Protein AF-A0A3N0XX67-F1 (afdb_monomer)

Nearest PDB structures (foldseek):
  8xm6-assembly1_B  TM=2.002E-01  e=4.909E+00  Homo sapiens
  3vvp-assembly2_B  TM=1.577E-01  e=3.034E+00  Pyrococcus furiosus

Organism: Anabarilius grahami (NCBI:txid495550)

Mean predicted aligned error: 15.92 Å

Secondary structure (DSSP, 8-state):
-HHHHHHHHHHHHHHHHHTTSPP--STTTT---TT-B---EEEEEEESS-TT--EEGGGSS----S----S-----HHHHHHT---EE-----BTT--EEEEEEEEEE--HHHHHHHHHHHHTTEEEEEEETTEEEEEE-EEE-TTSS-EEEEEEEEEEEEEETTEEEEEEEEEEEEEE--TT-EEEEEEEEEEEE----SGGGGTTTS-TTTS-HHHHHHHHHHHHHHHHHHHHHHHHHHHHHHHHHHHHHHHHTTS-TTTGGG----GGGTTTTGGGSPPSSHHHHHHHHHHHHHHHHHHHHHHHHHHHS-TTSSTTHHHHHHHHHHHHTHHHHHHHHHHHHHHTT-S-HHHHHHHHHHHHHHHHHHHHHHHHHHHHHTT-TTPPPHHHHHHHHHHIIIIIHHHHHHHHHHHHHHH-S---SSPPPSSPPPPPPPPGGGSHHHHHHHHTHHHHHHHHHHHHHHHHHHHHT-----HHHHHHHHHHHHHHHHHHHHHHHHHHHHTT---HHHHHHHHHHTHHHHHHHHHHHIIIIITT----S-S-SSSTTS------SHHHHHHHHHHHHHHHHHHHHHHHHGGGGHHHHHHHTS--TTS-TTTTTSHHHHHHHHHTT---HHHHHIIIIITHHHHHHHHHHHHHHHHTTHHHHH-EEEE-TTS-EEEEEHHHHHHHHHHHHHHHHHHHHHHHHHHHHHHHHHTTSHHHHH-GGGHHHHHHHHHHHHHHHHHHHHHHHS-SEEEE-GGGS-HHHHS------EEEE---

Radius of gyration: 33.77 Å; Cα contacts (8 Å, |Δi|>4): 1079; chains: 1; bounding box: 81×76×94 Å

Structure (mmCIF, N/CA/C/O backbone):
data_AF-A0A3N0XX67-F1
#
_entry.id   AF-A0A3N0XX67-F1
#
loop_
_atom_site.group_PDB
_atom_site.id
_atom_site.type_symbol
_atom_site.label_atom_id
_atom_site.label_alt_id
_atom_site.label_comp_id
_atom_site.label_asym_id
_atom_site.label_entity_id
_atom_site.label_seq_id
_atom_site.pdbx_PDB_ins_code
_atom_site.Cartn_x
_atom_site.Cartn_y
_atom_site.Cartn_z
_atom_site.occupancy
_atom_site.B_iso_or_equiv
_atom_site.auth_seq_id
_atom_site.auth_comp_id
_atom_site.auth_asym_id
_atom_site.auth_atom_id
_atom_site.pdbx_PDB_model_num
ATOM 1 N N . MET A 1 1 ? -4.837 8.257 -24.339 1.00 32.00 1 MET A N 1
ATOM 2 C CA . MET A 1 1 ? -6.187 8.820 -24.573 1.00 32.00 1 MET A CA 1
ATOM 3 C C . MET A 1 1 ? -7.313 7.794 -24.385 1.00 32.00 1 MET A C 1
ATOM 5 O O . MET A 1 1 ? -8.309 8.162 -23.788 1.00 32.00 1 MET A O 1
ATOM 9 N N . GLY A 1 2 ? -7.164 6.517 -24.779 1.00 32.72 2 GLY A N 1
ATOM 10 C CA . GLY A 1 2 ? -8.202 5.485 -24.555 1.00 32.72 2 GLY A CA 1
ATOM 11 C C . GLY A 1 2 ? -8.425 5.038 -23.097 1.00 32.72 2 GLY A C 1
ATOM 12 O O . GLY A 1 2 ? -9.544 4.696 -22.740 1.00 32.72 2 GLY A O 1
ATOM 13 N N . LEU A 1 3 ? -7.394 5.108 -22.242 1.00 31.78 3 LEU A N 1
ATOM 14 C CA . LEU A 1 3 ? -7.458 4.671 -20.836 1.00 31.78 3 LEU A CA 1
ATOM 15 C C . LEU A 1 3 ? -8.457 5.490 -19.995 1.00 31.78 3 LEU A C 1
ATOM 17 O O . LEU A 1 3 ? -9.174 4.927 -19.188 1.00 31.78 3 LEU A O 1
ATOM 21 N N . CYS A 1 4 ? -8.533 6.805 -20.235 1.00 31.67 4 CYS A N 1
ATOM 22 C CA . CYS A 1 4 ? -9.344 7.738 -19.445 1.00 31.67 4 CYS A CA 1
ATOM 23 C C . CYS A 1 4 ? -10.849 7.602 -19.736 1.00 31.67 4 CYS A C 1
ATOM 25 O O . CYS A 1 4 ? -11.681 7.769 -18.856 1.00 31.67 4 CYS A O 1
ATOM 27 N N . ARG A 1 5 ? -11.211 7.264 -20.980 1.00 33.28 5 ARG A N 1
ATOM 28 C CA . ARG A 1 5 ? -12.615 7.169 -21.399 1.00 33.28 5 ARG A CA 1
ATOM 29 C C . ARG A 1 5 ? -13.285 5.894 -20.879 1.00 33.28 5 ARG A C 1
ATOM 31 O O . ARG A 1 5 ? -14.422 5.946 -20.440 1.00 33.28 5 ARG A O 1
ATOM 38 N N . TRP A 1 6 ? -12.550 4.781 -20.854 1.00 43.09 6 TRP A N 1
ATOM 39 C CA . TRP A 1 6 ? -13.061 3.503 -20.349 1.00 43.09 6 TRP A CA 1
ATOM 40 C C . TRP A 1 6 ? -13.199 3.491 -18.819 1.00 43.09 6 TRP A C 1
ATOM 42 O O . TRP A 1 6 ? -14.174 2.969 -18.292 1.00 43.09 6 TRP A O 1
ATOM 52 N N . THR A 1 7 ? -12.266 4.119 -18.092 1.00 43.06 7 THR A N 1
ATOM 53 C CA . THR A 1 7 ? -12.351 4.243 -16.627 1.00 43.06 7 THR A CA 1
ATOM 54 C C . THR A 1 7 ? -13.524 5.113 -16.183 1.00 43.06 7 THR A C 1
ATOM 56 O O . THR A 1 7 ? -14.179 4.781 -15.204 1.00 43.06 7 THR A O 1
ATOM 59 N N . ILE A 1 8 ? -13.820 6.195 -16.911 1.00 43.50 8 ILE A N 1
ATOM 60 C CA . ILE A 1 8 ? -14.950 7.079 -16.593 1.00 43.50 8 ILE A CA 1
ATOM 61 C C . ILE A 1 8 ? -16.284 6.359 -16.825 1.00 43.50 8 ILE A C 1
ATOM 63 O O . ILE A 1 8 ? -17.163 6.437 -15.975 1.00 43.50 8 ILE A O 1
ATOM 67 N N . GLU A 1 9 ? -16.430 5.609 -17.923 1.00 40.31 9 GLU A N 1
ATOM 68 C CA . GLU A 1 9 ? -17.676 4.882 -18.212 1.00 40.31 9 GLU A CA 1
ATOM 69 C C . GLU A 1 9 ? -17.972 3.782 -17.177 1.00 40.31 9 GLU A C 1
ATOM 71 O O . GLU A 1 9 ? -19.121 3.628 -16.771 1.00 40.31 9 GLU A O 1
ATOM 76 N N . VAL A 1 10 ? -16.950 3.077 -16.676 1.00 50.28 10 VAL A N 1
ATOM 77 C CA . VAL A 1 10 ? -17.121 2.058 -15.620 1.00 50.28 10 VAL A CA 1
ATOM 78 C C . VAL A 1 10 ? -17.467 2.689 -14.267 1.00 50.28 10 VAL A C 1
ATOM 80 O O . VAL A 1 10 ? -18.333 2.174 -13.565 1.00 50.28 10 VAL A O 1
ATOM 83 N N . VAL A 1 11 ? -16.844 3.818 -13.911 1.00 48.69 11 VAL A N 1
ATOM 84 C CA . VAL A 1 11 ? -17.152 4.543 -12.664 1.00 48.69 11 VAL A CA 1
ATOM 85 C C . VAL A 1 11 ? -18.588 5.077 -12.680 1.00 48.69 11 VAL A C 1
ATOM 87 O O . VAL A 1 11 ? -19.291 4.945 -11.685 1.00 48.69 11 VAL A O 1
ATOM 90 N N . VAL A 1 12 ? -19.058 5.598 -13.817 1.00 45.56 12 VAL A N 1
ATOM 91 C CA . VAL A 1 12 ? -20.438 6.094 -13.969 1.00 45.56 12 VAL A CA 1
ATOM 92 C C . VAL A 1 12 ? -21.469 4.958 -13.925 1.00 45.56 12 VAL A C 1
ATOM 94 O O . VAL A 1 12 ? -22.541 5.122 -13.352 1.00 45.56 12 VAL A O 1
ATOM 97 N N . LEU A 1 13 ? -21.163 3.784 -14.486 1.00 44.19 13 LEU A N 1
ATOM 98 C CA . LEU A 1 13 ? -22.077 2.635 -14.430 1.00 44.19 13 LEU A CA 1
ATOM 99 C C . LEU A 1 13 ? -22.202 2.051 -13.014 1.00 44.19 13 LEU A C 1
ATOM 101 O O . LEU A 1 13 ? -23.281 1.607 -12.628 1.00 44.19 13 LEU A O 1
ATOM 105 N N . MET A 1 14 ? -21.119 2.090 -12.234 1.00 43.31 14 MET A N 1
ATOM 106 C CA . MET A 1 14 ? -21.097 1.633 -10.842 1.00 43.31 14 MET A CA 1
ATOM 107 C C . MET A 1 14 ? -21.846 2.586 -9.900 1.00 43.31 14 MET A C 1
ATOM 109 O O . MET A 1 14 ? -22.585 2.124 -9.033 1.00 43.31 14 MET A O 1
ATOM 113 N N . THR A 1 15 ? -21.728 3.904 -10.096 1.00 42.75 15 THR A N 1
ATOM 114 C CA . THR A 1 15 ? -22.452 4.895 -9.280 1.00 42.75 15 THR A CA 1
ATOM 115 C C . THR A 1 15 ? -23.959 4.896 -9.550 1.00 42.75 15 THR A C 1
ATOM 117 O O . THR A 1 15 ? -24.744 5.110 -8.629 1.00 42.75 15 THR A O 1
ATOM 120 N N . VAL A 1 16 ? -24.387 4.584 -10.778 1.00 37.94 16 VAL A N 1
ATOM 121 C CA . VAL A 1 16 ? -25.814 4.476 -11.140 1.00 37.94 16 VAL A CA 1
ATOM 122 C C . VAL A 1 16 ? -26.458 3.184 -10.619 1.00 37.94 16 VAL A C 1
ATOM 124 O O . VAL A 1 16 ? -27.654 3.171 -10.345 1.00 37.94 16 VAL A O 1
ATOM 127 N N . PHE A 1 17 ? -25.695 2.102 -10.433 1.00 35.19 17 PHE A N 1
ATOM 128 C CA . PHE A 1 17 ? -26.240 0.848 -9.893 1.00 35.19 17 PHE A CA 1
ATOM 129 C C . PHE A 1 17 ? -26.421 0.883 -8.363 1.00 35.19 17 PHE A C 1
ATOM 131 O O . PHE A 1 17 ? -27.266 0.170 -7.829 1.00 35.19 17 PHE A O 1
ATOM 138 N N . SER A 1 18 ? -25.674 1.748 -7.666 1.00 37.66 18 SER A N 1
ATOM 139 C CA . SER A 1 18 ? -25.764 1.928 -6.208 1.00 37.66 18 SER A CA 1
ATOM 140 C C . SER A 1 18 ? -27.017 2.707 -5.759 1.00 37.66 18 SER A C 1
ATOM 142 O O . SER A 1 18 ? -27.466 2.579 -4.625 1.00 37.66 18 SER A O 1
ATOM 144 N N . SER A 1 19 ? -27.646 3.487 -6.647 1.00 33.44 19 SER A N 1
ATOM 145 C CA . SER A 1 19 ? -28.724 4.427 -6.291 1.00 33.44 19 SER A CA 1
ATOM 146 C C . SER A 1 19 ? -30.154 3.861 -6.345 1.00 33.44 19 SER A C 1
ATOM 148 O O . SER A 1 19 ? -31.111 4.623 -6.202 1.00 33.44 19 SER A O 1
ATOM 150 N N . LEU A 1 20 ? -30.334 2.548 -6.545 1.00 30.14 20 LEU A N 1
ATOM 151 C CA . LEU A 1 20 ? -31.646 1.933 -6.824 1.00 30.14 20 LEU A CA 1
ATOM 152 C C . LEU A 1 20 ? -32.200 1.000 -5.728 1.00 30.14 20 LEU A C 1
ATOM 154 O O . LEU A 1 20 ? -33.154 0.265 -5.988 1.00 30.14 20 LEU A O 1
ATOM 158 N N . LEU A 1 21 ? -31.670 1.030 -4.501 1.00 33.12 21 LEU A N 1
ATOM 159 C CA . LEU A 1 21 ? -32.208 0.226 -3.394 1.00 33.12 21 LEU A CA 1
ATOM 160 C C . LEU A 1 21 ? -33.148 1.039 -2.479 1.00 33.12 21 LEU A C 1
ATOM 162 O O . LEU A 1 21 ? -32.858 2.194 -2.171 1.00 33.12 21 LEU A O 1
ATOM 166 N N . PRO A 1 22 ? -34.283 0.462 -2.035 1.00 36.22 22 PRO A N 1
ATOM 167 C CA . PRO A 1 22 ? -35.196 1.116 -1.104 1.00 36.22 22 PRO A CA 1
ATOM 168 C C . PRO A 1 22 ? -34.593 1.112 0.307 1.00 36.22 22 PRO A C 1
ATOM 170 O O . PRO A 1 22 ? -34.290 0.056 0.857 1.00 36.22 22 PRO A O 1
ATOM 173 N N . VAL A 1 23 ? -34.427 2.302 0.883 1.00 36.06 23 VAL A N 1
ATOM 174 C CA . VAL A 1 23 ? -33.727 2.530 2.153 1.00 36.06 23 VAL A CA 1
ATOM 175 C C . VAL A 1 23 ? -34.707 2.526 3.335 1.00 36.06 23 VAL A C 1
ATOM 177 O O . VAL A 1 23 ? -35.792 3.111 3.259 1.00 36.06 23 VAL A O 1
ATOM 180 N N . ARG A 1 24 ? -34.324 1.856 4.427 1.00 37.44 24 ARG A N 1
ATOM 181 C CA . ARG A 1 24 ? -34.965 1.911 5.752 1.00 37.44 24 ARG A CA 1
ATOM 182 C C . ARG A 1 24 ? -33.968 2.544 6.731 1.00 37.44 24 ARG A C 1
ATOM 184 O O . ARG A 1 24 ? -32.803 2.176 6.687 1.00 37.44 24 ARG A O 1
ATOM 191 N N . ALA A 1 25 ? -34.443 3.438 7.602 1.00 38.50 25 ALA A N 1
ATOM 192 C CA . ALA A 1 25 ? -33.627 4.067 8.644 1.00 38.50 25 ALA A CA 1
ATOM 193 C C . ALA A 1 25 ? -33.201 3.041 9.713 1.00 38.50 25 ALA A C 1
ATOM 195 O O . ALA A 1 25 ? -34.067 2.308 10.186 1.00 38.50 25 ALA A O 1
ATOM 196 N N . ASP A 1 26 ? -31.899 2.978 10.032 1.00 54.97 26 ASP A N 1
ATOM 197 C CA . ASP A 1 26 ? -31.255 2.069 11.010 1.00 54.97 26 ASP A CA 1
ATOM 198 C C . ASP A 1 26 ? -29.790 2.530 11.299 1.00 54.97 26 ASP A C 1
ATOM 200 O O . ASP A 1 26 ? -29.378 3.582 10.793 1.00 54.97 26 ASP A O 1
ATOM 204 N N . GLU A 1 27 ? -28.971 1.731 12.014 1.00 60.62 27 GLU A N 1
ATOM 205 C CA . GLU A 1 27 ? -27.490 1.827 12.140 1.00 60.62 27 GLU A CA 1
ATOM 206 C C . GLU A 1 27 ? -26.801 2.007 10.768 1.00 60.62 27 GLU A C 1
ATOM 208 O O . GLU A 1 27 ? -25.726 2.585 10.685 1.00 60.62 27 GLU A O 1
ATOM 213 N N . HIS A 1 28 ? -27.445 1.599 9.671 1.00 66.50 28 HIS A N 1
ATOM 214 C CA . HIS A 1 28 ? -26.970 1.809 8.296 1.00 66.50 28 HIS A CA 1
ATOM 215 C C . HIS A 1 28 ? -27.202 3.226 7.744 1.00 66.50 28 HIS A C 1
ATOM 217 O O . HIS A 1 28 ? -26.429 3.703 6.919 1.00 66.50 28 HIS A O 1
ATOM 223 N N . ASP A 1 29 ? -28.253 3.912 8.196 1.00 74.00 29 ASP A N 1
ATOM 224 C CA . ASP A 1 29 ? -28.559 5.298 7.808 1.00 74.00 29 ASP A CA 1
ATOM 225 C C . ASP A 1 29 ? -28.035 6.318 8.836 1.00 74.00 29 ASP A C 1
ATOM 227 O O . ASP A 1 29 ? -28.148 7.541 8.631 1.00 74.00 29 ASP A O 1
ATOM 231 N N . HIS A 1 30 ? -27.508 5.810 9.959 1.00 81.12 30 HIS A N 1
ATOM 232 C CA . HIS A 1 30 ? -27.048 6.554 11.129 1.00 81.12 30 HIS A CA 1
ATOM 233 C C . HIS A 1 30 ? -28.088 7.566 11.632 1.00 81.12 30 HIS A C 1
ATOM 235 O O . HIS A 1 30 ? -27.767 8.713 11.966 1.00 81.12 30 HIS A O 1
ATOM 241 N N . LYS A 1 31 ? -29.371 7.187 11.601 1.00 86.50 31 LYS A N 1
ATOM 242 C CA . LYS A 1 31 ? -30.501 8.022 12.027 1.00 86.50 31 LYS A CA 1
ATOM 243 C C . LYS A 1 31 ? -31.385 7.230 12.976 1.00 86.50 31 LYS A C 1
ATOM 245 O O . LYS A 1 31 ? -31.926 6.207 12.582 1.00 86.50 31 LYS A O 1
ATOM 250 N N . TYR A 1 32 ? -31.594 7.780 14.165 1.00 88.00 32 TYR A N 1
ATOM 251 C CA . TYR A 1 32 ? -32.344 7.155 15.245 1.00 88.00 32 TYR A CA 1
ATOM 252 C C . TYR A 1 32 ? -33.613 7.942 15.575 1.00 88.00 32 TYR A C 1
ATOM 254 O O . TYR A 1 32 ? -33.633 9.177 15.593 1.00 88.00 32 TYR A O 1
ATOM 262 N N . THR A 1 33 ? -34.686 7.225 15.859 1.00 88.56 33 THR A N 1
ATOM 263 C CA . THR A 1 33 ? -35.921 7.742 16.443 1.00 88.56 33 THR A CA 1
ATOM 264 C C . THR A 1 33 ? -35.833 7.737 17.973 1.00 88.56 33 THR A C 1
ATOM 266 O O . THR A 1 33 ? -34.993 7.062 18.566 1.00 88.56 33 THR A O 1
ATOM 269 N N . ASP A 1 34 ? -36.660 8.548 18.641 1.00 87.88 34 ASP A N 1
ATOM 270 C CA . ASP A 1 34 ? -36.655 8.613 20.109 1.00 87.88 34 ASP A CA 1
ATOM 271 C C . ASP A 1 34 ? -36.952 7.229 20.702 1.00 87.88 34 ASP A C 1
ATOM 273 O O . ASP A 1 34 ? -37.939 6.589 20.328 1.00 87.88 34 ASP A O 1
ATOM 277 N N . LYS A 1 35 ? -36.095 6.782 21.628 1.00 88.38 35 LYS A N 1
ATOM 278 C CA . LYS A 1 35 ? -36.139 5.458 22.272 1.00 88.38 35 LYS A CA 1
ATOM 279 C C . LYS A 1 35 ? -35.949 4.260 21.339 1.00 88.38 35 LYS A C 1
ATOM 281 O O . LYS A 1 35 ? -36.270 3.132 21.724 1.00 88.38 35 LYS A O 1
ATOM 286 N N . GLU A 1 36 ? -35.413 4.481 20.144 1.00 87.94 36 GLU A N 1
ATOM 287 C CA . GLU A 1 36 ? -34.960 3.395 19.279 1.00 87.94 36 GLU A CA 1
ATOM 288 C C . GLU A 1 36 ? -33.800 2.632 19.922 1.00 87.94 36 GLU A C 1
ATOM 290 O O . GLU A 1 36 ? -33.033 3.188 20.710 1.00 87.94 36 GLU A O 1
ATOM 295 N N . GLU A 1 37 ? -33.688 1.342 19.620 1.00 87.50 37 GLU A N 1
ATOM 296 C CA . GLU A 1 37 ? -32.602 0.507 20.122 1.00 87.50 37 GLU A CA 1
ATOM 297 C C . GLU A 1 37 ? -31.254 0.987 19.570 1.00 87.50 37 GLU A C 1
ATOM 299 O O . GLU A 1 37 ? -31.091 1.166 18.367 1.00 87.50 37 GLU A O 1
ATOM 304 N N . VAL A 1 38 ? -30.272 1.160 20.456 1.00 88.94 38 VAL A N 1
ATOM 305 C CA . VAL A 1 38 ? -28.883 1.439 20.079 1.00 88.94 38 VAL A CA 1
ATOM 306 C C . VAL A 1 38 ? -28.045 0.240 20.487 1.00 88.94 38 VAL A C 1
ATOM 308 O O . VAL A 1 38 ? -27.948 -0.095 21.669 1.00 88.94 38 VAL A O 1
ATOM 311 N N . VAL A 1 39 ? -27.435 -0.424 19.511 1.00 87.75 39 VAL A N 1
ATOM 312 C CA . VAL A 1 39 ? -26.679 -1.649 19.764 1.00 87.75 39 VAL A CA 1
ATOM 313 C C . VAL A 1 39 ? -25.233 -1.317 20.135 1.00 87.75 39 VAL A C 1
ATOM 315 O O . VAL A 1 39 ? -24.529 -0.615 19.414 1.00 87.75 39 VAL A O 1
ATOM 318 N N . LEU A 1 40 ? -24.777 -1.844 21.276 1.00 90.44 40 LEU A N 1
ATOM 319 C CA . LEU A 1 40 ? -23.359 -1.873 21.639 1.00 90.44 40 LEU A CA 1
ATOM 320 C C . LEU A 1 40 ? -22.765 -3.218 21.219 1.00 90.44 40 LEU A C 1
ATOM 322 O O . LEU A 1 40 ? -23.089 -4.260 21.808 1.00 90.44 40 LEU A O 1
ATOM 326 N N . TRP A 1 41 ? -21.864 -3.170 20.244 1.00 89.00 41 TRP A N 1
ATOM 327 C CA . TRP A 1 41 ? -21.147 -4.324 19.719 1.00 89.00 41 TRP A CA 1
ATOM 328 C C . TRP A 1 41 ? -19.827 -4.534 20.459 1.00 89.00 41 TRP A C 1
ATOM 330 O O . TRP A 1 41 ? -19.002 -3.625 20.565 1.00 89.00 41 TRP A O 1
ATOM 340 N N . MET A 1 42 ? -19.606 -5.746 20.956 1.00 90.12 42 MET A N 1
ATOM 341 C CA . MET A 1 42 ? -18.334 -6.193 21.518 1.00 90.12 42 MET A CA 1
ATOM 342 C C . MET A 1 42 ? -17.506 -6.806 20.390 1.00 90.12 42 MET A C 1
ATOM 344 O O . MET A 1 42 ? -17.995 -7.687 19.698 1.00 90.12 42 MET A O 1
ATOM 348 N N . ASN A 1 43 ? -16.271 -6.349 20.181 1.00 88.19 43 ASN A N 1
ATOM 349 C CA . ASN A 1 43 ? -15.438 -6.851 19.084 1.00 88.19 43 ASN A CA 1
ATOM 350 C C . ASN A 1 43 ? -14.336 -7.772 19.619 1.00 88.19 43 ASN A C 1
ATOM 352 O O . ASN A 1 43 ? -14.471 -8.991 19.683 1.00 88.19 43 ASN A O 1
ATOM 356 N N . THR A 1 44 ? -13.230 -7.181 20.067 1.00 90.00 44 THR A N 1
ATOM 357 C CA . THR A 1 44 ? -12.022 -7.944 20.379 1.00 90.00 44 THR A CA 1
ATOM 358 C C . THR A 1 44 ? -11.365 -7.513 21.673 1.00 90.00 44 THR A C 1
ATOM 360 O O . THR A 1 44 ? -11.433 -6.348 22.061 1.00 90.00 44 THR A O 1
ATOM 363 N N . VAL A 1 45 ? -10.644 -8.445 22.291 1.00 91.38 45 VAL A N 1
ATOM 364 C CA . VAL A 1 45 ? -9.697 -8.211 23.386 1.00 91.38 45 VAL A CA 1
ATOM 365 C C . VAL A 1 45 ? -8.294 -8.628 22.951 1.00 91.38 45 VAL A C 1
ATOM 367 O O . VAL A 1 45 ? -8.128 -9.559 22.165 1.00 91.38 45 VAL A O 1
ATOM 370 N N . GLY A 1 46 ? -7.257 -7.975 23.459 1.00 89.56 46 GLY A N 1
ATOM 371 C CA . GLY A 1 46 ? -5.886 -8.385 23.164 1.00 89.56 46 GLY A CA 1
ATOM 372 C C . GLY A 1 46 ? -4.844 -7.616 23.968 1.00 89.56 46 GLY A C 1
ATOM 373 O O . GLY A 1 46 ? -5.158 -6.584 24.559 1.00 89.56 46 GLY A O 1
ATOM 374 N N . PRO A 1 47 ? -3.593 -8.091 24.014 1.00 87.06 47 PRO A N 1
ATOM 375 C CA . PRO A 1 47 ? -2.491 -7.380 24.650 1.00 87.06 47 PRO A CA 1
ATOM 376 C C . PRO A 1 47 ? -2.225 -6.033 23.964 1.00 87.06 47 PRO A C 1
ATOM 378 O O . PRO A 1 47 ? -2.158 -5.934 22.736 1.00 87.06 47 PRO A O 1
ATOM 381 N N . TYR A 1 48 ? -1.989 -4.982 24.752 1.00 80.38 48 TYR A N 1
ATOM 382 C CA . TYR A 1 48 ? -1.720 -3.639 24.219 1.00 80.38 48 TYR A CA 1
ATOM 383 C C . TYR A 1 48 ? -0.440 -3.567 23.373 1.00 80.38 48 TYR A C 1
ATOM 385 O O . TYR A 1 48 ? -0.314 -2.710 22.498 1.00 80.38 48 TYR A O 1
ATOM 393 N N . HIS A 1 49 ? 0.503 -4.481 23.602 1.00 71.44 49 HIS A N 1
ATOM 394 C CA . HIS A 1 49 ? 1.808 -4.504 22.934 1.00 71.44 49 HIS A CA 1
ATOM 395 C C . HIS A 1 49 ? 1.810 -5.286 21.619 1.00 71.44 49 HIS A C 1
ATOM 397 O O . HIS A 1 49 ? 2.545 -4.926 20.701 1.00 71.44 49 HIS A O 1
ATOM 403 N N . ASN A 1 50 ? 0.942 -6.294 21.504 1.00 77.88 50 ASN A N 1
ATOM 404 C CA . ASN A 1 50 ? 0.737 -7.073 20.285 1.00 77.88 50 ASN A CA 1
ATOM 405 C C . ASN A 1 50 ? -0.678 -6.833 19.770 1.00 77.88 50 ASN A C 1
ATOM 407 O O . ASN A 1 50 ? -1.518 -7.724 19.764 1.00 77.88 50 ASN A O 1
ATOM 411 N N . ARG A 1 51 ? -0.961 -5.607 19.331 1.00 75.81 51 ARG A N 1
ATOM 412 C CA . ARG A 1 51 ? -2.321 -5.211 18.937 1.00 75.81 51 ARG A CA 1
ATOM 413 C C . ARG A 1 51 ? -2.915 -6.035 17.792 1.00 75.81 51 ARG A C 1
ATOM 415 O O . ARG A 1 51 ? -4.117 -6.008 17.605 1.00 75.81 51 ARG A O 1
ATOM 422 N N . GLN A 1 52 ? -2.086 -6.693 16.978 1.00 79.31 52 GLN A N 1
ATOM 423 C CA . GLN A 1 52 ? -2.539 -7.539 15.868 1.00 79.31 52 GLN A CA 1
ATOM 424 C C . GLN A 1 52 ? -2.938 -8.948 16.356 1.00 79.31 52 GLN A C 1
ATOM 426 O O . GLN A 1 52 ? -3.585 -9.690 15.621 1.00 79.31 52 GLN A O 1
ATOM 431 N N . GLU A 1 53 ? -2.545 -9.331 17.572 1.00 85.44 53 GLU A N 1
ATOM 432 C CA . GLU A 1 53 ? -2.973 -10.544 18.266 1.00 85.44 53 GLU A CA 1
ATOM 433 C C . GLU A 1 53 ? -4.251 -10.235 19.049 1.00 85.44 53 GLU A C 1
ATOM 435 O O . GLU A 1 53 ? -4.207 -9.734 20.168 1.00 85.44 53 GLU A O 1
ATOM 440 N N . THR A 1 54 ? -5.402 -10.480 18.432 1.00 87.25 54 THR A N 1
ATOM 441 C CA . THR A 1 54 ? -6.705 -10.207 19.040 1.00 87.25 54 THR A CA 1
ATOM 442 C C . THR A 1 54 ? -7.508 -11.487 19.188 1.00 87.25 54 THR A C 1
ATOM 444 O O . THR A 1 54 ? -7.445 -12.385 18.345 1.00 87.25 54 THR A O 1
ATOM 447 N N . TYR A 1 55 ? -8.331 -11.539 20.223 1.00 89.44 55 TYR A N 1
ATOM 448 C CA . TYR A 1 55 ? -9.242 -12.623 20.575 1.00 89.44 55 TYR A CA 1
ATOM 449 C C . TYR A 1 55 ? -10.664 -12.067 20.682 1.00 89.44 55 TYR A C 1
ATOM 451 O O . TYR A 1 55 ? -10.835 -10.854 20.809 1.00 89.44 55 TYR A O 1
ATOM 459 N N . LYS A 1 56 ? -11.681 -12.932 20.633 1.00 89.06 56 LYS A N 1
ATOM 460 C CA . LYS A 1 56 ? -13.080 -12.506 20.806 1.00 89.06 56 LYS A CA 1
ATOM 461 C C . LYS A 1 56 ? -13.278 -11.872 22.175 1.00 89.06 56 LYS A C 1
ATOM 463 O O . LYS A 1 56 ? -12.664 -12.326 23.140 1.00 89.06 56 LYS A O 1
ATOM 468 N N . TYR A 1 57 ? -14.141 -10.870 22.293 1.00 89.25 57 TYR A N 1
ATOM 469 C CA . TYR A 1 57 ? -14.345 -10.187 23.573 1.00 89.25 57 TYR A CA 1
ATOM 470 C C . TYR A 1 57 ? -14.717 -11.156 24.713 1.00 89.25 57 TYR A C 1
ATOM 472 O O . TYR A 1 57 ? -14.114 -11.103 25.791 1.00 89.25 57 TYR A O 1
ATOM 480 N N . PHE A 1 58 ? -15.633 -12.098 24.458 1.00 89.31 58 PHE A N 1
ATOM 481 C CA . PHE A 1 58 ? -16.057 -13.101 25.444 1.00 89.31 58 PHE A CA 1
ATOM 482 C C . PHE A 1 58 ? -15.095 -14.297 25.591 1.00 89.31 58 PHE A C 1
ATOM 484 O O . PHE A 1 58 ? -15.409 -15.261 26.291 1.00 89.31 58 PHE A O 1
ATOM 491 N N . SER A 1 59 ? -13.896 -14.257 24.989 1.00 88.56 59 SER A N 1
ATOM 492 C CA . SER A 1 59 ? -12.836 -15.223 25.319 1.00 88.56 59 SER A CA 1
ATOM 493 C C . SER A 1 59 ? -12.287 -14.997 26.730 1.00 88.56 59 SER A C 1
ATOM 495 O O . SER A 1 59 ? -11.791 -15.927 27.367 1.00 88.56 59 SER A O 1
ATOM 497 N N . LEU A 1 60 ? -12.355 -13.754 27.219 1.00 90.44 60 LEU A N 1
ATOM 498 C CA . LEU A 1 60 ? -12.215 -13.457 28.639 1.00 90.44 60 LEU A CA 1
ATOM 499 C C . LEU A 1 60 ? -13.551 -13.722 29.339 1.00 90.44 60 LEU A C 1
ATOM 501 O O . LEU A 1 60 ? -14.598 -13.507 28.732 1.00 90.44 60 LEU A O 1
ATOM 505 N N . PRO A 1 61 ? -13.543 -14.138 30.619 1.00 91.12 61 PRO A N 1
ATOM 506 C CA . PRO A 1 61 ? -14.747 -14.538 31.347 1.00 91.12 61 PRO A CA 1
ATOM 507 C C . PRO A 1 61 ? -15.601 -13.337 31.799 1.00 91.12 61 PRO A C 1
ATOM 509 O O . PRO A 1 61 ? -16.051 -13.272 32.942 1.00 91.12 61 PRO A O 1
ATOM 512 N N . PHE A 1 62 ? -15.807 -12.374 30.900 1.00 90.56 62 PHE A N 1
ATOM 513 C CA . PHE A 1 62 ? -16.874 -11.392 30.982 1.00 90.56 62 PHE A CA 1
ATOM 514 C C . PHE A 1 62 ? -18.218 -12.073 30.746 1.00 90.56 62 PHE A C 1
ATOM 516 O O . PHE A 1 62 ? -18.305 -13.119 30.104 1.00 90.56 62 PHE A O 1
ATOM 523 N N . CYS A 1 63 ? -19.279 -11.462 31.250 1.00 88.50 63 CYS A N 1
ATOM 524 C CA . CYS A 1 63 ? -20.626 -11.945 31.024 1.00 88.50 63 CYS A CA 1
ATOM 525 C C . CYS A 1 63 ? -21.413 -11.046 30.076 1.00 88.50 63 CYS A C 1
ATOM 527 O O . CYS A 1 63 ? -21.130 -9.858 29.929 1.00 88.50 63 CYS A O 1
ATOM 529 N N . VAL A 1 64 ? -22.404 -11.662 29.438 1.00 88.94 64 VAL A N 1
ATOM 530 C CA . VAL A 1 64 ? -23.356 -11.017 28.534 1.00 88.94 64 VAL A CA 1
ATOM 531 C C . VAL A 1 64 ? -24.486 -10.405 29.362 1.00 88.94 64 VAL A C 1
ATOM 533 O O . VAL A 1 64 ? -24.869 -10.961 30.395 1.00 88.94 64 VAL A O 1
ATOM 536 N N . GLY A 1 65 ? -25.015 -9.264 28.923 1.00 86.69 65 GLY A N 1
ATOM 537 C CA . GLY A 1 65 ? -26.183 -8.646 29.543 1.00 86.69 65 GLY A CA 1
ATOM 538 C C . GLY A 1 65 ? -27.471 -9.465 29.403 1.00 86.69 65 GLY A C 1
ATOM 539 O O . GLY A 1 65 ? -27.515 -10.552 28.827 1.00 86.69 65 GLY A O 1
ATOM 540 N N . THR A 1 66 ? -28.550 -8.938 29.974 1.00 83.81 66 THR A N 1
ATOM 541 C CA . THR A 1 66 ? -29.831 -9.644 30.116 1.00 83.81 66 THR A CA 1
ATOM 542 C C . THR A 1 66 ? -30.606 -9.782 28.804 1.00 83.81 66 THR A C 1
ATOM 544 O O . THR A 1 66 ? -31.437 -10.689 28.676 1.00 83.81 66 THR A O 1
ATOM 547 N N . LYS A 1 67 ? -30.343 -8.915 27.819 1.00 82.38 67 LYS A N 1
ATOM 548 C CA . LYS A 1 67 ? -31.028 -8.911 26.523 1.00 82.38 67 LYS A CA 1
ATOM 549 C C . LYS A 1 67 ? -30.469 -10.015 25.617 1.00 82.38 67 LYS A C 1
ATOM 551 O O . LYS A 1 67 ? -29.262 -10.118 25.433 1.00 82.38 67 LYS A O 1
ATOM 556 N N . LYS A 1 68 ? -31.350 -10.852 25.052 1.00 74.50 68 LYS A N 1
ATOM 557 C CA . LYS A 1 68 ? -30.968 -12.061 24.285 1.00 74.50 68 LYS A CA 1
ATOM 558 C C . LYS A 1 68 ? -31.172 -11.968 22.773 1.00 74.50 68 LYS A C 1
ATOM 560 O O . LYS A 1 68 ? -30.632 -12.798 22.051 1.00 74.50 68 LYS A O 1
ATOM 565 N N . THR A 1 69 ? -31.973 -11.020 22.296 1.00 72.38 69 THR A N 1
ATOM 566 C CA . THR A 1 69 ? -32.342 -10.901 20.879 1.00 72.38 69 THR A CA 1
ATOM 567 C C . THR A 1 69 ? -32.056 -9.499 20.377 1.00 72.38 69 THR A C 1
ATOM 569 O O . THR A 1 69 ? -32.394 -8.528 21.052 1.00 72.38 69 THR A O 1
ATOM 572 N N . ILE A 1 70 ? -31.474 -9.442 19.186 1.00 73.19 70 ILE A N 1
ATOM 573 C CA . ILE A 1 70 ? -31.187 -8.235 18.411 1.00 73.19 70 ILE A CA 1
ATOM 574 C C . ILE A 1 70 ? -32.243 -8.113 17.311 1.00 73.19 70 ILE A C 1
ATOM 576 O O . ILE A 1 70 ? -32.759 -9.128 16.834 1.00 73.19 70 ILE A O 1
ATOM 580 N N . SER A 1 71 ? -32.571 -6.886 16.924 1.00 58.88 71 SER A N 1
ATOM 581 C CA . SER A 1 71 ? -33.538 -6.588 15.864 1.00 58.88 71 SER A CA 1
ATOM 582 C C . SER A 1 71 ? -32.984 -6.896 14.464 1.00 58.88 71 SER A C 1
ATOM 584 O O . SER A 1 71 ? -33.691 -7.520 13.671 1.00 58.88 71 SER A O 1
ATOM 586 N N . HIS A 1 72 ? -31.713 -6.571 14.185 1.00 58.62 72 HIS A N 1
ATOM 587 C CA . HIS A 1 72 ? -31.048 -6.819 12.896 1.00 58.62 72 HIS A CA 1
ATOM 588 C C . HIS A 1 72 ? -29.541 -7.124 13.052 1.00 58.62 72 HIS A C 1
ATOM 590 O O . HIS A 1 72 ? -28.912 -6.714 14.024 1.00 58.62 72 HIS A O 1
ATOM 596 N N . TYR A 1 73 ? -28.967 -7.894 12.114 1.00 60.66 73 TYR A N 1
ATOM 597 C CA . TYR A 1 73 ? -27.529 -8.204 12.048 1.00 60.66 73 TYR A CA 1
ATOM 598 C C . TYR A 1 73 ? -27.092 -8.504 10.608 1.00 60.66 73 TYR A C 1
ATOM 600 O O . TYR A 1 73 ? -27.725 -9.325 9.940 1.00 60.66 73 TYR A O 1
ATOM 608 N N . HIS A 1 74 ? -25.991 -7.901 10.153 1.00 56.09 74 HIS A N 1
ATOM 609 C CA . HIS A 1 74 ? -25.282 -8.299 8.934 1.00 56.09 74 HIS A CA 1
ATOM 610 C C . HIS A 1 74 ? -23.776 -8.026 9.068 1.00 56.09 74 HIS A C 1
ATOM 612 O O . HIS A 1 74 ? -23.383 -6.914 9.395 1.00 56.09 74 HIS A O 1
ATOM 618 N N . GLU A 1 75 ? -22.939 -9.023 8.762 1.00 62.66 75 GLU A N 1
ATOM 619 C CA . GLU A 1 75 ? -21.497 -8.831 8.548 1.00 62.66 75 GLU A CA 1
ATOM 620 C C . GLU A 1 75 ? -21.220 -8.511 7.074 1.00 62.66 75 GLU A C 1
ATOM 622 O O . GLU A 1 75 ? -21.740 -9.179 6.168 1.00 62.66 75 GLU A O 1
ATOM 627 N N . THR A 1 76 ? -20.358 -7.529 6.814 1.00 66.00 76 THR A N 1
ATOM 628 C CA . THR A 1 76 ? -19.860 -7.245 5.461 1.00 66.00 76 THR A CA 1
ATOM 629 C C . THR A 1 76 ? -18.631 -8.100 5.120 1.00 66.00 76 THR A C 1
ATOM 631 O O . THR A 1 76 ? -17.859 -8.526 5.981 1.00 66.00 76 THR A O 1
ATOM 634 N N . LEU A 1 77 ? -18.381 -8.326 3.821 1.00 63.12 77 LEU A N 1
ATOM 635 C CA . LEU A 1 77 ? -17.196 -9.064 3.352 1.00 63.12 77 LEU A CA 1
ATOM 636 C C . LEU A 1 77 ? -15.876 -8.410 3.813 1.00 63.12 77 LEU A C 1
ATOM 638 O O . LEU A 1 77 ? -14.899 -9.112 4.074 1.00 63.12 77 LEU A O 1
ATOM 642 N N . GLY A 1 78 ? -15.838 -7.075 3.895 1.00 60.22 78 GLY A N 1
ATOM 643 C CA . GLY A 1 78 ? -14.669 -6.320 4.350 1.00 60.22 78 GLY A CA 1
ATOM 644 C C . GLY A 1 78 ? -14.364 -6.546 5.832 1.00 60.22 78 GLY A C 1
ATOM 645 O O . GLY A 1 78 ? -13.209 -6.797 6.177 1.00 60.22 78 GLY A O 1
ATOM 646 N N . GLU A 1 79 ? -15.391 -6.527 6.684 1.00 73.12 79 GLU A N 1
ATOM 647 C CA . GLU A 1 79 ? -15.284 -6.806 8.124 1.00 73.12 79 GLU A CA 1
ATOM 648 C C . GLU A 1 79 ? -14.829 -8.246 8.387 1.00 73.12 79 GLU A C 1
ATOM 650 O O . GLU A 1 79 ? -13.870 -8.474 9.132 1.00 73.12 79 GLU A O 1
ATOM 655 N N . ALA A 1 80 ? -15.419 -9.211 7.677 1.00 71.19 80 ALA A N 1
ATOM 656 C CA . ALA A 1 80 ? -15.071 -10.620 7.820 1.00 71.19 80 ALA A CA 1
ATOM 657 C C . ALA A 1 80 ? -13.622 -10.926 7.376 1.00 71.19 80 ALA A C 1
ATOM 659 O O . ALA A 1 80 ? -12.965 -11.808 7.931 1.00 71.19 80 ALA A O 1
ATOM 660 N N . LEU A 1 81 ? -13.081 -10.185 6.397 1.00 69.94 81 LEU A N 1
ATOM 661 C CA . LEU A 1 81 ? -11.670 -10.284 5.990 1.00 69.94 81 LEU A CA 1
ATOM 662 C C . LEU A 1 81 ? -10.705 -9.606 6.971 1.00 69.94 81 LEU A C 1
ATOM 664 O O . LEU A 1 81 ? -9.532 -9.980 7.027 1.00 69.94 81 LEU A O 1
ATOM 668 N N . GLN A 1 82 ? -11.174 -8.621 7.738 1.00 72.31 82 GLN A N 1
ATOM 669 C CA . GLN A 1 82 ? -10.395 -7.985 8.804 1.00 72.31 82 GLN A CA 1
ATOM 670 C C . GLN A 1 82 ? -10.412 -8.792 10.113 1.00 72.31 82 GLN A C 1
ATOM 672 O O . GLN A 1 82 ? -9.600 -8.515 11.000 1.00 72.31 82 GLN A O 1
ATOM 677 N N . GLY A 1 83 ? -11.275 -9.811 10.208 1.00 67.50 83 GLY A N 1
ATOM 678 C CA . GLY A 1 83 ? -11.465 -10.613 11.416 1.00 67.50 83 GLY A CA 1
ATOM 679 C C . GLY A 1 83 ? -12.225 -9.859 12.504 1.00 67.50 83 GLY A C 1
ATOM 680 O O . GLY A 1 83 ? -11.947 -10.050 13.686 1.00 67.50 83 GLY A O 1
ATOM 681 N N . VAL A 1 84 ? -13.109 -8.945 12.096 1.00 73.06 84 VAL A N 1
ATOM 682 C CA . VAL A 1 84 ? -14.058 -8.284 12.991 1.00 73.06 84 VAL A CA 1
ATOM 683 C C . VAL A 1 84 ? -15.200 -9.267 13.210 1.00 73.06 84 VAL A C 1
ATOM 685 O O . VAL A 1 84 ? -15.880 -9.627 12.257 1.00 73.06 84 VAL A O 1
ATOM 688 N N . GLU A 1 85 ? -15.375 -9.718 14.446 1.00 72.38 85 GLU A N 1
ATOM 689 C CA . GLU A 1 85 ? -16.456 -10.623 14.834 1.00 72.38 85 GLU A CA 1
ATOM 690 C C . GLU A 1 85 ? -17.252 -9.914 15.929 1.00 72.38 85 GLU A C 1
ATOM 692 O O . GLU A 1 85 ? -16.816 -9.822 17.078 1.00 72.38 85 GLU A O 1
ATOM 697 N N . LEU A 1 86 ? -18.371 -9.304 15.534 1.00 79.94 86 LEU A N 1
ATOM 698 C CA . LEU A 1 86 ? -19.181 -8.479 16.426 1.00 79.94 86 LEU A CA 1
ATOM 699 C C . LEU A 1 86 ? -20.115 -9.368 17.248 1.00 79.94 86 LEU A C 1
ATOM 701 O O . LEU A 1 86 ? -21.038 -9.985 16.718 1.00 79.94 86 LEU A O 1
ATOM 705 N N . GLU A 1 87 ? -19.896 -9.395 18.556 1.00 84.69 87 GLU A N 1
ATOM 706 C CA . GLU A 1 87 ? -20.734 -10.094 19.523 1.00 84.69 87 GLU A CA 1
ATOM 707 C C . GLU A 1 87 ? -21.650 -9.089 20.239 1.00 84.69 87 GLU A C 1
ATOM 709 O O . GLU A 1 87 ? -21.236 -8.002 20.648 1.00 84.69 87 GLU A O 1
ATOM 714 N N . PHE A 1 88 ? -22.926 -9.433 20.405 1.00 86.19 88 PHE A N 1
ATOM 715 C CA . PHE A 1 88 ? -23.883 -8.550 21.068 1.00 86.19 88 PHE A CA 1
ATOM 716 C C . PHE A 1 88 ? -23.585 -8.429 22.570 1.00 86.19 88 PHE A C 1
ATOM 718 O O . PHE A 1 88 ? -23.425 -9.431 23.269 1.00 86.19 88 PHE A O 1
ATOM 725 N N . SER A 1 89 ? -23.550 -7.200 23.091 1.00 87.62 89 SER A N 1
ATOM 726 C CA . SER A 1 89 ? -23.258 -6.946 24.510 1.00 87.62 89 SER A CA 1
ATOM 727 C C . SER A 1 89 ? -24.349 -7.414 25.481 1.00 87.62 89 SER A C 1
ATOM 729 O O . SER A 1 89 ? -24.054 -7.675 26.650 1.00 87.62 89 SER A O 1
ATOM 731 N N . GLY A 1 90 ? -25.605 -7.511 25.036 1.00 87.44 90 GLY A N 1
ATOM 732 C CA . GLY A 1 90 ? -26.744 -7.823 25.906 1.00 87.44 90 GLY A CA 1
ATOM 733 C C . GLY A 1 90 ? -27.248 -6.647 26.750 1.00 87.44 90 GLY A C 1
ATOM 734 O O . GLY A 1 90 ? -28.121 -6.853 27.597 1.00 87.44 90 GLY A O 1
ATOM 735 N N . LEU A 1 91 ? -26.706 -5.438 26.561 1.00 90.19 91 LEU A N 1
ATOM 736 C CA . LEU A 1 91 ? -27.141 -4.231 27.271 1.00 90.19 91 LEU A CA 1
ATOM 737 C C . LEU A 1 91 ? -28.343 -3.598 26.561 1.00 90.19 91 LEU A C 1
ATOM 739 O O . LEU A 1 91 ? -28.342 -3.472 25.339 1.00 90.19 91 LEU A O 1
ATOM 743 N N . ASP A 1 92 ? -29.358 -3.181 27.322 1.00 89.44 92 ASP A N 1
ATOM 744 C CA . ASP A 1 92 ? -30.481 -2.417 26.771 1.00 89.44 92 ASP A CA 1
ATOM 745 C C . ASP A 1 92 ? -30.114 -0.931 26.795 1.00 89.44 92 ASP A C 1
ATOM 747 O O . ASP A 1 92 ? -30.054 -0.308 27.860 1.00 89.44 92 ASP A O 1
ATOM 751 N N . ILE A 1 93 ? -29.784 -0.395 25.622 1.00 91.25 93 ILE A N 1
ATOM 752 C CA . ILE A 1 93 ? -29.490 1.021 25.404 1.00 91.25 93 ILE A CA 1
ATOM 753 C C . ILE A 1 93 ? -30.508 1.527 24.391 1.00 91.25 93 ILE A C 1
ATOM 755 O O . ILE A 1 93 ? -30.711 0.915 23.341 1.00 91.25 93 ILE A O 1
ATOM 759 N N . LYS A 1 94 ? -31.156 2.644 24.715 1.00 91.88 94 LYS A N 1
ATOM 760 C CA . LYS A 1 94 ? -32.123 3.290 23.833 1.00 91.88 94 LYS A CA 1
ATOM 761 C C . LYS A 1 94 ? -31.717 4.727 23.580 1.00 91.88 94 LYS A C 1
ATOM 763 O O . LYS A 1 94 ? -31.173 5.389 24.470 1.00 91.88 94 LYS A O 1
ATOM 768 N N . TYR A 1 95 ? -31.970 5.191 22.364 1.00 91.56 95 TYR A N 1
ATOM 769 C CA . TYR A 1 95 ? -31.667 6.550 21.951 1.00 91.56 95 TYR A CA 1
ATOM 770 C C . TYR A 1 95 ? -32.349 7.542 22.898 1.00 91.56 95 TYR A C 1
ATOM 772 O O . TYR A 1 95 ? -33.519 7.365 23.239 1.00 91.56 95 TYR A O 1
ATOM 780 N N . THR A 1 96 ? -31.584 8.534 23.364 1.00 90.06 96 THR A N 1
ATOM 781 C CA . THR A 1 96 ? -32.013 9.594 24.299 1.00 90.06 96 THR A CA 1
ATOM 782 C C . THR A 1 96 ? -32.533 9.148 25.676 1.00 90.06 96 THR A C 1
ATOM 784 O O . THR A 1 96 ? -32.905 10.001 26.484 1.00 90.06 96 THR A O 1
ATOM 787 N N . GLU A 1 97 ? -32.487 7.855 26.012 1.00 93.56 97 GLU A N 1
ATOM 788 C CA . GLU A 1 97 ? -32.877 7.329 27.327 1.00 93.56 97 GLU A CA 1
ATOM 789 C C . GLU A 1 97 ? -31.652 7.156 28.236 1.00 93.56 97 GLU A C 1
ATOM 791 O O . GLU A 1 97 ? -30.738 6.380 27.943 1.00 93.56 97 GLU A O 1
ATOM 796 N N . GLU A 1 98 ? -31.610 7.895 29.348 1.00 93.44 98 GLU A N 1
ATOM 797 C CA . GLU A 1 98 ? -30.538 7.763 30.337 1.00 93.44 98 GLU A CA 1
ATOM 798 C C . GLU A 1 98 ? -30.719 6.507 31.190 1.00 93.44 98 GLU A C 1
ATOM 800 O O . GLU A 1 98 ? -31.786 6.253 31.753 1.00 93.44 98 GLU A O 1
ATOM 805 N N . VAL A 1 99 ? -29.631 5.754 31.346 1.00 93.88 99 VAL A N 1
ATOM 806 C CA . VAL A 1 99 ? -29.587 4.561 32.191 1.00 93.88 99 VAL A CA 1
ATOM 807 C C . VAL A 1 99 ? -28.725 4.877 33.405 1.00 93.88 99 VAL A C 1
ATOM 809 O O . VAL A 1 99 ? -27.510 5.064 33.297 1.00 93.88 99 VAL A O 1
ATOM 812 N N . MET A 1 100 ? -29.359 4.940 34.576 1.00 93.31 100 MET A N 1
ATOM 813 C CA . MET A 1 100 ? -28.657 5.065 35.856 1.00 93.31 100 MET A CA 1
ATOM 814 C C . MET A 1 100 ? -27.800 3.821 36.117 1.00 93.31 100 MET A C 1
ATOM 816 O O . MET A 1 100 ? -27.999 2.779 35.496 1.00 93.31 100 MET A O 1
ATOM 820 N N . GLN A 1 101 ? -26.837 3.923 37.037 1.00 92.31 101 GLN A N 1
ATOM 821 C CA . GLN A 1 101 ? -25.940 2.811 37.353 1.00 92.31 101 GLN A CA 1
ATOM 822 C C . GLN A 1 101 ? -26.740 1.560 37.735 1.00 92.31 101 GLN A C 1
ATOM 824 O O . GLN A 1 101 ? -27.370 1.509 38.792 1.00 92.31 101 GLN A O 1
ATOM 829 N N . THR A 1 102 ? -26.698 0.557 36.863 1.00 91.94 102 THR A N 1
ATOM 830 C CA . THR A 1 102 ? -27.415 -0.708 37.024 1.00 91.94 102 THR A CA 1
ATOM 831 C C . THR A 1 102 ? -26.451 -1.868 36.836 1.00 91.94 102 THR A C 1
ATOM 833 O O . THR A 1 102 ? -25.577 -1.853 35.965 1.00 91.94 102 THR A O 1
ATOM 836 N N . THR A 1 103 ? -26.582 -2.873 37.697 1.00 92.38 103 THR A N 1
ATOM 837 C CA . THR A 1 103 ? -25.824 -4.120 37.593 1.00 92.38 103 THR A CA 1
ATOM 838 C C . THR A 1 103 ? -26.498 -5.002 36.553 1.00 92.38 103 THR A C 1
ATOM 840 O O . THR A 1 103 ? -27.673 -5.335 36.697 1.00 92.38 103 THR A O 1
ATOM 843 N N . TYR A 1 104 ? -25.773 -5.351 35.490 1.00 92.19 104 TYR A N 1
ATOM 844 C CA . TYR A 1 104 ? -26.319 -6.152 34.389 1.00 92.19 104 TYR A CA 1
ATOM 845 C C . TYR A 1 104 ? -26.000 -7.640 34.531 1.00 92.19 104 TYR A C 1
ATOM 847 O O . TYR A 1 104 ? -26.671 -8.470 33.921 1.00 92.19 104 TYR A O 1
ATOM 855 N N . CYS A 1 105 ? -24.976 -7.982 35.316 1.00 91.81 105 CYS A N 1
ATOM 856 C CA . CYS A 1 105 ? -24.558 -9.356 35.543 1.00 91.81 105 CYS A CA 1
ATOM 857 C C . CYS A 1 105 ? -23.583 -9.465 36.730 1.00 91.81 105 CYS A C 1
ATOM 859 O O . CYS A 1 105 ? -22.790 -8.555 36.964 1.00 91.81 105 CYS A O 1
ATOM 861 N N . ASP A 1 106 ? -23.584 -10.616 37.409 1.00 91.75 106 ASP A N 1
ATOM 862 C CA . ASP A 1 106 ? -22.580 -11.003 38.401 1.00 91.75 106 ASP A CA 1
ATOM 863 C C . ASP A 1 106 ? -21.656 -12.106 37.863 1.00 91.75 106 ASP A C 1
ATOM 865 O O . ASP A 1 106 ? -22.112 -13.159 37.412 1.00 91.75 106 ASP A O 1
ATOM 869 N N . ILE A 1 107 ? -20.341 -11.894 37.952 1.00 91.88 107 ILE A N 1
ATOM 870 C CA . ILE A 1 107 ? -19.336 -12.893 37.572 1.00 91.88 107 ILE A CA 1
ATOM 871 C C . ILE A 1 107 ? -18.938 -13.696 38.811 1.00 91.88 107 ILE A C 1
ATOM 873 O O . ILE A 1 107 ? -18.409 -13.143 39.775 1.00 91.88 107 ILE A O 1
ATOM 877 N N . GLU A 1 108 ? -19.131 -15.014 38.773 1.00 91.56 108 GLU A N 1
ATOM 878 C CA . GLU A 1 108 ? -18.573 -15.928 39.776 1.00 91.56 108 GLU A CA 1
ATOM 879 C C . GLU A 1 108 ? -17.112 -16.248 39.439 1.00 91.56 108 GLU A C 1
ATOM 881 O O . GLU A 1 108 ? -16.819 -16.829 38.382 1.00 91.56 108 GLU A O 1
ATOM 886 N N . LEU A 1 109 ? -16.191 -15.833 40.316 1.00 90.50 109 LEU A N 1
ATOM 887 C CA . LEU A 1 109 ? -14.755 -15.903 40.068 1.00 90.50 109 LEU A CA 1
ATOM 888 C C . LEU A 1 109 ? -14.144 -17.235 40.526 1.00 90.50 109 LEU A C 1
ATOM 890 O O . LEU A 1 109 ? -13.570 -17.354 41.611 1.00 90.50 109 LEU A O 1
ATOM 894 N N . ASP A 1 110 ? -14.207 -18.227 39.643 1.00 91.38 110 ASP A N 1
ATOM 895 C CA . ASP A 1 110 ? -13.480 -19.487 39.801 1.00 91.38 110 ASP A CA 1
ATOM 896 C C . ASP A 1 110 ? -11.966 -19.288 39.615 1.00 91.38 110 ASP A C 1
ATOM 898 O O . ASP A 1 110 ? -11.519 -18.355 38.942 1.00 91.38 110 ASP A O 1
ATOM 902 N N . LYS A 1 111 ? -11.154 -20.220 40.130 1.00 90.50 111 LYS A N 1
ATOM 903 C CA . LYS A 1 111 ? -9.691 -20.222 39.935 1.00 90.50 111 LYS A CA 1
ATOM 904 C C . LYS A 1 111 ? -9.250 -20.017 38.465 1.00 90.50 111 LYS A C 1
ATOM 906 O O . LYS A 1 111 ? -8.457 -19.107 38.238 1.00 90.50 111 LYS A O 1
ATOM 911 N N . PRO A 1 112 ? -9.771 -20.751 37.456 1.00 92.19 112 PRO A N 1
ATOM 912 C CA . PRO A 1 112 ? -9.378 -20.537 36.059 1.00 92.19 112 PRO A CA 1
ATOM 913 C C . PRO A 1 112 ? -9.787 -19.160 35.513 1.00 92.19 112 PRO A C 1
ATOM 915 O O . PRO A 1 112 ? -9.023 -18.545 34.772 1.00 92.19 112 PRO A O 1
ATOM 918 N N . LYS A 1 113 ? -10.962 -18.640 35.898 1.00 91.62 113 LYS A N 1
ATOM 919 C CA . LYS A 1 113 ? -11.427 -17.311 35.467 1.00 91.62 113 LYS A CA 1
ATOM 920 C C . LYS A 1 113 ? -10.571 -16.199 36.068 1.00 91.62 113 LYS A C 1
ATOM 922 O O . LYS A 1 113 ? -10.205 -15.253 35.372 1.00 91.62 113 LYS A O 1
ATOM 927 N N . LYS A 1 114 ? -10.206 -16.342 37.347 1.00 92.06 114 LYS A N 1
ATOM 928 C CA . LYS A 1 114 ? -9.248 -15.461 38.017 1.00 92.06 114 LYS A CA 1
ATOM 929 C C . LYS A 1 114 ? -7.920 -15.450 37.267 1.00 92.06 114 LYS A C 1
ATOM 931 O O . LYS A 1 114 ? -7.420 -14.375 36.952 1.00 92.06 114 LYS A O 1
ATOM 936 N N . ASP A 1 115 ? -7.360 -16.624 36.985 1.00 92.50 115 ASP A N 1
ATOM 937 C CA . ASP A 1 115 ? -6.054 -16.739 36.334 1.00 92.50 115 ASP A CA 1
ATOM 938 C C . ASP A 1 115 ? -6.072 -16.115 34.926 1.00 92.50 115 ASP A C 1
ATOM 940 O O . ASP A 1 115 ? -5.116 -15.431 34.555 1.00 92.50 115 ASP A O 1
ATOM 944 N N . ALA A 1 116 ? -7.182 -16.242 34.188 1.00 92.62 116 ALA A N 1
ATOM 945 C CA . ALA A 1 116 ? -7.380 -15.572 32.902 1.00 92.62 116 ALA A CA 1
ATOM 946 C C . ALA A 1 116 ? -7.371 -14.035 33.024 1.00 92.62 116 ALA A C 1
ATOM 948 O O . ALA A 1 116 ? -6.650 -13.367 32.280 1.00 92.62 116 ALA A O 1
ATOM 949 N N . PHE A 1 117 ? -8.102 -13.457 33.986 1.00 93.25 117 PHE A N 1
ATOM 950 C CA . PHE A 1 117 ? -8.070 -12.006 34.216 1.00 93.25 117 PHE A CA 1
ATOM 951 C C . PHE A 1 117 ? -6.703 -11.519 34.700 1.00 93.25 117 PHE A C 1
ATOM 953 O O . PHE A 1 117 ? -6.212 -10.502 34.218 1.00 93.25 117 PHE A O 1
ATOM 960 N N . VAL A 1 118 ? -6.049 -12.251 35.605 1.00 92.62 118 VAL A N 1
ATOM 961 C CA . VAL A 1 118 ? -4.694 -11.916 36.068 1.00 92.62 118 VAL A CA 1
ATOM 962 C C . VAL A 1 118 ? -3.710 -11.938 34.898 1.00 92.62 118 VAL A C 1
ATOM 964 O O . VAL A 1 118 ? -2.892 -11.029 34.771 1.00 92.62 118 VAL A O 1
ATOM 967 N N . TYR A 1 119 ? -3.797 -12.936 34.016 1.00 91.88 119 TYR A N 1
ATOM 968 C CA . TYR A 1 119 ? -2.979 -12.996 32.806 1.00 91.88 119 TYR A CA 1
ATOM 969 C C . TYR A 1 119 ? -3.237 -11.801 31.878 1.00 91.88 119 TYR A C 1
ATOM 971 O O . TYR A 1 119 ? -2.284 -11.187 31.389 1.00 91.88 119 TYR A O 1
ATOM 979 N N . ALA A 1 120 ? -4.504 -11.436 31.677 1.00 91.56 120 ALA A N 1
ATOM 980 C CA . ALA A 1 120 ? -4.895 -10.291 30.863 1.00 91.56 120 ALA A CA 1
ATOM 981 C C . ALA A 1 120 ? -4.350 -8.969 31.436 1.00 91.56 120 ALA A C 1
ATOM 983 O O . ALA A 1 120 ? -3.769 -8.168 30.705 1.00 91.56 120 ALA A O 1
ATOM 984 N N . ILE A 1 121 ? -4.456 -8.762 32.752 1.00 91.31 121 ILE A N 1
ATOM 985 C CA . ILE A 1 121 ? -3.961 -7.554 33.430 1.00 91.31 121 ILE A CA 1
ATOM 986 C C . ILE A 1 121 ? -2.430 -7.483 33.371 1.00 91.31 121 ILE A C 1
ATOM 988 O O . ILE A 1 121 ? -1.884 -6.439 33.019 1.00 91.31 121 ILE A O 1
ATOM 992 N N . LYS A 1 122 ? -1.728 -8.598 33.625 1.00 88.75 122 LYS A N 1
ATOM 993 C CA . LYS A 1 122 ? -0.255 -8.676 33.532 1.00 88.75 122 LYS A CA 1
ATOM 994 C C . LYS A 1 122 ? 0.287 -8.294 32.156 1.00 88.75 122 LYS A C 1
ATOM 996 O O . LYS A 1 122 ? 1.384 -7.758 32.060 1.00 88.75 122 LYS A O 1
ATOM 1001 N N . ASN A 1 123 ? -0.464 -8.595 31.100 1.00 86.12 123 ASN A N 1
ATOM 1002 C CA . ASN A 1 123 ? -0.087 -8.300 29.718 1.00 86.12 123 ASN A CA 1
ATOM 1003 C C . ASN A 1 123 ? -0.773 -7.036 29.167 1.00 86.12 123 ASN A C 1
ATOM 1005 O O . ASN A 1 123 ? -0.782 -6.836 27.950 1.00 86.12 123 ASN A O 1
ATOM 1009 N N . HIS A 1 124 ? -1.359 -6.207 30.040 1.00 87.88 124 HIS A N 1
ATOM 1010 C CA . HIS A 1 124 ? -2.061 -4.972 29.688 1.00 87.88 124 HIS A CA 1
ATOM 1011 C C . HIS A 1 124 ? -3.084 -5.170 28.565 1.00 87.88 124 HIS A C 1
ATOM 1013 O O . HIS A 1 124 ? -3.001 -4.553 27.502 1.00 87.88 124 HIS A O 1
ATOM 1019 N N . TYR A 1 125 ? -4.034 -6.077 28.768 1.00 90.62 125 TYR A N 1
ATOM 1020 C CA . TYR A 1 125 ? -5.077 -6.312 27.781 1.00 90.62 125 TYR A CA 1
ATOM 1021 C C . TYR A 1 125 ? -6.013 -5.106 27.672 1.00 90.62 125 TYR A C 1
ATOM 1023 O O . TYR A 1 125 ? -6.503 -4.566 28.670 1.00 90.62 125 TYR A O 1
ATOM 1031 N N . TRP A 1 126 ? -6.284 -4.723 26.431 1.00 90.75 126 TRP A N 1
ATOM 1032 C CA . TRP A 1 126 ? -7.315 -3.769 26.053 1.00 90.75 126 TRP A CA 1
ATOM 1033 C C . TRP A 1 126 ? -8.463 -4.511 25.373 1.00 90.75 126 TRP A C 1
ATOM 1035 O O . TRP A 1 126 ? -8.312 -5.652 24.929 1.00 90.75 126 TRP A O 1
ATOM 1045 N N . TYR A 1 127 ? -9.610 -3.855 25.297 1.00 91.56 127 TYR A N 1
ATOM 1046 C CA . TYR A 1 127 ? -10.772 -4.330 24.569 1.00 91.56 127 TYR A CA 1
ATOM 1047 C C . TYR A 1 127 ? -11.350 -3.231 23.686 1.00 91.56 127 TYR A C 1
ATOM 1049 O O . TYR A 1 127 ? -11.196 -2.042 23.978 1.00 91.56 127 TYR A O 1
ATOM 1057 N N . GLN A 1 128 ? -12.017 -3.650 22.615 1.00 89.62 128 GLN A N 1
ATOM 1058 C CA . GLN A 1 128 ? -12.682 -2.789 21.650 1.00 89.62 128 GLN A CA 1
ATOM 1059 C C . GLN A 1 128 ? -14.180 -3.060 21.613 1.00 89.62 128 GLN A C 1
ATOM 1061 O O . GLN A 1 128 ? -14.606 -4.217 21.595 1.00 89.62 128 GLN A O 1
ATOM 1066 N N . MET A 1 129 ? -14.957 -1.989 21.534 1.00 91.31 129 MET A N 1
ATOM 1067 C CA . MET A 1 129 ? -16.399 -2.020 21.313 1.00 91.31 129 MET A CA 1
ATOM 1068 C C . MET A 1 129 ? -16.767 -1.007 20.225 1.00 91.31 129 MET A C 1
ATOM 1070 O O . MET A 1 129 ? -15.973 -0.108 19.937 1.00 91.31 129 MET A O 1
ATOM 1074 N N . TYR A 1 130 ? -17.960 -1.134 19.656 1.00 89.06 130 TYR A N 1
ATOM 1075 C CA . TYR A 1 130 ? -18.507 -0.188 18.687 1.00 89.06 130 TYR A CA 1
ATOM 1076 C C . TYR A 1 130 ? -19.935 0.212 19.055 1.00 89.06 130 TYR A C 1
ATOM 1078 O O . TYR A 1 130 ? -20.718 -0.620 19.514 1.00 89.06 130 TYR A O 1
ATOM 1086 N N . ILE A 1 131 ? -20.257 1.482 18.826 1.00 89.56 131 ILE A N 1
ATOM 1087 C CA . ILE A 1 131 ? -21.625 2.009 18.787 1.00 89.56 131 ILE A CA 1
ATOM 1088 C C . ILE A 1 131 ? -21.708 2.867 17.529 1.00 89.56 131 ILE A C 1
ATOM 1090 O O . ILE A 1 131 ? -20.922 3.804 17.413 1.00 89.56 131 ILE A O 1
ATOM 1094 N N . ASP A 1 132 ? -22.637 2.573 16.618 1.00 87.62 132 ASP A N 1
ATOM 1095 C CA . ASP A 1 132 ? -22.847 3.366 15.393 1.00 87.62 132 ASP A CA 1
ATOM 1096 C C . ASP A 1 132 ? -21.539 3.595 14.597 1.00 87.62 132 ASP A C 1
ATOM 1098 O O . ASP A 1 132 ? -21.176 4.722 14.261 1.00 87.62 132 ASP A O 1
ATOM 1102 N N . ASP A 1 133 ? -20.768 2.516 14.404 1.00 84.56 133 ASP A N 1
ATOM 1103 C CA . ASP A 1 133 ? -19.402 2.477 13.839 1.00 84.56 133 ASP A CA 1
ATOM 1104 C C . ASP A 1 133 ? -18.297 3.237 14.590 1.00 84.56 133 ASP A C 1
ATOM 1106 O O . ASP A 1 133 ? -17.113 3.085 14.269 1.00 84.56 133 ASP A O 1
ATOM 1110 N N . LEU A 1 134 ? -18.624 3.975 15.652 1.00 88.38 134 LEU A N 1
ATOM 1111 C CA . LEU A 1 134 ? -17.639 4.694 16.454 1.00 88.38 134 LEU A CA 1
ATOM 1112 C C . LEU A 1 134 ? -16.864 3.715 17.352 1.00 88.38 134 LEU A C 1
ATOM 1114 O O . LEU A 1 134 ? -17.466 3.030 18.189 1.00 88.38 134 LEU A O 1
ATOM 1118 N N . PRO A 1 135 ? -15.527 3.628 17.215 1.00 88.62 135 PRO A N 1
ATOM 1119 C CA . PRO A 1 135 ? -14.726 2.730 18.026 1.00 88.62 135 PRO A CA 1
ATOM 1120 C C . PRO A 1 135 ? -14.563 3.258 19.453 1.00 88.62 135 PRO A C 1
ATOM 1122 O O . PRO A 1 135 ? -14.299 4.439 19.699 1.00 88.62 135 PRO A O 1
ATOM 1125 N N . ILE A 1 136 ? -14.655 2.338 20.406 1.00 90.94 136 ILE A N 1
ATOM 1126 C CA . ILE A 1 136 ? -14.489 2.588 21.833 1.00 90.94 136 ILE A CA 1
ATOM 1127 C C . ILE A 1 136 ? -13.433 1.623 22.358 1.00 90.94 136 ILE A C 1
ATOM 1129 O O . ILE A 1 136 ? -13.511 0.416 22.124 1.00 90.94 136 ILE A O 1
ATOM 1133 N N . TRP A 1 137 ? -12.468 2.141 23.113 1.00 89.56 137 TRP A N 1
ATOM 1134 C CA . TRP A 1 137 ? -11.411 1.339 23.722 1.00 89.56 137 TRP A CA 1
ATOM 1135 C C . TRP A 1 137 ? -11.457 1.426 25.239 1.00 89.56 137 TRP A C 1
ATOM 1137 O O . TRP A 1 137 ? -11.683 2.495 25.804 1.00 89.56 137 TRP A O 1
ATOM 1147 N N . GLY A 1 138 ? -11.193 0.303 25.899 1.00 90.31 138 GLY A N 1
ATOM 1148 C CA . GLY A 1 138 ? -11.020 0.251 27.346 1.00 90.31 138 GLY A CA 1
ATOM 1149 C C . GLY A 1 138 ? -9.935 -0.737 27.754 1.00 90.31 138 GLY A C 1
ATOM 1150 O O . GLY A 1 138 ? -9.519 -1.589 26.971 1.00 90.31 138 GLY A O 1
ATOM 1151 N N . ILE A 1 139 ? -9.460 -0.613 28.990 1.00 91.06 139 ILE A N 1
ATOM 1152 C CA . ILE A 1 139 ? -8.499 -1.539 29.601 1.00 91.06 139 ILE A CA 1
ATOM 1153 C C . ILE A 1 139 ? -9.230 -2.511 30.524 1.00 91.06 139 ILE A C 1
ATOM 1155 O O . ILE A 1 139 ? -10.187 -2.129 31.196 1.00 91.06 139 ILE A O 1
ATOM 1159 N N . VAL A 1 140 ? -8.793 -3.771 30.560 1.00 92.25 140 VAL A N 1
ATOM 1160 C CA . VAL A 1 140 ? -9.454 -4.815 31.367 1.00 92.25 140 VAL A CA 1
ATOM 1161 C C . VAL A 1 140 ? -9.329 -4.527 32.868 1.00 92.25 140 VAL A C 1
ATOM 1163 O O . VAL A 1 140 ? -10.306 -4.608 33.606 1.00 92.25 140 VAL A O 1
ATOM 1166 N N . GLY A 1 141 ? -8.135 -4.157 33.325 1.00 91.31 141 GLY A N 1
ATOM 1167 C CA . GLY A 1 141 ? -7.834 -3.954 34.738 1.00 91.31 141 GLY A CA 1
ATOM 1168 C C . GLY A 1 141 ? -6.465 -3.320 34.941 1.00 91.31 141 GLY A C 1
ATOM 1169 O O . GLY A 1 141 ? -5.791 -2.955 33.976 1.00 91.31 141 GLY A O 1
ATOM 1170 N N . GLU A 1 142 ? -6.055 -3.204 36.196 1.00 89.38 142 GLU A N 1
ATOM 1171 C CA . GLU A 1 142 ? -4.786 -2.596 36.597 1.00 89.38 142 GLU A CA 1
ATOM 1172 C C . GLU A 1 142 ? -4.146 -3.410 37.730 1.00 89.38 142 GLU A C 1
ATOM 1174 O O . GLU A 1 142 ? -4.845 -4.013 38.547 1.00 89.38 142 GLU A O 1
ATOM 1179 N N . ALA A 1 143 ? -2.816 -3.463 37.759 1.00 87.94 143 ALA A N 1
ATOM 1180 C CA . ALA A 1 143 ? -2.067 -4.036 38.873 1.00 87.94 143 ALA A CA 1
ATOM 1181 C C . ALA A 1 143 ? -1.717 -2.939 39.889 1.00 87.94 143 ALA A C 1
ATOM 1183 O O . ALA A 1 143 ? -1.602 -1.773 39.520 1.00 87.94 143 ALA A O 1
ATOM 1184 N N . ASP A 1 144 ? -1.549 -3.313 41.153 1.00 85.69 144 ASP A N 1
ATOM 1185 C CA . ASP A 1 144 ? -1.087 -2.388 42.192 1.00 85.69 144 ASP A CA 1
ATOM 1186 C C . ASP A 1 144 ? 0.342 -1.883 41.923 1.00 85.69 144 ASP A C 1
ATOM 1188 O O . ASP A 1 144 ? 1.103 -2.526 41.192 1.00 85.69 144 ASP A O 1
ATOM 1192 N N . GLU A 1 145 ? 0.752 -0.795 42.580 1.00 79.06 145 GLU A N 1
ATOM 1193 C CA . GLU A 1 145 ? 2.099 -0.209 42.442 1.00 79.06 145 GLU A CA 1
ATOM 1194 C C . GLU A 1 145 ? 3.217 -1.213 42.788 1.00 79.06 145 GLU A C 1
ATOM 1196 O O . GLU A 1 145 ? 4.297 -1.189 42.195 1.00 79.06 145 GLU A O 1
ATOM 1201 N N . ASN A 1 146 ? 2.928 -2.153 43.694 1.00 75.75 146 ASN A N 1
ATOM 1202 C CA . ASN A 1 146 ? 3.843 -3.221 44.106 1.00 75.75 146 ASN A CA 1
ATOM 1203 C C . ASN A 1 146 ? 3.807 -4.458 43.180 1.00 75.75 146 ASN A C 1
ATOM 1205 O O . ASN A 1 146 ? 4.651 -5.344 43.307 1.00 75.75 146 ASN A O 1
ATOM 1209 N N . GLY A 1 147 ? 2.840 -4.557 42.258 1.00 74.88 147 GLY A N 1
ATOM 1210 C CA . GLY A 1 147 ? 2.692 -5.668 41.302 1.00 74.88 147 GLY A CA 1
ATOM 1211 C C . GLY A 1 147 ? 2.190 -7.004 41.879 1.00 74.88 147 GLY A C 1
ATOM 1212 O O . GLY A 1 147 ? 2.093 -7.995 41.143 1.00 74.88 147 GLY A O 1
ATOM 1213 N N . GLU A 1 148 ? 1.869 -7.051 43.174 1.00 81.25 148 GLU A N 1
ATOM 1214 C CA . GLU A 1 148 ? 1.405 -8.264 43.866 1.00 81.25 148 GLU A CA 1
ATOM 1215 C C . GLU A 1 148 ? -0.109 -8.486 43.727 1.00 81.25 148 GLU A C 1
ATOM 1217 O O . GLU A 1 148 ? -0.554 -9.622 43.540 1.00 81.25 148 GLU A O 1
ATOM 1222 N N . ASP A 1 149 ? -0.890 -7.402 43.748 1.00 89.12 149 ASP A N 1
ATOM 1223 C CA . ASP A 1 149 ? -2.350 -7.426 43.671 1.00 89.12 149 ASP A CA 1
ATOM 1224 C C . ASP A 1 149 ? -2.871 -6.956 42.304 1.00 89.12 149 ASP A C 1
ATOM 1226 O O . ASP A 1 149 ? -2.325 -6.048 41.678 1.00 89.12 149 ASP A O 1
ATOM 1230 N N . TYR A 1 150 ? -3.958 -7.584 41.844 1.00 91.88 150 TYR A N 1
ATOM 1231 C CA . TYR A 1 150 ? -4.583 -7.320 40.545 1.00 91.88 150 TYR A CA 1
ATOM 1232 C C . TYR A 1 150 ? -6.043 -6.905 40.728 1.00 91.88 150 TYR A C 1
ATOM 1234 O O . TYR A 1 150 ? -6.805 -7.580 41.433 1.00 91.88 150 TYR A O 1
ATOM 1242 N N . TYR A 1 151 ? -6.434 -5.825 40.054 1.00 92.50 151 TYR A N 1
ATOM 1243 C CA . TYR A 1 151 ? -7.761 -5.225 40.134 1.00 92.50 151 TYR A CA 1
ATOM 1244 C C . TYR A 1 151 ? -8.453 -5.229 38.770 1.00 92.50 151 TYR A C 1
ATOM 1246 O O . TYR A 1 151 ? -7.845 -4.912 37.747 1.00 92.50 151 TYR A O 1
ATOM 1254 N N . LEU A 1 152 ? -9.744 -5.557 38.761 1.00 93.62 152 LEU A N 1
ATOM 1255 C CA . LEU A 1 152 ? -10.607 -5.515 37.581 1.00 93.62 152 LEU A CA 1
ATOM 1256 C C . LEU A 1 152 ? -11.473 -4.250 37.604 1.00 93.62 152 LEU A C 1
ATOM 1258 O O . LEU A 1 152 ? -11.979 -3.875 38.663 1.00 93.62 152 LEU A O 1
ATOM 1262 N N . TRP A 1 153 ? -11.675 -3.622 36.444 1.00 94.38 153 TRP A N 1
ATOM 1263 C CA . TRP A 1 153 ? -12.640 -2.532 36.288 1.00 94.38 153 TRP A CA 1
ATOM 1264 C C . TRP A 1 153 ? -14.050 -3.095 36.100 1.00 94.38 153 TRP A C 1
ATOM 1266 O O . TRP A 1 153 ? -14.295 -3.858 35.166 1.00 94.38 153 TRP A O 1
ATOM 1276 N N . THR A 1 154 ? -14.974 -2.732 36.988 1.00 93.62 154 THR A N 1
ATOM 1277 C CA . THR A 1 154 ? -16.308 -3.361 37.068 1.00 93.62 154 THR A CA 1
ATOM 1278 C C . THR A 1 154 ? -17.453 -2.449 36.638 1.00 93.62 154 THR A C 1
ATOM 1280 O O . THR A 1 154 ? -18.542 -2.932 36.322 1.00 93.62 154 THR A O 1
ATOM 1283 N N . TYR A 1 155 ? -17.211 -1.138 36.584 1.00 94.94 155 TYR A N 1
ATOM 1284 C CA . TYR A 1 155 ? -18.202 -0.137 36.217 1.00 94.94 155 TYR A CA 1
ATOM 1285 C C . TYR A 1 155 ? -17.823 0.556 34.904 1.00 94.94 155 TYR A C 1
ATOM 1287 O O . TYR A 1 155 ? -16.745 1.137 34.781 1.00 94.94 155 TYR A O 1
ATOM 1295 N N . LYS A 1 156 ? -18.717 0.486 33.911 1.00 94.12 156 LYS A N 1
ATOM 1296 C CA . LYS A 1 156 ? -18.569 1.147 32.605 1.00 94.12 156 LYS A CA 1
ATOM 1297 C C . LYS A 1 156 ? -19.547 2.313 32.504 1.00 94.12 156 LYS A C 1
ATOM 1299 O O . LYS A 1 156 ? -20.757 2.107 32.458 1.00 94.12 156 LYS A O 1
ATOM 1304 N N . LYS A 1 157 ? -19.028 3.531 32.428 1.00 95.12 157 LYS A N 1
ATOM 1305 C CA . LYS A 1 157 ? -19.823 4.739 32.215 1.00 95.12 157 LYS A CA 1
ATOM 1306 C C . LYS A 1 157 ? -19.699 5.167 30.755 1.00 95.12 157 LYS A C 1
ATOM 1308 O O . LYS A 1 157 ? -18.608 5.530 30.315 1.00 95.12 157 LYS A O 1
ATOM 1313 N N . LEU A 1 158 ? -20.802 5.088 30.016 1.00 95.50 158 LEU A N 1
ATOM 1314 C CA . LEU A 1 158 ? -20.897 5.486 28.613 1.00 95.50 158 LEU A CA 1
ATOM 1315 C C . LEU A 1 158 ? -21.519 6.881 28.525 1.00 95.50 158 LEU A C 1
ATOM 1317 O O . LEU A 1 158 ? -22.644 7.098 28.971 1.00 95.50 158 LEU A O 1
ATOM 1321 N N . GLU A 1 159 ? -20.789 7.830 27.953 1.00 95.19 159 GLU A N 1
ATOM 1322 C CA . GLU A 1 159 ? -21.295 9.164 27.634 1.00 95.19 159 GLU A CA 1
ATOM 1323 C C . GLU A 1 159 ? -21.446 9.272 26.115 1.00 95.19 159 GLU A C 1
ATOM 1325 O O . GLU A 1 159 ? -20.448 9.274 25.392 1.00 95.19 159 GLU A O 1
ATOM 1330 N N . ILE A 1 160 ? -22.690 9.321 25.637 1.00 95.44 160 ILE A N 1
ATOM 1331 C CA . ILE A 1 160 ? -23.026 9.323 24.210 1.00 95.44 160 ILE A CA 1
ATOM 1332 C C . ILE A 1 160 ? -23.442 10.736 23.797 1.00 95.44 160 ILE A C 1
ATOM 1334 O O . ILE A 1 160 ? -24.423 11.296 24.293 1.00 95.44 160 ILE A O 1
ATOM 1338 N N . GLY A 1 161 ? -22.664 11.322 22.895 1.00 94.62 161 GLY A N 1
ATOM 1339 C CA . GLY A 1 161 ? -22.923 12.602 22.259 1.00 94.62 161 GLY A CA 1
ATOM 1340 C C . GLY A 1 161 ? -23.886 12.450 21.086 1.00 94.62 161 GLY A C 1
ATOM 1341 O O . GLY A 1 161 ? -23.643 11.634 20.199 1.00 94.62 161 GLY A O 1
ATOM 1342 N N . TYR A 1 162 ? -24.942 13.261 21.038 1.00 94.62 162 TYR A N 1
ATOM 1343 C CA . TYR A 1 162 ? -25.890 13.264 19.921 1.00 94.62 162 TYR A CA 1
ATOM 1344 C C . TYR A 1 162 ? -26.127 14.671 19.364 1.00 94.62 162 TYR A C 1
ATOM 1346 O O . TYR A 1 162 ? -26.097 15.663 20.101 1.00 94.62 162 TYR A O 1
ATOM 1354 N N . ASN A 1 163 ? -26.386 14.745 18.058 1.00 94.06 163 ASN A N 1
ATOM 1355 C CA . ASN A 1 163 ? -26.792 15.961 17.362 1.00 94.06 163 ASN A CA 1
ATOM 1356 C C . ASN A 1 163 ? -28.027 15.668 16.498 1.00 94.06 163 ASN A C 1
ATOM 1358 O O . ASN A 1 163 ? -27.964 14.932 15.513 1.00 94.06 163 ASN A O 1
ATOM 1362 N N . GLY A 1 164 ? -29.176 16.223 16.889 1.00 90.75 164 GLY A N 1
ATOM 1363 C CA . GLY A 1 164 ? -30.457 15.927 16.251 1.00 90.75 164 GLY A CA 1
ATOM 1364 C C . GLY A 1 164 ? -30.867 14.469 16.464 1.00 90.75 164 GLY A C 1
ATOM 1365 O O . GLY A 1 164 ? -31.097 14.049 17.596 1.00 90.75 164 GLY A O 1
ATOM 1366 N N . ASN A 1 165 ? -30.967 13.713 15.374 1.00 91.31 165 ASN A N 1
ATOM 1367 C CA . ASN A 1 165 ? -31.331 12.296 15.355 1.00 91.31 165 ASN A CA 1
ATOM 1368 C C . ASN A 1 165 ? -30.131 11.372 15.078 1.00 91.31 165 ASN A C 1
ATOM 1370 O O . ASN A 1 165 ? -30.316 10.274 14.561 1.00 91.31 165 ASN A O 1
ATOM 1374 N N . ARG A 1 166 ? -28.901 11.831 15.342 1.00 91.81 166 ARG A N 1
ATOM 1375 C CA . ARG A 1 166 ? -27.669 11.099 15.026 1.00 91.81 166 ARG A CA 1
ATOM 1376 C C . ARG A 1 166 ? -26.702 11.074 16.201 1.00 91.81 166 ARG A C 1
ATOM 1378 O O . ARG A 1 166 ? -26.582 12.063 16.930 1.00 91.81 166 ARG A O 1
ATOM 1385 N N . ILE A 1 167 ? -25.969 9.972 16.331 1.00 92.19 167 ILE A N 1
ATOM 1386 C CA . ILE A 1 167 ? -24.872 9.826 17.290 1.00 92.19 167 ILE A CA 1
ATOM 1387 C C . ILE A 1 167 ? -23.601 10.425 16.672 1.00 92.19 167 ILE A C 1
ATOM 1389 O O . ILE A 1 167 ? -23.295 10.205 15.500 1.00 92.19 167 ILE A O 1
ATOM 1393 N N . VAL A 1 168 ? -22.882 11.234 17.451 1.00 92.62 168 VAL A N 1
ATOM 1394 C CA . VAL A 1 168 ? -21.698 11.978 16.979 1.00 92.62 168 VAL A CA 1
ATOM 1395 C C . VAL A 1 168 ? -20.461 11.789 17.850 1.00 92.62 168 VAL A C 1
ATOM 1397 O O . VAL A 1 168 ? -19.363 12.082 17.397 1.00 92.62 168 VAL A O 1
ATOM 1400 N N . ASP A 1 169 ? -20.604 11.327 19.091 1.00 92.31 169 ASP A N 1
ATOM 1401 C CA . ASP A 1 169 ? -19.457 11.048 19.957 1.00 92.31 169 ASP A CA 1
ATOM 1402 C C . ASP A 1 169 ? -19.785 9.932 20.947 1.00 92.31 169 ASP A C 1
ATOM 1404 O O . ASP A 1 169 ? -20.924 9.815 21.400 1.00 92.31 169 ASP A O 1
ATOM 1408 N N . VAL A 1 170 ? -18.781 9.149 21.335 1.00 92.94 170 VAL A N 1
ATOM 1409 C CA . VAL A 1 170 ? -18.892 8.213 22.454 1.00 92.94 170 VAL A CA 1
ATOM 1410 C C . VAL A 1 170 ? -17.632 8.273 23.309 1.00 92.94 170 VAL A C 1
ATOM 1412 O O . VAL A 1 170 ? -16.504 8.162 22.819 1.00 92.94 170 VAL A O 1
ATOM 1415 N N . ASN A 1 171 ? -17.824 8.429 24.616 1.00 93.06 171 ASN A N 1
ATOM 1416 C CA . ASN A 1 171 ? -16.776 8.330 25.624 1.00 93.06 171 ASN A CA 1
ATOM 1417 C C . ASN A 1 171 ? -17.071 7.183 26.585 1.00 93.06 171 ASN A C 1
ATOM 1419 O O . ASN A 1 171 ? -18.182 7.046 27.091 1.00 93.06 171 ASN A O 1
ATOM 1423 N N . LEU A 1 172 ? -16.042 6.391 26.875 1.00 93.12 172 LEU A N 1
ATOM 1424 C CA . LEU A 1 172 ? -16.081 5.356 27.899 1.00 93.12 172 LEU A CA 1
ATOM 1425 C C . LEU A 1 172 ? -15.179 5.758 29.061 1.00 93.12 172 LEU A C 1
ATOM 1427 O O . LEU A 1 172 ? -13.985 5.990 28.882 1.00 93.12 172 LEU A O 1
ATOM 1431 N N . THR A 1 173 ? -15.733 5.761 30.267 1.00 93.00 173 THR A N 1
ATOM 1432 C CA . THR A 1 173 ? -14.962 5.831 31.511 1.00 93.00 173 THR A CA 1
ATOM 1433 C C . THR A 1 173 ? -15.104 4.502 32.247 1.00 93.00 173 THR A C 1
ATOM 1435 O O . THR A 1 173 ? -16.216 4.021 32.464 1.00 93.00 173 THR A O 1
ATOM 1438 N N . SER A 1 174 ? -13.976 3.875 32.582 1.00 90.31 174 SER A N 1
ATOM 1439 C CA . SER A 1 174 ? -13.944 2.634 33.366 1.00 90.31 174 SER A CA 1
ATOM 1440 C C . SER A 1 174 ? -13.610 2.961 34.820 1.00 90.31 174 SER A C 1
ATOM 1442 O O . SER A 1 174 ? -12.591 3.589 35.092 1.00 90.31 174 SER A O 1
ATOM 1444 N N . GLU A 1 175 ? -14.475 2.548 35.740 1.00 90.06 175 GLU A N 1
ATOM 1445 C CA . GLU A 1 175 ? -14.414 2.848 37.172 1.00 90.06 175 GLU A CA 1
ATOM 1446 C C . GLU A 1 175 ? -14.709 1.582 38.006 1.00 90.06 175 GLU A C 1
ATOM 1448 O O . GLU A 1 175 ? -14.975 0.500 37.474 1.00 90.06 175 GLU A O 1
ATOM 1453 N N . GLY A 1 176 ? -14.626 1.689 39.337 1.00 87.69 176 GLY A N 1
ATOM 1454 C CA . GLY A 1 176 ? -14.944 0.587 40.252 1.00 87.69 176 GLY A CA 1
ATOM 1455 C C . GLY A 1 176 ? -13.911 -0.543 40.222 1.00 87.69 176 GLY A C 1
ATOM 1456 O O . GLY A 1 176 ? -14.195 -1.631 39.718 1.00 87.69 176 GLY A O 1
ATOM 1457 N N . LYS A 1 177 ? -12.712 -0.291 40.767 1.00 90.00 177 LYS A N 1
ATOM 1458 C CA . LYS A 1 177 ? -11.657 -1.306 40.928 1.00 90.00 177 LYS A CA 1
ATOM 1459 C C . LYS A 1 177 ? -12.073 -2.344 41.972 1.00 90.00 177 LYS A C 1
ATOM 1461 O O . LYS A 1 177 ? -12.296 -1.992 43.128 1.00 90.00 177 LYS A O 1
ATOM 1466 N N . VAL A 1 178 ? -12.110 -3.620 41.592 1.00 91.94 178 VAL A N 1
ATOM 1467 C CA . VAL A 1 178 ? -12.356 -4.738 42.520 1.00 91.94 178 VAL A CA 1
ATOM 1468 C C . VAL A 1 178 ? -11.175 -5.702 42.498 1.00 91.94 178 VAL A C 1
ATOM 1470 O O . VAL A 1 178 ? -10.723 -6.119 41.432 1.00 91.94 178 VAL A O 1
ATOM 1473 N N . LYS A 1 179 ? -10.662 -6.057 43.683 1.00 91.69 179 LYS A N 1
ATOM 1474 C CA . LYS A 1 179 ? -9.527 -6.979 43.841 1.00 91.69 179 LYS A CA 1
ATOM 1475 C C . LYS A 1 179 ? -9.920 -8.405 43.445 1.00 91.69 179 LYS A C 1
ATOM 1477 O O . LYS A 1 179 ? -10.941 -8.926 43.893 1.00 91.69 179 LYS A O 1
ATOM 1482 N N . LEU A 1 180 ? -9.075 -9.063 42.652 1.00 91.06 180 LEU A N 1
ATOM 1483 C CA . LEU A 1 180 ? -9.307 -10.430 42.180 1.00 91.06 180 LEU A CA 1
ATOM 1484 C C . LEU A 1 180 ? -8.956 -11.476 43.255 1.00 91.06 180 LEU A C 1
ATOM 1486 O O . LEU A 1 180 ? -7.814 -11.930 43.374 1.00 91.06 180 LEU A O 1
ATOM 1490 N N . VAL A 1 181 ? -9.964 -11.901 44.018 1.00 88.69 181 VAL A N 1
ATOM 1491 C CA . VAL A 1 181 ? -9.872 -12.948 45.054 1.00 88.69 181 VAL A CA 1
ATOM 1492 C C . VAL A 1 181 ? -10.689 -14.169 44.612 1.00 88.69 181 VAL A C 1
ATOM 1494 O O . VAL A 1 181 ? -11.802 -13.981 44.136 1.00 88.69 181 VAL A O 1
ATOM 1497 N N . PRO A 1 182 ? -10.178 -15.412 44.723 1.00 85.75 182 PRO A N 1
ATOM 1498 C CA . PRO A 1 182 ? -10.931 -16.597 44.305 1.00 85.75 182 PRO A CA 1
ATOM 1499 C C . PRO A 1 182 ? -12.229 -16.767 45.108 1.00 85.75 182 PRO A C 1
ATOM 1501 O O . PRO A 1 182 ? -12.268 -16.440 46.294 1.00 85.75 182 PRO A O 1
ATOM 1504 N N . ASN A 1 183 ? -13.252 -17.341 44.469 1.00 86.81 183 ASN A N 1
ATOM 1505 C CA . ASN A 1 183 ? -14.576 -17.622 45.038 1.00 86.81 183 ASN A CA 1
ATOM 1506 C C . ASN A 1 183 ? -15.356 -16.371 45.486 1.00 86.81 183 ASN A C 1
ATOM 1508 O O . ASN A 1 183 ? -16.177 -16.445 46.400 1.00 86.81 183 ASN A O 1
ATOM 1512 N N . THR A 1 184 ? -15.114 -15.221 44.856 1.00 89.19 184 THR A N 1
ATOM 1513 C CA . THR A 1 184 ? -15.922 -14.010 45.056 1.00 89.19 184 THR A CA 1
ATOM 1514 C C . THR A 1 184 ? -16.871 -13.785 43.883 1.00 89.19 184 THR A C 1
ATOM 1516 O O . THR A 1 184 ? -16.627 -14.233 42.760 1.00 89.19 184 THR A O 1
ATOM 1519 N N . ARG A 1 185 ? -17.983 -13.097 44.156 1.00 91.44 185 ARG A N 1
ATOM 1520 C CA . ARG A 1 185 ? -18.904 -12.604 43.130 1.00 91.44 185 ARG A CA 1
ATOM 1521 C C . ARG A 1 185 ? -18.570 -11.153 42.825 1.00 91.44 185 ARG A C 1
ATOM 1523 O O . ARG A 1 185 ? -18.511 -10.341 43.747 1.00 91.44 185 ARG A O 1
ATOM 1530 N N . ILE A 1 186 ? -18.338 -10.846 41.554 1.00 92.44 186 ILE A N 1
ATOM 1531 C CA . ILE A 1 186 ? -17.992 -9.498 41.102 1.00 92.44 186 ILE A CA 1
ATOM 1532 C C . ILE A 1 186 ? -19.165 -8.936 40.284 1.00 92.44 186 ILE A C 1
ATOM 1534 O O . ILE A 1 186 ? -19.399 -9.429 39.176 1.00 92.44 186 ILE A O 1
ATOM 1538 N N . PRO A 1 187 ? -19.885 -7.919 40.790 1.00 93.38 187 PRO A N 1
ATOM 1539 C CA . PRO A 1 187 ? -20.985 -7.300 40.061 1.00 93.38 187 PRO A CA 1
ATOM 1540 C C . PRO A 1 187 ? -20.452 -6.403 38.943 1.00 93.38 187 PRO A C 1
ATOM 1542 O O . PRO A 1 187 ? -19.668 -5.485 39.188 1.00 93.38 187 PRO A O 1
ATOM 1545 N N . MET A 1 188 ? -20.894 -6.643 37.712 1.00 94.44 188 MET A N 1
ATOM 1546 C CA . MET A 1 188 ? -20.620 -5.782 36.565 1.00 94.44 188 MET A CA 1
ATOM 1547 C C . MET A 1 188 ? -21.760 -4.785 36.387 1.00 94.44 188 MET A C 1
ATOM 1549 O O . MET A 1 188 ? -22.928 -5.164 36.284 1.00 94.44 188 MET A O 1
ATOM 1553 N N . SER A 1 189 ? -21.424 -3.498 36.327 1.00 94.94 189 SER A N 1
ATOM 1554 C CA . SER A 1 189 ? -22.415 -2.426 36.217 1.00 94.94 189 SER A CA 1
ATOM 1555 C C . SER A 1 189 ? -22.129 -1.502 35.041 1.00 94.94 189 SER A C 1
ATOM 1557 O O . SER A 1 189 ? -20.975 -1.313 34.648 1.00 94.94 189 SER A O 1
ATOM 1559 N N . TYR A 1 190 ? -23.180 -0.897 34.495 1.00 95.06 190 TYR A N 1
ATOM 1560 C CA . TYR A 1 190 ? -23.060 0.117 33.453 1.00 95.06 190 TYR A CA 1
ATOM 1561 C C . TYR A 1 190 ? -23.990 1.302 33.710 1.00 95.06 190 TYR A C 1
ATOM 1563 O O . TYR A 1 190 ? -24.953 1.201 34.473 1.00 95.06 190 TYR A O 1
ATOM 1571 N N . SER A 1 191 ? -23.672 2.437 33.101 1.00 95.69 191 SER A N 1
ATOM 1572 C CA . SER A 1 191 ? -24.564 3.591 33.008 1.00 95.69 191 SER A CA 1
ATOM 1573 C C . SER A 1 191 ? -24.418 4.250 31.644 1.00 95.69 191 SER A C 1
ATOM 1575 O O . SER A 1 191 ? -23.353 4.180 31.022 1.00 95.69 191 SER A O 1
ATOM 1577 N N . VAL A 1 192 ? -25.492 4.885 31.184 1.00 96.19 192 VAL A N 1
ATOM 1578 C CA . VAL A 1 192 ? -25.536 5.603 29.908 1.00 96.19 192 VAL A CA 1
ATOM 1579 C C . VAL A 1 192 ? -26.033 7.014 30.164 1.00 96.19 192 VAL A C 1
ATOM 1581 O O . VAL A 1 192 ? -27.122 7.204 30.706 1.00 96.19 192 VAL A O 1
ATOM 1584 N N . LYS A 1 193 ? -25.235 8.003 29.765 1.00 96.00 193 LYS A N 1
ATOM 1585 C CA . LYS A 1 193 ? -25.600 9.420 29.795 1.00 96.00 193 LYS A CA 1
ATOM 1586 C C . LYS A 1 193 ? -25.611 9.978 28.383 1.00 96.00 193 LYS A C 1
ATOM 1588 O O . LYS A 1 193 ? -24.635 9.813 27.653 1.00 96.00 193 LYS A O 1
ATOM 1593 N N . TRP A 1 194 ? -26.678 10.681 28.031 1.00 95.31 194 TRP A N 1
ATOM 1594 C CA . TRP A 1 194 ? -26.813 11.326 26.730 1.00 95.31 194 TRP A CA 1
ATOM 1595 C C . TRP A 1 194 ? -26.461 12.805 26.841 1.00 95.31 194 TRP A C 1
ATOM 1597 O O . TRP A 1 194 ? -27.006 13.529 27.672 1.00 95.31 194 TRP A O 1
ATOM 1607 N N . LYS A 1 195 ? -25.555 13.280 25.988 1.00 95.06 195 LYS A N 1
ATOM 1608 C CA . LYS A 1 195 ? -25.136 14.682 25.958 1.00 95.06 195 LYS A CA 1
ATOM 1609 C C . LYS A 1 195 ? -25.405 15.273 24.584 1.00 95.06 195 LYS A C 1
ATOM 1611 O O . LYS A 1 195 ? -24.954 14.751 23.572 1.00 95.06 195 LYS A O 1
ATOM 1616 N N . LYS A 1 196 ? -26.105 16.403 24.543 1.00 94.69 196 LYS A N 1
ATOM 1617 C CA . LYS A 1 196 ? -26.256 17.154 23.297 1.00 94.69 196 LYS A CA 1
ATOM 1618 C C . LYS A 1 196 ? -24.901 17.743 22.887 1.00 94.69 196 LYS A C 1
ATOM 1620 O O . LYS A 1 196 ? -24.221 18.345 23.720 1.00 94.69 196 LYS A O 1
ATOM 1625 N N . SER A 1 197 ? -24.520 17.554 21.628 1.00 93.19 197 SER A N 1
ATOM 1626 C CA . SER A 1 197 ? -23.267 18.040 21.044 1.00 93.19 197 SER A CA 1
ATOM 1627 C C . SER A 1 197 ? -23.547 18.904 19.816 1.00 93.19 197 SER A C 1
ATOM 1629 O O . SER A 1 197 ? -24.479 18.629 19.062 1.00 93.19 197 SER A O 1
ATOM 1631 N N . ASP A 1 198 ? -22.720 19.928 19.606 1.00 92.62 198 ASP A N 1
ATOM 1632 C CA . ASP A 1 198 ? -22.793 20.816 18.437 1.00 92.62 198 ASP A CA 1
ATOM 1633 C C . ASP A 1 198 ? -21.955 20.301 17.249 1.00 92.62 198 ASP A C 1
ATOM 1635 O O . ASP A 1 198 ? -21.953 20.903 16.175 1.00 92.62 198 ASP A O 1
ATOM 1639 N N . VAL A 1 199 ? -21.245 19.177 17.424 1.00 90.25 199 VAL A N 1
ATOM 1640 C CA . VAL A 1 199 ? -20.441 18.531 16.374 1.00 90.25 199 VAL A CA 1
ATOM 1641 C C . VAL A 1 199 ? -21.359 18.022 15.263 1.00 90.25 199 VAL A C 1
ATOM 1643 O O . VAL A 1 199 ? -22.381 17.382 15.528 1.00 90.25 199 VAL A O 1
ATOM 1646 N N . LYS A 1 200 ? -21.019 18.320 14.007 1.00 90.06 200 LYS A N 1
ATOM 1647 C CA . LYS A 1 200 ? -21.758 17.818 12.844 1.00 90.06 200 LYS A CA 1
ATOM 1648 C C . LYS A 1 200 ? -21.468 16.336 12.634 1.00 90.06 200 LYS A C 1
ATOM 1650 O O . LYS A 1 200 ? -20.413 15.842 12.999 1.00 90.06 200 LYS A O 1
ATOM 1655 N N . PHE A 1 201 ? -22.399 15.639 11.993 1.00 86.69 201 PHE A N 1
ATOM 1656 C CA . PHE A 1 201 ? -22.244 14.213 11.713 1.00 86.69 201 PHE A CA 1
ATOM 1657 C C . PHE A 1 201 ? -21.015 13.890 10.845 1.00 86.69 201 PHE A C 1
ATOM 1659 O O . PHE A 1 201 ? -20.360 12.885 11.082 1.00 86.69 201 PHE A O 1
ATOM 1666 N N . GLU A 1 202 ? -20.691 14.751 9.877 1.00 84.31 202 GLU A N 1
ATOM 1667 C CA . GLU A 1 202 ? -19.527 14.598 8.986 1.00 84.31 202 GLU A CA 1
ATOM 1668 C C . GLU A 1 202 ? -18.202 14.656 9.767 1.00 84.31 202 GLU A C 1
ATOM 1670 O O . GLU A 1 202 ? -17.316 13.840 9.547 1.00 84.31 202 GLU A O 1
ATOM 1675 N N . ASP A 1 203 ? -18.121 15.529 10.774 1.00 85.75 203 ASP A N 1
ATOM 1676 C CA . ASP A 1 203 ? -16.909 15.767 11.568 1.00 85.75 203 ASP A CA 1
AT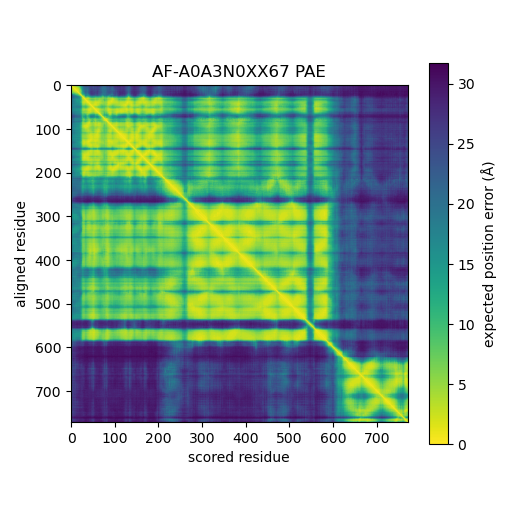OM 1677 C C . ASP A 1 203 ? -16.768 14.784 12.755 1.00 85.75 203 ASP A C 1
ATOM 1679 O O . ASP A 1 203 ? -15.870 14.913 13.590 1.00 85.75 203 ASP A O 1
ATOM 1683 N N . ARG A 1 204 ? -17.658 13.784 12.885 1.00 88.12 204 ARG A N 1
ATOM 1684 C CA . ARG A 1 204 ? -17.710 12.891 14.064 1.00 88.12 204 ARG A CA 1
ATOM 1685 C C . ARG A 1 204 ? -16.430 12.076 14.272 1.00 88.12 204 ARG A C 1
ATOM 1687 O O . ARG A 1 204 ? -16.090 11.723 15.401 1.00 88.12 204 ARG A O 1
ATOM 1694 N N . PHE A 1 205 ? -15.712 11.779 13.188 1.00 86.88 205 PHE A N 1
ATOM 1695 C CA . PHE A 1 205 ? -14.483 10.989 13.241 1.00 86.88 205 PHE A CA 1
ATOM 1696 C C . PHE A 1 205 ? -13.230 11.810 13.573 1.00 86.88 205 PHE A C 1
ATOM 1698 O O . PHE A 1 205 ? -12.216 11.211 13.939 1.00 86.88 205 PHE A O 1
ATOM 1705 N N . ASP A 1 206 ? -13.294 13.146 13.549 1.00 83.56 206 ASP A N 1
ATOM 1706 C CA . ASP A 1 206 ? -12.139 14.028 13.785 1.00 83.56 206 ASP A CA 1
ATOM 1707 C C . ASP A 1 206 ? -11.469 13.785 15.138 1.00 83.56 206 ASP A C 1
ATOM 1709 O O . ASP A 1 206 ? -10.253 13.900 15.272 1.00 83.56 206 ASP A O 1
ATOM 1713 N N . LYS A 1 207 ? -12.240 13.362 16.145 1.00 83.00 207 LYS A N 1
ATOM 1714 C CA . LYS A 1 207 ? -11.726 12.984 17.468 1.00 83.00 207 LYS A CA 1
ATOM 1715 C C . LYS A 1 207 ? -10.728 11.818 17.420 1.00 83.00 207 LYS A C 1
ATOM 1717 O O . LYS A 1 207 ? -9.847 11.729 18.274 1.00 83.00 207 LYS A O 1
ATOM 1722 N N . TYR A 1 208 ? -10.878 10.915 16.454 1.00 80.38 208 TYR A N 1
ATOM 1723 C CA . TYR A 1 208 ? -10.018 9.743 16.268 1.00 80.38 208 TYR A CA 1
ATOM 1724 C C . TYR A 1 208 ? -8.853 10.014 15.309 1.00 80.38 208 TYR A C 1
ATOM 1726 O O . TYR A 1 208 ? -7.877 9.254 15.277 1.00 80.38 208 TYR A O 1
ATOM 1734 N N . LEU A 1 209 ? -8.941 11.090 14.527 1.00 78.94 209 LEU A N 1
ATOM 1735 C CA . LEU A 1 209 ? -7.886 11.551 13.637 1.00 78.94 209 LEU A CA 1
ATOM 1736 C C . LEU A 1 209 ? -6.906 12.400 14.451 1.00 78.94 209 LEU A C 1
ATOM 1738 O O . LEU A 1 209 ? -7.210 13.532 14.776 1.00 78.94 209 LEU A O 1
ATOM 1742 N N . ASP A 1 210 ? -5.722 11.882 14.792 1.00 69.88 210 ASP A N 1
ATOM 1743 C CA . ASP A 1 210 ? -4.703 12.636 15.547 1.00 69.88 210 ASP A CA 1
ATOM 1744 C C . ASP A 1 210 ? -4.032 13.730 14.675 1.00 69.88 210 ASP A C 1
ATOM 1746 O O . ASP A 1 210 ? -3.011 13.444 14.025 1.00 69.88 210 ASP A O 1
ATOM 1750 N N . PRO A 1 211 ? -4.477 15.005 14.687 1.00 66.88 211 PRO A N 1
ATOM 1751 C CA . PRO A 1 211 ? -4.004 16.004 13.724 1.00 66.88 211 PRO A CA 1
ATOM 1752 C C . PRO A 1 211 ? -2.603 16.499 14.100 1.00 66.88 211 PRO A C 1
ATOM 1754 O O . PRO A 1 211 ? -1.769 16.826 13.257 1.00 66.88 211 PRO A O 1
ATOM 1757 N N . SER A 1 212 ? -2.312 16.494 15.404 1.00 63.97 212 SER A N 1
ATOM 1758 C CA . SER A 1 212 ? -1.020 16.854 15.986 1.00 63.97 212 SER A CA 1
ATOM 1759 C C . SER A 1 212 ? 0.093 15.872 15.618 1.00 63.97 212 SER A C 1
ATOM 1761 O O . SER A 1 212 ? 1.267 16.244 15.648 1.00 63.97 212 SER A O 1
ATOM 1763 N N . PHE A 1 213 ? -0.256 14.626 15.274 1.00 62.44 213 PHE A N 1
ATOM 1764 C CA . PHE A 1 213 ? 0.704 13.603 14.875 1.00 62.44 213 PHE A CA 1
ATOM 1765 C C . PHE A 1 213 ? 1.059 13.702 13.390 1.00 62.44 213 PHE A C 1
ATOM 1767 O O . PHE A 1 213 ? 2.238 13.626 13.040 1.00 62.44 213 PHE A O 1
ATOM 1774 N N . PHE A 1 214 ? 0.063 13.916 12.528 1.00 59.38 214 PHE A N 1
ATOM 1775 C CA . PHE A 1 214 ? 0.257 14.143 11.094 1.00 59.38 214 PHE A CA 1
ATOM 1776 C C . PHE A 1 214 ? 0.461 15.628 10.806 1.00 59.38 214 PHE A C 1
ATOM 1778 O O . PHE A 1 214 ? -0.247 16.222 9.995 1.00 59.38 214 PHE A O 1
ATOM 1785 N N . GLN A 1 215 ? 1.435 16.246 11.484 1.00 64.94 215 GLN A N 1
ATOM 1786 C CA . GLN A 1 215 ? 1.737 17.658 11.272 1.00 64.94 215 GLN A CA 1
ATOM 1787 C C . GLN A 1 215 ? 1.959 17.904 9.779 1.00 64.94 215 GLN A C 1
ATOM 1789 O O . GLN A 1 215 ? 2.952 17.443 9.209 1.00 64.94 215 GLN A O 1
ATOM 1794 N N . HIS A 1 216 ? 1.063 18.674 9.154 1.00 67.31 216 HIS A N 1
ATOM 1795 C CA . HIS A 1 216 ? 1.126 18.980 7.723 1.00 67.31 216 HIS A CA 1
ATOM 1796 C C . HIS A 1 216 ? 2.511 19.502 7.299 1.00 67.31 216 HIS A C 1
ATOM 1798 O O . HIS A 1 216 ? 2.962 19.241 6.186 1.00 67.31 216 HIS A O 1
ATOM 1804 N N . ARG A 1 217 ? 3.231 20.168 8.213 1.00 68.50 217 ARG A N 1
ATOM 1805 C CA . ARG A 1 217 ? 4.607 20.650 8.020 1.00 68.50 217 ARG A CA 1
ATOM 1806 C C . ARG A 1 217 ? 5.605 19.545 7.671 1.00 68.50 217 ARG A C 1
ATOM 1808 O O . ARG A 1 217 ? 6.439 19.751 6.793 1.00 68.50 217 ARG A O 1
ATOM 1815 N N . ILE A 1 218 ? 5.518 18.376 8.308 1.00 71.31 218 ILE A N 1
ATOM 1816 C CA . ILE A 1 218 ? 6.478 17.288 8.076 1.00 71.31 218 ILE A CA 1
ATOM 1817 C C . ILE A 1 218 ? 6.239 16.653 6.696 1.00 71.31 218 ILE A C 1
ATOM 1819 O O . ILE A 1 218 ? 7.202 16.361 5.985 1.00 71.31 218 ILE A O 1
ATOM 1823 N N . HIS A 1 219 ? 4.976 16.530 6.273 1.00 71.31 219 HIS A N 1
ATOM 1824 C CA . HIS A 1 219 ? 4.626 16.079 4.920 1.00 71.31 219 HIS A CA 1
ATOM 1825 C C . HIS A 1 219 ? 5.087 17.080 3.847 1.00 71.31 219 HIS A C 1
ATOM 1827 O O . HIS A 1 219 ? 5.697 16.693 2.853 1.00 71.31 219 HIS A O 1
ATOM 1833 N N . TRP A 1 220 ? 4.904 18.386 4.065 1.00 77.50 220 TRP A N 1
ATOM 1834 C CA . TRP A 1 220 ? 5.425 19.407 3.146 1.00 77.50 220 TRP A CA 1
ATOM 1835 C C . TRP A 1 220 ? 6.958 19.403 3.051 1.00 77.50 220 TRP A C 1
ATOM 1837 O O . TRP A 1 220 ? 7.504 19.504 1.950 1.00 77.50 220 TRP A O 1
ATOM 1847 N N . PHE A 1 221 ? 7.658 19.224 4.175 1.00 75.19 221 PHE A N 1
ATOM 1848 C CA . PHE A 1 221 ? 9.117 19.084 4.200 1.00 75.19 221 PHE A CA 1
ATOM 1849 C C . PHE A 1 221 ? 9.591 17.856 3.404 1.00 75.19 221 PHE A C 1
ATOM 1851 O O . PHE A 1 221 ? 10.503 17.949 2.578 1.00 75.19 221 PHE A O 1
ATOM 1858 N N . SER A 1 222 ? 8.928 16.717 3.608 1.00 72.25 222 SER A N 1
ATOM 1859 C CA . SER A 1 222 ? 9.158 15.466 2.879 1.00 72.25 222 SER A CA 1
ATOM 1860 C C . SER A 1 222 ? 8.982 15.629 1.366 1.00 72.25 222 SER A C 1
ATOM 1862 O O . SER A 1 222 ? 9.855 15.238 0.581 1.00 72.25 222 SER A O 1
ATOM 1864 N N . ILE A 1 223 ? 7.894 16.278 0.950 1.00 78.06 223 ILE A N 1
ATOM 1865 C CA . ILE A 1 223 ? 7.586 16.535 -0.459 1.00 78.06 223 ILE A CA 1
ATOM 1866 C C . ILE A 1 223 ? 8.627 17.457 -1.084 1.00 78.06 223 ILE A C 1
ATOM 1868 O O . ILE A 1 223 ? 9.111 17.168 -2.177 1.00 78.06 223 ILE A O 1
ATOM 1872 N N . PHE A 1 224 ? 9.020 18.529 -0.396 1.00 79.12 224 PHE A N 1
ATOM 1873 C CA . PHE A 1 224 ? 10.036 19.450 -0.900 1.00 79.12 224 PHE A CA 1
ATOM 1874 C C . PHE A 1 224 ? 11.389 18.756 -1.094 1.00 79.12 224 PHE A C 1
ATOM 1876 O O . PHE A 1 224 ? 11.989 18.861 -2.166 1.00 79.12 224 PHE A O 1
ATOM 1883 N N . ASN A 1 225 ? 11.841 17.991 -0.096 1.00 71.75 225 ASN A N 1
ATOM 1884 C CA . ASN A 1 225 ? 13.089 17.232 -0.178 1.00 71.75 225 ASN A CA 1
ATOM 1885 C C . ASN A 1 225 ? 13.077 16.249 -1.365 1.00 71.75 225 ASN A C 1
ATOM 1887 O O . ASN A 1 225 ? 14.033 16.156 -2.138 1.00 71.75 225 ASN A O 1
ATOM 1891 N N . SER A 1 226 ? 11.951 15.572 -1.562 1.00 76.94 226 SER A N 1
ATOM 1892 C CA . SER A 1 226 ? 11.770 14.607 -2.649 1.00 76.94 226 SER A CA 1
ATOM 1893 C C . SER A 1 226 ? 11.652 15.291 -4.017 1.00 76.94 226 SER A C 1
ATOM 1895 O O . SER A 1 226 ? 12.177 14.793 -5.014 1.00 76.94 226 SER A O 1
ATOM 1897 N N . PHE A 1 227 ? 11.052 16.482 -4.074 1.00 76.50 227 PHE A N 1
ATOM 1898 C CA . PHE A 1 227 ? 10.958 17.304 -5.280 1.00 76.50 227 PHE A CA 1
ATOM 1899 C C . PHE A 1 227 ? 12.320 17.869 -5.717 1.00 76.50 227 PHE A C 1
ATOM 1901 O O . PHE A 1 227 ? 12.626 17.883 -6.912 1.00 76.50 227 PHE A O 1
ATOM 1908 N N . MET A 1 228 ? 13.189 18.261 -4.777 1.00 75.38 228 MET A N 1
ATOM 1909 C CA . MET A 1 228 ? 14.568 18.667 -5.093 1.00 75.38 228 MET A CA 1
ATOM 1910 C C . MET A 1 228 ? 15.355 17.532 -5.763 1.00 75.38 228 MET A C 1
ATOM 1912 O O . MET A 1 228 ? 16.047 17.759 -6.761 1.00 75.38 228 MET A O 1
ATOM 1916 N N . MET A 1 229 ? 15.190 16.297 -5.277 1.00 74.12 229 MET A N 1
ATOM 1917 C CA . MET A 1 229 ? 15.795 15.108 -5.889 1.00 74.12 229 MET A CA 1
ATOM 1918 C C . MET A 1 229 ? 15.280 14.861 -7.315 1.00 74.12 229 MET A C 1
ATOM 1920 O O . MET A 1 229 ? 16.068 14.516 -8.198 1.00 74.12 229 MET A O 1
ATOM 1924 N N . VAL A 1 230 ? 13.988 15.099 -7.577 1.00 77.00 230 VAL A N 1
ATOM 1925 C CA . VAL A 1 230 ? 13.413 15.029 -8.934 1.00 77.00 230 VAL A CA 1
ATOM 1926 C C . VAL A 1 230 ? 14.072 16.042 -9.866 1.00 77.00 230 VAL A C 1
ATOM 1928 O O . VAL A 1 230 ? 14.523 15.662 -10.947 1.00 77.00 230 VAL A O 1
ATOM 1931 N N . ILE A 1 231 ? 14.165 17.315 -9.463 1.00 77.12 231 ILE A N 1
ATOM 1932 C CA . ILE A 1 231 ? 14.788 18.367 -10.286 1.00 77.12 231 ILE A CA 1
ATOM 1933 C C . ILE A 1 231 ? 16.232 17.993 -10.625 1.00 77.12 231 ILE A C 1
ATOM 1935 O O . ILE A 1 231 ? 16.644 18.097 -11.784 1.00 77.12 231 ILE A O 1
ATOM 1939 N N . PHE A 1 232 ? 16.988 17.523 -9.632 1.00 77.31 232 PHE A N 1
ATOM 1940 C CA . PHE A 1 232 ? 18.362 17.077 -9.830 1.00 77.31 232 PHE A CA 1
ATOM 1941 C C . PHE A 1 232 ? 18.455 15.934 -10.853 1.00 77.31 232 PHE A C 1
ATOM 1943 O O . PHE A 1 232 ? 19.259 16.006 -11.785 1.00 77.31 232 PHE A O 1
ATOM 1950 N N . LEU A 1 233 ? 17.606 14.908 -10.734 1.00 74.94 233 LEU A N 1
ATOM 1951 C CA . LEU A 1 233 ? 17.619 13.752 -11.635 1.00 74.94 233 LEU A CA 1
ATOM 1952 C C . LEU A 1 233 ? 17.182 14.099 -13.055 1.00 74.94 233 LEU A C 1
ATOM 1954 O O . LEU A 1 233 ? 17.835 13.677 -14.010 1.00 74.94 233 LEU A O 1
ATOM 1958 N N . VAL A 1 234 ? 16.133 14.904 -13.213 1.00 72.50 234 VAL A N 1
ATOM 1959 C CA . VAL A 1 234 ? 15.705 15.405 -14.527 1.00 72.50 234 VAL A CA 1
ATOM 1960 C C . VAL A 1 234 ? 16.821 16.240 -15.161 1.00 72.50 234 VAL A C 1
ATOM 1962 O O . VAL A 1 234 ? 17.109 16.084 -16.351 1.00 72.50 234 VAL A O 1
ATOM 1965 N N . GLY A 1 235 ? 17.505 17.072 -14.370 1.00 72.50 235 GLY A N 1
ATOM 1966 C CA . GLY A 1 235 ? 18.676 17.832 -14.806 1.00 72.50 235 GLY A CA 1
ATOM 1967 C C . GLY A 1 235 ? 19.826 16.936 -15.273 1.00 72.50 235 GLY A C 1
ATOM 1968 O O . GLY A 1 235 ? 20.389 17.167 -16.345 1.00 72.50 235 GLY A O 1
ATOM 1969 N N . LEU A 1 236 ? 20.137 15.878 -14.519 1.00 74.19 236 LEU A N 1
ATOM 1970 C CA . LEU A 1 236 ? 21.166 14.894 -14.862 1.00 74.19 236 LEU A CA 1
ATOM 1971 C C . LEU A 1 236 ? 20.811 14.143 -16.153 1.00 74.19 236 LEU A C 1
ATOM 1973 O O . LEU A 1 236 ? 21.634 14.094 -17.069 1.00 74.19 236 LEU A O 1
ATOM 1977 N N . VAL A 1 237 ? 19.591 13.609 -16.266 1.00 67.94 237 VAL A N 1
ATOM 1978 C CA . VAL A 1 237 ? 19.103 12.918 -17.475 1.00 67.94 237 VAL A CA 1
ATOM 1979 C C . VAL A 1 237 ? 19.177 13.845 -18.687 1.00 67.94 237 VAL A C 1
ATOM 1981 O O . VAL A 1 237 ? 19.717 13.465 -19.726 1.00 67.94 237 VAL A O 1
ATOM 1984 N N . SER A 1 238 ? 18.700 15.084 -18.544 1.00 64.06 238 SER A N 1
ATOM 1985 C CA . SER A 1 238 ? 18.754 16.102 -19.596 1.00 64.06 238 SER A CA 1
ATOM 1986 C C . SER A 1 238 ? 20.195 16.427 -19.996 1.00 64.06 238 SER A C 1
ATOM 1988 O O . SER A 1 238 ? 20.504 16.505 -21.184 1.00 64.06 238 SER A O 1
ATOM 1990 N N . MET A 1 239 ? 21.120 16.541 -19.035 1.00 67.75 239 MET A N 1
ATOM 1991 C CA . MET A 1 239 ? 22.543 16.744 -19.316 1.00 67.75 239 MET A CA 1
ATOM 1992 C C . MET A 1 239 ? 23.149 15.563 -20.080 1.00 67.75 239 MET A C 1
ATOM 1994 O O . MET A 1 239 ? 23.870 15.804 -21.053 1.00 67.75 239 MET A O 1
ATOM 1998 N N . ILE A 1 240 ? 22.877 14.320 -19.661 1.00 66.56 240 ILE A N 1
ATOM 1999 C CA . ILE A 1 240 ? 23.337 13.112 -20.362 1.00 66.56 240 ILE A CA 1
ATOM 2000 C C . ILE A 1 240 ? 22.818 13.142 -21.799 1.00 66.56 240 ILE A C 1
ATOM 2002 O O . ILE A 1 240 ? 23.624 13.115 -22.726 1.00 66.56 240 ILE A O 1
ATOM 2006 N N . LEU A 1 241 ? 21.508 13.313 -21.987 1.00 60.84 241 LEU A N 1
ATOM 2007 C CA . LEU A 1 241 ? 20.880 13.339 -23.306 1.00 60.84 241 LEU A CA 1
ATOM 2008 C C . LEU A 1 241 ? 21.455 14.459 -24.189 1.00 60.84 241 LEU A C 1
ATOM 2010 O O . LEU A 1 241 ? 21.869 14.213 -25.319 1.00 60.84 241 LEU A O 1
ATOM 2014 N N . MET A 1 242 ? 21.572 15.681 -23.663 1.00 57.81 242 MET A N 1
ATOM 2015 C CA . MET A 1 242 ? 22.132 16.831 -24.383 1.00 57.81 242 MET A CA 1
ATOM 2016 C C . MET A 1 242 ? 23.627 16.686 -24.684 1.00 57.81 242 MET A C 1
ATOM 2018 O O . MET A 1 242 ? 24.130 17.303 -25.629 1.00 57.81 242 MET A O 1
ATOM 2022 N N . ARG A 1 243 ? 24.378 15.949 -23.860 1.00 64.44 243 ARG A N 1
ATOM 2023 C CA . ARG A 1 243 ? 25.788 15.633 -24.119 1.00 64.44 243 ARG A CA 1
ATOM 2024 C C . ARG A 1 243 ? 25.902 14.586 -25.224 1.00 64.44 243 ARG A C 1
ATOM 2026 O O . ARG A 1 243 ? 26.720 14.776 -26.121 1.00 64.44 243 ARG A O 1
ATOM 2033 N N . THR A 1 244 ? 25.078 13.544 -25.180 1.00 57.00 244 THR A N 1
ATOM 2034 C CA . THR A 1 244 ? 25.043 12.471 -26.182 1.00 57.00 244 THR A CA 1
ATOM 2035 C C . THR A 1 244 ? 24.606 13.006 -27.540 1.00 57.00 244 THR A C 1
ATOM 2037 O O . THR A 1 244 ? 25.369 12.889 -28.493 1.00 57.00 244 THR A O 1
ATOM 2040 N N . LEU A 1 245 ? 23.491 13.743 -27.610 1.00 58.38 245 LEU A N 1
ATOM 2041 C CA . LEU A 1 245 ? 23.001 14.353 -28.852 1.00 58.38 245 LEU A CA 1
ATOM 2042 C C . LEU A 1 245 ? 24.015 15.319 -29.480 1.00 58.38 245 LEU A C 1
ATOM 2044 O O . LEU A 1 245 ? 24.209 15.298 -30.690 1.00 58.38 245 LEU A O 1
ATOM 2048 N N . ARG A 1 246 ? 24.703 16.148 -28.678 1.00 63.00 246 ARG A N 1
ATOM 2049 C CA . ARG A 1 246 ? 25.758 17.037 -29.203 1.00 63.00 246 ARG A CA 1
ATOM 2050 C C . ARG A 1 246 ? 26.956 16.267 -29.742 1.00 63.00 246 ARG A C 1
ATOM 2052 O O . ARG A 1 246 ? 27.503 16.662 -30.766 1.00 63.00 246 ARG A O 1
ATOM 2059 N N . LYS A 1 247 ? 27.372 15.202 -29.050 1.00 59.03 247 LYS A N 1
ATOM 2060 C CA . LYS A 1 247 ? 28.478 14.344 -29.492 1.00 59.03 247 LYS A CA 1
ATOM 2061 C C . LYS A 1 247 ? 28.115 13.604 -30.782 1.00 59.03 247 LYS A C 1
ATOM 2063 O O . LYS A 1 247 ? 28.958 13.520 -31.666 1.00 59.03 247 LYS A O 1
ATOM 2068 N N . ASP A 1 248 ? 26.878 13.127 -30.894 1.00 58.47 248 ASP A N 1
ATOM 2069 C CA . ASP A 1 248 ? 26.370 12.460 -32.092 1.00 58.47 248 ASP A CA 1
ATOM 2070 C C . ASP A 1 248 ? 26.254 13.427 -33.275 1.00 58.47 248 ASP A C 1
ATOM 2072 O O . ASP A 1 248 ? 26.753 13.120 -34.351 1.00 58.47 248 ASP A O 1
ATOM 2076 N N . TYR A 1 249 ? 25.695 14.626 -33.078 1.00 59.34 249 TYR A N 1
ATOM 2077 C CA . TYR A 1 249 ? 25.580 15.628 -34.146 1.00 59.34 249 TYR A CA 1
ATOM 2078 C C . TYR A 1 249 ? 26.949 16.085 -34.668 1.00 59.34 249 TYR A C 1
ATOM 2080 O O . TYR A 1 249 ? 27.157 16.161 -35.873 1.00 59.34 249 TYR A O 1
ATOM 2088 N N . ALA A 1 250 ? 27.906 16.330 -33.764 1.00 60.31 250 ALA A N 1
ATOM 2089 C CA . ALA A 1 250 ? 29.274 16.705 -34.131 1.00 60.31 250 ALA A CA 1
ATOM 2090 C C . ALA A 1 250 ? 30.064 15.569 -34.806 1.00 60.31 250 ALA A C 1
ATOM 2092 O O . ALA A 1 250 ? 31.101 15.828 -35.416 1.00 60.31 250 ALA A O 1
ATOM 2093 N N . ARG A 1 251 ? 29.622 14.313 -34.657 1.00 60.34 251 ARG A N 1
ATOM 2094 C CA . ARG A 1 251 ? 30.191 13.166 -35.370 1.00 60.34 251 ARG A CA 1
ATOM 2095 C C . ARG A 1 251 ? 29.582 13.039 -36.765 1.00 60.34 251 ARG A C 1
ATOM 2097 O O . ARG A 1 251 ? 30.350 12.925 -37.706 1.00 60.34 251 ARG A O 1
ATOM 2104 N N . TYR A 1 252 ? 28.260 13.153 -36.912 1.00 55.78 252 TYR A N 1
ATOM 2105 C CA . TYR A 1 252 ? 27.617 13.116 -38.234 1.00 55.78 252 TYR A CA 1
ATOM 2106 C C . TYR A 1 252 ? 28.112 14.233 -39.154 1.00 55.78 252 TYR A C 1
ATOM 2108 O O . TYR A 1 252 ? 28.386 13.979 -40.320 1.00 55.78 252 TYR A O 1
ATOM 2116 N N . SER A 1 253 ? 28.324 15.441 -38.619 1.00 59.22 253 SER A N 1
ATOM 2117 C CA . SER A 1 253 ? 28.908 16.534 -39.404 1.00 59.22 253 SER A CA 1
ATOM 2118 C C . SER A 1 253 ? 30.332 16.237 -39.885 1.00 59.22 253 SER A C 1
ATOM 2120 O O . SER A 1 253 ? 30.749 16.789 -40.888 1.00 59.22 253 SER A O 1
ATOM 2122 N N . LYS A 1 254 ? 31.087 15.392 -39.168 1.00 60.78 254 LYS A N 1
ATOM 2123 C CA . LYS A 1 254 ? 32.430 14.953 -39.581 1.00 60.78 254 LYS A CA 1
ATOM 2124 C C . LYS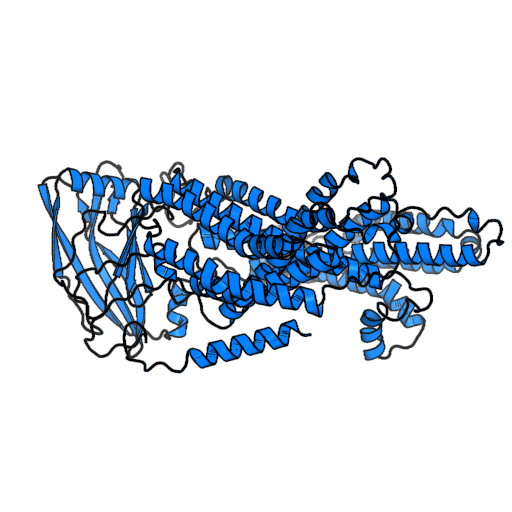 A 1 254 ? 32.396 13.752 -40.525 1.00 60.78 254 LYS A C 1
ATOM 2126 O O . LYS A 1 254 ? 33.276 13.630 -41.361 1.00 60.78 254 LYS A O 1
ATOM 2131 N N . GLU A 1 255 ? 31.414 12.863 -40.384 1.00 54.38 255 GLU A N 1
ATOM 2132 C CA . GLU A 1 255 ? 31.201 11.726 -41.292 1.00 54.38 255 GLU A CA 1
ATOM 2133 C C . GLU A 1 255 ? 30.725 12.168 -42.682 1.00 54.38 255 GLU A C 1
ATOM 2135 O O . GLU A 1 255 ? 31.050 11.502 -43.655 1.00 54.38 255 GLU A O 1
ATOM 2140 N N . GLU A 1 256 ? 30.015 13.297 -42.801 1.00 57.12 256 GLU A N 1
ATOM 2141 C CA . GLU A 1 256 ? 29.700 13.917 -44.102 1.00 57.12 256 GLU A CA 1
ATOM 2142 C C . GLU A 1 256 ? 30.926 14.551 -44.791 1.00 57.12 256 GLU A C 1
ATOM 2144 O O . GLU A 1 256 ? 30.894 14.769 -45.998 1.00 57.12 256 GLU A O 1
ATOM 2149 N N . GLU A 1 257 ? 32.001 14.833 -44.045 1.00 58.91 257 GLU A N 1
ATOM 2150 C CA . GLU A 1 257 ? 33.249 15.433 -44.548 1.00 58.91 257 GLU A CA 1
ATOM 2151 C C . GLU A 1 257 ? 34.350 14.389 -44.859 1.00 58.91 257 GLU A C 1
ATOM 2153 O O . GLU A 1 257 ? 35.410 14.770 -45.352 1.00 58.91 257 GLU A O 1
ATOM 2158 N N . MET A 1 258 ? 34.135 13.095 -44.569 1.00 55.69 258 MET A N 1
ATOM 2159 C CA . MET A 1 258 ? 35.093 12.007 -44.851 1.00 55.69 258 MET A CA 1
ATOM 2160 C C . MET A 1 258 ? 34.815 11.335 -46.205 1.00 55.69 258 MET A C 1
ATOM 2162 O O . MET A 1 258 ? 33.663 11.059 -46.534 1.00 55.69 258 MET A O 1
ATOM 2166 N N . ASP A 1 259 ? 35.879 11.038 -46.963 1.00 57.41 259 ASP A N 1
ATOM 2167 C CA . ASP A 1 259 ? 35.817 10.347 -48.260 1.00 57.41 259 ASP A CA 1
ATOM 2168 C C . ASP A 1 259 ? 35.177 8.947 -48.142 1.00 57.41 259 ASP A C 1
ATOM 2170 O O . ASP A 1 259 ? 35.335 8.249 -47.137 1.00 57.41 259 ASP A O 1
ATOM 2174 N N . ASP A 1 260 ? 34.494 8.497 -49.204 1.00 58.56 260 ASP A N 1
ATOM 2175 C CA . ASP A 1 260 ? 33.696 7.255 -49.230 1.00 58.56 260 ASP A CA 1
ATOM 2176 C C . ASP A 1 260 ? 34.483 5.969 -48.870 1.00 58.56 260 ASP A C 1
ATOM 2178 O O . ASP A 1 260 ? 33.873 4.978 -48.478 1.00 58.56 260 ASP A O 1
ATOM 2182 N N . MET A 1 261 ? 35.822 5.979 -48.936 1.00 51.03 261 MET A N 1
ATOM 2183 C CA . MET A 1 261 ? 36.695 4.863 -48.520 1.00 51.03 261 MET A CA 1
ATOM 2184 C C . MET A 1 261 ? 36.883 4.749 -46.993 1.00 51.03 261 MET A C 1
ATOM 2186 O O . MET A 1 261 ? 36.997 3.637 -46.483 1.00 51.03 261 MET A O 1
ATOM 2190 N N . ASP A 1 262 ? 36.881 5.863 -46.251 1.00 54.25 262 ASP A N 1
ATOM 2191 C CA . ASP A 1 262 ? 36.989 5.868 -44.775 1.00 54.25 262 ASP A CA 1
ATOM 2192 C C . ASP A 1 262 ? 35.625 5.667 -44.094 1.00 54.25 262 ASP A C 1
ATOM 2194 O O . ASP A 1 262 ? 35.522 5.402 -42.893 1.00 54.25 262 ASP A O 1
ATOM 2198 N N . ARG A 1 263 ? 34.556 5.761 -44.885 1.00 53.31 263 ARG A N 1
ATOM 2199 C CA . ARG A 1 263 ? 33.163 5.642 -44.459 1.00 53.31 263 ARG A CA 1
ATOM 2200 C C . ARG A 1 263 ? 32.762 4.204 -44.102 1.00 53.31 263 ARG A C 1
ATOM 2202 O O . ARG A 1 263 ? 31.930 4.021 -43.216 1.00 53.31 263 ARG A O 1
ATOM 2209 N N . ASP A 1 264 ? 33.389 3.205 -44.729 1.00 50.06 264 ASP A N 1
ATOM 2210 C CA . ASP A 1 264 ? 33.151 1.767 -44.491 1.00 50.06 264 ASP A CA 1
ATOM 2211 C C . ASP A 1 264 ? 33.960 1.188 -43.306 1.00 50.06 264 ASP A C 1
ATOM 2213 O O . ASP A 1 264 ? 33.687 0.077 -42.853 1.00 50.06 264 ASP A O 1
ATOM 2217 N N . LEU A 1 265 ? 34.924 1.943 -42.761 1.00 48.25 265 LEU A N 1
ATOM 2218 C CA . LEU A 1 265 ? 35.751 1.565 -41.597 1.00 48.25 265 LEU A CA 1
ATOM 2219 C C . LEU A 1 265 ? 35.310 2.247 -40.289 1.00 48.25 265 LEU A C 1
ATOM 2221 O O . LEU A 1 265 ? 35.933 2.065 -39.239 1.00 48.25 265 LEU A O 1
ATOM 2225 N N . GLY A 1 266 ? 34.243 3.048 -40.330 1.00 51.62 266 GLY A N 1
ATOM 2226 C CA . GLY A 1 266 ? 33.688 3.714 -39.159 1.00 51.62 266 GLY A CA 1
ATOM 2227 C C . GLY A 1 266 ? 32.961 2.734 -38.243 1.00 51.62 266 GLY A C 1
ATOM 2228 O O . GLY A 1 266 ? 31.738 2.641 -38.295 1.00 51.62 266 GLY A O 1
ATOM 2229 N N . ASP A 1 267 ? 33.691 2.033 -37.373 1.00 53.00 267 ASP A N 1
ATOM 2230 C CA . ASP A 1 267 ? 33.093 1.239 -36.298 1.00 53.00 267 ASP A CA 1
ATOM 2231 C C . ASP A 1 267 ? 32.149 2.136 -35.471 1.00 53.00 267 ASP A C 1
ATOM 2233 O O . ASP A 1 267 ? 32.564 3.020 -34.707 1.00 53.00 267 ASP A O 1
ATOM 2237 N N . GLU A 1 268 ? 30.837 1.940 -35.619 1.00 55.91 268 GLU A N 1
ATOM 2238 C CA . GLU A 1 268 ? 29.864 2.460 -34.664 1.00 55.91 268 GLU A CA 1
ATOM 2239 C C . GLU A 1 268 ? 30.274 1.919 -33.284 1.00 55.91 268 GLU A C 1
ATOM 2241 O O . GLU A 1 268 ? 30.426 0.721 -33.149 1.00 55.91 268 GLU A O 1
ATOM 2246 N N . TYR A 1 269 ? 30.495 2.746 -32.256 1.00 62.69 269 TYR A N 1
ATOM 2247 C CA . TYR A 1 269 ? 30.894 2.277 -30.912 1.00 62.69 269 TYR A CA 1
ATOM 2248 C C . TYR A 1 269 ? 29.744 2.455 -29.911 1.00 62.69 269 TYR A C 1
ATOM 2250 O O . TYR A 1 269 ? 29.057 3.486 -29.937 1.00 62.69 269 TYR A O 1
ATOM 2258 N N . GLY A 1 270 ? 29.573 1.504 -28.985 1.00 68.94 270 GLY A N 1
ATOM 2259 C CA . GLY A 1 270 ? 28.604 1.583 -27.889 1.00 68.94 270 GLY A CA 1
ATOM 2260 C C . GLY A 1 270 ? 27.169 1.238 -28.303 1.00 68.94 270 GLY A C 1
ATOM 2261 O O . GLY A 1 270 ? 26.921 0.302 -29.058 1.00 68.94 270 GLY A O 1
ATOM 2262 N N . TRP A 1 271 ? 26.191 2.016 -27.825 1.00 67.75 271 TRP A N 1
ATOM 2263 C CA . TRP A 1 271 ? 24.763 1.679 -27.955 1.00 67.75 271 TRP A CA 1
ATOM 2264 C C . TRP A 1 271 ? 24.247 1.571 -29.403 1.00 67.75 271 TRP A C 1
ATOM 2266 O O . TRP A 1 271 ? 23.234 0.914 -29.641 1.00 67.75 271 TRP A O 1
ATOM 2276 N N . LYS A 1 272 ? 24.926 2.193 -30.379 1.00 70.00 272 LYS A N 1
ATOM 2277 C CA . LYS A 1 272 ? 24.533 2.138 -31.798 1.00 70.00 272 LYS A CA 1
ATOM 2278 C C . LYS A 1 272 ? 24.746 0.751 -32.411 1.00 70.00 272 LYS A C 1
ATOM 2280 O O . LYS A 1 272 ? 23.893 0.298 -33.170 1.00 70.00 272 LYS A O 1
ATOM 2285 N N . GLN A 1 273 ? 25.770 0.013 -31.977 1.00 73.25 273 GLN A N 1
ATOM 2286 C CA . GLN A 1 273 ? 26.009 -1.356 -32.453 1.00 73.25 273 GLN A CA 1
ATOM 2287 C C . GLN A 1 273 ? 24.851 -2.307 -32.134 1.00 73.25 273 GLN A C 1
ATOM 2289 O O . GLN A 1 273 ? 24.575 -3.244 -32.884 1.00 73.25 273 GLN A O 1
ATOM 2294 N N . VAL A 1 274 ? 24.165 -2.060 -31.017 1.00 76.50 274 VAL A N 1
ATOM 2295 C CA . VAL A 1 274 ? 23.081 -2.908 -30.514 1.00 76.50 274 VAL A CA 1
ATOM 2296 C C . VAL A 1 274 ? 21.691 -2.411 -30.916 1.00 76.50 274 VAL A C 1
ATOM 2298 O O . VAL A 1 274 ? 20.698 -2.998 -30.494 1.00 76.50 274 VAL A O 1
ATOM 2301 N N . HIS A 1 275 ? 21.580 -1.377 -31.761 1.00 72.50 275 HIS A N 1
ATOM 2302 C CA . HIS A 1 275 ? 20.294 -0.750 -32.101 1.00 72.50 275 HIS A CA 1
ATOM 2303 C C . HIS A 1 275 ? 19.260 -1.735 -32.686 1.00 72.50 275 HIS A C 1
ATOM 2305 O O . HIS A 1 275 ? 18.071 -1.606 -32.405 1.00 72.50 275 HIS A O 1
ATOM 2311 N N . GLY A 1 276 ? 19.701 -2.732 -33.465 1.00 72.25 276 GLY A N 1
ATOM 2312 C CA . GLY A 1 276 ? 18.841 -3.799 -33.996 1.00 72.25 276 GLY A CA 1
ATOM 2313 C C . GLY A 1 276 ? 18.544 -4.916 -32.987 1.00 72.25 276 GLY A C 1
ATOM 2314 O O . GLY A 1 276 ? 17.466 -5.508 -33.017 1.00 72.25 276 GLY A O 1
ATOM 2315 N N . ASP A 1 277 ? 19.464 -5.179 -32.057 1.00 81.81 277 ASP A N 1
ATOM 2316 C CA . ASP A 1 277 ? 19.372 -6.285 -31.090 1.00 81.81 277 ASP A CA 1
ATOM 2317 C C . ASP A 1 277 ? 18.503 -5.923 -29.870 1.00 81.81 277 ASP A C 1
ATOM 2319 O O . ASP A 1 277 ? 17.927 -6.799 -29.224 1.00 81.81 277 ASP A O 1
ATOM 2323 N N . VAL A 1 278 ? 18.326 -4.625 -29.599 1.00 77.94 278 VAL A N 1
ATOM 2324 C CA . VAL A 1 278 ? 17.472 -4.058 -28.534 1.00 77.94 278 VAL A CA 1
ATOM 2325 C C . VAL A 1 278 ? 16.003 -4.490 -28.640 1.00 77.94 278 VAL A C 1
ATOM 2327 O O . VAL A 1 278 ? 15.310 -4.554 -27.621 1.00 77.94 278 VAL A O 1
ATOM 2330 N N . PHE A 1 279 ? 15.520 -4.806 -29.844 1.00 80.88 279 PHE A N 1
ATOM 2331 C CA . PHE A 1 279 ? 14.131 -5.212 -30.095 1.00 80.88 279 PHE A CA 1
ATOM 2332 C C . PHE A 1 279 ? 13.897 -6.726 -29.985 1.00 80.88 279 PHE A C 1
ATOM 2334 O O . PHE A 1 279 ? 12.786 -7.198 -30.245 1.00 80.88 279 PHE A O 1
ATOM 2341 N N . ARG A 1 280 ? 14.906 -7.510 -29.575 1.00 84.56 280 ARG A N 1
ATOM 2342 C CA . ARG A 1 280 ? 14.709 -8.939 -29.303 1.00 84.56 280 ARG A CA 1
ATOM 2343 C C . ARG A 1 280 ? 13.660 -9.172 -28.202 1.00 84.56 280 ARG A C 1
ATOM 2345 O O . ARG A 1 280 ? 13.485 -8.346 -27.298 1.00 84.56 280 ARG A O 1
ATOM 2352 N N . PRO A 1 281 ? 12.974 -10.330 -28.237 1.00 85.31 281 PRO A N 1
ATOM 2353 C CA . PRO A 1 281 ? 12.146 -10.755 -27.121 1.00 85.31 281 PRO A CA 1
ATOM 2354 C C . PRO A 1 281 ? 13.004 -10.974 -25.869 1.00 85.31 281 PRO A C 1
ATOM 2356 O O . PRO A 1 281 ? 14.165 -11.386 -25.962 1.00 85.31 281 PRO A O 1
ATOM 2359 N N . SER A 1 282 ? 12.413 -10.731 -24.698 1.00 89.19 282 SER A N 1
ATOM 2360 C CA . SER A 1 282 ? 13.088 -10.936 -23.416 1.00 89.19 282 SER A CA 1
ATOM 2361 C C . SER A 1 282 ? 13.409 -12.408 -23.178 1.00 89.19 282 SER A C 1
ATOM 2363 O O . SER A 1 282 ? 12.767 -13.312 -23.721 1.00 89.19 282 SER A O 1
ATOM 2365 N N . SER A 1 283 ? 14.374 -12.670 -22.294 1.00 87.00 283 SER A N 1
ATOM 2366 C CA . SER A 1 283 ? 14.481 -13.980 -21.653 1.00 87.00 283 SER A CA 1
ATOM 2367 C C . SER A 1 283 ? 13.179 -14.257 -20.890 1.00 87.00 283 SER A C 1
ATOM 2369 O O . SER A 1 283 ? 12.687 -13.402 -20.165 1.00 87.00 283 SER A O 1
ATOM 2371 N N . HIS A 1 284 ? 12.576 -15.432 -21.069 1.00 92.19 284 HIS A N 1
ATOM 2372 C CA . HIS A 1 284 ? 11.292 -15.791 -20.441 1.00 92.19 284 HIS A CA 1
ATOM 2373 C C . HIS A 1 284 ? 10.153 -14.761 -20.673 1.00 92.19 284 HIS A C 1
ATOM 2375 O O . HIS A 1 284 ? 9.611 -14.202 -19.713 1.00 92.19 284 HIS A O 1
ATOM 2381 N N . PRO A 1 285 ? 9.704 -14.557 -21.929 1.00 90.94 285 PRO A N 1
ATOM 2382 C CA . PRO A 1 285 ? 8.710 -13.532 -22.282 1.00 90.94 285 PRO A CA 1
ATOM 2383 C C . PRO A 1 285 ? 7.355 -13.724 -21.586 1.00 90.94 285 PRO A C 1
ATOM 2385 O O . PRO A 1 285 ? 6.609 -12.772 -21.374 1.00 90.94 285 PRO A O 1
ATOM 2388 N N . LEU A 1 286 ? 7.035 -14.958 -21.191 1.00 94.25 286 LEU A N 1
ATOM 2389 C CA . LEU A 1 286 ? 5.789 -15.296 -20.509 1.00 94.25 286 LEU A CA 1
ATOM 2390 C C . LEU A 1 286 ? 5.708 -14.697 -19.092 1.00 94.25 286 LEU A C 1
ATOM 2392 O O . LEU A 1 286 ? 4.694 -14.099 -18.763 1.00 94.25 286 LEU A O 1
ATOM 2396 N N . ILE A 1 287 ? 6.764 -14.804 -18.277 1.00 93.94 287 ILE A N 1
ATOM 2397 C CA . ILE A 1 287 ? 6.761 -14.238 -16.914 1.00 93.94 287 ILE A CA 1
ATOM 2398 C C . ILE A 1 287 ? 6.889 -12.720 -16.993 1.00 93.94 287 ILE A C 1
ATOM 2400 O O . ILE A 1 287 ? 6.162 -12.004 -16.312 1.00 93.94 287 ILE A O 1
ATOM 2404 N N . PHE A 1 288 ? 7.777 -12.239 -17.869 1.00 92.69 288 PHE A N 1
ATOM 2405 C CA . PHE A 1 288 ? 7.999 -10.814 -18.069 1.00 92.69 288 PHE A CA 1
ATOM 2406 C C . PHE A 1 288 ? 6.690 -10.095 -18.415 1.00 92.69 288 PHE A C 1
ATOM 2408 O O . PHE A 1 288 ? 6.266 -9.212 -17.682 1.00 92.69 288 PHE A O 1
ATOM 2415 N N . SER A 1 289 ? 5.992 -10.528 -19.470 1.00 92.19 289 SER A N 1
ATOM 2416 C CA . SER A 1 289 ? 4.727 -9.908 -19.889 1.00 92.19 289 SER A CA 1
ATOM 2417 C C . SER A 1 289 ? 3.632 -9.949 -18.817 1.00 92.19 289 SER A C 1
ATOM 2419 O O . SER A 1 289 ? 2.936 -8.950 -18.635 1.00 92.19 289 SER A O 1
ATOM 2421 N N . SER A 1 290 ? 3.509 -11.045 -18.061 1.00 94.81 290 SER A N 1
ATOM 2422 C CA . SER A 1 290 ? 2.558 -11.134 -16.944 1.00 94.81 290 SER A CA 1
ATOM 2423 C C . SER A 1 290 ? 2.900 -10.193 -15.783 1.00 94.81 290 SER A C 1
ATOM 2425 O O . SER A 1 290 ? 1.986 -9.605 -15.206 1.00 94.81 290 SER A O 1
ATOM 2427 N N . LEU A 1 291 ? 4.185 -9.990 -15.465 1.00 94.81 291 LEU A N 1
ATOM 2428 C CA . LEU A 1 291 ? 4.611 -9.003 -14.464 1.00 94.81 291 LEU A CA 1
ATOM 2429 C C . LEU A 1 291 ? 4.287 -7.571 -14.906 1.00 94.81 291 LEU A C 1
ATOM 2431 O O . LEU A 1 291 ? 3.848 -6.770 -14.087 1.00 94.81 291 LEU A O 1
ATOM 2435 N N . ILE A 1 292 ? 4.439 -7.256 -16.196 1.00 91.56 292 ILE A N 1
ATOM 2436 C CA . ILE A 1 292 ? 4.117 -5.920 -16.725 1.00 91.56 292 ILE A CA 1
ATOM 2437 C C . ILE A 1 292 ? 2.616 -5.650 -16.686 1.00 91.56 292 ILE A C 1
ATOM 2439 O O . ILE A 1 292 ? 2.201 -4.575 -16.252 1.00 91.56 292 ILE A O 1
ATOM 2443 N N . GLY A 1 293 ? 1.805 -6.627 -17.105 1.00 92.25 293 GLY A N 1
ATOM 2444 C CA . GLY A 1 293 ? 0.348 -6.546 -16.987 1.00 92.25 293 GLY A CA 1
ATOM 2445 C C . GLY A 1 293 ? -0.084 -6.335 -15.535 1.00 92.25 293 GLY A C 1
ATOM 2446 O O . GLY A 1 293 ? -0.831 -5.401 -15.242 1.00 92.25 293 GLY A O 1
ATOM 2447 N N . SER A 1 294 ? 0.477 -7.127 -14.616 1.00 94.94 294 SER A N 1
ATOM 2448 C CA . SER A 1 294 ? 0.198 -7.019 -13.180 1.00 94.94 294 SER A CA 1
ATOM 2449 C C . SER A 1 294 ? 0.619 -5.662 -12.608 1.00 94.94 294 SER A C 1
ATOM 2451 O O . SER A 1 294 ? -0.127 -5.074 -11.834 1.00 94.94 294 SER A O 1
ATOM 2453 N N . GLY A 1 295 ? 1.773 -5.121 -13.009 1.00 94.12 295 GLY A N 1
ATOM 2454 C CA . GLY A 1 295 ? 2.238 -3.808 -12.552 1.00 94.12 295 GLY A CA 1
ATOM 2455 C C . GLY A 1 295 ? 1.360 -2.659 -13.026 1.00 94.12 295 GLY A C 1
ATOM 2456 O O . GLY A 1 295 ? 1.044 -1.771 -12.236 1.00 94.12 295 GLY A O 1
ATOM 2457 N N . CYS A 1 296 ? 0.887 -2.710 -14.273 1.00 91.06 296 CYS A N 1
ATOM 2458 C CA . CYS A 1 296 ? -0.059 -1.722 -14.789 1.00 91.06 296 CYS A CA 1
ATOM 2459 C C . CYS A 1 296 ? -1.425 -1.804 -14.084 1.00 91.06 296 CYS A C 1
ATOM 2461 O O . CYS A 1 296 ? -2.026 -0.771 -13.775 1.00 91.06 296 CYS A O 1
ATOM 2463 N N . GLN A 1 297 ? -1.896 -3.018 -13.777 1.00 94.38 297 GLN A N 1
ATOM 2464 C CA . GLN A 1 297 ? -3.111 -3.222 -12.987 1.00 94.38 297 GLN A CA 1
ATOM 2465 C C . GLN A 1 297 ? -2.949 -2.670 -11.568 1.00 94.38 297 GLN A C 1
ATOM 2467 O O . GLN A 1 297 ? -3.764 -1.852 -11.162 1.00 94.38 297 GLN A O 1
ATOM 2472 N N . ILE A 1 298 ? -1.890 -3.050 -10.841 1.00 94.50 298 ILE A N 1
ATOM 2473 C CA . ILE A 1 298 ? -1.636 -2.568 -9.472 1.00 94.50 298 ILE A CA 1
ATOM 2474 C C . ILE A 1 298 ? -1.558 -1.042 -9.452 1.00 94.50 298 ILE A C 1
ATOM 2476 O O . ILE A 1 298 ? -2.197 -0.419 -8.615 1.00 94.50 298 ILE A O 1
ATOM 2480 N N . PHE A 1 299 ? -0.861 -0.430 -10.411 1.00 92.56 299 PHE A N 1
ATOM 2481 C CA . PHE A 1 299 ? -0.804 1.026 -10.522 1.00 92.56 299 PHE A CA 1
ATOM 2482 C C . PHE A 1 299 ? -2.181 1.664 -10.742 1.00 92.56 299 PHE A C 1
ATOM 2484 O O . PHE A 1 299 ? -2.506 2.661 -10.101 1.00 92.56 299 PHE A O 1
ATOM 2491 N N . SER A 1 300 ? -3.004 1.077 -11.616 1.00 90.06 300 SER A N 1
ATOM 2492 C CA . SER A 1 300 ? -4.369 1.553 -11.868 1.00 90.06 300 SER A CA 1
ATOM 2493 C C . SER A 1 300 ? -5.245 1.422 -10.620 1.00 90.06 300 SER A C 1
ATOM 2495 O O . SER A 1 300 ? -5.978 2.349 -10.294 1.00 90.06 300 SER A O 1
ATOM 2497 N N . VAL A 1 301 ? -5.127 0.308 -9.891 1.00 93.12 301 VAL A N 1
ATOM 2498 C CA . VAL A 1 301 ? -5.833 0.078 -8.623 1.00 93.12 301 VAL A CA 1
ATOM 2499 C C . VAL A 1 301 ? -5.397 1.093 -7.576 1.00 93.12 301 VAL A C 1
ATOM 2501 O O . VAL A 1 301 ? -6.250 1.744 -6.989 1.00 93.12 301 VAL A O 1
ATOM 2504 N N . SER A 1 302 ? -4.091 1.285 -7.375 1.00 91.56 302 SER A N 1
ATOM 2505 C CA . SER A 1 302 ? -3.573 2.269 -6.422 1.00 91.56 302 SER A CA 1
ATOM 2506 C C . SER A 1 302 ? -4.049 3.683 -6.750 1.00 91.56 302 SER A C 1
ATOM 2508 O O . SER A 1 302 ? -4.474 4.397 -5.850 1.00 91.56 302 SER A O 1
ATOM 2510 N N . LEU A 1 303 ? -4.037 4.076 -8.027 1.00 89.25 303 LEU A N 1
ATOM 2511 C CA . LEU A 1 303 ? -4.519 5.389 -8.454 1.00 89.25 303 LEU A CA 1
ATOM 2512 C C . LEU A 1 303 ? -6.023 5.560 -8.189 1.00 89.25 303 LEU A C 1
ATOM 2514 O O . LEU A 1 303 ? -6.422 6.569 -7.617 1.00 89.25 303 LEU A O 1
ATOM 2518 N N . ILE A 1 304 ? -6.848 4.583 -8.580 1.00 89.44 304 ILE A N 1
ATOM 2519 C CA . ILE A 1 304 ? -8.307 4.646 -8.403 1.00 89.44 304 ILE A CA 1
ATOM 2520 C C . ILE A 1 304 ? -8.674 4.628 -6.918 1.00 89.44 304 ILE A C 1
ATOM 2522 O O . ILE A 1 304 ? -9.478 5.448 -6.499 1.00 89.44 304 ILE A O 1
ATOM 2526 N N . VAL A 1 305 ? -8.066 3.753 -6.112 1.00 89.31 305 VAL A N 1
ATOM 2527 C CA . VAL A 1 305 ? -8.344 3.669 -4.669 1.00 89.31 305 VAL A CA 1
ATOM 2528 C C . VAL A 1 305 ? -7.934 4.952 -3.949 1.00 89.31 305 VAL A C 1
ATOM 2530 O O . VAL A 1 305 ? -8.678 5.408 -3.092 1.00 89.31 305 VAL A O 1
ATOM 2533 N N . ILE A 1 306 ? -6.801 5.572 -4.306 1.00 88.94 306 ILE A N 1
ATOM 2534 C CA . ILE A 1 306 ? -6.407 6.867 -3.725 1.00 88.94 306 ILE A CA 1
ATOM 2535 C C . ILE A 1 306 ? -7.405 7.964 -4.114 1.00 88.94 306 ILE A C 1
ATOM 2537 O O . ILE A 1 306 ? -7.766 8.767 -3.264 1.00 88.94 306 ILE A O 1
ATOM 2541 N N . ILE A 1 307 ? -7.872 7.995 -5.368 1.00 87.12 307 ILE A N 1
ATOM 2542 C CA . ILE A 1 307 ? -8.873 8.977 -5.814 1.00 87.12 307 ILE A CA 1
ATOM 2543 C C . ILE A 1 307 ? -10.210 8.759 -5.098 1.00 87.12 307 ILE A C 1
ATOM 2545 O O . ILE A 1 307 ? -10.797 9.727 -4.625 1.00 87.12 307 ILE A O 1
ATOM 2549 N N . LEU A 1 308 ? -10.676 7.513 -4.980 1.00 86.56 308 LEU A N 1
ATOM 2550 C CA . LEU A 1 308 ? -11.901 7.191 -4.246 1.00 86.56 308 LEU A CA 1
ATOM 2551 C C . LEU A 1 308 ? -11.766 7.562 -2.768 1.00 86.56 308 LEU A C 1
ATOM 2553 O O . LEU A 1 308 ? -12.641 8.235 -2.256 1.00 86.56 308 LEU A O 1
ATOM 2557 N N . ALA A 1 309 ? -10.635 7.259 -2.127 1.00 85.19 309 ALA A N 1
ATOM 2558 C CA . ALA A 1 309 ? -10.371 7.657 -0.742 1.00 85.19 309 ALA A CA 1
ATOM 2559 C C . ALA A 1 309 ? -10.234 9.181 -0.536 1.00 85.19 309 ALA A C 1
ATOM 2561 O O . ALA A 1 309 ? -10.245 9.643 0.598 1.00 85.19 309 ALA A O 1
ATOM 2562 N N . MET A 1 310 ? -10.052 9.967 -1.606 1.00 83.44 310 MET A N 1
ATOM 2563 C CA . MET A 1 310 ? -10.077 11.434 -1.544 1.00 83.44 310 MET A CA 1
ATOM 2564 C C . MET A 1 310 ? -11.479 12.021 -1.741 1.00 83.44 310 MET A C 1
ATOM 2566 O O . MET A 1 310 ? -11.718 13.138 -1.294 1.00 83.44 310 MET A O 1
ATOM 2570 N N . ILE A 1 311 ? -12.351 11.333 -2.483 1.00 82.00 311 ILE A N 1
ATOM 2571 C CA . ILE A 1 311 ? -13.715 11.795 -2.786 1.00 82.00 311 ILE A CA 1
ATOM 2572 C C . ILE A 1 311 ? -14.688 11.316 -1.709 1.00 82.00 311 ILE A C 1
ATOM 2574 O O . ILE A 1 311 ? -15.556 12.071 -1.287 1.00 82.00 311 ILE A O 1
ATOM 2578 N N . GLU A 1 312 ? -14.544 10.060 -1.304 1.00 74.38 312 GLU A N 1
ATOM 2579 C CA . GLU A 1 312 ? -15.340 9.396 -0.285 1.00 74.38 312 GLU A CA 1
ATOM 2580 C C . GLU A 1 312 ? -14.489 9.258 0.979 1.00 74.38 312 GLU A C 1
ATOM 2582 O O . GLU A 1 312 ? -13.335 8.818 0.916 1.00 74.38 312 GLU A O 1
ATOM 2587 N N . ASP A 1 313 ? -15.061 9.599 2.134 1.00 72.75 313 ASP A N 1
ATOM 2588 C CA . ASP A 1 313 ? -14.446 9.415 3.452 1.00 72.75 313 ASP A CA 1
ATOM 2589 C C . ASP A 1 313 ? -14.428 7.926 3.839 1.00 72.75 313 ASP A C 1
ATOM 2591 O O . ASP A 1 313 ? -15.052 7.479 4.800 1.00 72.75 313 ASP A O 1
ATOM 2595 N N . LEU A 1 314 ? -13.675 7.137 3.072 1.00 73.12 314 LEU A N 1
ATOM 2596 C CA . LEU A 1 314 ? -13.602 5.672 3.110 1.00 73.12 314 LEU A CA 1
ATOM 2597 C C . LEU A 1 314 ? -13.104 5.097 4.453 1.00 73.12 314 LEU A C 1
ATOM 2599 O O . LEU A 1 314 ? -13.096 3.881 4.637 1.00 73.12 314 LEU A O 1
ATOM 2603 N N . TYR A 1 315 ? -12.630 5.957 5.361 1.00 75.06 315 TYR A N 1
ATOM 2604 C CA . TYR A 1 315 ? -12.198 5.611 6.718 1.00 75.06 315 TYR A CA 1
ATOM 2605 C C . TYR A 1 315 ? -13.344 5.603 7.742 1.00 75.06 315 TYR A C 1
ATOM 2607 O O . TYR A 1 315 ? -13.124 5.154 8.866 1.00 75.06 315 TYR A O 1
ATOM 2615 N N . THR A 1 316 ? -14.524 6.116 7.381 1.00 73.50 316 THR A N 1
ATOM 2616 C CA . THR A 1 316 ? -15.698 6.198 8.268 1.00 73.50 316 THR A CA 1
ATOM 2617 C C . THR A 1 316 ? -16.378 4.844 8.460 1.00 73.50 316 THR A C 1
ATOM 2619 O O . THR A 1 316 ? -16.820 4.532 9.561 1.00 73.50 316 THR A O 1
ATOM 2622 N N . GLU A 1 317 ? -16.401 4.015 7.416 1.00 72.38 317 GLU A N 1
ATOM 2623 C CA . GLU A 1 317 ? -16.984 2.674 7.440 1.00 72.38 317 GLU A CA 1
ATOM 2624 C C . GLU A 1 317 ? -15.931 1.582 7.683 1.00 72.38 317 GLU A C 1
ATOM 2626 O O . GLU A 1 317 ? -14.830 1.572 7.109 1.00 72.38 317 GLU A O 1
ATOM 2631 N N . ARG A 1 318 ? -16.296 0.587 8.498 1.00 71.44 318 ARG A N 1
ATOM 2632 C CA . ARG A 1 318 ? -15.435 -0.560 8.819 1.00 71.44 318 ARG A CA 1
ATOM 2633 C C . ARG A 1 318 ? -15.185 -1.407 7.571 1.00 71.44 318 ARG A C 1
ATOM 2635 O O . ARG A 1 318 ? -16.095 -1.752 6.830 1.00 71.44 318 ARG A O 1
ATOM 2642 N N . GLY A 1 319 ? -13.928 -1.763 7.309 1.00 72.12 319 GLY A N 1
ATOM 2643 C CA . GLY A 1 319 ? -13.588 -2.640 6.180 1.00 72.12 319 GLY A CA 1
ATOM 2644 C C . GLY A 1 319 ? -13.799 -2.055 4.774 1.00 72.12 319 GLY A C 1
ATOM 2645 O O . GLY A 1 319 ? -13.389 -2.703 3.803 1.00 72.12 319 GLY A O 1
ATOM 2646 N N . SER A 1 320 ? -14.347 -0.840 4.643 1.00 78.69 320 SER A N 1
ATOM 2647 C CA . SER A 1 320 ? -14.717 -0.237 3.356 1.00 78.69 320 SER A CA 1
ATOM 2648 C C . SER A 1 320 ? -13.509 -0.090 2.427 1.00 78.69 320 SER A C 1
ATOM 2650 O O . SER A 1 320 ? -13.518 -0.624 1.317 1.00 78.69 320 SER A O 1
ATOM 2652 N N . MET A 1 321 ? -12.380 0.435 2.926 1.00 81.12 321 MET A N 1
ATOM 2653 C CA . MET A 1 321 ? -11.133 0.533 2.146 1.00 81.12 321 MET A CA 1
ATOM 2654 C C . MET A 1 321 ? -10.665 -0.801 1.541 1.00 81.12 321 MET A C 1
ATOM 2656 O O . MET A 1 321 ? -10.212 -0.842 0.395 1.00 81.12 321 MET A O 1
ATOM 2660 N N . LEU A 1 322 ? -10.753 -1.898 2.304 1.00 83.50 322 LEU A N 1
ATOM 2661 C CA . LEU A 1 322 ? -10.315 -3.220 1.848 1.00 83.50 322 LEU A CA 1
ATOM 2662 C C . LEU A 1 322 ? -11.285 -3.786 0.807 1.00 83.50 322 LEU A C 1
ATOM 2664 O O . LEU A 1 322 ? -10.846 -4.302 -0.223 1.00 83.50 322 LEU A O 1
ATOM 2668 N N . SER A 1 323 ? -12.589 -3.668 1.058 1.00 83.25 323 SER A N 1
ATOM 2669 C CA . SER A 1 323 ? -13.626 -4.145 0.139 1.00 83.25 323 SER A CA 1
ATOM 2670 C C . SER A 1 323 ? -13.587 -3.399 -1.202 1.00 83.25 323 SER A C 1
ATOM 2672 O O . SER A 1 323 ? -13.540 -4.038 -2.258 1.00 83.25 323 SER A O 1
ATOM 2674 N N . THR A 1 324 ? -13.448 -2.070 -1.169 1.00 85.12 324 THR A N 1
ATOM 2675 C CA . THR A 1 324 ? -13.272 -1.216 -2.347 1.00 85.12 324 THR A CA 1
ATOM 2676 C C . THR A 1 324 ? -12.002 -1.582 -3.107 1.00 85.12 324 THR A C 1
ATOM 2678 O O . THR A 1 324 ? -12.038 -1.717 -4.330 1.00 85.12 324 THR A O 1
ATOM 2681 N N . ALA A 1 325 ? -10.883 -1.842 -2.421 1.00 88.38 325 ALA A N 1
ATOM 2682 C CA . ALA A 1 325 ? -9.655 -2.282 -3.082 1.00 88.38 325 ALA A CA 1
ATOM 2683 C C . ALA A 1 325 ? -9.818 -3.633 -3.808 1.00 88.38 325 ALA A C 1
ATOM 2685 O O . ALA A 1 325 ? -9.342 -3.773 -4.937 1.00 88.38 325 ALA A O 1
ATOM 2686 N N . ILE A 1 326 ? -10.512 -4.610 -3.209 1.00 89.25 326 ILE A N 1
ATOM 2687 C CA . ILE A 1 326 ? -10.796 -5.915 -3.840 1.00 89.25 326 ILE A CA 1
ATOM 2688 C C . ILE A 1 326 ? -11.701 -5.735 -5.060 1.00 89.25 326 ILE A C 1
ATOM 2690 O O . ILE A 1 326 ? -11.425 -6.299 -6.124 1.00 89.25 326 ILE A O 1
ATOM 2694 N N . PHE A 1 327 ? -12.751 -4.923 -4.930 1.00 88.44 327 PHE A N 1
ATOM 2695 C CA . PHE A 1 327 ? -13.680 -4.653 -6.019 1.00 88.44 327 PHE A CA 1
ATOM 2696 C C . PHE A 1 327 ? -12.989 -3.944 -7.194 1.00 88.44 327 PHE A C 1
ATOM 2698 O O . PHE A 1 327 ? -13.070 -4.400 -8.336 1.00 88.44 327 PHE A O 1
ATOM 2705 N N . VAL A 1 328 ? -12.235 -2.875 -6.921 1.00 90.56 328 VAL A N 1
ATOM 2706 C CA . VAL A 1 328 ? -11.460 -2.136 -7.931 1.00 90.56 328 VAL A CA 1
ATOM 2707 C C . VAL A 1 328 ? -10.404 -3.039 -8.574 1.00 90.56 328 VAL A C 1
ATOM 2709 O O . VAL A 1 328 ? -10.200 -2.983 -9.791 1.00 90.56 328 VAL A O 1
ATOM 2712 N N . TYR A 1 329 ? -9.757 -3.919 -7.806 1.00 93.56 329 TYR A N 1
ATOM 2713 C CA . TYR A 1 329 ? -8.822 -4.903 -8.353 1.00 93.56 329 TYR A CA 1
ATOM 2714 C C . TYR A 1 329 ? -9.502 -5.859 -9.341 1.00 93.56 329 TYR A C 1
ATOM 2716 O O . TYR A 1 329 ? -8.972 -6.097 -10.431 1.00 93.56 329 TYR A O 1
ATOM 2724 N N . ALA A 1 330 ? -10.689 -6.365 -8.999 1.00 91.44 330 ALA A N 1
ATOM 2725 C CA . ALA A 1 330 ? -11.469 -7.223 -9.883 1.00 91.44 330 ALA A CA 1
ATOM 2726 C C . ALA A 1 330 ? -11.927 -6.475 -11.149 1.00 91.44 330 ALA A C 1
ATOM 2728 O O . ALA A 1 330 ? -11.724 -6.970 -12.260 1.00 91.44 330 ALA A O 1
ATOM 2729 N N . ALA A 1 331 ? -12.448 -5.253 -11.002 1.00 90.25 331 ALA A N 1
ATOM 2730 C CA . ALA A 1 331 ? -12.918 -4.419 -12.110 1.00 90.25 331 ALA A CA 1
ATOM 2731 C C . ALA A 1 331 ? -11.794 -4.011 -13.083 1.00 90.25 331 ALA A C 1
ATOM 2733 O O . ALA A 1 331 ? -12.003 -3.939 -14.293 1.00 90.25 331 ALA A O 1
ATOM 2734 N N . THR A 1 332 ? -10.577 -3.790 -12.579 1.00 92.25 332 THR A N 1
ATOM 2735 C CA . THR A 1 332 ? -9.400 -3.429 -13.395 1.00 92.25 332 THR A CA 1
ATOM 2736 C C . THR A 1 332 ? -8.668 -4.634 -13.993 1.00 92.25 332 THR A C 1
ATOM 2738 O O . THR A 1 332 ? -7.696 -4.458 -14.731 1.00 92.25 332 THR A O 1
ATOM 2741 N N . SER A 1 333 ? -9.136 -5.862 -13.755 1.00 94.81 333 SER A N 1
ATOM 2742 C CA . SER A 1 333 ? -8.549 -7.086 -14.316 1.00 94.81 333 SER A CA 1
ATOM 2743 C C . SER A 1 333 ? -8.335 -7.072 -15.848 1.00 94.81 333 SER A C 1
ATOM 2745 O O . SER A 1 333 ? -7.278 -7.532 -16.294 1.00 94.81 333 SER A O 1
ATOM 2747 N N . PRO A 1 334 ? -9.211 -6.468 -16.685 1.00 94.38 334 PRO A N 1
ATOM 2748 C CA . PRO A 1 334 ? -8.963 -6.365 -18.126 1.00 94.38 334 PRO A CA 1
ATOM 2749 C C . PRO A 1 334 ? -7.691 -5.582 -18.486 1.00 94.38 334 PRO A C 1
ATOM 2751 O O . PRO A 1 334 ? -7.088 -5.844 -19.527 1.00 94.38 334 PRO A O 1
ATOM 2754 N N . VAL A 1 335 ? -7.248 -4.646 -17.635 1.00 89.31 335 VAL A N 1
ATOM 2755 C CA . VAL A 1 335 ? -6.011 -3.870 -17.838 1.00 89.31 335 VAL A CA 1
ATOM 2756 C C . VAL A 1 335 ? -4.796 -4.797 -17.810 1.00 89.31 335 VAL A C 1
ATOM 2758 O O . VAL A 1 335 ? -3.945 -4.724 -18.699 1.00 89.31 335 VAL A O 1
ATOM 2761 N N . ASN A 1 336 ? -4.746 -5.721 -16.846 1.00 93.69 336 ASN A N 1
ATOM 2762 C CA . ASN A 1 336 ? -3.683 -6.723 -16.749 1.00 93.69 336 ASN A CA 1
ATOM 2763 C C . ASN A 1 336 ? -3.588 -7.546 -18.040 1.00 93.69 336 ASN A C 1
ATOM 2765 O O . ASN A 1 336 ? -2.526 -7.627 -18.667 1.00 93.69 336 ASN A O 1
ATOM 2769 N N . GLY A 1 337 ? -4.730 -8.070 -18.487 1.00 93.25 337 GLY A N 1
ATOM 2770 C CA . GLY A 1 337 ? -4.833 -8.880 -19.694 1.00 93.25 337 GLY A CA 1
ATOM 2771 C C . GLY A 1 337 ? -4.434 -8.109 -20.941 1.00 93.25 337 GLY A C 1
ATOM 2772 O O . GLY A 1 337 ? -3.665 -8.614 -21.758 1.00 93.25 337 GLY A O 1
ATOM 2773 N N . TYR A 1 338 ? -4.888 -6.861 -21.070 1.00 89.62 338 TYR A N 1
ATOM 2774 C CA . TYR A 1 338 ? -4.583 -6.015 -22.220 1.00 89.62 338 TYR A CA 1
ATOM 2775 C C . TYR A 1 338 ? -3.080 -5.773 -22.368 1.00 89.62 338 TYR A C 1
ATOM 2777 O O . TYR A 1 338 ? -2.511 -6.058 -23.426 1.00 89.62 338 TYR A O 1
ATOM 2785 N N . PHE A 1 339 ? -2.416 -5.289 -21.315 1.00 87.81 339 PHE A N 1
ATOM 2786 C CA . PHE A 1 339 ? -0.988 -4.970 -21.373 1.00 87.81 339 PHE A CA 1
ATOM 2787 C C . PHE A 1 339 ? -0.114 -6.229 -21.434 1.00 87.81 339 PHE A C 1
ATOM 2789 O O . PHE A 1 339 ? 0.808 -6.285 -22.254 1.00 87.81 339 PHE A O 1
ATOM 2796 N N . GLY A 1 340 ? -0.426 -7.258 -20.640 1.00 90.75 340 GLY A N 1
ATOM 2797 C CA . GLY A 1 340 ? 0.311 -8.523 -20.650 1.00 90.75 340 GLY A CA 1
ATOM 2798 C C . GLY A 1 340 ? 0.151 -9.288 -21.968 1.00 90.75 340 GLY A C 1
ATOM 2799 O O . GLY A 1 340 ? 1.141 -9.674 -22.593 1.00 90.75 340 GLY A O 1
ATOM 2800 N N . GLY A 1 341 ? -1.085 -9.432 -22.450 1.00 91.12 341 GLY A N 1
ATOM 2801 C CA . GLY A 1 341 ? -1.407 -10.117 -23.702 1.00 91.12 341 GLY A CA 1
ATOM 2802 C C . GLY A 1 341 ? -0.839 -9.416 -24.938 1.00 91.12 341 GLY A C 1
ATOM 2803 O O . GLY A 1 341 ? -0.295 -10.083 -25.824 1.00 91.12 341 GLY A O 1
ATOM 2804 N N . SER A 1 342 ? -0.910 -8.080 -24.976 1.00 87.19 342 SER A N 1
ATOM 2805 C CA . SER A 1 342 ? -0.314 -7.244 -26.030 1.00 87.19 342 SER A CA 1
ATOM 2806 C C . SER A 1 342 ? 1.204 -7.415 -26.092 1.00 87.19 342 SER A C 1
ATOM 2808 O O . SER A 1 342 ? 1.752 -7.743 -27.147 1.00 87.19 342 SER A O 1
ATOM 2810 N N . LEU A 1 343 ? 1.898 -7.274 -24.956 1.00 86.62 343 LEU A N 1
ATOM 2811 C CA . LEU A 1 343 ? 3.356 -7.395 -24.906 1.00 86.62 343 LEU A CA 1
ATOM 2812 C C . LEU A 1 343 ? 3.829 -8.814 -25.254 1.00 86.62 343 LEU A C 1
ATOM 2814 O O . LEU A 1 343 ? 4.790 -8.972 -26.009 1.00 86.62 343 LEU A O 1
ATOM 2818 N N . TYR A 1 344 ? 3.131 -9.845 -24.771 1.00 92.69 344 TYR A N 1
ATOM 2819 C CA . TYR A 1 344 ? 3.452 -11.236 -25.094 1.00 92.69 344 TYR A CA 1
ATOM 2820 C C . TYR A 1 344 ? 3.290 -11.541 -26.590 1.00 92.69 344 TYR A C 1
ATOM 2822 O O . TYR A 1 344 ? 4.111 -12.255 -27.171 1.00 92.69 344 TYR A O 1
ATOM 2830 N N . ALA A 1 345 ? 2.259 -10.978 -27.232 1.00 89.50 345 ALA A N 1
ATOM 2831 C CA . ALA A 1 345 ? 2.071 -11.085 -28.677 1.00 89.50 345 ALA A CA 1
ATOM 2832 C C . ALA A 1 345 ? 3.181 -10.361 -29.458 1.00 89.50 345 ALA A C 1
ATOM 2834 O O . ALA A 1 345 ? 3.762 -10.970 -30.358 1.00 89.50 345 ALA A O 1
ATOM 2835 N N . LYS A 1 346 ? 3.562 -9.138 -29.053 1.00 84.75 346 LYS A N 1
ATOM 2836 C CA . LYS A 1 346 ? 4.667 -8.379 -29.678 1.00 84.75 346 LYS A CA 1
ATOM 2837 C C . LYS A 1 346 ? 6.002 -9.123 -29.634 1.00 84.75 346 LYS A C 1
ATOM 2839 O O . LYS A 1 346 ? 6.803 -9.007 -30.554 1.00 84.75 346 LYS A O 1
ATOM 2844 N N . GLN A 1 347 ? 6.239 -9.901 -28.580 1.00 86.50 347 GLN A N 1
ATOM 2845 C CA . GLN A 1 347 ? 7.446 -10.718 -28.417 1.00 86.50 347 GLN A CA 1
ATOM 2846 C C . GLN A 1 347 ? 7.384 -12.074 -29.156 1.00 86.50 347 GLN A C 1
ATOM 2848 O O . GLN A 1 347 ? 8.285 -12.897 -28.997 1.00 86.50 347 GLN A O 1
ATOM 2853 N N . GLY A 1 348 ? 6.340 -12.342 -29.952 1.00 87.38 348 GLY A N 1
ATOM 2854 C CA . GLY A 1 348 ? 6.191 -13.593 -30.710 1.00 87.38 348 GLY A CA 1
ATOM 2855 C C . GLY A 1 348 ? 5.706 -14.789 -29.877 1.00 87.38 348 GLY A C 1
ATOM 2856 O O . GLY A 1 348 ? 5.887 -15.947 -30.267 1.00 87.38 348 GLY A O 1
ATOM 2857 N N . GLY A 1 349 ? 5.096 -14.539 -28.715 1.00 90.69 349 GLY A N 1
ATOM 2858 C CA . GLY A 1 349 ? 4.613 -15.565 -27.798 1.00 90.69 349 GLY A CA 1
ATOM 2859 C C . GLY A 1 349 ? 3.418 -16.366 -28.334 1.00 90.69 349 GLY A C 1
ATOM 2860 O O . GLY A 1 349 ? 2.321 -15.836 -28.526 1.00 90.69 349 GLY A O 1
ATOM 2861 N N . ARG A 1 350 ? 3.601 -17.683 -28.517 1.00 89.69 350 ARG A N 1
ATOM 2862 C CA . ARG A 1 350 ? 2.551 -18.593 -29.025 1.00 89.69 350 ARG A CA 1
ATOM 2863 C C . ARG A 1 350 ? 1.596 -19.113 -27.940 1.00 89.69 350 ARG A C 1
ATOM 2865 O O . ARG A 1 350 ? 0.418 -19.319 -28.208 1.00 89.69 350 ARG A O 1
ATOM 2872 N N . ARG A 1 351 ? 2.075 -19.325 -26.706 1.00 94.62 351 ARG A N 1
ATOM 2873 C CA . ARG A 1 351 ? 1.317 -19.970 -25.606 1.00 94.62 351 ARG A CA 1
ATOM 2874 C C . ARG A 1 351 ? 0.527 -18.952 -24.776 1.00 94.62 351 ARG A C 1
ATOM 2876 O O . ARG A 1 351 ? 0.739 -18.816 -23.575 1.00 94.62 351 ARG A O 1
ATOM 2883 N N . TRP A 1 352 ? -0.372 -18.225 -25.428 1.00 93.56 352 TRP A N 1
ATOM 2884 C CA . TRP A 1 352 ? -1.059 -17.068 -24.841 1.00 93.56 352 TRP A CA 1
ATOM 2885 C C . TRP A 1 352 ? -2.021 -17.415 -23.704 1.00 93.56 352 TRP A C 1
ATOM 2887 O O . TRP A 1 352 ? -2.107 -16.668 -22.738 1.00 93.56 352 TRP A O 1
ATOM 2897 N N . ILE A 1 353 ? -2.649 -18.592 -23.756 1.00 95.56 353 ILE A N 1
ATOM 2898 C CA . ILE A 1 353 ? -3.512 -19.092 -22.675 1.00 95.56 353 ILE A CA 1
ATOM 2899 C C . ILE A 1 353 ? -2.712 -19.218 -21.368 1.00 95.56 353 ILE A C 1
ATOM 2901 O O . ILE A 1 353 ? -3.177 -18.805 -20.312 1.00 95.56 353 ILE A O 1
ATOM 2905 N N . LYS A 1 354 ? -1.466 -19.717 -21.428 1.00 95.38 354 LYS A N 1
ATOM 2906 C CA . LYS A 1 354 ? -0.607 -19.828 -20.236 1.00 95.38 354 LYS A CA 1
ATOM 2907 C C . LYS A 1 354 ? -0.242 -18.458 -19.664 1.00 95.38 354 LYS A C 1
ATOM 2909 O O . LYS A 1 354 ? -0.220 -18.299 -18.450 1.00 95.38 354 LYS A O 1
ATOM 2914 N N . GLN A 1 355 ? 0.032 -17.481 -20.530 1.00 95.06 355 GLN A N 1
ATOM 2915 C CA . GLN A 1 355 ? 0.318 -16.110 -20.107 1.00 95.06 355 GLN A CA 1
ATOM 2916 C C . GLN A 1 355 ? -0.902 -15.477 -19.423 1.00 95.06 355 GLN A C 1
ATOM 2918 O O . GLN A 1 355 ? -0.743 -14.880 -18.362 1.00 95.06 355 GLN A O 1
ATOM 2923 N N . MET A 1 356 ? -2.106 -15.683 -19.965 1.00 95.56 356 MET A N 1
ATOM 2924 C CA . MET A 1 356 ? -3.364 -15.222 -19.368 1.00 95.56 356 MET A CA 1
ATOM 2925 C C . MET A 1 356 ? -3.587 -15.804 -17.965 1.00 95.56 356 MET A C 1
ATOM 2927 O O . MET A 1 356 ? -3.857 -15.047 -17.036 1.00 95.56 356 MET A O 1
ATOM 2931 N N . PHE A 1 357 ? -3.431 -17.123 -17.783 1.00 96.25 357 PHE A N 1
ATOM 2932 C CA . PHE A 1 357 ? -3.569 -17.756 -16.463 1.00 96.25 357 PHE A CA 1
ATOM 2933 C C . PHE A 1 357 ? -2.558 -17.203 -15.456 1.00 96.25 357 PHE A C 1
ATOM 2935 O O . PHE A 1 357 ? -2.924 -16.865 -14.334 1.00 96.25 357 PHE A O 1
ATOM 2942 N N . ILE A 1 358 ? -1.295 -17.058 -15.862 1.00 95.38 358 ILE A N 1
ATOM 2943 C CA . ILE A 1 358 ? -0.260 -16.505 -14.983 1.00 95.38 358 ILE A CA 1
ATOM 2944 C C . ILE A 1 358 ? -0.554 -15.036 -14.672 1.00 95.38 358 ILE A C 1
ATOM 2946 O O . ILE A 1 358 ? -0.439 -14.639 -13.524 1.00 95.38 358 ILE A O 1
ATOM 2950 N N . GLY A 1 359 ? -1.003 -14.242 -15.646 1.00 93.12 359 GLY A N 1
ATOM 2951 C CA . GLY A 1 359 ? -1.426 -12.860 -15.409 1.00 93.12 359 GLY A CA 1
ATOM 2952 C C . GLY A 1 359 ? -2.585 -12.756 -14.412 1.00 93.12 359 GLY A C 1
ATOM 2953 O O . GLY A 1 359 ? -2.522 -11.927 -13.513 1.00 93.12 359 GLY A O 1
ATOM 2954 N N . ALA A 1 360 ? -3.599 -13.624 -14.526 1.00 94.75 360 ALA A N 1
ATOM 2955 C CA . ALA A 1 360 ? -4.780 -13.606 -13.657 1.00 94.75 360 ALA A CA 1
ATOM 2956 C C . ALA A 1 360 ? -4.454 -13.983 -12.207 1.00 94.75 360 ALA A C 1
ATOM 2958 O O . ALA A 1 360 ? -4.970 -13.365 -11.281 1.00 94.75 360 ALA A O 1
ATOM 2959 N N . PHE A 1 361 ? -3.620 -15.010 -12.012 1.00 94.88 361 PHE A N 1
ATOM 2960 C CA . PHE A 1 361 ? -3.435 -15.635 -10.702 1.00 94.88 361 PHE A CA 1
ATOM 2961 C C . PHE A 1 361 ? -2.124 -15.276 -10.000 1.00 94.88 361 PHE A C 1
ATOM 2963 O O . PHE A 1 361 ? -2.008 -15.578 -8.821 1.00 94.88 361 PHE A O 1
ATOM 2970 N N . LEU A 1 362 ? -1.155 -14.612 -10.644 1.00 93.75 362 LEU A N 1
ATOM 2971 C CA . LEU A 1 362 ? 0.142 -14.310 -10.017 1.00 93.75 362 LEU A CA 1
ATOM 2972 C C . LEU A 1 362 ? 0.004 -13.525 -8.703 1.00 93.75 362 LEU A C 1
ATOM 2974 O O . LEU A 1 362 ? 0.545 -13.938 -7.679 1.00 93.75 362 LEU A O 1
ATOM 2978 N N . ILE A 1 363 ? -0.725 -12.406 -8.727 1.00 93.75 363 ILE A N 1
ATOM 2979 C CA . ILE A 1 363 ? -0.912 -11.558 -7.542 1.00 93.75 363 ILE A CA 1
ATOM 2980 C C . ILE A 1 363 ? -1.915 -12.182 -6.561 1.00 93.75 363 ILE A C 1
ATOM 2982 O O . ILE A 1 363 ? -1.563 -12.296 -5.386 1.00 93.75 363 ILE A O 1
ATOM 2986 N N . PRO A 1 364 ? -3.104 -12.667 -6.986 1.00 93.38 364 PRO A N 1
ATOM 2987 C CA . PRO A 1 364 ? -4.031 -13.316 -6.062 1.00 93.38 364 PRO A CA 1
ATOM 2988 C C . PRO A 1 364 ? -3.436 -14.544 -5.370 1.00 93.38 364 PRO A C 1
ATOM 2990 O O . PRO A 1 364 ? -3.629 -14.701 -4.170 1.00 93.38 364 PRO A O 1
ATOM 2993 N N . ALA A 1 365 ? -2.662 -15.381 -6.071 1.00 92.81 365 ALA A N 1
ATOM 2994 C CA . ALA A 1 365 ? -2.017 -16.546 -5.464 1.00 92.81 365 ALA A CA 1
ATOM 2995 C C . ALA A 1 365 ? -0.950 -16.146 -4.438 1.00 92.81 365 ALA A C 1
ATOM 2997 O O . ALA A 1 365 ? -0.847 -16.784 -3.394 1.00 92.81 365 ALA A O 1
ATOM 2998 N N . MET A 1 366 ? -0.188 -15.077 -4.694 1.00 93.31 366 MET A N 1
ATOM 2999 C CA . MET A 1 366 ? 0.772 -14.543 -3.724 1.00 93.31 366 MET A CA 1
ATOM 3000 C C . MET A 1 366 ? 0.068 -14.024 -2.461 1.00 93.31 366 MET A C 1
ATOM 3002 O O . MET A 1 366 ? 0.486 -14.345 -1.349 1.00 93.31 366 MET A O 1
ATOM 3006 N N . VAL A 1 367 ? -1.010 -13.247 -2.617 1.00 92.56 367 VAL A N 1
ATOM 3007 C CA . VAL A 1 367 ? -1.781 -12.703 -1.487 1.00 92.56 367 VAL A CA 1
ATOM 3008 C C . VAL A 1 367 ? -2.463 -13.826 -0.704 1.00 92.56 367 VAL A C 1
ATOM 3010 O O . VAL A 1 367 ? -2.297 -13.905 0.511 1.00 92.56 367 VAL A O 1
ATOM 3013 N N . CYS A 1 368 ? -3.165 -14.732 -1.389 1.00 90.69 368 CYS A N 1
ATOM 3014 C CA . CYS A 1 368 ? -3.860 -15.856 -0.760 1.00 90.69 368 CYS A CA 1
ATOM 3015 C C . CYS A 1 368 ? -2.883 -16.840 -0.108 1.00 90.69 368 CYS A C 1
ATOM 3017 O O . CYS A 1 368 ? -3.181 -17.357 0.961 1.00 90.69 368 CYS A O 1
ATOM 3019 N N . GLY A 1 369 ? -1.712 -17.079 -0.705 1.00 91.38 369 GLY A N 1
ATOM 3020 C CA . GLY A 1 369 ? -0.679 -17.941 -0.128 1.00 91.38 369 GLY A CA 1
ATOM 3021 C C . GLY A 1 369 ? -0.139 -17.390 1.192 1.00 91.38 369 GLY A C 1
ATOM 3022 O O . GLY A 1 369 ? -0.084 -18.113 2.187 1.00 91.38 369 GLY A O 1
ATOM 3023 N N . THR A 1 370 ? 0.188 -16.094 1.232 1.00 92.12 370 THR A N 1
ATOM 3024 C CA . THR A 1 370 ? 0.612 -15.422 2.470 1.00 92.12 370 THR A CA 1
ATOM 3025 C C . THR A 1 370 ? -0.515 -15.385 3.503 1.00 92.12 370 THR A C 1
ATOM 3027 O O . THR A 1 370 ? -0.282 -15.700 4.669 1.00 92.12 370 THR A O 1
ATOM 3030 N N . ALA A 1 371 ? -1.742 -15.060 3.084 1.00 89.56 371 ALA A N 1
ATOM 3031 C CA . ALA A 1 371 ? -2.905 -15.038 3.966 1.00 89.56 371 ALA A CA 1
ATOM 3032 C C . ALA A 1 371 ? -3.195 -16.425 4.556 1.00 89.56 371 ALA A C 1
ATOM 3034 O O . ALA A 1 371 ? -3.411 -16.531 5.756 1.00 89.56 371 ALA A O 1
ATOM 3035 N N . PHE A 1 372 ? -3.123 -17.494 3.758 1.00 89.62 372 PHE A N 1
ATOM 3036 C CA . PHE A 1 372 ? -3.313 -18.871 4.217 1.00 89.62 372 PHE A CA 1
ATOM 3037 C C . PHE A 1 372 ? -2.249 -19.290 5.239 1.00 89.62 372 PHE A C 1
ATOM 3039 O O . PHE A 1 372 ? -2.582 -19.868 6.273 1.00 89.62 372 PHE A O 1
ATOM 3046 N N . PHE A 1 373 ? -0.979 -18.952 4.991 1.00 90.88 373 PHE A N 1
ATOM 3047 C CA . PHE A 1 373 ? 0.108 -19.220 5.936 1.00 90.88 373 PHE A CA 1
ATOM 3048 C C . PHE A 1 373 ? -0.109 -18.505 7.277 1.00 90.88 373 PHE A C 1
ATOM 3050 O O . PHE A 1 373 ? -0.017 -19.123 8.338 1.00 90.88 373 PHE A O 1
ATOM 3057 N N . ILE A 1 374 ? -0.451 -17.215 7.239 1.00 91.44 374 ILE A N 1
ATOM 3058 C CA . ILE A 1 374 ? -0.757 -16.438 8.446 1.00 91.44 374 ILE A CA 1
ATOM 3059 C C . ILE A 1 374 ? -2.010 -16.989 9.136 1.00 91.44 374 ILE A C 1
ATOM 3061 O O . ILE A 1 374 ? -2.042 -17.074 10.362 1.00 91.44 374 ILE A O 1
ATOM 3065 N N . ASN A 1 375 ? -3.014 -17.412 8.368 1.00 90.19 375 ASN A N 1
ATOM 3066 C CA . ASN A 1 375 ? -4.252 -17.965 8.898 1.00 90.19 375 ASN A CA 1
ATOM 3067 C C . ASN A 1 375 ? -4.032 -19.280 9.649 1.00 90.19 375 ASN A C 1
ATOM 3069 O O . ASN A 1 375 ? -4.645 -19.501 10.687 1.00 90.19 375 ASN A O 1
ATOM 3073 N N . PHE A 1 376 ? -3.124 -20.135 9.175 1.00 90.69 376 PHE A N 1
ATOM 3074 C CA . PHE A 1 376 ? -2.744 -21.352 9.894 1.00 90.69 376 PHE A CA 1
ATOM 3075 C C . PHE A 1 376 ? -2.193 -21.033 11.293 1.00 90.69 376 PHE A C 1
ATOM 3077 O O . PHE A 1 376 ? -2.570 -21.670 12.277 1.00 90.69 376 PHE A O 1
ATOM 3084 N N . ILE A 1 377 ? -1.355 -19.996 11.397 1.00 91.12 377 ILE A N 1
ATOM 3085 C CA . ILE A 1 377 ? -0.838 -19.517 12.684 1.00 91.12 377 ILE A CA 1
ATOM 3086 C C . ILE A 1 377 ? -1.966 -18.888 13.517 1.00 91.12 377 ILE A C 1
ATOM 3088 O O . ILE A 1 377 ? -2.040 -19.140 14.716 1.00 91.12 377 ILE A O 1
ATOM 3092 N N . ALA A 1 378 ? -2.864 -18.111 12.904 1.00 88.69 378 ALA A N 1
ATOM 3093 C CA . ALA A 1 378 ? -4.006 -17.506 13.593 1.00 88.69 378 ALA A CA 1
ATOM 3094 C C . ALA A 1 378 ? -4.903 -18.566 14.255 1.00 88.69 378 ALA A C 1
ATOM 3096 O O . ALA A 1 378 ? -5.265 -18.422 15.421 1.00 88.69 378 ALA A O 1
ATOM 3097 N N . ILE A 1 379 ? -5.198 -19.655 13.534 1.00 88.88 379 ILE A N 1
ATOM 3098 C CA . ILE A 1 379 ? -5.983 -20.789 14.040 1.00 88.88 379 ILE A CA 1
ATOM 3099 C C . ILE A 1 379 ? -5.260 -21.471 15.204 1.00 88.88 379 ILE A C 1
ATOM 3101 O O . ILE A 1 379 ? -5.895 -21.764 16.212 1.00 88.88 379 ILE A O 1
ATOM 3105 N N . TYR A 1 380 ? -3.942 -21.682 15.100 1.00 89.94 380 TYR A N 1
ATOM 3106 C CA . TYR A 1 380 ? -3.147 -22.264 16.188 1.00 89.94 380 TYR A CA 1
ATOM 3107 C C . TYR A 1 380 ? -3.216 -21.430 17.477 1.00 89.94 380 TYR A C 1
ATOM 3109 O O . TYR A 1 380 ? -3.263 -21.986 18.570 1.00 89.94 380 TYR A O 1
ATOM 3117 N N . TYR A 1 381 ? -3.253 -20.102 17.352 1.00 85.81 381 TYR A N 1
ATOM 3118 C CA . TYR A 1 381 ? -3.407 -19.191 18.485 1.00 85.81 381 TYR A CA 1
ATOM 3119 C C . TYR A 1 381 ? -4.867 -18.991 18.922 1.00 85.81 381 TYR A C 1
ATOM 3121 O O . TYR A 1 381 ? -5.082 -18.300 19.904 1.00 85.81 381 TYR A O 1
ATOM 3129 N N . HIS A 1 382 ? -5.872 -19.560 18.243 1.00 86.75 382 HIS A N 1
ATOM 3130 C CA . HIS A 1 382 ? -7.292 -19.223 18.451 1.00 86.75 382 HIS A CA 1
ATOM 3131 C C . HIS A 1 382 ? -7.584 -17.710 18.360 1.00 86.75 382 HIS A C 1
ATOM 3133 O O . HIS A 1 382 ? -8.456 -17.183 19.054 1.00 86.75 382 HIS A O 1
ATOM 3139 N N . ALA A 1 383 ? -6.844 -16.996 17.510 1.00 85.44 383 ALA A N 1
ATOM 3140 C CA . ALA A 1 383 ? -7.015 -15.561 17.324 1.00 85.44 383 ALA A CA 1
ATOM 3141 C C . ALA A 1 383 ? -8.314 -15.253 16.552 1.00 85.44 383 ALA A C 1
ATOM 3143 O O . ALA A 1 383 ? -8.634 -15.921 15.571 1.00 85.44 383 ALA A O 1
ATOM 3144 N N . SER A 1 384 ? -9.010 -14.179 16.938 1.00 81.06 384 SER A N 1
ATOM 3145 C CA . SER A 1 384 ? -10.199 -13.633 16.242 1.00 81.06 384 SER A CA 1
ATOM 3146 C C . SER A 1 384 ? -9.926 -13.251 14.784 1.00 81.06 384 SER A C 1
ATOM 3148 O O . SER A 1 384 ? -10.820 -13.298 13.952 1.00 81.06 384 SER A O 1
ATOM 3150 N N . ARG A 1 385 ? -8.666 -12.957 14.434 1.00 78.69 385 ARG A N 1
ATOM 3151 C CA . ARG A 1 385 ? -8.268 -12.650 13.047 1.00 78.69 385 ARG A CA 1
ATOM 3152 C C . ARG A 1 385 ? -8.028 -13.864 12.164 1.00 78.69 385 ARG A C 1
ATOM 3154 O O . ARG A 1 385 ? -7.468 -13.725 11.076 1.00 78.69 385 ARG A O 1
ATOM 3161 N N . ALA A 1 386 ? -8.414 -15.050 12.622 1.00 84.31 386 ALA A N 1
ATOM 3162 C CA . ALA A 1 386 ? -8.521 -16.199 11.744 1.00 84.31 386 ALA A CA 1
ATOM 3163 C C . ALA A 1 386 ? -9.655 -15.951 10.734 1.00 84.31 386 ALA A C 1
ATOM 3165 O O . ALA A 1 386 ? -10.816 -15.801 11.097 1.00 84.31 386 ALA A O 1
ATOM 3166 N N . ILE A 1 387 ? -9.302 -15.913 9.453 1.00 83.19 387 ILE A N 1
ATOM 3167 C CA . ILE A 1 387 ? -10.233 -15.759 8.340 1.00 83.19 387 ILE A CA 1
ATOM 3168 C C . ILE A 1 387 ? -11.107 -17.025 8.276 1.00 83.19 387 ILE A C 1
ATOM 3170 O O . ILE A 1 387 ? -10.562 -18.132 8.145 1.00 83.19 387 ILE A O 1
ATOM 3174 N N . PRO A 1 388 ? -12.446 -16.902 8.349 1.00 83.81 388 PRO A N 1
ATOM 3175 C CA . PRO A 1 388 ? -13.333 -18.055 8.306 1.00 83.81 388 PRO A CA 1
ATOM 3176 C C . PRO A 1 388 ? -13.269 -18.757 6.945 1.00 83.81 388 PRO A C 1
ATOM 3178 O O . PRO A 1 388 ? -13.023 -18.151 5.902 1.00 83.81 388 PRO A O 1
ATOM 3181 N N . PHE A 1 389 ? -13.541 -20.063 6.923 1.00 82.88 389 PHE A N 1
ATOM 3182 C CA . PHE A 1 389 ? -13.467 -20.846 5.684 1.00 82.88 389 PHE A CA 1
ATOM 3183 C C . PHE A 1 389 ? -14.387 -20.298 4.575 1.00 82.88 389 PHE A C 1
ATOM 3185 O O . PHE A 1 389 ? -14.010 -20.285 3.404 1.00 82.88 389 PHE A O 1
ATOM 3192 N N . GLY A 1 390 ? -15.568 -19.784 4.942 1.00 83.25 390 GLY A N 1
ATOM 3193 C CA . GLY A 1 390 ? -16.529 -19.217 3.992 1.00 83.25 390 GLY A CA 1
ATOM 3194 C C . GLY A 1 390 ? -15.980 -18.027 3.199 1.00 83.25 390 GLY A C 1
ATOM 3195 O O . GLY A 1 390 ? -16.154 -17.971 1.981 1.00 83.25 390 GLY A O 1
ATOM 3196 N N . THR A 1 391 ? -15.249 -17.111 3.844 1.00 83.56 391 THR A N 1
ATOM 3197 C CA . THR A 1 391 ? -14.670 -15.944 3.157 1.00 83.56 391 THR A CA 1
ATOM 3198 C C . THR A 1 391 ? -13.506 -16.337 2.254 1.00 83.56 391 THR A C 1
ATOM 3200 O O . THR A 1 391 ? -13.361 -15.772 1.171 1.00 83.56 391 THR A O 1
ATOM 3203 N N . MET A 1 392 ? -12.726 -17.363 2.616 1.00 84.75 392 MET A N 1
ATOM 3204 C CA . MET A 1 392 ? -11.696 -17.912 1.723 1.00 84.75 392 MET A CA 1
ATOM 3205 C C . MET A 1 392 ? -12.298 -18.463 0.430 1.00 84.75 392 MET A C 1
ATOM 3207 O O . MET A 1 392 ? -11.793 -18.187 -0.661 1.00 84.75 392 MET A O 1
ATOM 3211 N N . VAL A 1 393 ? -13.397 -19.214 0.541 1.00 87.00 393 VAL A N 1
ATOM 3212 C CA . VAL A 1 393 ? -14.124 -19.727 -0.627 1.00 87.00 393 VAL A CA 1
ATOM 3213 C C . VAL A 1 393 ? -14.686 -18.570 -1.455 1.00 87.00 393 VAL A C 1
ATOM 3215 O O . VAL A 1 393 ? -14.526 -18.581 -2.675 1.00 87.00 393 VAL A O 1
ATOM 3218 N N . ALA A 1 394 ? -15.251 -17.537 -0.821 1.00 86.50 394 ALA A N 1
ATOM 3219 C CA . ALA A 1 394 ? -15.756 -16.352 -1.518 1.00 86.50 394 ALA A CA 1
ATOM 3220 C C . ALA A 1 394 ? -14.659 -15.627 -2.324 1.00 86.50 394 ALA A C 1
ATOM 3222 O O . ALA A 1 394 ? -14.863 -15.319 -3.501 1.00 86.50 394 ALA A O 1
ATOM 3223 N N . VAL A 1 395 ? -13.468 -15.420 -1.749 1.00 86.62 395 VAL A N 1
ATOM 3224 C CA . VAL A 1 395 ? -12.325 -14.813 -2.459 1.00 86.62 395 VAL A CA 1
ATOM 3225 C C . VAL A 1 395 ? -11.873 -15.687 -3.635 1.00 86.62 395 VAL A C 1
ATOM 3227 O O . VAL A 1 395 ? -11.624 -15.170 -4.728 1.00 86.62 395 VAL A O 1
ATOM 3230 N N . CYS A 1 396 ? -11.836 -17.012 -3.467 1.00 87.88 396 CYS A N 1
ATOM 3231 C CA . CYS A 1 396 ? -11.565 -17.939 -4.568 1.00 87.88 396 CYS A CA 1
ATOM 3232 C C . CYS A 1 396 ? -12.618 -17.823 -5.682 1.00 87.88 396 CYS A C 1
ATOM 3234 O O . CYS A 1 396 ? -12.256 -17.756 -6.859 1.00 87.88 396 CYS A O 1
ATOM 3236 N N . CYS A 1 397 ? -13.906 -17.732 -5.338 1.00 90.25 397 CYS A N 1
ATOM 3237 C CA . CYS A 1 397 ? -14.984 -17.521 -6.304 1.00 90.25 397 CYS A CA 1
ATOM 3238 C C . CYS A 1 397 ? -14.807 -16.208 -7.079 1.00 90.25 397 CYS A C 1
ATOM 3240 O O . CYS A 1 397 ? -14.930 -16.219 -8.302 1.00 90.25 397 CYS A O 1
ATOM 3242 N N . ILE A 1 398 ? -14.437 -15.107 -6.417 1.00 90.38 398 ILE A N 1
ATOM 3243 C CA . ILE A 1 398 ? -14.123 -13.835 -7.094 1.00 90.38 398 ILE A CA 1
ATOM 3244 C C . ILE A 1 398 ? -12.955 -14.025 -8.079 1.00 90.38 398 ILE A C 1
ATOM 3246 O O . ILE A 1 398 ? -13.018 -13.562 -9.221 1.00 90.38 398 ILE A O 1
ATOM 3250 N N . CYS A 1 399 ? -11.912 -14.763 -7.693 1.00 91.81 399 CYS A N 1
ATOM 3251 C CA . CYS A 1 399 ? -10.775 -15.042 -8.574 1.00 91.81 399 CYS A CA 1
ATOM 3252 C C . CYS A 1 399 ? -11.173 -15.825 -9.838 1.00 91.81 399 CYS A C 1
ATOM 3254 O O . CYS A 1 399 ? -10.754 -15.471 -10.942 1.00 91.81 399 CYS A O 1
ATOM 3256 N N . PHE A 1 400 ? -11.991 -16.871 -9.700 1.00 92.31 400 PHE A N 1
ATOM 3257 C CA . PHE A 1 400 ? -12.370 -17.734 -10.824 1.00 92.31 400 PHE A CA 1
ATOM 3258 C C . PHE A 1 400 ? -13.511 -17.178 -11.683 1.00 92.31 400 PHE A C 1
ATOM 3260 O O . PHE A 1 400 ? -13.455 -17.303 -12.905 1.00 92.31 400 PHE A O 1
ATOM 3267 N N . PHE A 1 401 ? -14.533 -16.574 -11.076 1.00 93.38 401 PHE A N 1
ATOM 3268 C CA . PHE A 1 401 ? -15.748 -16.149 -11.781 1.00 93.38 401 PHE A CA 1
ATOM 3269 C C . PHE A 1 401 ? -15.746 -14.679 -12.194 1.00 93.38 401 PHE A C 1
ATOM 3271 O O . PHE A 1 401 ? -16.507 -14.312 -13.084 1.00 93.38 401 PHE A O 1
ATOM 3278 N N . VAL A 1 402 ? -14.890 -13.844 -11.596 1.00 92.06 402 VAL A N 1
ATOM 3279 C CA . VAL A 1 402 ? -14.802 -12.415 -11.932 1.00 92.06 402 VAL A CA 1
ATOM 3280 C C . VAL A 1 402 ? -13.454 -12.113 -12.580 1.00 92.06 402 VAL A C 1
ATOM 3282 O O . VAL A 1 402 ? -13.400 -11.776 -13.762 1.00 92.06 402 VAL A O 1
ATOM 3285 N N . ILE A 1 403 ? -12.347 -12.312 -11.859 1.00 94.19 403 ILE A N 1
ATOM 3286 C CA . ILE A 1 403 ? -11.005 -11.915 -12.325 1.00 94.19 403 ILE A CA 1
ATOM 3287 C C . ILE A 1 403 ? -10.600 -12.684 -13.591 1.00 94.19 403 ILE A C 1
ATOM 3289 O O . ILE A 1 403 ? -10.182 -12.076 -14.574 1.00 94.19 403 ILE A O 1
ATOM 3293 N N . LEU A 1 404 ? -10.732 -14.012 -13.610 1.00 95.31 404 LEU A N 1
ATOM 3294 C CA . LEU A 1 404 ? -10.324 -14.826 -14.760 1.00 95.31 404 LEU A CA 1
ATOM 3295 C C . LEU A 1 404 ? -11.036 -14.450 -16.083 1.00 95.31 404 LEU A C 1
ATOM 3297 O O . LEU A 1 404 ? -10.326 -14.218 -17.068 1.00 95.31 404 LEU A O 1
ATOM 3301 N N . PRO A 1 405 ? -12.383 -14.362 -16.163 1.00 95.81 405 PRO A N 1
ATOM 3302 C CA . PRO A 1 405 ? -13.056 -13.987 -17.408 1.00 95.81 405 PRO A CA 1
ATOM 3303 C C . PRO A 1 405 ? -12.785 -12.535 -17.823 1.00 95.81 405 PRO A C 1
ATOM 3305 O O . PRO A 1 405 ? -12.551 -12.281 -19.006 1.00 95.81 405 PRO A O 1
ATOM 3308 N N . LEU A 1 406 ? -12.736 -11.587 -16.881 1.00 93.00 406 LEU A N 1
ATOM 3309 C CA . LEU A 1 406 ? -12.382 -10.193 -17.185 1.00 93.00 406 LEU A CA 1
ATOM 3310 C C . LEU A 1 406 ? -10.949 -10.081 -17.741 1.00 93.00 406 LEU A C 1
ATOM 3312 O O . LEU A 1 406 ? -10.717 -9.385 -18.736 1.00 93.00 406 LEU A O 1
ATOM 3316 N N . ASN A 1 407 ? -9.997 -10.828 -17.176 1.00 94.81 407 ASN A N 1
ATOM 3317 C CA . ASN A 1 407 ? -8.624 -10.880 -17.678 1.00 94.81 407 ASN A CA 1
ATOM 3318 C C . ASN A 1 407 ? -8.523 -11.513 -19.080 1.00 94.81 407 ASN A C 1
ATOM 3320 O O . ASN A 1 407 ? -7.715 -11.082 -19.912 1.00 94.81 407 ASN A O 1
ATOM 3324 N N . LEU A 1 408 ? -9.340 -12.535 -19.361 1.00 96.00 408 LEU A N 1
ATOM 3325 C CA . LEU A 1 408 ? -9.434 -13.162 -20.683 1.00 96.00 408 LEU A CA 1
ATOM 3326 C C . LEU A 1 408 ? -9.882 -12.145 -21.741 1.00 96.00 408 LEU A C 1
ATOM 3328 O O . LEU A 1 408 ? -9.230 -12.031 -22.783 1.00 96.00 408 LEU A O 1
ATOM 3332 N N . VAL A 1 409 ? -10.939 -11.373 -21.458 1.00 94.62 409 VAL A N 1
ATOM 3333 C CA . VAL A 1 409 ? -11.425 -10.306 -22.351 1.00 94.62 409 VAL A CA 1
ATOM 3334 C C . VAL A 1 409 ? -10.312 -9.296 -22.632 1.00 94.62 409 VAL A C 1
ATOM 3336 O O . VAL A 1 409 ? -10.014 -9.013 -23.795 1.00 94.62 409 VAL A O 1
ATOM 3339 N N . GLY A 1 410 ? -9.627 -8.826 -21.584 1.00 92.62 410 GLY A N 1
ATOM 3340 C CA . GLY A 1 410 ? -8.476 -7.932 -21.718 1.00 92.62 410 GLY A CA 1
ATOM 3341 C C . GLY A 1 410 ? -7.374 -8.515 -22.604 1.00 92.62 410 GLY A C 1
ATOM 3342 O O . GLY A 1 410 ? -6.870 -7.844 -23.504 1.00 92.62 410 GLY A O 1
ATOM 3343 N N . THR A 1 411 ? -7.039 -9.791 -22.402 1.00 93.25 411 THR A N 1
ATOM 3344 C CA . THR A 1 411 ? -5.985 -10.493 -23.150 1.00 93.25 411 THR A CA 1
ATOM 3345 C C . THR A 1 411 ? -6.310 -10.612 -24.636 1.00 93.25 411 THR A C 1
ATOM 3347 O O . THR A 1 411 ? -5.437 -10.375 -25.475 1.00 93.25 411 THR A O 1
ATOM 3350 N N . ILE A 1 412 ? -7.552 -10.948 -24.988 1.00 94.88 412 ILE A N 1
ATOM 3351 C CA . ILE A 1 412 ? -7.997 -11.028 -26.387 1.00 94.88 412 ILE A CA 1
ATOM 3352 C C . ILE A 1 412 ? -7.928 -9.643 -27.046 1.00 94.88 412 ILE A C 1
ATOM 3354 O O . ILE A 1 412 ? -7.355 -9.508 -28.131 1.00 94.88 412 ILE A O 1
ATOM 3358 N N . LEU A 1 413 ? -8.436 -8.605 -26.371 1.00 88.31 413 LEU A N 1
ATOM 3359 C CA . LEU A 1 413 ? -8.394 -7.226 -26.869 1.00 88.31 413 LEU A CA 1
ATOM 3360 C C . LEU A 1 413 ? -6.955 -6.735 -27.072 1.00 88.31 413 LEU A C 1
ATOM 3362 O O . LEU A 1 413 ? -6.633 -6.200 -28.133 1.00 88.31 413 LEU A O 1
ATOM 3366 N N . GLY A 1 414 ? -6.069 -6.961 -26.100 1.00 86.75 414 GLY A N 1
ATOM 3367 C CA . GLY A 1 414 ? -4.669 -6.537 -26.171 1.00 86.75 414 GLY A CA 1
ATOM 3368 C C . GLY A 1 414 ? -3.903 -7.191 -27.319 1.00 86.75 414 GLY A C 1
ATOM 3369 O O . GLY A 1 414 ? -3.148 -6.520 -28.028 1.00 86.75 414 GLY A O 1
ATOM 3370 N N . ARG A 1 415 ? -4.134 -8.489 -27.549 1.00 89.69 415 ARG A N 1
ATOM 3371 C CA . ARG A 1 415 ? -3.514 -9.239 -28.652 1.00 89.69 415 ARG A CA 1
ATOM 3372 C C . ARG A 1 415 ? -3.994 -8.759 -30.020 1.00 89.69 415 ARG A C 1
ATOM 3374 O O . ARG A 1 415 ? -3.172 -8.623 -30.921 1.00 89.69 415 ARG A O 1
ATOM 3381 N N . ASN A 1 416 ? -5.287 -8.482 -30.166 1.00 89.38 416 ASN A N 1
ATOM 3382 C CA . ASN A 1 416 ? -5.863 -8.092 -31.454 1.00 89.38 416 ASN A CA 1
ATOM 3383 C C . ASN A 1 416 ? -5.589 -6.620 -31.799 1.00 89.38 416 ASN A C 1
ATOM 3385 O O . ASN A 1 416 ? -5.261 -6.318 -32.942 1.00 89.38 416 ASN A O 1
ATOM 3389 N N . LEU A 1 417 ? -5.684 -5.708 -30.825 1.00 82.31 417 LEU A N 1
ATOM 3390 C CA . LEU A 1 417 ? -5.534 -4.264 -31.057 1.00 82.31 417 LEU A CA 1
ATOM 3391 C C . LEU A 1 417 ? -4.079 -3.790 -31.055 1.00 82.31 417 LEU A C 1
ATOM 3393 O O . LEU A 1 417 ? -3.751 -2.786 -31.678 1.00 82.31 417 LEU A O 1
ATOM 3397 N N . SER A 1 418 ? -3.205 -4.447 -30.294 1.00 77.00 418 SER A N 1
ATOM 3398 C CA . SER A 1 418 ? -1.831 -3.979 -30.081 1.00 77.00 418 SER A CA 1
ATOM 3399 C C . SER A 1 418 ? -0.795 -5.099 -30.106 1.00 77.00 418 SER A C 1
ATOM 3401 O O . SER A 1 418 ? 0.355 -4.850 -29.769 1.00 77.00 418 SER A O 1
ATOM 3403 N N . GLY A 1 419 ? -1.148 -6.318 -30.519 1.00 76.44 419 GLY A N 1
ATOM 3404 C CA . GLY A 1 419 ? -0.216 -7.448 -30.516 1.00 76.44 419 GLY A CA 1
ATOM 3405 C C . GLY A 1 419 ? 0.828 -7.436 -31.632 1.00 76.44 419 GLY A C 1
ATOM 3406 O O . GLY A 1 419 ? 1.767 -8.227 -31.570 1.00 76.44 419 GLY A O 1
ATOM 3407 N N . GLN A 1 420 ? 0.702 -6.562 -32.637 1.00 78.44 420 GLN A N 1
ATOM 3408 C CA . GLN A 1 420 ? 1.697 -6.461 -33.705 1.00 78.44 420 GLN A CA 1
ATOM 3409 C C . GLN A 1 420 ? 2.916 -5.627 -33.265 1.00 78.44 420 GLN A C 1
ATOM 3411 O O . GLN A 1 420 ? 2.752 -4.522 -32.733 1.00 78.44 420 GLN A O 1
ATOM 3416 N N . PRO A 1 421 ? 4.148 -6.137 -33.452 1.00 71.56 421 PRO A N 1
ATOM 3417 C CA . PRO A 1 421 ? 5.356 -5.376 -33.171 1.00 71.56 421 PRO A CA 1
ATOM 3418 C C . PRO A 1 421 ? 5.621 -4.330 -34.265 1.00 71.56 421 PRO A C 1
ATOM 3420 O O . PRO A 1 421 ? 5.796 -4.673 -35.428 1.00 71.56 421 PRO A O 1
ATOM 3423 N N . ASN A 1 422 ? 5.725 -3.059 -33.868 1.00 69.81 422 ASN A N 1
ATOM 3424 C CA . ASN A 1 422 ? 6.109 -1.946 -34.743 1.00 69.81 422 ASN A CA 1
ATOM 3425 C C . ASN A 1 422 ? 7.545 -1.515 -34.416 1.00 69.81 422 ASN A C 1
ATOM 3427 O O . ASN A 1 422 ? 7.753 -0.561 -33.665 1.00 69.81 422 ASN A O 1
ATOM 3431 N N . PHE A 1 423 ? 8.536 -2.258 -34.910 1.00 68.12 423 PHE A N 1
ATOM 3432 C CA . PHE A 1 423 ? 9.946 -1.924 -34.693 1.00 68.12 423 PHE A CA 1
ATOM 3433 C C . PHE A 1 423 ? 10.439 -0.904 -35.735 1.00 68.12 423 PHE A C 1
ATOM 3435 O O . PHE A 1 423 ? 10.140 -1.067 -36.918 1.00 68.12 423 PHE A O 1
ATOM 3442 N N . PRO A 1 424 ? 11.204 0.130 -35.333 1.00 62.09 424 PRO A N 1
ATOM 3443 C CA . PRO A 1 424 ? 11.720 1.151 -36.251 1.00 62.09 424 PRO A CA 1
ATOM 3444 C C . PRO A 1 424 ? 12.822 0.620 -37.179 1.00 62.09 424 PRO A C 1
ATOM 3446 O O . PRO A 1 424 ? 13.079 1.200 -38.232 1.00 62.09 424 PRO A O 1
ATOM 3449 N N . CYS A 1 425 ? 13.473 -0.481 -36.800 1.00 68.19 425 CYS A N 1
ATOM 3450 C CA . CYS A 1 425 ? 14.493 -1.160 -37.587 1.00 68.19 425 CYS A CA 1
ATOM 3451 C C . CYS A 1 425 ? 14.304 -2.682 -37.536 1.00 68.19 425 CYS A C 1
ATOM 3453 O O . CYS A 1 425 ? 13.619 -3.229 -36.666 1.00 68.19 425 CYS A O 1
ATOM 3455 N N . ARG A 1 426 ? 14.915 -3.378 -38.501 1.00 75.44 426 ARG A N 1
ATOM 3456 C CA . ARG A 1 426 ? 14.910 -4.841 -38.563 1.00 75.44 426 ARG A CA 1
ATOM 3457 C C . ARG A 1 426 ? 15.847 -5.410 -37.495 1.00 75.44 426 ARG A C 1
ATOM 3459 O O . ARG A 1 426 ? 16.983 -4.971 -37.369 1.00 75.44 426 ARG A O 1
ATOM 3466 N N . VAL A 1 427 ? 15.379 -6.433 -36.783 1.00 81.62 427 VAL A N 1
ATOM 3467 C CA . VAL A 1 427 ? 16.192 -7.190 -35.819 1.00 81.62 427 VAL A CA 1
ATOM 3468 C C . VAL A 1 427 ? 17.220 -8.044 -36.562 1.00 81.62 427 VAL A C 1
ATOM 3470 O O . VAL A 1 427 ? 16.866 -8.728 -37.529 1.00 81.62 427 VAL A O 1
ATOM 3473 N N . ASN A 1 428 ? 18.476 -8.034 -36.108 1.00 81.81 428 ASN A N 1
ATOM 3474 C CA . ASN A 1 428 ? 19.522 -8.876 -36.691 1.00 81.81 428 ASN A CA 1
ATOM 3475 C C . ASN A 1 428 ? 19.217 -10.364 -36.459 1.00 81.81 428 ASN A C 1
ATOM 3477 O O . ASN A 1 428 ? 18.701 -10.762 -35.412 1.00 81.81 428 ASN A O 1
ATOM 3481 N N . ALA A 1 429 ? 19.546 -11.207 -37.441 1.00 83.44 429 ALA A N 1
ATOM 3482 C CA . ALA A 1 429 ? 19.265 -12.642 -37.366 1.00 83.44 429 ALA A CA 1
ATOM 3483 C C . ALA A 1 429 ? 20.126 -13.355 -36.308 1.00 83.44 429 ALA A C 1
ATOM 3485 O O . ALA A 1 429 ? 19.632 -14.218 -35.579 1.00 83.44 429 ALA A O 1
ATOM 3486 N N . VAL A 1 430 ? 21.402 -12.971 -36.210 1.00 84.81 430 VAL A N 1
ATOM 3487 C CA . VAL A 1 430 ? 22.371 -13.546 -35.273 1.00 84.81 430 VAL A CA 1
ATOM 3488 C C . VAL A 1 430 ? 22.587 -12.563 -34.120 1.00 84.81 430 VAL A C 1
ATOM 3490 O O . VAL A 1 430 ? 22.910 -11.406 -34.386 1.00 84.81 430 VAL A O 1
ATOM 3493 N N . PRO A 1 431 ? 22.403 -12.989 -32.854 1.00 83.50 431 PRO A N 1
ATOM 3494 C CA . PRO A 1 431 ? 22.685 -12.136 -31.707 1.00 83.50 431 PRO A CA 1
ATOM 3495 C C . PRO A 1 431 ? 24.189 -11.872 -31.602 1.00 83.50 431 PRO A C 1
ATOM 3497 O O . PRO A 1 431 ? 24.987 -12.810 -31.680 1.00 83.50 431 PRO A O 1
ATOM 3500 N N . ARG A 1 432 ? 24.575 -10.612 -31.388 1.00 82.38 432 ARG A N 1
ATOM 3501 C CA . ARG A 1 432 ? 25.983 -10.261 -31.178 1.00 82.38 432 ARG A CA 1
ATOM 3502 C C . ARG A 1 432 ? 26.508 -10.803 -29.837 1.00 82.38 432 ARG A C 1
ATOM 3504 O O . ARG A 1 432 ? 25.749 -10.853 -28.861 1.00 82.38 432 ARG A O 1
ATOM 3511 N N . PRO A 1 433 ? 27.789 -11.213 -29.768 1.00 86.00 433 PRO A N 1
ATOM 3512 C CA . PRO A 1 433 ? 28.431 -11.546 -28.503 1.00 86.00 433 PRO A CA 1
ATOM 3513 C C . PRO A 1 433 ? 28.566 -10.284 -27.643 1.00 86.00 433 PRO A C 1
ATOM 3515 O O . PRO A 1 433 ? 28.904 -9.218 -28.145 1.00 86.00 433 PRO A O 1
ATOM 3518 N N . ILE A 1 434 ? 28.278 -10.410 -26.347 1.00 86.75 434 ILE A N 1
ATOM 3519 C CA . ILE A 1 434 ? 28.360 -9.296 -25.395 1.00 86.75 434 ILE A CA 1
ATOM 3520 C C . ILE A 1 434 ? 29.814 -9.195 -24.916 1.00 86.75 434 ILE A C 1
ATOM 3522 O O . ILE A 1 434 ? 30.339 -10.209 -24.445 1.00 86.75 434 ILE A O 1
ATOM 3526 N N . PRO A 1 435 ? 30.463 -8.022 -25.010 1.00 85.88 435 PRO A N 1
ATOM 3527 C CA . PRO A 1 435 ? 31.837 -7.853 -24.552 1.00 85.88 435 PRO A CA 1
ATOM 3528 C C . PRO A 1 435 ? 31.943 -7.948 -23.026 1.00 85.88 435 PRO A C 1
ATOM 3530 O O . PRO A 1 435 ? 30.970 -7.762 -22.287 1.00 85.88 435 PRO A O 1
ATOM 3533 N N . GLU A 1 436 ? 33.154 -8.202 -22.532 1.00 83.62 436 GLU A N 1
ATOM 3534 C CA . GLU A 1 436 ? 33.429 -8.142 -21.099 1.00 83.62 436 GLU A CA 1
ATOM 3535 C C . GLU A 1 436 ? 33.269 -6.706 -20.589 1.00 83.62 436 GLU A C 1
ATOM 3537 O O . GLU A 1 436 ? 33.899 -5.758 -21.064 1.00 83.62 436 GLU A O 1
ATOM 3542 N N . LYS A 1 437 ? 32.386 -6.542 -19.605 1.00 82.81 437 LYS A N 1
ATOM 3543 C CA . LYS A 1 437 ? 32.054 -5.250 -19.007 1.00 82.81 437 LYS A CA 1
ATOM 3544 C C . LYS A 1 437 ? 32.768 -5.065 -17.678 1.00 82.81 437 LYS A C 1
ATOM 3546 O O . LYS A 1 437 ? 33.074 -6.015 -16.968 1.00 82.81 437 LYS A O 1
ATOM 3551 N N . LYS A 1 438 ? 32.998 -3.804 -17.315 1.00 87.25 438 LYS A N 1
ATOM 3552 C CA . LYS A 1 438 ? 33.531 -3.444 -15.994 1.00 87.25 438 LYS A CA 1
ATOM 3553 C C . LYS A 1 438 ? 32.521 -3.816 -14.904 1.00 87.25 438 LYS A C 1
ATOM 3555 O O . LYS A 1 438 ? 31.319 -3.707 -15.134 1.00 87.25 438 LYS A O 1
ATOM 3560 N N . TRP A 1 439 ? 33.010 -4.131 -13.703 1.00 85.75 439 TRP A N 1
ATOM 3561 C CA . TRP A 1 439 ? 32.188 -4.576 -12.565 1.00 85.75 439 TRP A CA 1
ATOM 3562 C C . TRP A 1 439 ? 30.981 -3.661 -12.268 1.00 85.75 439 TRP A C 1
ATOM 3564 O O . TRP A 1 439 ? 29.879 -4.133 -12.022 1.00 85.75 439 TRP A O 1
ATOM 3574 N N . PHE A 1 440 ? 31.147 -2.336 -12.358 1.00 82.62 440 PHE A N 1
ATOM 3575 C CA . PHE A 1 440 ? 30.075 -1.370 -12.078 1.00 82.62 440 PHE A CA 1
ATOM 3576 C C . PHE A 1 440 ? 29.018 -1.263 -13.191 1.00 82.62 440 PHE A C 1
ATOM 3578 O O . PHE A 1 440 ? 27.956 -0.687 -12.969 1.00 82.62 440 PHE A O 1
ATOM 3585 N N . MET A 1 441 ? 29.299 -1.798 -14.384 1.00 81.25 441 MET A N 1
ATOM 3586 C CA . MET A 1 441 ? 28.346 -1.889 -15.496 1.00 81.25 441 MET A CA 1
ATOM 3587 C C . MET A 1 441 ? 27.597 -3.229 -15.503 1.00 81.25 441 MET A C 1
ATOM 3589 O O . MET A 1 441 ? 26.818 -3.506 -16.418 1.00 81.25 441 MET A O 1
ATOM 3593 N N . GLU A 1 442 ? 27.820 -4.089 -14.506 1.00 89.00 442 GLU A N 1
ATOM 3594 C CA . GLU A 1 442 ? 27.067 -5.327 -14.386 1.00 89.00 442 GLU A CA 1
ATOM 3595 C C . GLU A 1 442 ? 25.588 -5.062 -14.048 1.00 89.00 442 GLU A C 1
ATOM 3597 O O . GLU A 1 442 ? 25.289 -4.252 -13.168 1.00 89.00 442 GLU A O 1
ATOM 3602 N N . PRO A 1 443 ? 24.639 -5.778 -14.688 1.00 88.69 443 PRO A N 1
ATOM 3603 C CA . PRO A 1 443 ? 23.209 -5.609 -14.464 1.00 88.69 443 PRO A CA 1
ATOM 3604 C C . PRO A 1 443 ? 22.811 -5.722 -12.996 1.00 88.69 443 PRO A C 1
ATOM 3606 O O . PRO A 1 443 ? 21.966 -4.960 -12.549 1.00 88.69 443 PRO A O 1
ATOM 3609 N N . ALA A 1 444 ? 23.435 -6.627 -12.234 1.00 90.44 444 ALA A N 1
ATOM 3610 C CA . ALA A 1 444 ? 23.152 -6.790 -10.810 1.00 90.44 444 ALA A CA 1
ATOM 3611 C C . ALA A 1 444 ? 23.499 -5.523 -10.008 1.00 90.44 444 ALA A C 1
ATOM 3613 O O . ALA A 1 444 ? 22.683 -5.049 -9.220 1.00 90.44 444 ALA A O 1
ATOM 3614 N N . VAL A 1 445 ? 24.670 -4.929 -10.261 1.00 91.31 445 VAL A N 1
ATOM 3615 C CA . VAL A 1 445 ? 25.109 -3.692 -9.596 1.00 91.31 445 VAL A CA 1
ATOM 3616 C C . VAL A 1 445 ? 24.212 -2.518 -9.994 1.00 91.31 445 VAL A C 1
ATOM 3618 O O . VAL A 1 445 ? 23.766 -1.768 -9.127 1.00 91.31 445 VAL A O 1
ATOM 3621 N N . ILE A 1 446 ? 23.878 -2.398 -11.284 1.00 88.50 446 ILE A N 1
ATOM 3622 C CA . ILE A 1 446 ? 22.963 -1.364 -11.795 1.00 88.50 446 ILE A CA 1
ATOM 3623 C C . ILE A 1 446 ? 21.574 -1.491 -11.150 1.00 88.50 446 ILE A C 1
ATOM 3625 O O . ILE A 1 446 ? 20.991 -0.483 -10.751 1.00 88.50 446 ILE A O 1
ATOM 3629 N N . VAL A 1 447 ? 21.047 -2.713 -11.029 1.00 92.19 447 VAL A N 1
ATOM 3630 C CA . VAL A 1 447 ? 19.743 -2.990 -10.407 1.00 92.19 447 VAL A CA 1
ATOM 3631 C C . VAL A 1 447 ? 19.740 -2.596 -8.934 1.00 92.19 447 VAL A C 1
ATOM 3633 O O . VAL A 1 447 ? 18.813 -1.909 -8.504 1.00 92.19 447 VAL A O 1
ATOM 3636 N N . CYS A 1 448 ? 20.774 -2.973 -8.177 1.00 91.62 448 CYS A N 1
ATOM 3637 C CA . CYS A 1 448 ? 20.901 -2.584 -6.774 1.00 91.62 448 CYS A CA 1
ATOM 3638 C C . CYS A 1 448 ? 20.957 -1.056 -6.634 1.00 91.62 448 CYS A C 1
ATOM 3640 O O . CYS A 1 448 ? 20.129 -0.472 -5.944 1.00 91.62 448 CYS A O 1
ATOM 3642 N N . LEU A 1 449 ? 21.859 -0.382 -7.354 1.00 88.88 449 LEU A N 1
ATOM 3643 C CA . LEU A 1 449 ? 22.018 1.074 -7.248 1.00 88.88 449 LEU A C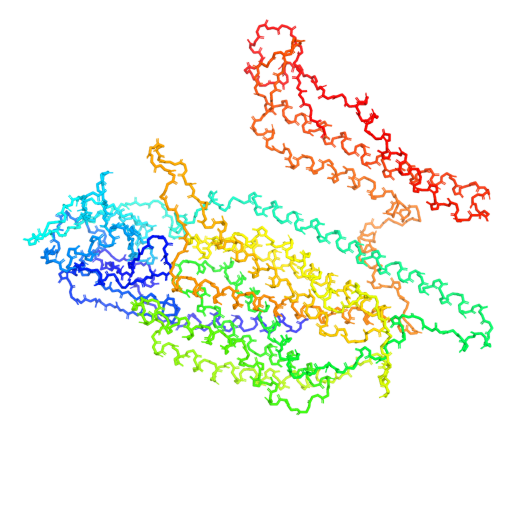A 1
ATOM 3644 C C . LEU A 1 449 ? 20.783 1.861 -7.719 1.00 88.88 449 LEU A C 1
ATOM 3646 O O . LEU A 1 449 ? 20.496 2.926 -7.169 1.00 88.88 449 LEU A O 1
ATOM 3650 N N . GLY A 1 450 ? 20.033 1.339 -8.695 1.00 88.19 450 GLY A N 1
ATOM 3651 C CA . GLY A 1 450 ? 18.839 1.991 -9.242 1.00 88.19 450 GLY A CA 1
ATOM 3652 C C . GLY A 1 450 ? 17.736 2.235 -8.206 1.00 88.19 450 GLY A C 1
ATOM 3653 O O . GLY A 1 450 ? 17.059 3.258 -8.255 1.00 88.19 450 GLY A O 1
ATOM 3654 N N . GLY A 1 451 ? 17.592 1.359 -7.210 1.00 89.81 451 GLY A N 1
ATOM 3655 C CA . GLY A 1 451 ? 16.509 1.454 -6.228 1.00 89.81 451 GLY A CA 1
ATOM 3656 C C . GLY A 1 451 ? 16.736 2.483 -5.117 1.00 89.81 451 GLY A C 1
ATOM 3657 O O . GLY A 1 451 ? 15.767 2.885 -4.470 1.00 89.81 451 GLY A O 1
ATOM 3658 N N . ILE A 1 452 ? 17.982 2.938 -4.919 1.00 90.31 452 ILE A N 1
ATOM 3659 C CA . ILE A 1 452 ? 18.381 3.830 -3.814 1.00 90.31 452 ILE A CA 1
ATOM 3660 C C . ILE A 1 452 ? 17.704 5.197 -3.935 1.00 90.31 452 ILE A C 1
ATOM 3662 O O . ILE A 1 452 ? 17.177 5.726 -2.958 1.00 90.31 452 ILE A O 1
ATOM 3666 N N . LEU A 1 453 ? 17.710 5.775 -5.137 1.00 86.31 453 LEU A N 1
ATOM 3667 C CA . LEU A 1 453 ? 17.192 7.124 -5.372 1.00 86.31 453 LEU A CA 1
ATOM 3668 C C . LEU A 1 453 ? 15.660 7.200 -5.253 1.00 86.31 453 LEU A C 1
ATOM 3670 O O . LEU A 1 453 ? 15.186 8.069 -4.517 1.00 86.31 453 LEU A O 1
ATOM 3674 N N . PRO A 1 454 ? 14.867 6.299 -5.878 1.00 90.56 454 PRO A N 1
ATOM 3675 C CA . PRO A 1 454 ? 13.428 6.276 -5.649 1.00 90.56 454 PRO A CA 1
ATOM 3676 C C . PRO A 1 454 ? 13.076 5.988 -4.187 1.00 90.56 454 PRO A C 1
ATOM 3678 O O . PRO A 1 454 ? 12.172 6.626 -3.656 1.00 90.56 454 PRO A O 1
ATOM 3681 N N . PHE A 1 455 ? 13.822 5.113 -3.499 1.00 91.56 455 PHE A N 1
ATOM 3682 C CA . PHE A 1 455 ? 13.622 4.879 -2.065 1.00 91.56 455 PHE A CA 1
ATOM 3683 C C . PHE A 1 455 ? 13.853 6.150 -1.235 1.00 91.56 455 PHE A C 1
ATOM 3685 O O . PHE A 1 455 ? 13.013 6.500 -0.407 1.00 91.56 455 PHE A O 1
ATOM 3692 N N . GLY A 1 456 ? 14.935 6.889 -1.503 1.00 87.38 456 GLY A N 1
ATOM 3693 C CA . GLY A 1 456 ? 15.216 8.165 -0.839 1.00 87.38 456 GLY A CA 1
ATOM 3694 C C . GLY A 1 456 ? 14.097 9.199 -1.011 1.00 87.38 456 GLY A C 1
ATOM 3695 O O . GLY A 1 456 ? 13.816 9.943 -0.076 1.00 87.38 456 GLY A O 1
ATOM 3696 N N . SER A 1 457 ? 13.411 9.198 -2.160 1.00 86.31 457 SER A N 1
ATOM 3697 C CA . SER A 1 457 ? 12.286 10.107 -2.445 1.00 86.31 457 SER A CA 1
ATOM 3698 C C . SER A 1 457 ? 10.961 9.746 -1.763 1.00 86.31 457 SER A C 1
ATOM 3700 O O . SER A 1 457 ? 10.038 10.549 -1.770 1.00 86.31 457 SER A O 1
ATOM 3702 N N . ILE A 1 458 ? 10.834 8.547 -1.188 1.00 89.44 458 ILE A N 1
ATOM 3703 C CA . ILE A 1 458 ? 9.607 8.118 -0.488 1.00 89.44 458 ILE A CA 1
ATOM 3704 C C . ILE A 1 458 ? 9.850 7.781 0.984 1.00 89.44 458 ILE A C 1
ATOM 3706 O O . ILE A 1 458 ? 8.913 7.439 1.699 1.00 89.44 458 ILE A O 1
ATOM 3710 N N . PHE A 1 459 ? 11.099 7.858 1.452 1.00 86.00 459 PHE A N 1
ATOM 3711 C CA . PHE A 1 459 ? 11.517 7.360 2.762 1.00 86.00 459 PHE A CA 1
ATOM 3712 C C . PHE A 1 459 ? 10.723 7.960 3.932 1.00 86.00 459 PHE A C 1
ATOM 3714 O O . PHE A 1 459 ? 10.298 7.230 4.827 1.00 86.00 459 PHE A O 1
ATOM 3721 N N . ILE A 1 460 ? 10.505 9.278 3.924 1.00 82.69 460 ILE A N 1
ATOM 3722 C CA . ILE A 1 460 ? 9.787 9.965 5.006 1.00 82.69 460 ILE A CA 1
ATOM 3723 C C . ILE A 1 460 ? 8.299 9.597 5.005 1.00 82.69 460 ILE A C 1
ATOM 3725 O O . ILE A 1 460 ? 7.732 9.327 6.058 1.00 82.69 460 ILE A O 1
ATOM 3729 N N . GLU A 1 461 ? 7.668 9.498 3.839 1.00 83.38 461 GLU A N 1
ATOM 3730 C CA . GLU A 1 461 ? 6.256 9.101 3.745 1.00 83.38 461 GLU A CA 1
ATOM 3731 C C . GLU A 1 461 ? 6.058 7.636 4.111 1.00 83.38 461 GLU A C 1
ATOM 3733 O O . GLU A 1 461 ? 5.104 7.290 4.805 1.00 83.38 461 GLU A O 1
ATOM 3738 N N . MET A 1 462 ? 7.010 6.774 3.747 1.00 85.00 462 MET A N 1
ATOM 3739 C CA . MET A 1 462 ? 6.996 5.372 4.152 1.00 85.00 462 MET A CA 1
ATOM 3740 C C . MET A 1 462 ? 6.991 5.219 5.680 1.00 85.00 462 MET A C 1
ATOM 3742 O O . MET A 1 462 ? 6.312 4.337 6.203 1.00 85.00 462 MET A O 1
ATOM 3746 N N . TYR A 1 463 ? 7.682 6.097 6.417 1.00 83.81 463 TYR A N 1
ATOM 3747 C CA . TYR A 1 463 ? 7.622 6.120 7.882 1.00 83.81 463 TYR A CA 1
ATOM 3748 C C . TYR A 1 463 ? 6.210 6.418 8.409 1.00 83.81 463 TYR A C 1
ATOM 3750 O O . TYR A 1 463 ? 5.753 5.755 9.348 1.00 83.81 463 TYR A O 1
ATOM 3758 N N . PHE A 1 464 ? 5.513 7.389 7.812 1.00 79.69 464 PHE A N 1
ATOM 3759 C CA . PHE A 1 464 ? 4.139 7.722 8.192 1.00 79.69 464 PHE A CA 1
ATOM 3760 C C . PHE A 1 464 ? 3.177 6.589 7.857 1.00 79.69 464 PHE A C 1
ATOM 3762 O O . PHE A 1 464 ? 2.430 6.170 8.736 1.00 79.69 464 PHE A O 1
ATOM 3769 N N . ILE A 1 465 ? 3.279 6.019 6.653 1.00 83.62 465 ILE A N 1
ATOM 3770 C CA . ILE A 1 465 ? 2.485 4.858 6.228 1.00 83.62 465 ILE A CA 1
ATOM 3771 C C . ILE A 1 465 ? 2.684 3.686 7.201 1.00 83.62 465 ILE A C 1
ATOM 3773 O O . ILE A 1 465 ? 1.714 3.103 7.686 1.00 83.62 465 ILE A O 1
ATOM 3777 N N . PHE A 1 466 ? 3.934 3.355 7.543 1.00 83.12 466 PHE A N 1
ATOM 3778 C CA . PHE A 1 466 ? 4.231 2.263 8.476 1.00 83.12 466 PHE A CA 1
ATOM 3779 C C . PHE A 1 466 ? 3.686 2.550 9.872 1.00 83.12 466 PHE A C 1
ATOM 3781 O O . PHE A 1 466 ? 3.153 1.656 10.526 1.00 83.12 466 PHE A O 1
ATOM 3788 N N . THR A 1 467 ? 3.776 3.795 10.328 1.00 77.12 467 THR A N 1
ATOM 3789 C CA . THR A 1 467 ? 3.251 4.160 11.643 1.00 77.12 467 THR A CA 1
ATOM 3790 C C . THR A 1 467 ? 1.729 4.132 11.676 1.00 77.12 467 THR A C 1
ATOM 3792 O O . THR A 1 467 ? 1.164 3.672 12.663 1.00 77.12 467 THR A O 1
ATOM 3795 N N . SER A 1 468 ? 1.051 4.520 10.603 1.00 78.50 468 SER A N 1
ATOM 3796 C CA . SER A 1 468 ? -0.402 4.404 10.511 1.00 78.50 468 SER A CA 1
ATOM 3797 C C . SER A 1 468 ? -0.875 2.952 10.544 1.00 78.50 468 SER A C 1
ATOM 3799 O O . SER A 1 468 ? -1.704 2.604 11.384 1.00 78.50 468 SER A O 1
ATOM 3801 N N . PHE A 1 469 ? -0.287 2.079 9.715 1.00 76.75 469 PHE A N 1
ATOM 3802 C CA . PHE A 1 469 ? -0.679 0.666 9.656 1.00 76.75 469 PHE A CA 1
ATOM 3803 C C . PHE A 1 469 ? -0.366 -0.113 10.940 1.00 76.75 469 PHE A C 1
ATOM 3805 O O . PHE A 1 469 ? -1.156 -0.962 11.349 1.00 76.75 469 PHE A O 1
ATOM 3812 N N . TRP A 1 470 ? 0.778 0.151 11.583 1.00 77.69 470 TRP A N 1
ATOM 3813 C CA . TRP A 1 470 ? 1.250 -0.676 12.702 1.00 77.69 470 TRP A CA 1
ATOM 3814 C C . TRP A 1 470 ? 1.059 -0.043 14.083 1.00 77.69 470 TRP A C 1
ATOM 3816 O O . TRP A 1 470 ? 0.960 -0.780 15.063 1.00 77.69 470 TRP A O 1
ATOM 3826 N N . ALA A 1 471 ? 0.942 1.286 14.181 1.00 64.81 471 ALA A N 1
ATOM 3827 C CA . ALA A 1 471 ? 0.607 1.985 15.428 1.00 64.81 471 ALA A CA 1
ATOM 3828 C C . ALA A 1 471 ? -0.879 2.396 15.523 1.00 64.81 471 ALA A C 1
ATOM 3830 O O . ALA A 1 471 ? -1.243 3.084 16.477 1.00 64.81 471 ALA A O 1
ATOM 3831 N N . TYR A 1 472 ? -1.729 1.933 14.590 1.00 62.50 472 TYR A N 1
ATOM 3832 C CA . TYR A 1 472 ? -3.191 2.127 14.566 1.00 62.50 472 TYR A CA 1
ATOM 3833 C C . TYR A 1 472 ? -3.623 3.592 14.592 1.00 62.50 472 TYR A C 1
ATOM 3835 O O . TYR A 1 472 ? -4.582 3.963 15.263 1.00 62.50 472 TYR A O 1
ATOM 3843 N N . LYS A 1 473 ? -2.896 4.438 13.866 1.00 65.00 473 LYS A N 1
ATOM 3844 C CA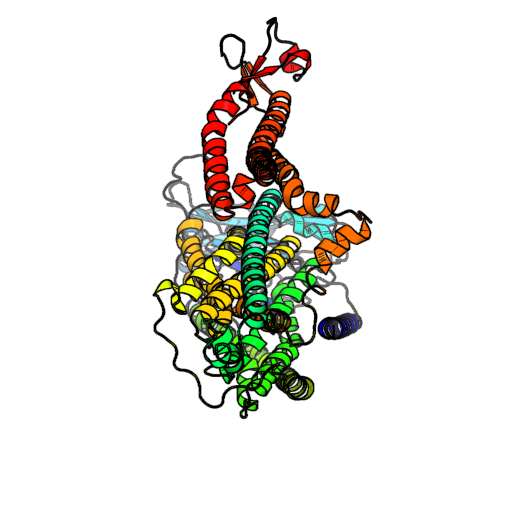 . LYS A 1 473 ? -3.357 5.797 13.597 1.00 65.00 473 LYS A CA 1
ATOM 3845 C C . LYS A 1 473 ? -4.006 5.811 12.228 1.00 65.00 473 LYS A C 1
ATOM 3847 O O . LYS A 1 473 ? -3.360 5.421 11.255 1.00 65.00 473 LYS A O 1
ATOM 3852 N N . ILE A 1 474 ? -5.257 6.254 12.157 1.00 69.19 474 ILE A N 1
ATOM 3853 C CA . ILE A 1 474 ? -5.975 6.384 10.889 1.00 69.19 474 ILE A CA 1
ATOM 3854 C C . ILE A 1 474 ? -5.193 7.370 10.018 1.00 69.19 474 ILE A C 1
ATOM 3856 O O . ILE A 1 474 ? -4.955 8.512 10.409 1.00 69.19 474 ILE A O 1
ATOM 3860 N N . TYR A 1 475 ? -4.715 6.900 8.865 1.00 71.75 475 TYR A N 1
ATOM 3861 C CA . TYR A 1 475 ? -4.083 7.770 7.883 1.00 71.75 475 TYR A CA 1
ATOM 3862 C C . TYR A 1 475 ? -5.178 8.410 7.041 1.00 71.75 475 TYR A C 1
ATOM 3864 O O . TYR A 1 475 ? -5.768 7.729 6.210 1.00 71.75 475 TYR A O 1
ATOM 3872 N N . TYR A 1 476 ? -5.424 9.700 7.243 1.00 74.12 476 TYR A N 1
ATOM 3873 C CA . TYR A 1 476 ? -6.485 10.433 6.546 1.00 74.12 476 TYR A CA 1
ATOM 3874 C C . TYR A 1 476 ? -5.952 11.378 5.457 1.00 74.12 476 TYR A C 1
ATOM 3876 O O . TYR A 1 476 ? -6.717 12.006 4.732 1.00 74.12 476 TYR A O 1
ATOM 3884 N N . VAL A 1 477 ? -4.626 11.491 5.293 1.00 79.06 477 VAL A N 1
ATOM 3885 C CA . VAL A 1 477 ? -4.020 12.498 4.406 1.00 79.06 477 VAL A CA 1
ATOM 3886 C C . VAL A 1 477 ? -3.767 11.969 2.988 1.00 79.06 477 VAL A C 1
ATOM 3888 O O . VAL A 1 477 ? -2.655 12.016 2.456 1.00 79.06 477 VAL A O 1
ATOM 3891 N N . TYR A 1 478 ? -4.819 11.458 2.344 1.00 83.00 478 TYR A N 1
ATOM 3892 C CA . TYR A 1 478 ? -4.744 10.801 1.028 1.00 83.00 478 TYR A CA 1
ATOM 3893 C C . TYR A 1 478 ? -4.239 11.712 -0.106 1.00 83.00 478 TYR A C 1
ATOM 3895 O O . TYR A 1 478 ? -3.583 11.237 -1.035 1.00 83.00 478 TYR A O 1
ATOM 3903 N N . GLY A 1 479 ? -4.443 13.031 -0.002 1.00 82.50 479 GLY A N 1
ATOM 3904 C CA . GLY A 1 479 ? -3.912 13.999 -0.969 1.00 82.50 479 GLY A CA 1
ATOM 3905 C C . GLY A 1 479 ? -2.379 13.989 -1.066 1.00 82.50 479 GLY A C 1
ATOM 3906 O O . GLY A 1 479 ? -1.826 14.059 -2.167 1.00 82.50 479 GLY A O 1
ATOM 3907 N N . PHE A 1 480 ? -1.669 13.822 0.058 1.00 81.25 480 PHE A N 1
ATOM 3908 C CA . PHE A 1 480 ? -0.208 13.691 0.030 1.00 81.25 480 PHE A CA 1
ATOM 3909 C C . PHE A 1 480 ? 0.225 12.353 -0.577 1.00 81.25 480 PHE A C 1
ATOM 3911 O O . PHE A 1 480 ? 1.170 12.333 -1.364 1.00 81.25 480 PHE A O 1
ATOM 3918 N N . MET A 1 481 ? -0.502 11.260 -0.321 1.00 84.38 481 MET A N 1
ATOM 3919 C CA . MET A 1 481 ? -0.235 9.961 -0.960 1.00 84.38 481 MET A CA 1
ATOM 3920 C C . MET A 1 481 ? -0.299 10.035 -2.488 1.00 84.38 481 MET A C 1
ATOM 3922 O O . MET A 1 481 ? 0.562 9.466 -3.164 1.00 84.38 481 MET A O 1
ATOM 3926 N N . MET A 1 482 ? -1.270 10.769 -3.043 1.00 87.75 482 MET A N 1
ATOM 3927 C CA . MET A 1 482 ? -1.367 10.983 -4.491 1.00 87.75 482 MET A CA 1
ATOM 3928 C C . MET A 1 482 ? -0.130 11.706 -5.041 1.00 87.75 482 MET A C 1
ATOM 3930 O O . MET A 1 482 ? 0.443 11.289 -6.050 1.00 87.75 482 MET A O 1
ATOM 3934 N N . LEU A 1 483 ? 0.317 12.769 -4.368 1.00 86.50 483 LEU A N 1
ATOM 3935 C CA . LEU A 1 483 ? 1.488 13.543 -4.783 1.00 86.50 483 LEU A CA 1
ATOM 3936 C C . LEU A 1 483 ? 2.764 12.686 -4.736 1.00 86.50 483 LEU A C 1
ATOM 3938 O O . LEU A 1 483 ? 3.567 12.694 -5.672 1.00 86.50 483 LEU A O 1
ATOM 3942 N N . VAL A 1 484 ? 2.920 11.887 -3.686 1.00 88.12 484 VAL A N 1
ATOM 3943 C CA . VAL A 1 484 ? 4.063 10.984 -3.499 1.00 88.12 484 VAL A CA 1
ATOM 3944 C C . VAL A 1 484 ? 4.088 9.894 -4.567 1.00 88.12 484 VAL A C 1
ATOM 3946 O O . VAL A 1 484 ? 5.157 9.600 -5.104 1.00 88.12 484 VAL A O 1
ATOM 3949 N N . LEU A 1 485 ? 2.927 9.353 -4.955 1.00 89.56 485 LEU A N 1
ATOM 3950 C CA . LEU A 1 485 ? 2.822 8.417 -6.077 1.00 89.56 485 LEU A CA 1
ATOM 3951 C C . LEU A 1 485 ? 3.313 9.055 -7.388 1.00 89.56 485 LEU A C 1
ATOM 3953 O O . LEU A 1 485 ? 4.056 8.418 -8.138 1.00 89.56 485 LEU A O 1
ATOM 3957 N N . VAL A 1 486 ? 2.956 10.317 -7.654 1.00 88.06 486 VAL A N 1
ATOM 3958 C CA . VAL A 1 486 ? 3.419 11.056 -8.844 1.00 88.06 486 VAL A CA 1
ATOM 3959 C C . VAL A 1 486 ? 4.933 11.276 -8.810 1.00 88.06 486 VAL A C 1
ATOM 3961 O O . VAL A 1 486 ? 5.608 11.014 -9.809 1.00 88.06 486 VAL A O 1
ATOM 3964 N N . ILE A 1 487 ? 5.485 11.704 -7.670 1.00 87.81 487 ILE A N 1
ATOM 3965 C CA . ILE A 1 487 ? 6.937 11.867 -7.495 1.00 87.81 487 ILE A CA 1
ATOM 3966 C C . ILE A 1 487 ? 7.653 10.538 -7.743 1.00 87.81 487 ILE A C 1
ATOM 3968 O O . ILE A 1 487 ? 8.590 10.491 -8.542 1.00 87.81 487 ILE A O 1
ATOM 3972 N N . LEU A 1 488 ? 7.185 9.452 -7.124 1.00 89.69 488 LEU A N 1
ATOM 3973 C CA . LEU A 1 488 ? 7.757 8.119 -7.298 1.00 89.69 488 LEU A CA 1
ATOM 3974 C C . LEU A 1 488 ? 7.752 7.699 -8.774 1.00 89.69 488 LEU A C 1
ATOM 3976 O O . LEU A 1 488 ? 8.751 7.166 -9.262 1.00 89.69 488 LEU A O 1
ATOM 3980 N N . CYS A 1 489 ? 6.679 7.987 -9.516 1.00 87.94 489 CYS A N 1
ATOM 3981 C CA . CYS A 1 489 ? 6.617 7.695 -10.948 1.00 87.94 489 CYS A CA 1
ATOM 3982 C C . CYS A 1 489 ? 7.687 8.444 -11.746 1.00 87.94 489 CYS A C 1
ATOM 3984 O O . CYS A 1 489 ? 8.367 7.854 -12.584 1.00 87.94 489 CYS A O 1
ATOM 3986 N N . ILE A 1 490 ? 7.872 9.736 -11.477 1.00 84.75 490 ILE A N 1
ATOM 3987 C CA . ILE A 1 490 ? 8.867 10.546 -12.189 1.00 84.75 490 ILE A CA 1
ATOM 3988 C C . ILE A 1 490 ? 10.282 10.059 -11.854 1.00 84.75 490 ILE A C 1
ATOM 3990 O O . ILE A 1 490 ? 11.084 9.832 -12.762 1.00 84.75 490 ILE A O 1
ATOM 3994 N N . VAL A 1 491 ? 10.588 9.848 -10.569 1.00 87.81 491 VAL A N 1
ATOM 3995 C CA . VAL A 1 491 ? 11.921 9.406 -10.127 1.00 87.81 491 VAL A CA 1
ATOM 3996 C C . VAL A 1 491 ? 12.262 8.031 -10.698 1.00 87.81 491 VAL A C 1
ATOM 3998 O O . VAL A 1 491 ? 13.354 7.855 -11.240 1.00 87.81 491 VAL A O 1
ATOM 4001 N N . THR A 1 492 ? 11.340 7.067 -10.633 1.00 89.06 492 THR A N 1
ATOM 4002 C CA . THR A 1 492 ? 11.565 5.716 -11.178 1.00 89.06 492 THR A CA 1
ATOM 4003 C C . THR A 1 492 ? 11.814 5.750 -12.686 1.00 89.06 492 THR A C 1
ATOM 4005 O O . THR A 1 492 ? 12.780 5.146 -13.157 1.00 89.06 492 THR A O 1
ATOM 4008 N N . VAL A 1 493 ? 11.037 6.519 -13.455 1.00 85.81 493 VAL A N 1
ATOM 4009 C CA . VAL A 1 493 ? 11.267 6.686 -14.902 1.00 85.81 493 VAL A CA 1
ATOM 4010 C C . VAL A 1 493 ? 12.630 7.329 -15.183 1.00 85.81 493 VAL A C 1
ATOM 4012 O O . VAL A 1 493 ? 13.383 6.831 -16.020 1.00 85.81 493 VAL A O 1
ATOM 4015 N N . CYS A 1 494 ? 13.006 8.393 -14.469 1.00 82.19 494 CYS A N 1
ATOM 4016 C CA . CYS A 1 494 ? 14.305 9.039 -14.667 1.00 82.19 494 CYS A CA 1
ATOM 4017 C C . CYS A 1 494 ? 15.477 8.098 -14.362 1.00 82.19 494 CYS A C 1
ATOM 4019 O O . CYS A 1 494 ? 16.406 7.995 -15.164 1.00 82.19 494 CYS A O 1
ATOM 4021 N N . VAL A 1 495 ? 15.434 7.394 -13.230 1.00 86.06 495 VAL A N 1
ATOM 4022 C CA . VAL A 1 495 ? 16.524 6.498 -12.818 1.00 86.06 495 VAL A CA 1
ATOM 4023 C C . VAL A 1 495 ? 16.658 5.321 -13.780 1.00 86.06 495 VAL A C 1
ATOM 4025 O O . VAL A 1 495 ? 17.766 4.996 -14.204 1.00 86.06 495 VAL A O 1
ATOM 4028 N N . THR A 1 496 ? 15.546 4.735 -14.216 1.00 86.69 496 THR A N 1
ATOM 4029 C CA . THR A 1 496 ? 15.583 3.622 -15.173 1.00 86.69 496 THR A CA 1
ATOM 4030 C C . THR A 1 496 ? 16.092 4.019 -16.554 1.00 86.69 496 THR A C 1
ATOM 4032 O O . THR A 1 496 ? 16.795 3.218 -17.175 1.00 86.69 496 THR A O 1
ATOM 4035 N N . ILE A 1 497 ? 15.833 5.247 -17.021 1.00 79.75 497 ILE A N 1
ATOM 4036 C CA . ILE A 1 497 ? 16.456 5.791 -18.241 1.00 79.75 497 ILE A CA 1
ATOM 4037 C C . ILE A 1 497 ? 17.981 5.831 -18.086 1.00 79.75 497 ILE A C 1
ATOM 4039 O O . ILE A 1 497 ? 18.697 5.371 -18.976 1.00 79.75 497 ILE A O 1
ATOM 4043 N N . VAL A 1 498 ? 18.485 6.327 -16.950 1.00 80.19 498 VAL A N 1
ATOM 4044 C CA . VAL A 1 498 ? 19.930 6.397 -16.670 1.00 80.19 498 VAL A CA 1
ATOM 4045 C C . VAL A 1 498 ? 20.551 4.998 -16.613 1.00 80.19 498 VAL A C 1
ATOM 4047 O O . VAL A 1 498 ? 21.553 4.745 -17.283 1.00 80.19 498 VAL A O 1
ATOM 4050 N N . CYS A 1 499 ? 19.941 4.071 -15.872 1.00 84.19 499 CYS A N 1
ATOM 4051 C CA . CYS A 1 499 ? 20.395 2.682 -15.761 1.00 84.19 499 CYS A CA 1
ATOM 4052 C C . CYS A 1 499 ? 20.414 1.970 -17.123 1.00 84.19 499 CYS A C 1
ATOM 4054 O O . CYS A 1 499 ? 21.394 1.311 -17.471 1.00 84.19 499 CYS A O 1
ATOM 4056 N N . THR A 1 500 ? 19.357 2.145 -17.922 1.00 82.56 500 THR A N 1
ATOM 4057 C CA . THR A 1 500 ? 19.250 1.557 -19.267 1.00 82.56 500 THR A CA 1
ATOM 4058 C C . THR A 1 500 ? 20.303 2.142 -20.206 1.00 82.56 500 THR A C 1
ATOM 4060 O O . THR A 1 500 ? 20.936 1.406 -20.958 1.00 82.56 500 THR A O 1
ATOM 4063 N N . TYR A 1 501 ? 20.553 3.449 -20.128 1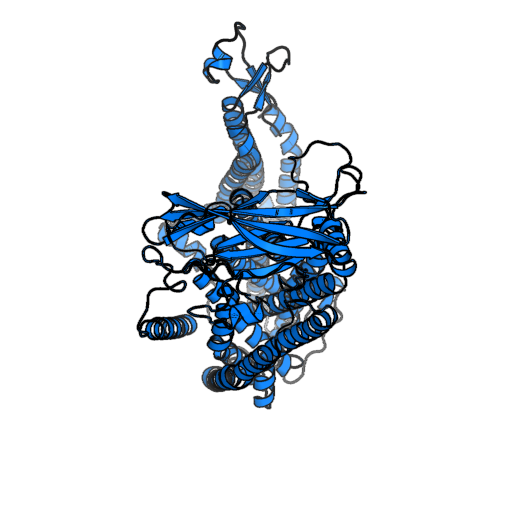.00 78.88 501 TYR A N 1
ATOM 4064 C CA . TYR A 1 501 ? 21.595 4.106 -20.912 1.00 78.88 501 TYR A CA 1
ATOM 4065 C C . TYR A 1 501 ? 22.996 3.573 -20.580 1.00 78.88 501 TYR A C 1
ATOM 4067 O O . TYR A 1 501 ? 23.778 3.299 -21.491 1.00 78.88 501 TYR A O 1
ATOM 4075 N N . PHE A 1 502 ? 23.329 3.388 -19.299 1.00 80.88 502 PHE A N 1
ATOM 4076 C CA . PHE A 1 502 ? 24.615 2.795 -18.914 1.00 80.88 502 PHE A CA 1
ATOM 4077 C C . PHE A 1 502 ? 24.778 1.366 -19.438 1.00 80.88 502 PHE A C 1
ATOM 4079 O O . PHE A 1 502 ? 25.839 1.039 -19.965 1.00 80.88 502 PHE A O 1
ATOM 4086 N N . LEU A 1 503 ? 23.719 0.556 -19.370 1.00 84.06 503 LEU A N 1
ATOM 4087 C CA . LEU A 1 503 ? 23.727 -0.813 -19.881 1.00 84.06 503 LEU A CA 1
ATOM 4088 C C . LEU A 1 503 ? 23.933 -0.868 -21.404 1.00 84.06 503 LEU A C 1
ATOM 4090 O O . LEU A 1 503 ? 24.774 -1.625 -21.881 1.00 84.06 503 LEU A O 1
ATOM 4094 N N . LEU A 1 504 ? 23.207 -0.041 -22.164 1.00 80.38 504 LEU A N 1
ATOM 4095 C CA . LEU A 1 504 ? 23.318 -0.013 -23.626 1.00 80.38 504 LEU A CA 1
ATOM 4096 C C . LEU A 1 504 ? 24.680 0.513 -24.099 1.00 80.38 504 LEU A C 1
ATOM 4098 O O . LEU A 1 504 ? 25.191 0.056 -25.117 1.00 80.38 504 LEU A O 1
ATOM 4102 N N . ASN A 1 505 ? 25.309 1.431 -23.357 1.00 79.06 505 ASN A N 1
ATOM 4103 C CA . ASN A 1 505 ? 26.684 1.859 -23.645 1.00 79.06 505 ASN A CA 1
ATOM 4104 C C . ASN A 1 505 ? 27.735 0.785 -23.348 1.00 79.06 505 ASN A C 1
ATOM 4106 O O . ASN A 1 505 ? 28.847 0.892 -23.854 1.00 79.06 505 ASN A O 1
ATOM 4110 N N . ALA A 1 506 ? 27.397 -0.216 -22.534 1.00 81.50 506 ALA A N 1
ATOM 4111 C CA . ALA A 1 506 ? 28.212 -1.408 -22.324 1.00 81.50 506 ALA A CA 1
ATOM 4112 C C . ALA A 1 506 ? 27.896 -2.521 -23.344 1.00 81.50 506 ALA A C 1
ATOM 4114 O O . ALA A 1 506 ? 28.292 -3.662 -23.126 1.00 81.50 506 ALA A O 1
ATOM 4115 N N . GLU A 1 507 ? 27.160 -2.201 -24.418 1.00 83.62 507 GLU A N 1
ATOM 4116 C CA . GLU A 1 507 ? 26.820 -3.111 -25.524 1.00 83.62 507 GLU A CA 1
ATOM 4117 C C . GLU A 1 507 ? 26.011 -4.352 -25.083 1.00 83.62 507 GLU A C 1
ATOM 4119 O O . GLU A 1 507 ? 25.920 -5.349 -25.797 1.00 83.62 507 GLU A O 1
ATOM 4124 N N . ASP A 1 508 ? 25.342 -4.288 -23.922 1.00 86.06 508 ASP A N 1
ATOM 4125 C CA . ASP A 1 508 ? 24.417 -5.330 -23.467 1.00 86.06 508 ASP A CA 1
ATOM 4126 C C . ASP A 1 508 ? 22.978 -4.965 -23.866 1.00 86.06 508 ASP A C 1
ATOM 4128 O O . ASP A 1 508 ? 22.328 -4.103 -23.269 1.00 86.06 508 ASP A O 1
ATOM 4132 N N . TYR A 1 509 ? 22.456 -5.643 -24.889 1.00 83.50 509 TYR A N 1
ATOM 4133 C CA . TYR A 1 509 ? 21.105 -5.415 -25.411 1.00 83.50 509 TYR A CA 1
ATOM 4134 C C . TYR A 1 509 ? 19.986 -5.983 -24.515 1.00 83.50 509 TYR A C 1
ATOM 4136 O O . TYR A 1 509 ? 18.806 -5.778 -24.806 1.00 83.50 509 TYR A O 1
ATOM 4144 N N . ARG A 1 510 ? 20.293 -6.690 -23.415 1.00 86.25 510 ARG A N 1
ATOM 4145 C CA . ARG A 1 510 ? 19.290 -7.320 -22.525 1.00 86.25 510 ARG A CA 1
ATOM 4146 C C . ARG A 1 510 ? 18.716 -6.331 -21.506 1.00 86.25 510 ARG A C 1
ATOM 4148 O O . ARG A 1 510 ? 18.697 -6.572 -20.299 1.00 86.25 510 ARG A O 1
ATOM 4155 N N . TRP A 1 511 ? 18.228 -5.199 -21.996 1.00 84.62 511 TRP A N 1
ATOM 4156 C CA . TRP A 1 511 ? 17.785 -4.083 -21.162 1.00 84.62 511 TRP A CA 1
ATOM 4157 C C . TRP A 1 511 ? 16.427 -4.298 -20.487 1.00 84.62 511 TRP A C 1
ATOM 4159 O O . TRP A 1 511 ? 16.195 -3.729 -19.427 1.00 84.62 511 TRP A O 1
ATOM 4169 N N . GLN A 1 512 ? 15.544 -5.126 -21.054 1.00 87.75 512 GLN A N 1
ATOM 4170 C CA . GLN A 1 512 ? 14.152 -5.282 -20.599 1.00 87.75 512 GLN A CA 1
ATOM 4171 C C . GLN A 1 512 ? 14.047 -5.681 -19.117 1.00 87.75 512 GLN A C 1
ATOM 4173 O O . GLN A 1 512 ? 13.355 -5.020 -18.344 1.00 87.75 512 GLN A O 1
ATOM 4178 N N . TRP A 1 513 ? 14.776 -6.723 -18.700 1.00 90.81 513 TRP A N 1
ATOM 4179 C CA . TRP A 1 513 ? 14.796 -7.158 -17.300 1.00 90.81 513 TRP A CA 1
ATOM 4180 C C . TRP A 1 513 ? 15.546 -6.193 -16.397 1.00 90.81 513 TRP A C 1
ATOM 4182 O O . TRP A 1 513 ? 15.076 -5.909 -15.304 1.00 90.81 513 TRP A O 1
ATOM 4192 N N . THR A 1 514 ? 16.683 -5.664 -16.846 1.00 89.75 514 THR A N 1
ATOM 4193 C CA . THR A 1 514 ? 17.476 -4.714 -16.055 1.00 89.75 514 THR A CA 1
ATOM 4194 C C . THR A 1 514 ? 16.681 -3.442 -15.770 1.00 89.75 514 THR A C 1
ATOM 4196 O O . THR A 1 514 ? 16.687 -2.960 -14.645 1.00 89.75 514 THR A O 1
ATOM 4199 N N . SER A 1 515 ? 15.937 -2.936 -16.756 1.00 87.94 515 SER A N 1
ATOM 4200 C CA . SER A 1 515 ? 15.053 -1.777 -16.616 1.00 87.94 515 SER A CA 1
ATOM 4201 C C . SER A 1 515 ? 13.939 -2.054 -15.602 1.00 87.94 515 SER A C 1
ATOM 4203 O O . SER A 1 515 ? 13.822 -1.323 -14.619 1.00 87.94 515 SER A O 1
ATOM 4205 N N . PHE A 1 516 ? 13.215 -3.170 -15.759 1.00 91.69 516 PHE A N 1
ATOM 4206 C CA . PHE A 1 516 ? 12.178 -3.596 -14.813 1.00 91.69 516 PHE A CA 1
ATOM 4207 C C . PHE A 1 516 ? 12.728 -3.751 -13.385 1.00 91.69 516 PHE A C 1
ATOM 4209 O O . PHE A 1 516 ? 12.203 -3.162 -12.442 1.00 91.69 516 PHE A O 1
ATOM 4216 N N . LEU A 1 517 ? 13.819 -4.505 -13.223 1.00 93.38 517 LEU A N 1
ATOM 4217 C CA . LEU A 1 517 ? 14.409 -4.810 -11.921 1.00 93.38 517 LEU A CA 1
ATOM 4218 C C . LEU A 1 517 ? 15.050 -3.584 -11.263 1.00 93.38 517 LEU A C 1
ATOM 4220 O O . LEU A 1 517 ? 15.012 -3.481 -10.043 1.00 93.38 517 LEU A O 1
ATOM 4224 N N . SER A 1 518 ? 15.592 -2.639 -12.036 1.00 91.75 518 SER A N 1
ATOM 4225 C CA . SER A 1 518 ? 16.176 -1.404 -11.491 1.00 91.75 518 SER A CA 1
ATOM 4226 C C . SER A 1 518 ? 15.147 -0.482 -10.836 1.00 91.75 518 SER A C 1
ATOM 4228 O O . SER A 1 518 ? 15.479 0.191 -9.867 1.00 91.75 518 SER A O 1
ATOM 4230 N N . ALA A 1 519 ? 13.900 -0.472 -11.320 1.00 91.81 519 ALA A N 1
ATOM 4231 C CA . ALA A 1 519 ? 12.798 0.199 -10.629 1.00 91.81 519 ALA A CA 1
ATOM 4232 C C . ALA A 1 519 ? 12.206 -0.675 -9.518 1.00 91.81 519 ALA A C 1
ATOM 4234 O O . ALA A 1 519 ? 11.870 -0.177 -8.445 1.00 91.81 519 ALA A O 1
ATOM 4235 N N . ALA A 1 520 ? 12.084 -1.984 -9.754 1.00 94.56 520 ALA A N 1
ATOM 4236 C CA . ALA A 1 520 ? 11.539 -2.907 -8.764 1.00 94.56 520 ALA A CA 1
ATOM 4237 C C . ALA A 1 520 ? 12.429 -3.025 -7.515 1.00 94.56 520 ALA A C 1
ATOM 4239 O O . ALA A 1 520 ? 11.918 -3.300 -6.431 1.00 94.56 520 ALA A O 1
ATOM 4240 N N . SER A 1 521 ? 13.738 -2.775 -7.620 1.00 95.69 521 SER A N 1
ATOM 4241 C CA . SER A 1 521 ? 14.668 -2.835 -6.488 1.00 95.69 521 SER A CA 1
ATOM 4242 C C . SER A 1 521 ? 14.354 -1.819 -5.388 1.00 95.69 521 SER A C 1
ATOM 4244 O O . SER A 1 521 ? 14.718 -2.057 -4.237 1.00 95.69 521 SER A O 1
ATOM 4246 N N . THR A 1 522 ? 13.587 -0.757 -5.669 1.00 94.31 522 THR A N 1
ATOM 4247 C CA . THR A 1 522 ? 13.021 0.127 -4.633 1.00 94.31 522 THR A CA 1
ATOM 4248 C C . THR A 1 522 ? 12.250 -0.659 -3.567 1.00 94.31 522 THR A C 1
ATOM 4250 O O . THR A 1 522 ? 12.364 -0.351 -2.382 1.00 94.31 522 THR A O 1
ATOM 4253 N N . ALA A 1 523 ? 11.543 -1.727 -3.947 1.00 95.56 523 ALA A N 1
ATOM 4254 C CA . ALA A 1 523 ? 10.844 -2.600 -3.006 1.00 95.56 523 ALA A CA 1
ATOM 4255 C C . ALA A 1 523 ? 11.777 -3.316 -2.024 1.00 95.56 523 ALA A C 1
ATOM 4257 O O . ALA A 1 523 ? 11.417 -3.499 -0.863 1.00 95.56 523 ALA A O 1
ATOM 4258 N N . VAL A 1 524 ? 12.981 -3.691 -2.465 1.00 95.06 524 VAL A N 1
ATOM 4259 C CA . VAL A 1 524 ? 13.978 -4.343 -1.605 1.00 95.06 524 VAL A CA 1
ATOM 4260 C C . VAL A 1 524 ? 14.412 -3.382 -0.502 1.00 95.06 524 VAL A C 1
ATOM 4262 O O . VAL A 1 524 ? 14.460 -3.768 0.663 1.00 95.06 524 VAL A O 1
ATOM 4265 N N . TYR A 1 525 ? 14.644 -2.111 -0.841 1.00 95.06 525 TYR A N 1
ATOM 4266 C CA . TYR A 1 525 ? 14.956 -1.075 0.145 1.00 95.06 525 TYR A CA 1
ATOM 4267 C C . TYR A 1 525 ? 13.810 -0.836 1.129 1.00 95.06 525 TYR A C 1
ATOM 4269 O O . TYR A 1 525 ? 14.051 -0.738 2.332 1.00 95.06 525 TYR A O 1
ATOM 4277 N N . VAL A 1 526 ? 12.563 -0.829 0.652 1.00 94.62 526 VAL A N 1
ATOM 4278 C CA . VAL A 1 526 ? 11.374 -0.722 1.513 1.00 94.62 526 VAL A CA 1
ATOM 4279 C C . VAL A 1 526 ? 11.246 -1.925 2.453 1.00 94.62 526 VAL A C 1
ATOM 4281 O O . VAL A 1 526 ? 10.956 -1.757 3.638 1.00 94.62 526 VAL A O 1
ATOM 4284 N N . TYR A 1 527 ? 11.521 -3.137 1.972 1.00 94.75 527 TYR A N 1
ATOM 4285 C CA . TYR A 1 527 ? 11.485 -4.333 2.808 1.00 94.75 527 TYR A CA 1
ATOM 4286 C C . TYR A 1 527 ? 12.623 -4.340 3.840 1.00 94.75 527 TYR A C 1
ATOM 4288 O O . TYR A 1 527 ? 12.371 -4.583 5.017 1.00 94.75 527 TYR A O 1
ATOM 4296 N N . MET A 1 528 ? 13.848 -3.955 3.467 1.00 93.06 528 MET A N 1
ATOM 4297 C CA . MET A 1 528 ? 14.942 -3.746 4.432 1.00 93.06 528 MET A CA 1
ATOM 4298 C C . MET A 1 528 ? 14.583 -2.681 5.477 1.00 93.06 528 MET A C 1
ATOM 4300 O O . MET A 1 528 ? 14.861 -2.850 6.667 1.00 93.06 528 MET A O 1
ATOM 4304 N N . TYR A 1 529 ? 13.908 -1.609 5.059 1.00 91.06 529 TYR A N 1
ATOM 4305 C CA . TYR A 1 529 ? 13.403 -0.594 5.974 1.00 91.06 529 TYR A CA 1
ATOM 4306 C C . TYR A 1 529 ? 12.359 -1.148 6.952 1.00 91.06 529 TYR A C 1
ATOM 4308 O O . TYR A 1 529 ? 12.371 -0.748 8.113 1.00 91.06 529 TYR A O 1
ATOM 4316 N N . SER A 1 530 ? 11.518 -2.113 6.558 1.00 90.75 530 SER A N 1
ATOM 4317 C CA . SER A 1 530 ? 10.605 -2.772 7.509 1.00 90.75 530 SER A CA 1
ATOM 4318 C C . SER A 1 530 ? 11.341 -3.541 8.612 1.00 90.75 530 SER A C 1
ATOM 4320 O O . SER A 1 530 ? 10.921 -3.484 9.766 1.00 90.75 530 SER A O 1
ATOM 4322 N N . PHE A 1 531 ? 12.498 -4.155 8.330 1.00 89.38 531 PHE A N 1
ATOM 4323 C CA . PHE A 1 531 ? 13.331 -4.739 9.390 1.00 89.38 531 PHE A CA 1
ATOM 4324 C C . PHE A 1 531 ? 13.865 -3.658 10.331 1.00 89.38 531 PHE A C 1
ATOM 4326 O O . PHE A 1 531 ? 13.779 -3.797 11.553 1.00 89.38 531 PHE A O 1
ATOM 4333 N N . TYR A 1 532 ? 14.379 -2.555 9.778 1.00 87.56 532 TYR A N 1
ATOM 4334 C CA . TYR A 1 532 ? 14.839 -1.425 10.585 1.00 87.56 532 TYR A CA 1
ATOM 4335 C C . TYR A 1 532 ? 13.713 -0.865 11.470 1.00 87.56 532 TYR A C 1
ATOM 4337 O O . TYR A 1 532 ? 13.904 -0.680 12.675 1.00 87.56 532 TYR A O 1
ATOM 4345 N N . TYR A 1 533 ? 12.525 -0.652 10.902 1.00 84.75 533 TYR A N 1
ATOM 4346 C CA . TYR A 1 533 ? 11.354 -0.156 11.620 1.00 84.75 533 TYR A CA 1
ATOM 4347 C C . TYR A 1 533 ? 10.953 -1.108 12.755 1.00 84.75 533 TYR A C 1
ATOM 4349 O O . TYR A 1 533 ? 10.817 -0.674 13.904 1.00 84.75 533 TYR A O 1
ATOM 4357 N N . TYR A 1 534 ? 10.859 -2.407 12.457 1.00 83.12 534 TYR A N 1
ATOM 4358 C CA . TYR A 1 534 ? 10.506 -3.448 13.419 1.00 83.12 534 TYR A CA 1
ATOM 4359 C C . TYR A 1 534 ? 11.462 -3.496 14.619 1.00 83.12 534 TYR A C 1
ATOM 4361 O O . TYR A 1 534 ? 11.009 -3.604 15.757 1.00 83.12 534 TYR A O 1
ATOM 4369 N N . PHE A 1 535 ? 12.778 -3.384 14.400 1.00 80.75 535 PHE A N 1
ATOM 4370 C CA . PHE A 1 535 ? 13.767 -3.515 15.478 1.00 80.75 535 PHE A CA 1
ATOM 4371 C C . PHE A 1 535 ? 14.084 -2.219 16.231 1.00 80.75 535 PHE A C 1
ATOM 4373 O O . PHE A 1 535 ? 14.402 -2.283 17.425 1.00 80.75 535 PHE A O 1
ATOM 4380 N N . PHE A 1 536 ? 14.066 -1.066 15.558 1.00 72.81 536 PHE A N 1
ATOM 4381 C CA . PHE A 1 536 ? 14.569 0.192 16.123 1.00 72.81 536 PHE A CA 1
ATOM 4382 C C . P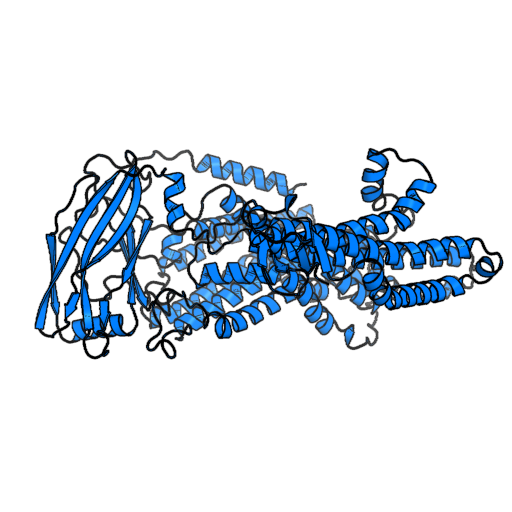HE A 1 536 ? 13.475 1.208 16.446 1.00 72.81 536 PHE A C 1
ATOM 4384 O O . PHE A 1 536 ? 13.629 1.942 17.419 1.00 72.81 536 PHE A O 1
ATOM 4391 N N . LYS A 1 537 ? 12.377 1.255 15.682 1.00 65.00 537 LYS A N 1
ATOM 4392 C CA . LYS A 1 537 ? 11.322 2.269 15.867 1.00 65.00 537 LYS A CA 1
ATOM 4393 C C . LYS A 1 537 ? 10.175 1.811 16.760 1.00 65.00 537 LYS A C 1
ATOM 4395 O O . LYS A 1 537 ? 9.642 2.638 17.490 1.00 65.00 537 LYS A O 1
ATOM 4400 N N . THR A 1 538 ? 9.883 0.512 16.819 1.00 55.53 538 THR A N 1
ATOM 4401 C CA . THR A 1 538 ? 8.955 -0.044 17.829 1.00 55.53 538 THR A CA 1
ATOM 4402 C C . THR A 1 538 ? 9.422 0.208 19.268 1.00 55.53 538 THR A C 1
ATOM 4404 O O . THR A 1 538 ? 8.614 0.205 20.183 1.00 55.53 538 THR A O 1
ATOM 4407 N N . LYS A 1 539 ? 10.714 0.499 19.477 1.00 46.31 539 LYS A N 1
ATOM 4408 C CA . LYS A 1 539 ? 11.295 0.816 20.790 1.00 46.31 539 LYS A CA 1
ATOM 4409 C C . LYS A 1 539 ? 10.956 2.211 21.326 1.00 46.31 539 LYS A C 1
ATOM 4411 O O . LYS A 1 539 ? 11.229 2.461 22.494 1.00 46.31 539 LYS A O 1
ATOM 4416 N N . PHE A 1 540 ? 10.478 3.138 20.492 1.00 40.97 540 PHE A N 1
ATOM 4417 C CA . PHE A 1 540 ? 10.521 4.570 20.807 1.00 40.97 540 PHE A CA 1
ATOM 4418 C C . PHE A 1 540 ? 9.166 5.247 20.577 1.00 40.97 540 PHE A C 1
ATOM 4420 O O . PHE A 1 540 ? 8.937 5.887 19.550 1.00 40.97 540 PHE A O 1
ATOM 4427 N N . LYS A 1 541 ? 8.264 5.128 21.556 1.00 38.97 541 LYS A N 1
ATOM 4428 C CA . LYS A 1 541 ? 7.215 6.131 21.769 1.00 38.97 541 LYS A CA 1
ATOM 4429 C C . LYS A 1 541 ? 6.909 6.282 23.256 1.00 38.97 541 LYS A C 1
ATOM 4431 O O . LYS A 1 541 ? 5.898 5.808 23.758 1.00 38.97 541 LYS A O 1
ATOM 4436 N N . SER A 1 542 ? 7.822 6.959 23.941 1.00 31.17 542 SER A N 1
ATOM 4437 C CA . SER A 1 542 ? 7.515 7.743 25.130 1.00 31.17 542 SER A CA 1
ATOM 4438 C C . SER A 1 542 ? 6.527 8.845 24.736 1.00 31.17 542 SER A C 1
ATOM 4440 O O . SER A 1 542 ? 6.811 9.672 23.870 1.00 31.17 542 SER A O 1
ATOM 4442 N N . VAL A 1 543 ? 5.341 8.820 25.338 1.00 34.59 543 VAL A N 1
ATOM 4443 C CA . VAL A 1 543 ? 4.532 10.024 25.528 1.00 34.59 543 VAL A CA 1
ATOM 4444 C C . VAL A 1 543 ? 4.947 10.560 26.892 1.00 34.59 543 VAL A C 1
ATOM 4446 O O . VAL A 1 543 ? 4.724 9.905 27.908 1.00 34.59 543 VAL A O 1
ATOM 4449 N N . ASP A 1 544 ? 5.609 11.714 26.892 1.00 35.34 544 ASP A N 1
ATOM 4450 C CA . ASP A 1 544 ? 6.021 12.450 28.087 1.00 35.34 544 ASP A CA 1
ATOM 4451 C C . ASP A 1 544 ? 4.797 13.051 28.799 1.00 35.34 544 ASP A C 1
ATOM 4453 O O . ASP A 1 544 ? 4.541 14.250 28.712 1.00 35.34 544 ASP A O 1
ATOM 4457 N N . LEU A 1 545 ? 4.014 12.220 29.495 1.00 36.56 545 LEU A N 1
ATOM 4458 C CA . LEU A 1 545 ? 2.976 12.718 30.404 1.00 36.56 545 LEU A CA 1
ATOM 4459 C C . LEU A 1 545 ? 2.714 11.824 31.626 1.00 36.56 545 LEU A C 1
ATOM 4461 O O . LEU A 1 545 ? 1.591 11.784 32.112 1.00 36.56 545 LEU A O 1
ATOM 4465 N N . ILE A 1 546 ? 3.718 11.107 32.146 1.00 34.44 546 ILE A N 1
ATOM 4466 C CA . ILE A 1 546 ? 3.640 10.495 33.488 1.00 34.44 546 ILE A CA 1
ATOM 4467 C C . ILE A 1 546 ? 5.011 10.636 34.185 1.00 34.44 546 ILE A C 1
ATOM 4469 O O . ILE A 1 546 ? 6.035 10.390 33.541 1.00 34.44 546 ILE A O 1
ATOM 4473 N N . PRO A 1 547 ? 5.083 11.076 35.461 1.00 39.88 547 PRO A N 1
ATOM 4474 C CA . PRO A 1 547 ? 6.343 11.412 36.113 1.00 39.88 547 PRO A CA 1
ATOM 4475 C C . PRO A 1 547 ? 7.271 10.208 36.295 1.00 39.88 547 PRO A C 1
ATOM 4477 O O . PRO A 1 547 ? 6.870 9.108 36.663 1.00 39.88 547 PRO A O 1
ATOM 4480 N N . LYS A 1 548 ? 8.558 10.490 36.088 1.00 38.88 548 LYS A N 1
ATOM 4481 C CA . LYS A 1 548 ? 9.731 9.646 36.316 1.00 38.88 548 LYS A CA 1
ATOM 4482 C C . LYS A 1 548 ? 9.791 9.069 37.743 1.00 38.88 548 LYS A C 1
ATOM 4484 O O . LYS A 1 548 ? 10.417 9.689 38.589 1.00 38.88 548 LYS A O 1
ATOM 4489 N N . ILE A 1 549 ? 9.296 7.857 37.983 1.00 36.62 549 ILE A N 1
ATOM 4490 C CA . ILE A 1 549 ? 9.919 6.883 38.902 1.00 36.62 549 ILE A CA 1
ATOM 4491 C C . ILE A 1 549 ? 9.656 5.485 38.302 1.00 36.62 549 ILE A C 1
ATOM 4493 O O . ILE A 1 549 ? 8.520 5.106 38.068 1.00 36.62 549 ILE A O 1
ATOM 4497 N N . SER A 1 550 ? 10.717 4.721 38.010 1.00 32.28 550 SER A N 1
ATOM 4498 C CA . SER A 1 550 ? 10.692 3.344 37.453 1.00 32.28 550 SER A CA 1
ATOM 4499 C C . SER A 1 550 ? 10.434 3.157 35.938 1.00 32.28 550 SER A C 1
ATOM 4501 O O . SER A 1 550 ? 10.117 2.068 35.462 1.00 32.28 550 SER A O 1
ATOM 4503 N N . MET A 1 551 ? 10.669 4.189 35.125 1.00 38.03 551 MET A N 1
ATOM 4504 C CA . MET A 1 551 ? 10.454 4.172 33.666 1.00 38.03 551 MET A CA 1
ATOM 4505 C C . MET A 1 551 ? 11.733 3.851 32.858 1.00 38.03 551 MET A C 1
ATOM 4507 O O . MET A 1 551 ? 12.144 4.630 32.006 1.00 38.03 551 MET A O 1
ATOM 4511 N N . TYR A 1 552 ? 12.416 2.733 33.134 1.00 35.03 552 TYR A N 1
ATOM 4512 C CA . TYR A 1 552 ? 13.536 2.267 32.279 1.00 35.03 552 TYR A CA 1
ATOM 4513 C C . TYR A 1 552 ? 13.471 0.782 31.889 1.00 35.03 552 TYR A C 1
ATOM 4515 O O . TYR A 1 552 ? 14.342 0.296 31.169 1.00 35.03 552 TYR A O 1
ATOM 4523 N N . LYS A 1 553 ? 12.433 0.047 32.314 1.00 35.56 553 LYS A N 1
ATOM 4524 C CA . LYS A 1 553 ? 12.313 -1.402 32.053 1.00 35.56 553 LYS A CA 1
ATOM 4525 C C . LYS A 1 553 ? 10.957 -1.847 31.492 1.00 35.56 553 LYS A C 1
ATOM 4527 O O . LYS A 1 553 ? 10.706 -3.043 31.398 1.00 35.56 553 LYS A O 1
ATOM 4532 N N . ILE A 1 554 ? 10.086 -0.906 31.136 1.00 40.88 554 ILE A N 1
ATOM 4533 C CA . ILE A 1 554 ? 8.651 -1.144 30.946 1.00 40.88 554 ILE A CA 1
ATOM 4534 C C . ILE A 1 554 ? 8.230 -0.592 29.566 1.00 40.88 554 ILE A C 1
ATOM 4536 O O . ILE A 1 554 ? 7.968 0.592 29.409 1.00 40.88 554 ILE A O 1
ATOM 4540 N N . PHE A 1 555 ? 8.197 -1.513 28.589 1.00 42.81 555 PHE A N 1
ATOM 4541 C CA . PHE A 1 555 ? 7.385 -1.542 27.351 1.00 42.81 555 PHE A CA 1
ATOM 4542 C C . PHE A 1 555 ? 7.752 -0.709 26.081 1.00 42.81 555 PHE A C 1
ATOM 4544 O O . PHE A 1 555 ? 8.077 0.469 26.183 1.00 42.81 555 PHE A O 1
ATOM 4551 N N . PRO A 1 556 ? 7.555 -1.263 24.844 1.00 51.62 556 PRO A N 1
ATOM 4552 C CA . PRO A 1 556 ? 7.957 -2.622 24.401 1.00 51.62 556 PRO A CA 1
ATOM 4553 C C . PRO A 1 556 ? 8.320 -2.824 22.910 1.00 51.62 556 PRO A C 1
ATOM 4555 O O . PRO A 1 556 ? 7.895 -2.115 22.009 1.00 51.62 556 PRO A O 1
ATOM 4558 N N . ARG A 1 557 ? 9.005 -3.942 22.639 1.00 53.09 557 ARG A N 1
ATOM 4559 C CA . ARG A 1 557 ? 9.059 -4.593 21.316 1.00 53.09 557 ARG A CA 1
ATOM 4560 C C . ARG A 1 557 ? 7.695 -5.209 20.961 1.00 53.09 557 ARG A C 1
ATOM 4562 O O . ARG A 1 557 ? 7.044 -5.739 21.848 1.00 53.09 557 ARG A O 1
ATOM 4569 N N . MET A 1 558 ? 7.332 -5.272 19.680 1.00 63.75 558 MET A N 1
ATOM 4570 C CA . MET A 1 558 ? 6.389 -6.297 19.202 1.00 63.75 558 MET A CA 1
ATOM 4571 C C . MET A 1 558 ? 7.067 -7.669 19.385 1.00 63.75 558 MET A C 1
ATOM 4573 O O . MET A 1 558 ? 8.226 -7.836 18.985 1.00 63.75 558 MET A O 1
ATOM 4577 N N . TYR A 1 559 ? 6.413 -8.633 20.032 1.00 69.50 559 TYR A N 1
ATOM 4578 C CA . TYR A 1 559 ? 6.970 -9.975 20.273 1.00 69.50 559 TYR A CA 1
ATOM 4579 C C . TYR A 1 559 ? 5.931 -11.058 19.978 1.00 69.50 559 TYR A C 1
ATOM 4581 O O . TYR A 1 559 ? 4.747 -10.781 19.889 1.00 69.50 559 TYR A O 1
ATOM 4589 N N . GLY A 1 560 ? 6.361 -12.308 19.819 1.00 78.06 560 GLY A N 1
ATOM 4590 C CA . GLY A 1 560 ? 5.458 -13.424 19.521 1.00 78.06 560 GLY A CA 1
ATOM 4591 C C . GLY A 1 560 ? 5.397 -13.783 18.036 1.00 78.06 560 GLY A C 1
ATOM 4592 O O . GLY A 1 560 ? 5.519 -12.932 17.154 1.00 78.06 560 GLY A O 1
ATOM 4593 N N . LEU A 1 561 ? 5.240 -15.083 17.776 1.00 85.75 561 LEU A N 1
ATOM 4594 C CA . LEU A 1 561 ? 5.341 -15.684 16.444 1.00 85.75 561 LEU A CA 1
ATOM 4595 C C . LEU A 1 561 ? 4.215 -15.229 15.508 1.00 85.75 561 LEU A C 1
ATOM 4597 O O . LEU A 1 561 ? 4.449 -15.030 14.316 1.00 85.75 561 LEU A O 1
ATOM 4601 N N . PHE A 1 562 ? 3.006 -15.031 16.038 1.00 86.75 562 PHE A N 1
ATOM 4602 C CA . PHE A 1 562 ? 1.877 -14.540 15.251 1.00 86.75 562 PHE A CA 1
ATOM 4603 C C . PHE A 1 562 ? 2.103 -13.100 14.776 1.00 86.75 562 PHE A C 1
ATOM 4605 O O . PHE A 1 562 ? 2.035 -12.818 13.581 1.00 86.75 562 PHE A O 1
ATOM 4612 N N . GLN A 1 563 ? 2.469 -12.205 15.696 1.00 85.06 563 GLN A N 1
ATOM 4613 C CA . GLN A 1 563 ? 2.711 -10.792 15.414 1.00 85.06 563 GLN A CA 1
ATOM 4614 C C . GLN A 1 563 ? 3.873 -10.575 14.429 1.00 85.06 563 GLN A C 1
ATOM 4616 O O . GLN A 1 563 ? 3.759 -9.724 13.539 1.00 85.06 563 GLN A O 1
ATOM 4621 N N . THR A 1 564 ? 4.969 -11.334 14.561 1.00 87.56 564 THR A N 1
ATOM 4622 C CA . THR A 1 564 ? 6.121 -11.271 13.643 1.00 87.56 564 THR A CA 1
ATOM 4623 C C . THR A 1 564 ? 5.763 -11.784 12.253 1.00 87.56 564 THR A C 1
ATOM 4625 O O . THR A 1 564 ? 6.053 -11.114 11.263 1.00 87.56 564 THR A O 1
ATOM 4628 N N . SER A 1 565 ? 5.109 -12.946 12.169 1.00 90.38 565 SER A N 1
ATOM 4629 C CA . SER A 1 565 ? 4.730 -13.565 10.893 1.00 90.38 565 SER A CA 1
ATOM 4630 C C . SER A 1 565 ? 3.711 -12.712 10.146 1.00 90.38 565 SER A C 1
ATOM 4632 O O . SER A 1 565 ? 3.841 -12.517 8.939 1.00 90.38 565 SER A O 1
ATOM 4634 N N . PHE A 1 566 ? 2.747 -12.137 10.871 1.00 89.12 566 PHE A N 1
ATOM 4635 C CA . PHE A 1 566 ? 1.786 -11.191 10.318 1.00 89.12 566 PHE A CA 1
ATOM 4636 C C . PHE A 1 566 ? 2.496 -9.946 9.765 1.00 89.12 566 PHE A C 1
ATOM 4638 O O . PHE A 1 566 ? 2.298 -9.588 8.606 1.00 89.12 566 PHE A O 1
ATOM 4645 N N . TYR A 1 567 ? 3.376 -9.319 10.555 1.00 89.62 567 TYR A N 1
ATOM 4646 C CA . TYR A 1 567 ? 4.119 -8.130 10.128 1.00 89.62 567 TYR A CA 1
ATOM 4647 C C . TYR A 1 567 ? 4.950 -8.387 8.866 1.00 89.62 567 TYR A C 1
ATOM 4649 O O . TYR A 1 567 ? 4.748 -7.734 7.842 1.00 89.62 567 TYR A O 1
ATOM 4657 N N . PHE A 1 568 ? 5.861 -9.362 8.907 1.00 92.12 568 PHE A N 1
ATOM 4658 C CA . PHE A 1 568 ? 6.772 -9.613 7.789 1.00 92.12 568 PHE A CA 1
ATOM 4659 C C . PHE A 1 568 ? 6.058 -10.187 6.563 1.00 92.12 568 PHE A C 1
ATOM 4661 O O . PHE A 1 568 ? 6.418 -9.828 5.443 1.00 92.12 568 PHE A O 1
ATOM 4668 N N . GLY A 1 569 ? 5.020 -11.009 6.750 1.00 92.88 569 GLY A N 1
ATOM 4669 C CA . GLY A 1 569 ? 4.225 -11.553 5.650 1.00 92.88 569 GLY A CA 1
ATOM 4670 C C . GLY A 1 569 ? 3.525 -10.456 4.846 1.00 92.88 569 GLY A C 1
ATOM 4671 O O . GLY A 1 569 ? 3.720 -10.359 3.632 1.00 92.88 569 GLY A O 1
ATOM 4672 N N . TYR A 1 570 ? 2.778 -9.567 5.509 1.00 91.00 570 TYR A N 1
ATOM 4673 C CA . TYR A 1 570 ? 2.105 -8.465 4.813 1.00 91.00 570 TYR A CA 1
ATOM 4674 C C . TYR A 1 570 ? 3.088 -7.422 4.264 1.00 91.00 570 TYR A C 1
ATOM 4676 O O . TYR A 1 570 ? 2.864 -6.903 3.169 1.00 91.00 570 TYR A O 1
ATOM 4684 N N . MET A 1 571 ? 4.218 -7.168 4.937 1.00 92.25 571 MET A N 1
ATOM 4685 C CA . MET A 1 571 ? 5.268 -6.291 4.396 1.00 92.25 571 MET A CA 1
ATOM 4686 C C . MET A 1 571 ? 5.949 -6.870 3.150 1.00 92.25 571 MET A C 1
ATOM 4688 O O . MET A 1 571 ? 6.282 -6.120 2.228 1.00 92.25 571 MET A O 1
ATOM 4692 N N . ALA A 1 572 ? 6.133 -8.190 3.078 1.00 94.19 572 ALA A N 1
ATOM 4693 C CA . ALA A 1 572 ? 6.647 -8.860 1.885 1.00 94.19 572 ALA A CA 1
ATOM 4694 C C . ALA A 1 572 ? 5.667 -8.735 0.705 1.00 94.19 572 ALA A C 1
ATOM 4696 O O . ALA A 1 572 ? 6.080 -8.427 -0.414 1.00 94.19 572 ALA A O 1
ATOM 4697 N N . VAL A 1 573 ? 4.362 -8.893 0.952 1.00 94.75 573 VAL A N 1
ATOM 4698 C CA . VAL A 1 573 ? 3.319 -8.698 -0.072 1.00 94.75 573 VAL A CA 1
ATOM 4699 C C . VAL A 1 573 ? 3.272 -7.241 -0.539 1.00 94.75 573 VAL A C 1
ATOM 4701 O O . VAL A 1 573 ? 3.302 -6.988 -1.745 1.00 94.75 573 VAL A O 1
ATOM 4704 N N . PHE A 1 574 ? 3.262 -6.285 0.396 1.00 93.31 574 PHE A N 1
ATOM 4705 C CA . PHE A 1 574 ? 3.248 -4.850 0.101 1.00 93.31 574 PHE A CA 1
ATOM 4706 C C . PHE A 1 574 ? 4.467 -4.423 -0.725 1.00 93.31 574 PHE A C 1
ATOM 4708 O O . PHE A 1 574 ? 4.321 -3.797 -1.775 1.00 93.31 574 PHE A O 1
ATOM 4715 N N . SER A 1 575 ? 5.672 -4.802 -0.290 1.00 94.56 575 SER A N 1
ATOM 4716 C CA . SER A 1 575 ? 6.905 -4.493 -1.020 1.00 94.56 575 SER A CA 1
ATOM 4717 C C . SER A 1 575 ? 6.924 -5.150 -2.399 1.00 94.56 575 SER A C 1
ATOM 4719 O O . SER A 1 575 ? 7.244 -4.483 -3.378 1.00 94.56 575 SER A O 1
ATOM 4721 N N . THR A 1 576 ? 6.507 -6.410 -2.527 1.00 94.94 576 THR A N 1
ATOM 4722 C CA . THR A 1 576 ? 6.451 -7.081 -3.836 1.00 94.94 576 THR A CA 1
ATOM 4723 C C . THR A 1 576 ? 5.477 -6.384 -4.788 1.00 94.94 576 THR A C 1
ATOM 4725 O O . THR A 1 576 ? 5.827 -6.131 -5.943 1.00 94.94 576 THR A O 1
ATOM 4728 N N . ALA A 1 577 ? 4.291 -5.997 -4.310 1.00 94.44 577 ALA A N 1
ATOM 4729 C CA . ALA A 1 577 ? 3.326 -5.230 -5.096 1.00 94.44 577 ALA A CA 1
ATOM 4730 C C . ALA A 1 577 ? 3.897 -3.868 -5.534 1.00 94.44 577 ALA A C 1
ATOM 4732 O O . ALA A 1 577 ? 3.800 -3.518 -6.712 1.00 94.44 577 ALA A O 1
ATOM 4733 N N . LEU A 1 578 ? 4.568 -3.148 -4.625 1.00 93.94 578 LEU A N 1
ATOM 4734 C CA . LEU A 1 578 ? 5.259 -1.891 -4.930 1.00 93.94 578 LEU A CA 1
ATOM 4735 C C . LEU A 1 578 ? 6.362 -2.088 -5.982 1.00 93.94 578 LEU A C 1
ATOM 4737 O O . LEU A 1 578 ? 6.491 -1.282 -6.897 1.00 93.94 578 LEU A O 1
ATOM 4741 N N . GLY A 1 579 ? 7.139 -3.168 -5.890 1.00 94.94 579 GLY A N 1
ATOM 4742 C CA . GLY A 1 579 ? 8.207 -3.479 -6.841 1.00 94.94 579 GLY A CA 1
ATOM 4743 C C . GLY A 1 579 ? 7.673 -3.770 -8.240 1.00 94.94 579 GLY A C 1
ATOM 4744 O O . GLY A 1 579 ? 8.201 -3.252 -9.223 1.00 94.94 579 GLY A O 1
ATOM 4745 N N . ILE A 1 580 ? 6.587 -4.540 -8.336 1.00 95.00 580 ILE A N 1
ATOM 4746 C CA . ILE A 1 580 ? 5.913 -4.838 -9.607 1.00 95.00 580 ILE A CA 1
ATOM 4747 C C . ILE A 1 580 ? 5.286 -3.563 -10.201 1.00 95.00 580 ILE A C 1
ATOM 4749 O O . ILE A 1 580 ? 5.393 -3.332 -11.408 1.00 95.00 580 ILE A O 1
ATOM 4753 N N . MET A 1 581 ? 4.704 -2.700 -9.362 1.00 93.50 581 MET A N 1
ATOM 4754 C CA . MET A 1 581 ? 4.182 -1.388 -9.760 1.00 93.50 581 MET A CA 1
ATOM 4755 C C . MET A 1 581 ? 5.293 -0.463 -10.283 1.00 93.50 581 MET A C 1
ATOM 4757 O O . MET A 1 581 ? 5.176 0.094 -11.371 1.00 93.50 581 MET A O 1
ATOM 4761 N N . CYS A 1 582 ? 6.407 -0.323 -9.565 1.00 92.12 582 CYS A N 1
ATOM 4762 C CA . CYS A 1 582 ? 7.537 0.488 -10.022 1.00 92.12 582 CYS A CA 1
ATOM 4763 C C . CYS A 1 582 ? 8.171 -0.090 -11.297 1.00 92.12 582 CYS A C 1
ATOM 4765 O O . CYS A 1 582 ? 8.565 0.662 -12.184 1.00 92.12 582 CYS A O 1
ATOM 4767 N N . GLY A 1 583 ? 8.237 -1.419 -11.414 1.00 89.69 583 GLY A N 1
ATOM 4768 C CA . GLY A 1 583 ? 8.858 -2.124 -12.533 1.00 89.69 583 GLY A CA 1
ATOM 4769 C C . GLY A 1 583 ? 8.177 -1.924 -13.891 1.00 89.69 583 GLY A C 1
ATOM 4770 O O . GLY A 1 583 ? 8.856 -2.021 -14.914 1.00 89.69 583 GLY A O 1
ATOM 4771 N N . PHE A 1 584 ? 6.870 -1.631 -13.948 1.00 87.25 584 PHE A N 1
ATOM 4772 C CA . PHE A 1 584 ? 6.163 -1.470 -15.232 1.00 87.25 584 PHE A CA 1
ATOM 4773 C C . PHE A 1 584 ? 6.372 -0.083 -15.873 1.00 87.25 584 PHE A C 1
ATOM 4775 O O . PHE A 1 584 ? 6.443 0.017 -17.102 1.00 87.25 584 PHE A O 1
ATOM 4782 N N . LEU A 1 585 ? 6.490 0.977 -15.061 1.00 78.62 585 LEU A N 1
ATOM 4783 C CA . LEU A 1 585 ? 6.599 2.376 -15.515 1.00 78.62 585 LEU A CA 1
ATOM 4784 C C . LEU A 1 585 ? 7.706 2.609 -16.575 1.00 78.62 585 LEU A C 1
ATOM 4786 O O . LEU A 1 585 ? 7.442 3.285 -17.580 1.00 78.62 585 LEU A O 1
ATOM 4790 N N . PRO A 1 586 ? 8.910 2.011 -16.442 1.00 65.81 586 PRO A N 1
ATOM 4791 C CA . PRO A 1 586 ? 10.029 2.180 -17.366 1.00 65.81 586 PRO A CA 1
ATOM 4792 C C . PRO A 1 586 ? 9.815 1.617 -18.771 1.00 65.81 586 PRO A C 1
ATOM 4794 O O . PRO A 1 586 ? 10.578 1.953 -19.667 1.00 65.81 586 PRO A O 1
ATOM 4797 N N . ILE A 1 587 ? 8.799 0.787 -19.028 1.00 60.59 587 ILE A N 1
ATOM 4798 C CA . ILE A 1 587 ? 8.610 0.165 -20.358 1.00 60.59 587 ILE A CA 1
ATOM 4799 C C . ILE A 1 587 ? 8.062 1.157 -21.391 1.00 60.59 587 ILE A C 1
ATOM 4801 O O . ILE A 1 587 ? 8.172 0.944 -22.599 1.00 60.59 587 ILE A O 1
ATOM 4805 N N . SER A 1 588 ? 7.575 2.306 -20.925 1.00 49.44 588 SER A N 1
ATOM 4806 C CA . SER A 1 588 ? 7.306 3.474 -21.765 1.00 49.44 588 SER A CA 1
ATOM 4807 C C . SER A 1 588 ? 8.579 4.243 -22.170 1.00 49.44 588 SER A C 1
ATOM 4809 O O . SER A 1 588 ? 8.588 4.924 -23.195 1.00 49.44 588 SER A O 1
ATOM 4811 N N . ALA A 1 589 ? 9.684 4.109 -21.428 1.00 43.47 589 ALA A N 1
ATOM 4812 C CA . ALA A 1 589 ? 10.914 4.871 -21.649 1.00 43.47 589 ALA A CA 1
ATOM 4813 C C . ALA A 1 589 ? 11.694 4.489 -22.929 1.00 43.47 589 ALA A C 1
ATOM 4815 O O . ALA A 1 589 ? 12.215 5.389 -23.581 1.00 43.47 589 ALA A O 1
ATOM 4816 N N . PRO A 1 590 ? 11.733 3.222 -23.385 1.00 45.44 590 PRO A N 1
ATOM 4817 C CA . PRO A 1 590 ? 12.269 2.852 -24.692 1.00 45.44 590 PRO A CA 1
ATOM 4818 C C . PRO A 1 590 ? 11.455 3.398 -25.858 1.00 45.44 590 PRO A C 1
ATOM 4820 O O . PRO A 1 590 ? 12.022 3.560 -26.922 1.00 45.44 590 PRO A O 1
ATOM 4823 N N . LEU A 1 591 ? 10.161 3.700 -25.692 1.00 36.72 591 LEU A N 1
ATOM 4824 C CA . LEU A 1 591 ? 9.370 4.416 -26.704 1.00 36.72 591 LEU A CA 1
ATOM 4825 C C . LEU A 1 591 ? 9.782 5.891 -26.778 1.00 36.72 591 LEU A C 1
ATOM 4827 O O . LEU A 1 591 ? 9.842 6.445 -27.870 1.00 36.72 591 LEU A O 1
ATOM 4831 N N . VAL A 1 592 ? 10.147 6.499 -25.644 1.00 38.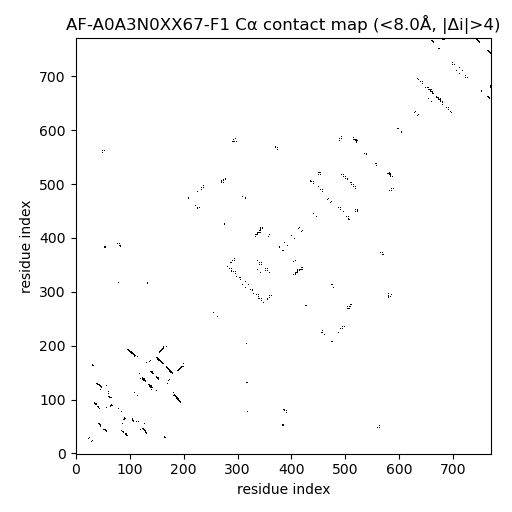25 592 VAL A N 1
ATOM 4832 C CA . VAL A 1 592 ? 10.738 7.846 -25.599 1.00 38.25 592 VAL A CA 1
ATOM 4833 C C . VAL A 1 592 ? 12.145 7.831 -26.199 1.00 38.25 592 VAL A C 1
ATOM 4835 O O . VAL A 1 592 ? 12.433 8.635 -27.078 1.00 38.25 592 VAL A O 1
ATOM 4838 N N . ILE A 1 593 ? 12.997 6.873 -25.828 1.00 39.88 593 ILE A N 1
ATOM 4839 C CA . ILE A 1 593 ? 14.328 6.696 -26.426 1.00 39.88 593 ILE A CA 1
ATOM 4840 C C . ILE A 1 593 ? 14.208 6.350 -27.917 1.00 39.88 593 ILE A C 1
ATOM 4842 O O . ILE A 1 593 ? 14.933 6.931 -28.707 1.00 39.88 593 ILE A O 1
ATOM 4846 N N . ALA A 1 594 ? 13.253 5.514 -28.334 1.00 36.47 594 ALA A N 1
ATOM 4847 C CA . ALA A 1 594 ? 12.988 5.197 -29.740 1.00 36.47 594 ALA A CA 1
ATOM 4848 C C . ALA A 1 594 ? 12.421 6.387 -30.523 1.00 36.47 594 ALA A C 1
ATOM 4850 O O . ALA A 1 594 ? 12.760 6.546 -31.689 1.00 36.47 594 ALA A O 1
ATOM 4851 N N . SER A 1 595 ? 11.638 7.268 -29.891 1.00 34.88 595 SER A N 1
ATOM 4852 C CA . SER A 1 595 ? 11.253 8.562 -30.477 1.00 34.88 595 SER A CA 1
ATOM 4853 C C . SER A 1 595 ? 12.413 9.566 -30.536 1.00 34.88 595 SER A C 1
ATOM 4855 O O . SER A 1 595 ? 12.362 10.526 -31.300 1.00 34.88 595 SER A O 1
ATOM 4857 N N . LEU A 1 596 ? 13.467 9.332 -29.746 1.00 37.31 596 LEU A N 1
ATOM 4858 C CA . LEU A 1 596 ? 14.732 10.066 -29.766 1.00 37.31 596 LEU A CA 1
ATOM 4859 C C . LEU A 1 596 ? 15.767 9.426 -30.713 1.00 37.31 596 LEU A C 1
ATOM 4861 O O . LEU A 1 596 ? 16.819 10.030 -30.921 1.00 37.31 596 LEU A O 1
ATOM 4865 N N . ILE A 1 597 ? 15.493 8.249 -31.301 1.00 43.22 597 ILE A N 1
ATOM 4866 C CA . ILE A 1 597 ? 16.317 7.660 -32.366 1.00 43.22 597 ILE A CA 1
ATOM 4867 C C . ILE A 1 597 ? 16.009 8.446 -33.650 1.00 43.22 597 ILE A C 1
ATOM 4869 O O . ILE A 1 597 ? 14.881 8.388 -34.145 1.00 43.22 597 ILE A O 1
ATOM 4873 N N . PRO A 1 598 ? 16.969 9.207 -34.204 1.00 38.62 598 PRO A N 1
ATOM 4874 C CA . PRO A 1 598 ? 16.727 9.981 -35.410 1.00 38.62 598 PRO A CA 1
ATOM 4875 C C . PRO A 1 598 ? 16.462 9.043 -36.596 1.00 38.62 598 PRO A C 1
ATOM 4877 O O . PRO A 1 598 ? 17.364 8.375 -37.096 1.00 38.62 598 PRO A O 1
ATOM 4880 N N . HIS A 1 599 ? 15.218 9.021 -37.083 1.00 35.94 599 HIS A N 1
ATOM 4881 C CA . HIS A 1 599 ? 14.936 8.613 -38.457 1.00 35.94 599 HIS A CA 1
ATOM 4882 C C . HIS A 1 599 ? 15.660 9.578 -39.405 1.00 35.94 599 HIS A C 1
ATOM 4884 O O . HIS A 1 599 ? 15.662 10.787 -39.162 1.00 35.94 599 HIS A O 1
ATOM 4890 N N . LYS A 1 600 ? 16.198 9.062 -40.520 1.00 34.62 600 LYS A N 1
ATOM 4891 C CA . LYS A 1 600 ? 16.868 9.800 -41.616 1.00 34.62 600 LYS A CA 1
ATOM 4892 C C . LYS A 1 600 ? 16.028 10.920 -42.290 1.00 34.62 600 LYS A C 1
ATOM 4894 O O . LYS A 1 600 ? 16.349 11.337 -43.393 1.00 34.62 600 LYS A O 1
ATOM 4899 N N . GLY A 1 601 ? 14.959 11.427 -41.674 1.00 35.00 601 GLY A N 1
ATOM 4900 C CA . GLY A 1 601 ? 14.078 12.431 -42.278 1.00 35.00 601 GLY A CA 1
ATOM 4901 C C . GLY A 1 601 ? 13.308 13.355 -41.332 1.00 35.00 601 GLY A C 1
ATOM 4902 O O . GLY A 1 601 ? 12.547 14.180 -41.826 1.00 35.00 601 GLY A O 1
ATOM 4903 N N . ILE A 1 602 ? 13.476 13.285 -40.004 1.00 36.19 602 ILE A N 1
ATOM 4904 C CA . ILE A 1 602 ? 12.779 14.207 -39.086 1.00 36.19 602 ILE A CA 1
ATOM 4905 C C . ILE A 1 602 ? 13.812 15.029 -38.324 1.00 36.19 602 ILE A C 1
ATOM 4907 O O . ILE A 1 602 ? 14.570 14.495 -37.520 1.00 36.19 602 ILE A O 1
ATOM 4911 N N . LYS A 1 603 ? 13.831 16.345 -38.583 1.00 31.52 603 LYS A N 1
ATOM 4912 C CA . LYS A 1 603 ? 14.704 17.314 -37.907 1.00 31.52 603 LYS A CA 1
ATOM 4913 C C . LYS A 1 603 ? 14.479 17.225 -36.380 1.00 31.52 603 LYS A C 1
ATOM 4915 O O . LYS A 1 603 ? 13.414 17.640 -35.917 1.00 31.52 603 LYS A O 1
ATOM 4920 N N . PRO A 1 604 ? 15.465 16.769 -35.577 1.00 36.75 604 PRO A N 1
ATOM 4921 C CA . PRO A 1 604 ? 15.341 16.555 -34.122 1.00 36.75 604 PRO A CA 1
ATOM 4922 C C . PRO A 1 604 ? 15.161 17.832 -33.283 1.00 36.75 604 PRO A C 1
ATOM 4924 O O . PRO A 1 604 ? 15.178 17.790 -32.055 1.00 36.75 604 PRO A O 1
ATOM 4927 N N . ALA A 1 605 ? 15.008 18.985 -33.932 1.00 34.62 605 ALA A N 1
ATOM 4928 C CA . ALA A 1 605 ? 14.764 20.263 -33.288 1.00 34.62 605 ALA A CA 1
ATOM 4929 C C . ALA A 1 605 ? 13.318 20.398 -32.774 1.00 34.62 605 ALA A C 1
ATOM 4931 O O . ALA A 1 605 ? 13.095 21.111 -31.809 1.00 34.62 605 ALA A O 1
ATOM 4932 N N . LEU A 1 606 ? 12.325 19.709 -33.350 1.00 34.81 606 LEU A N 1
ATOM 4933 C CA . LEU A 1 606 ? 10.930 20.138 -33.167 1.00 34.81 606 LEU A CA 1
ATOM 4934 C C . LEU A 1 606 ? 10.216 19.661 -31.887 1.00 34.81 606 LEU A C 1
ATOM 4936 O O . LEU A 1 606 ? 9.301 20.344 -31.441 1.00 34.81 606 LEU A O 1
ATOM 4940 N N . PHE A 1 607 ? 10.584 18.527 -31.277 1.00 35.03 607 PHE A N 1
ATOM 4941 C CA . PHE A 1 607 ? 9.738 17.933 -30.223 1.00 35.03 607 PHE A CA 1
ATOM 4942 C C . PHE A 1 607 ? 10.176 18.254 -28.782 1.00 35.03 607 PHE A C 1
ATOM 4944 O O . PHE A 1 607 ? 9.327 18.413 -27.911 1.00 35.03 607 PHE A O 1
ATOM 4951 N N . TRP A 1 608 ? 11.476 18.445 -28.514 1.00 37.22 608 TRP A N 1
ATOM 4952 C CA . TRP A 1 608 ? 11.969 18.800 -27.166 1.00 37.22 608 TRP A CA 1
ATOM 4953 C C . TRP A 1 608 ? 12.513 20.231 -27.048 1.00 37.22 608 TRP A C 1
ATOM 4955 O O . TRP A 1 608 ? 12.719 20.724 -25.939 1.00 37.22 608 TRP A O 1
ATOM 4965 N N . GLN A 1 609 ? 12.656 20.957 -28.166 1.00 34.78 609 GLN A N 1
ATOM 4966 C CA . GLN A 1 609 ? 12.725 22.422 -28.094 1.00 34.78 609 GLN A CA 1
ATOM 4967 C C . GLN A 1 609 ? 11.362 23.015 -27.707 1.00 34.78 609 GLN A C 1
ATOM 4969 O O . GLN A 1 609 ? 11.327 24.122 -27.188 1.00 34.78 609 GLN A O 1
ATOM 4974 N N . ALA A 1 610 ? 10.256 22.272 -27.848 1.00 34.16 610 ALA A N 1
ATOM 4975 C CA . ALA A 1 610 ? 8.913 22.796 -27.643 1.00 34.16 610 ALA A CA 1
ATOM 4976 C C . ALA A 1 610 ? 8.591 23.196 -26.192 1.00 34.16 610 ALA A C 1
ATOM 4978 O O . ALA A 1 610 ? 7.955 24.216 -26.021 1.00 34.16 610 ALA A O 1
ATOM 4979 N N . LEU A 1 611 ? 9.019 22.516 -25.122 1.00 37.06 611 LEU A N 1
ATOM 4980 C CA . LEU A 1 611 ? 8.565 22.935 -23.775 1.00 37.06 611 LEU A CA 1
ATOM 4981 C C . LEU A 1 611 ? 9.188 24.261 -23.289 1.00 37.06 611 LEU A C 1
ATOM 4983 O O . LEU A 1 611 ? 8.447 25.161 -22.885 1.00 37.06 611 LEU A O 1
ATOM 4987 N N . PRO A 1 612 ? 10.520 24.445 -23.371 1.00 41.03 612 PRO A N 1
ATOM 4988 C CA . PRO A 1 612 ? 11.137 25.730 -23.059 1.00 41.03 612 PRO A CA 1
ATOM 4989 C C . PRO A 1 612 ? 10.765 26.800 -24.092 1.00 41.03 612 PRO A C 1
ATOM 4991 O O . PRO A 1 612 ? 10.556 27.955 -23.721 1.00 41.03 612 PRO A O 1
ATOM 4994 N N . GLN A 1 613 ? 10.630 26.431 -25.377 1.00 35.81 613 GLN A N 1
ATOM 4995 C CA . GLN A 1 613 ? 10.217 27.380 -26.410 1.00 35.81 613 GLN A CA 1
ATOM 4996 C C . GLN A 1 613 ? 8.734 27.726 -26.368 1.00 35.81 613 GLN A C 1
ATOM 4998 O O . GLN A 1 613 ? 8.426 28.834 -26.752 1.00 35.81 613 GLN A O 1
ATOM 5003 N N . ILE A 1 614 ? 7.821 26.901 -25.855 1.00 42.41 614 ILE A N 1
ATOM 5004 C CA . ILE A 1 614 ? 6.403 27.264 -25.676 1.00 42.41 614 ILE A CA 1
ATOM 5005 C C . ILE A 1 614 ? 6.275 28.309 -24.570 1.00 42.41 614 ILE A C 1
ATOM 5007 O O . ILE A 1 614 ? 5.512 29.255 -24.722 1.00 42.41 614 ILE A O 1
ATOM 5011 N N . ILE A 1 615 ? 7.058 28.201 -23.491 1.00 42.34 615 ILE A N 1
ATOM 5012 C CA . ILE A 1 615 ? 7.107 29.235 -22.448 1.00 42.34 615 ILE A CA 1
ATOM 5013 C C . ILE A 1 615 ? 7.716 30.524 -23.026 1.00 42.34 615 ILE A C 1
ATOM 5015 O O . ILE A 1 615 ? 7.124 31.591 -22.897 1.00 42.34 615 ILE A O 1
ATOM 5019 N N . LEU A 1 616 ? 8.831 30.435 -23.759 1.00 43.59 616 LEU A N 1
ATOM 5020 C CA . LEU A 1 616 ? 9.471 31.602 -24.391 1.00 43.59 616 LEU A CA 1
ATOM 5021 C C . LEU A 1 616 ? 8.649 32.218 -25.547 1.00 43.59 616 LEU A C 1
ATOM 5023 O O . LEU A 1 616 ? 8.651 33.437 -25.718 1.00 43.59 616 LEU A O 1
ATOM 5027 N N . GLN A 1 617 ? 7.916 31.409 -26.319 1.00 40.44 617 GLN A N 1
ATOM 5028 C CA . GLN A 1 617 ? 7.047 31.829 -27.429 1.00 40.44 617 GLN A CA 1
ATOM 5029 C C . GLN A 1 617 ? 5.726 32.402 -26.918 1.00 40.44 617 GLN A C 1
ATOM 5031 O O . GLN A 1 617 ? 5.238 33.372 -27.498 1.00 40.44 617 GLN A O 1
ATOM 5036 N N . ARG A 1 618 ? 5.173 31.878 -25.814 1.00 42.66 618 ARG A N 1
ATOM 5037 C CA . ARG A 1 618 ? 3.962 32.429 -25.179 1.00 42.66 618 ARG A CA 1
ATOM 5038 C C . ARG A 1 618 ? 4.204 33.819 -24.581 1.00 42.66 618 ARG A C 1
ATOM 5040 O O . ARG A 1 618 ? 3.265 34.604 -24.527 1.00 42.66 618 ARG A O 1
ATOM 5047 N N . PHE A 1 619 ? 5.454 34.150 -24.240 1.00 50.69 619 PHE A N 1
ATOM 5048 C CA . PHE A 1 619 ? 5.877 35.488 -23.796 1.00 50.69 619 PHE A CA 1
ATOM 5049 C C . PHE A 1 619 ? 6.529 36.364 -24.892 1.00 50.69 619 PHE A C 1
ATOM 5051 O O . PHE A 1 619 ? 6.940 37.480 -24.590 1.00 50.69 619 PHE A O 1
ATOM 5058 N N . ARG A 1 620 ? 6.606 35.909 -26.158 1.00 42.22 620 ARG A N 1
ATOM 5059 C CA . ARG A 1 620 ? 7.147 36.659 -27.321 1.00 42.22 620 ARG A CA 1
ATOM 5060 C C . ARG A 1 620 ? 8.427 37.479 -27.033 1.00 42.22 620 ARG A C 1
ATOM 5062 O O . ARG A 1 620 ? 8.478 38.675 -27.304 1.00 42.22 620 ARG A O 1
ATOM 5069 N N . LEU A 1 621 ? 9.508 36.851 -26.572 1.00 49.72 621 LEU A N 1
ATOM 5070 C CA . LEU A 1 621 ? 10.820 37.519 -26.510 1.00 49.72 621 LEU A CA 1
ATOM 5071 C C . LEU A 1 621 ? 11.738 37.023 -27.637 1.00 49.72 621 LEU A C 1
ATOM 5073 O O . LEU A 1 621 ? 12.548 36.118 -27.454 1.00 49.72 621 LEU A O 1
ATOM 5077 N N . PHE A 1 622 ? 11.608 37.627 -28.821 1.00 52.97 622 PHE A N 1
ATOM 5078 C CA . PHE A 1 622 ? 12.464 37.356 -29.982 1.00 52.97 622 PHE A CA 1
ATOM 5079 C C . PHE A 1 622 ? 13.732 38.221 -29.945 1.00 52.97 622 PHE A C 1
ATOM 5081 O O . PHE A 1 622 ? 13.718 39.377 -30.354 1.00 52.97 622 PHE A O 1
ATOM 5088 N N . SER A 1 623 ? 14.844 37.655 -29.470 1.00 52.28 623 SER A N 1
ATOM 5089 C CA . SER A 1 623 ? 16.198 38.146 -29.766 1.00 52.28 623 SER A CA 1
ATOM 5090 C C . SER A 1 623 ? 17.239 37.069 -29.437 1.00 52.28 623 SER A C 1
ATOM 5092 O O . SER A 1 623 ? 17.122 36.390 -28.418 1.00 52.28 623 SER A O 1
ATOM 5094 N N . ALA A 1 624 ? 18.297 36.941 -30.249 1.00 53.34 624 ALA A N 1
ATOM 5095 C CA . ALA A 1 624 ? 19.466 36.086 -29.966 1.00 53.34 624 ALA A CA 1
ATOM 5096 C C . ALA A 1 624 ? 20.143 36.433 -28.617 1.00 53.34 624 ALA A C 1
ATOM 5098 O O . ALA A 1 624 ? 20.817 35.609 -27.987 1.00 53.34 624 ALA A O 1
ATOM 5099 N N . VAL A 1 625 ? 19.907 37.657 -28.139 1.00 51.81 625 VAL A N 1
ATOM 5100 C CA . VAL A 1 625 ? 20.299 38.131 -26.812 1.00 51.81 625 VAL A CA 1
ATOM 5101 C C . VAL A 1 625 ? 19.479 37.429 -25.718 1.00 51.81 625 VAL A C 1
ATOM 5103 O O . VAL A 1 625 ? 20.059 36.965 -24.742 1.00 51.81 625 VAL A O 1
ATOM 5106 N N . THR A 1 626 ? 18.168 37.237 -25.903 1.00 49.28 626 THR A N 1
ATOM 5107 C CA . THR A 1 626 ? 17.270 36.550 -24.953 1.00 49.28 626 THR A CA 1
ATOM 5108 C C . THR A 1 626 ? 17.622 35.070 -24.773 1.00 49.28 626 THR A C 1
ATOM 5110 O O . THR A 1 626 ? 17.578 34.556 -23.657 1.00 49.28 626 THR A O 1
ATOM 5113 N N . GLU A 1 627 ? 18.025 34.377 -25.841 1.00 52.28 627 GLU A N 1
ATOM 5114 C CA . GLU A 1 627 ? 18.442 32.967 -25.774 1.00 52.28 627 GLU A CA 1
ATOM 5115 C C . GLU A 1 627 ? 19.761 32.800 -24.999 1.00 52.28 627 GLU A C 1
ATOM 5117 O O . GLU A 1 627 ? 19.897 31.920 -24.142 1.00 52.28 627 GLU A O 1
ATOM 5122 N N . THR A 1 628 ? 20.715 33.705 -25.235 1.00 54.16 628 THR A N 1
ATOM 5123 C CA . THR A 1 628 ? 21.980 33.761 -24.487 1.00 54.16 628 THR A CA 1
ATOM 5124 C C . THR A 1 628 ? 21.730 34.109 -23.014 1.00 54.16 628 THR A C 1
ATOM 5126 O O . THR A 1 628 ? 22.338 33.507 -22.122 1.00 54.16 628 THR A O 1
ATOM 5129 N N . ILE A 1 629 ? 20.776 35.011 -22.745 1.00 52.75 629 ILE A N 1
ATOM 5130 C CA . ILE A 1 629 ? 20.350 35.377 -21.391 1.00 52.75 629 ILE A CA 1
ATOM 5131 C C . ILE A 1 629 ? 19.692 34.187 -20.678 1.00 52.75 629 ILE A C 1
ATOM 5133 O O . ILE A 1 629 ? 20.091 33.862 -19.564 1.00 52.75 629 ILE A O 1
ATOM 5137 N N . CYS A 1 630 ? 18.761 33.469 -21.309 1.00 52.75 630 CYS A N 1
ATOM 5138 C CA . CYS A 1 630 ? 18.083 32.321 -20.691 1.00 52.75 630 CYS A CA 1
ATOM 5139 C C . CYS A 1 630 ? 19.014 31.135 -20.409 1.00 52.75 630 CYS A C 1
ATOM 5141 O O . CYS A 1 630 ? 18.816 30.407 -19.440 1.00 52.75 630 CYS A O 1
ATOM 5143 N N . ARG A 1 631 ? 20.039 30.927 -21.240 1.00 51.31 631 ARG A N 1
ATOM 5144 C CA . ARG A 1 631 ? 20.926 29.761 -21.121 1.00 51.31 631 ARG A CA 1
ATOM 5145 C C . ARG A 1 631 ? 22.142 29.998 -20.225 1.00 51.31 631 ARG A C 1
ATOM 5147 O O . ARG A 1 631 ? 22.676 29.034 -19.681 1.00 51.31 631 ARG A O 1
ATOM 5154 N N . SER A 1 632 ? 22.592 31.248 -20.094 1.00 53.44 632 SER A N 1
ATOM 5155 C CA . SER A 1 632 ? 23.817 31.595 -19.359 1.00 53.44 632 SER A CA 1
ATOM 5156 C C . SER A 1 632 ? 23.615 32.591 -18.219 1.00 53.44 632 SER A C 1
ATOM 5158 O O . SER A 1 632 ? 24.426 32.577 -17.298 1.00 53.44 632 SER A O 1
ATOM 5160 N N . LEU A 1 633 ? 22.594 33.455 -18.271 1.00 57.91 633 LEU A N 1
ATOM 5161 C CA . LEU A 1 633 ? 22.341 34.467 -17.240 1.00 57.91 633 LEU A CA 1
ATOM 5162 C C . LEU A 1 633 ? 21.207 34.075 -16.292 1.00 57.91 633 LEU A C 1
ATOM 5164 O O . LEU A 1 633 ? 21.362 34.282 -15.103 1.00 57.91 633 LEU A O 1
ATOM 5168 N N . LEU A 1 634 ? 20.109 33.484 -16.776 1.00 63.47 634 LEU A N 1
ATOM 5169 C CA . LEU A 1 634 ? 18.926 33.103 -15.985 1.00 63.47 634 LEU A CA 1
ATOM 5170 C C . LEU A 1 634 ? 19.189 32.076 -14.860 1.00 63.47 634 LEU A C 1
ATOM 5172 O O . LEU A 1 634 ? 18.564 32.198 -13.806 1.00 63.47 634 LEU A O 1
ATOM 5176 N N . PRO A 1 635 ? 20.120 31.107 -14.996 1.00 64.62 635 PRO A N 1
ATOM 5177 C CA . PRO A 1 635 ? 20.476 30.223 -13.884 1.00 64.62 635 PRO A CA 1
ATOM 5178 C C . PRO A 1 635 ? 21.045 30.966 -12.667 1.00 64.62 635 PRO A C 1
ATOM 5180 O O . PRO A 1 635 ? 20.928 30.470 -11.554 1.00 64.62 635 PRO A O 1
ATOM 5183 N N . ILE A 1 636 ? 21.630 32.153 -12.864 1.00 66.62 636 ILE A N 1
ATOM 5184 C CA . ILE A 1 636 ? 22.273 32.952 -11.814 1.00 66.62 636 ILE A CA 1
ATOM 5185 C C . ILE A 1 636 ? 21.239 33.540 -10.832 1.00 66.62 636 ILE A C 1
ATOM 5187 O O . ILE A 1 636 ? 21.323 33.201 -9.649 1.00 66.62 636 ILE A O 1
ATOM 5191 N N . PRO A 1 637 ? 20.240 34.350 -11.257 1.00 64.50 637 PRO A N 1
ATOM 5192 C CA . PRO A 1 637 ? 19.196 34.830 -10.363 1.00 64.50 637 PRO A CA 1
ATOM 5193 C C . PRO A 1 637 ? 18.357 33.671 -9.825 1.00 64.50 637 PRO A C 1
ATOM 5195 O O . PRO A 1 637 ? 18.002 33.703 -8.657 1.00 64.50 637 PRO A O 1
ATOM 5198 N N . LEU A 1 638 ? 18.118 32.604 -10.602 1.00 64.62 638 LEU A N 1
ATOM 5199 C CA . LEU A 1 638 ? 17.417 31.418 -10.096 1.00 64.62 638 LEU A CA 1
ATOM 5200 C C . LEU A 1 638 ? 18.185 30.729 -8.962 1.00 64.62 638 LEU A C 1
ATOM 5202 O O . LEU A 1 638 ? 17.591 30.435 -7.930 1.00 64.62 638 LEU A O 1
ATOM 5206 N N . SER A 1 639 ? 19.497 30.511 -9.103 1.00 63.59 639 SER A N 1
ATOM 5207 C CA . SER A 1 639 ? 20.313 29.927 -8.029 1.00 63.59 639 SER A CA 1
ATOM 5208 C C . SER A 1 639 ? 20.385 30.825 -6.794 1.00 63.59 639 SER A C 1
ATOM 5210 O O . SER A 1 639 ? 20.344 30.322 -5.674 1.00 63.59 639 SER A O 1
ATOM 5212 N N . ALA A 1 640 ? 20.428 32.147 -6.988 1.00 72.25 640 ALA A N 1
ATOM 5213 C CA . ALA A 1 640 ? 20.428 33.120 -5.903 1.00 72.25 640 ALA A CA 1
ATOM 5214 C C . ALA A 1 640 ? 19.079 33.131 -5.164 1.00 72.25 640 ALA A C 1
ATOM 5216 O O . ALA A 1 640 ? 19.047 33.063 -3.937 1.00 72.25 640 ALA A O 1
ATOM 5217 N N . CYS A 1 641 ? 17.964 33.131 -5.901 1.00 68.62 641 CYS A N 1
ATOM 5218 C CA . CYS A 1 641 ? 16.616 33.046 -5.343 1.00 68.62 641 CYS A CA 1
ATOM 5219 C C . CYS A 1 641 ? 16.385 31.723 -4.608 1.00 68.62 641 CYS A C 1
ATOM 5221 O O . CYS A 1 641 ? 15.825 31.734 -3.517 1.00 68.62 641 CYS A O 1
ATOM 5223 N N . LEU A 1 642 ? 16.845 30.596 -5.160 1.00 65.31 642 LEU A N 1
ATOM 5224 C CA . LEU A 1 642 ? 16.744 29.285 -4.512 1.00 65.31 642 LEU A CA 1
ATOM 5225 C C . LEU A 1 642 ? 17.569 29.224 -3.222 1.00 65.31 642 LEU A C 1
ATOM 5227 O O . LEU A 1 642 ? 17.086 28.702 -2.220 1.00 65.31 642 LEU A O 1
ATOM 5231 N N . ALA A 1 643 ? 18.776 29.798 -3.216 1.00 71.25 643 ALA A N 1
ATOM 5232 C CA . ALA A 1 643 ? 19.600 29.886 -2.014 1.00 71.25 643 ALA A CA 1
ATOM 5233 C C . ALA A 1 643 ? 18.929 30.747 -0.930 1.00 71.25 643 ALA A C 1
ATOM 5235 O O . ALA A 1 643 ? 18.802 30.288 0.204 1.00 71.25 643 ALA A O 1
ATOM 5236 N N . ALA A 1 644 ? 18.424 31.939 -1.273 1.00 73.88 644 ALA A N 1
ATOM 5237 C CA . ALA A 1 644 ? 17.663 32.778 -0.340 1.00 73.88 644 ALA A CA 1
ATOM 5238 C C . ALA A 1 644 ? 16.424 32.058 0.202 1.00 73.88 644 ALA A C 1
ATOM 5240 O O . ALA A 1 644 ? 16.205 32.016 1.411 1.00 73.88 644 ALA A O 1
ATOM 5241 N N . PHE A 1 645 ? 15.632 31.457 -0.685 1.00 68.50 645 PHE A N 1
ATOM 5242 C CA . PHE A 1 645 ? 14.408 30.760 -0.311 1.00 68.50 645 PHE A CA 1
ATOM 5243 C C . PHE A 1 645 ? 14.691 29.571 0.615 1.00 68.50 645 PHE A C 1
ATOM 5245 O O . PHE A 1 645 ? 13.991 29.390 1.606 1.00 68.50 645 PHE A O 1
ATOM 5252 N N . SER A 1 646 ? 15.763 28.812 0.359 1.00 68.62 646 SER A N 1
ATOM 5253 C CA . SER A 1 646 ? 16.165 27.693 1.219 1.00 68.62 646 SER A CA 1
ATOM 5254 C C . SER A 1 646 ? 16.456 28.128 2.658 1.00 68.62 646 SER A C 1
ATOM 5256 O O . SER A 1 646 ? 16.036 27.454 3.593 1.00 68.62 646 SER A O 1
ATOM 5258 N N . VAL A 1 647 ? 17.097 29.285 2.849 1.00 75.06 647 VAL A N 1
ATOM 5259 C CA . VAL A 1 647 ? 17.396 29.840 4.179 1.00 75.06 647 VAL A CA 1
ATOM 5260 C C . VAL A 1 647 ? 16.122 30.306 4.872 1.00 75.06 647 VAL A C 1
ATOM 5262 O O . VAL A 1 647 ? 15.925 29.994 6.044 1.00 75.06 647 VAL A O 1
ATOM 5265 N N . MET A 1 648 ? 15.254 31.016 4.143 1.00 71.88 648 MET A N 1
ATOM 5266 C CA . MET A 1 648 ? 13.972 31.496 4.669 1.00 71.88 648 MET A CA 1
ATOM 5267 C C . MET A 1 648 ? 13.104 30.344 5.183 1.00 71.88 648 MET A C 1
ATOM 5269 O O . MET A 1 648 ? 12.430 30.493 6.196 1.00 71.88 648 MET A O 1
ATOM 5273 N N . VAL A 1 649 ? 13.140 29.199 4.497 1.00 63.97 649 VAL A N 1
ATOM 5274 C CA . VAL A 1 649 ? 12.363 28.008 4.860 1.00 63.97 649 VAL A CA 1
ATOM 5275 C C . VAL A 1 649 ? 13.020 27.223 5.995 1.00 63.97 649 VAL A C 1
ATOM 5277 O O . VAL A 1 649 ? 12.339 26.860 6.944 1.00 63.97 649 VAL A O 1
ATOM 5280 N N . VAL A 1 650 ? 14.333 26.969 5.941 1.00 66.31 650 VAL A N 1
ATOM 5281 C CA . VAL A 1 650 ? 15.029 26.179 6.980 1.00 66.31 650 VAL A CA 1
ATOM 5282 C C . VAL A 1 650 ? 15.044 26.900 8.329 1.00 66.31 650 VAL A C 1
ATOM 5284 O O . VAL A 1 650 ? 14.983 26.247 9.366 1.00 66.31 650 VAL A O 1
ATOM 5287 N N . ARG A 1 651 ? 15.118 28.236 8.327 1.00 71.81 651 ARG A N 1
ATOM 5288 C CA . ARG A 1 651 ? 15.163 29.056 9.547 1.00 71.81 651 ARG A CA 1
ATOM 5289 C C . ARG A 1 651 ? 13.820 29.698 9.895 1.00 71.81 651 ARG A C 1
ATOM 5291 O O . ARG A 1 651 ? 13.793 30.601 10.723 1.00 71.81 651 ARG A O 1
ATOM 5298 N N . SER A 1 652 ? 12.709 29.269 9.292 1.00 75.56 652 SER A N 1
ATOM 5299 C CA . SER A 1 652 ? 11.406 29.919 9.502 1.00 75.56 652 SER A CA 1
ATOM 5300 C C . SER A 1 652 ? 10.961 29.913 10.970 1.00 75.56 652 SER A C 1
ATOM 5302 O O . SER A 1 652 ? 10.308 30.856 11.408 1.00 75.56 652 SER A O 1
ATOM 5304 N N . GLU A 1 653 ? 11.366 28.899 11.745 1.00 64.12 653 GLU A N 1
ATOM 5305 C CA . GLU A 1 653 ? 11.070 28.795 13.183 1.00 64.12 653 GLU A CA 1
ATOM 5306 C C . GLU A 1 653 ? 11.646 29.960 14.004 1.00 64.12 653 GLU A C 1
ATOM 5308 O O . GLU A 1 653 ? 11.045 30.360 14.999 1.00 64.12 653 GLU A O 1
ATOM 5313 N N . GLU A 1 654 ? 12.758 30.569 13.578 1.00 75.75 654 GLU A N 1
ATOM 5314 C CA . GLU A 1 654 ? 13.353 31.727 14.263 1.00 75.75 654 GLU A CA 1
ATOM 5315 C C . GLU A 1 654 ? 12.480 32.987 14.147 1.00 75.75 654 GLU A C 1
ATOM 5317 O O . GLU A 1 654 ? 12.577 33.877 14.988 1.00 75.75 654 GLU A O 1
ATOM 5322 N N . SER A 1 655 ? 11.591 33.059 13.148 1.00 73.44 655 SER A N 1
ATOM 5323 C CA . SER A 1 655 ? 10.630 34.161 13.006 1.00 73.44 655 SER A CA 1
ATOM 5324 C C . SER A 1 655 ? 9.422 34.014 13.934 1.00 73.44 655 SER A C 1
ATOM 5326 O O . SER A 1 655 ? 8.773 35.013 14.235 1.00 73.44 655 SER A O 1
ATOM 5328 N N . GLU A 1 656 ? 9.092 32.791 14.360 1.00 69.56 656 GLU A N 1
ATOM 5329 C CA . GLU A 1 656 ? 7.937 32.506 15.226 1.00 69.56 656 GLU A CA 1
ATOM 5330 C C . GLU A 1 656 ? 8.342 32.414 16.704 1.00 69.56 656 GLU A C 1
ATOM 5332 O O . GLU A 1 656 ? 7.631 32.931 17.575 1.00 69.56 656 GLU A O 1
ATOM 5337 N N . ASN A 1 657 ? 9.501 31.801 16.973 1.00 71.44 657 ASN A N 1
ATOM 5338 C CA . ASN A 1 657 ? 10.047 31.575 18.315 1.00 71.44 657 ASN A CA 1
ATOM 5339 C C . ASN A 1 657 ? 11.005 32.688 18.769 1.00 71.44 657 ASN A C 1
ATOM 5341 O O . ASN A 1 657 ? 11.202 32.868 19.968 1.00 71.44 657 ASN A O 1
ATOM 5345 N N . GLY A 1 658 ? 11.562 33.452 17.825 1.00 79.38 658 GLY A N 1
ATOM 5346 C CA . GLY A 1 658 ? 12.530 34.513 18.080 1.00 79.38 658 GLY A CA 1
ATOM 5347 C C . GLY A 1 658 ? 13.958 34.024 18.311 1.00 79.38 658 GLY A C 1
ATOM 5348 O O . GLY A 1 658 ? 14.224 32.833 18.473 1.00 79.38 658 GLY A O 1
ATOM 5349 N N . ILE A 1 659 ? 14.897 34.969 18.304 1.00 84.94 659 ILE A N 1
ATOM 5350 C CA . ILE A 1 659 ? 16.327 34.729 18.538 1.00 84.94 659 ILE A CA 1
ATOM 5351 C C . ILE A 1 659 ? 16.831 35.559 19.713 1.00 84.94 659 ILE A C 1
ATOM 5353 O O . ILE A 1 659 ? 16.284 36.617 20.021 1.00 84.94 659 ILE A O 1
ATOM 5357 N N . GLN A 1 660 ? 17.901 35.095 20.358 1.00 87.00 660 GLN A N 1
ATOM 5358 C CA . GLN A 1 660 ? 18.525 35.834 21.452 1.00 87.00 660 GLN A CA 1
ATOM 5359 C C . GLN A 1 660 ? 19.182 37.131 20.959 1.00 87.00 660 GLN A C 1
ATOM 5361 O O . GLN A 1 660 ? 19.936 37.132 19.981 1.00 87.00 660 GLN A O 1
ATOM 5366 N N . VAL A 1 661 ? 18.902 38.220 21.674 1.00 87.94 661 VAL A N 1
ATOM 5367 C CA . VAL A 1 661 ? 19.479 39.556 21.476 1.00 87.94 661 VAL A CA 1
ATOM 5368 C C . VAL A 1 661 ? 20.405 39.903 22.642 1.00 87.94 661 VAL A C 1
ATOM 5370 O O . VAL A 1 661 ? 20.132 39.561 23.793 1.00 87.94 661 VAL A O 1
ATOM 5373 N N . PHE A 1 662 ? 21.496 40.599 22.334 1.00 87.62 662 PHE A N 1
ATOM 5374 C CA . PHE A 1 662 ? 22.594 40.931 23.236 1.00 87.62 662 PHE A CA 1
ATOM 5375 C C . PHE A 1 662 ? 22.769 42.445 23.368 1.00 87.62 662 PHE A C 1
ATOM 5377 O O . PHE A 1 662 ? 22.508 43.198 22.424 1.00 87.62 662 PHE A O 1
ATOM 5384 N N . ASP A 1 663 ? 23.246 42.888 24.529 1.00 84.19 663 ASP A N 1
ATOM 5385 C CA . ASP A 1 663 ? 23.696 44.262 24.743 1.00 84.19 663 ASP A CA 1
ATOM 5386 C C . ASP A 1 663 ? 25.117 44.491 24.181 1.00 84.19 663 ASP A C 1
ATOM 5388 O O . ASP A 1 663 ? 25.805 43.566 23.742 1.00 84.19 663 ASP A O 1
ATOM 5392 N N . SER A 1 664 ? 25.587 45.741 24.209 1.00 81.12 664 SER A N 1
ATOM 5393 C CA . SER A 1 664 ? 26.950 46.109 23.787 1.00 81.12 664 SER A CA 1
ATOM 5394 C C . SER A 1 664 ? 28.067 45.452 24.612 1.00 81.12 664 SER A C 1
ATOM 5396 O O . SER A 1 664 ? 29.220 45.477 24.187 1.00 81.12 664 SER A O 1
ATOM 5398 N N . ASN A 1 665 ? 27.743 44.887 25.777 1.00 79.31 665 ASN A N 1
ATOM 5399 C CA . ASN A 1 665 ? 28.680 44.213 26.673 1.00 79.31 665 ASN A CA 1
ATOM 5400 C C . ASN A 1 665 ? 28.676 42.683 26.467 1.00 79.31 665 ASN A C 1
ATOM 5402 O O . ASN A 1 665 ? 29.443 41.983 27.126 1.00 79.31 665 ASN A O 1
ATOM 5406 N N . GLY A 1 666 ? 27.848 42.166 25.548 1.00 76.38 666 GLY A N 1
ATOM 5407 C CA . GLY A 1 666 ? 27.728 40.741 25.234 1.00 76.38 666 GLY A CA 1
ATOM 5408 C C . GLY A 1 666 ? 26.787 39.957 26.154 1.00 76.38 666 GLY A C 1
ATOM 5409 O O . GLY A 1 666 ? 26.752 38.729 26.070 1.00 76.38 666 GLY A O 1
ATOM 5410 N N . ASN A 1 667 ? 26.013 40.622 27.015 1.00 82.19 667 ASN A N 1
ATOM 5411 C CA . ASN A 1 667 ? 25.034 39.964 27.879 1.00 82.19 667 ASN A CA 1
ATOM 5412 C C . ASN A 1 667 ? 23.721 39.731 27.124 1.00 82.19 667 ASN A C 1
ATOM 5414 O O . ASN A 1 667 ? 23.252 40.607 26.397 1.00 82.19 667 ASN A O 1
ATOM 5418 N N . ALA A 1 668 ? 23.106 38.563 27.320 1.00 83.00 668 ALA A N 1
ATOM 5419 C CA . ALA A 1 668 ? 21.808 38.240 26.734 1.00 83.00 668 ALA A CA 1
ATOM 5420 C C . ALA A 1 668 ? 20.690 39.052 27.411 1.00 83.00 668 ALA A C 1
ATOM 5422 O O . ALA A 1 668 ? 20.515 38.982 28.626 1.00 83.00 668 ALA A O 1
ATOM 5423 N N . VAL A 1 669 ? 19.935 39.809 26.613 1.00 81.25 669 VAL A N 1
ATOM 5424 C CA . VAL A 1 669 ? 18.862 40.710 27.073 1.00 81.25 669 VAL A CA 1
ATOM 5425 C C . VAL A 1 669 ? 17.490 40.033 26.989 1.00 81.25 669 VAL A C 1
ATOM 5427 O O . VAL A 1 669 ? 16.626 40.293 27.819 1.00 81.25 669 VAL A O 1
ATOM 5430 N N . GLY A 1 670 ? 17.286 39.142 26.014 1.00 82.94 670 GLY A N 1
ATOM 5431 C CA . GLY A 1 670 ? 16.033 38.402 25.833 1.00 82.94 670 GLY A CA 1
ATOM 5432 C C . GLY A 1 670 ? 15.935 37.732 24.463 1.00 82.94 670 GLY A C 1
ATOM 5433 O O . GLY A 1 670 ? 16.925 37.665 23.734 1.00 82.94 670 GLY A O 1
ATOM 5434 N N . VAL A 1 671 ? 14.748 37.225 24.117 1.00 86.12 671 VAL A N 1
ATOM 5435 C CA . VAL A 1 671 ? 14.456 36.577 22.825 1.00 86.12 671 VAL A CA 1
ATOM 5436 C C . VAL A 1 671 ? 13.475 37.444 22.037 1.00 86.12 671 VAL A C 1
ATOM 5438 O O . VAL A 1 671 ? 12.397 37.737 22.540 1.00 86.12 671 VAL A O 1
ATOM 5441 N N . SER A 1 672 ? 13.834 37.842 20.815 1.00 86.12 672 SER A N 1
ATOM 5442 C CA . SER A 1 672 ? 13.011 38.701 19.950 1.00 86.12 672 SER A CA 1
ATOM 5443 C C . SER A 1 672 ? 12.681 38.026 18.618 1.00 86.12 672 SER A C 1
ATOM 5445 O O . SER A 1 672 ? 13.560 37.474 17.943 1.00 86.12 672 SER A O 1
ATOM 5447 N N . LYS A 1 673 ? 11.409 38.100 18.222 1.00 86.62 673 LYS A N 1
ATOM 5448 C CA . LYS A 1 673 ? 10.870 37.592 16.951 1.00 86.62 673 LYS A CA 1
ATOM 5449 C C . LYS A 1 673 ? 11.191 38.530 15.798 1.00 86.62 673 LYS A C 1
ATOM 5451 O O . LYS A 1 673 ? 11.556 38.057 14.720 1.00 86.62 673 LYS A O 1
ATOM 5456 N N . GLU A 1 674 ? 11.151 39.840 16.028 1.00 84.38 674 GLU A N 1
ATOM 5457 C CA . GLU A 1 674 ? 11.541 40.838 15.022 1.00 84.38 674 GLU A CA 1
ATOM 5458 C C . GLU A 1 674 ? 13.032 40.750 14.673 1.00 84.38 674 GLU A C 1
ATOM 5460 O O . GLU A 1 674 ? 13.410 40.783 13.494 1.00 84.38 674 GLU A O 1
ATOM 5465 N N . ALA A 1 675 ? 13.888 40.525 15.677 1.00 85.00 675 ALA A N 1
ATOM 5466 C CA . ALA A 1 675 ? 15.299 40.226 15.444 1.00 85.00 675 ALA A CA 1
ATOM 5467 C C . ALA A 1 675 ? 15.473 38.937 14.618 1.00 85.00 675 ALA A C 1
ATOM 5469 O O . ALA A 1 675 ? 16.296 38.904 13.701 1.00 85.00 675 ALA A O 1
ATOM 5470 N N . GLY A 1 676 ? 14.658 37.909 14.884 1.00 85.25 676 GLY A N 1
ATOM 5471 C CA . GLY A 1 676 ? 14.642 36.645 14.139 1.00 85.25 676 GLY A CA 1
ATOM 5472 C C . GLY A 1 676 ? 14.251 36.834 12.675 1.00 85.25 676 GLY A C 1
ATOM 5473 O O . GLY A 1 676 ? 15.000 36.466 11.771 1.00 85.25 676 GLY A O 1
ATOM 5474 N N . SER A 1 677 ? 13.130 37.508 12.418 1.00 84.75 677 SER A N 1
ATOM 5475 C CA . SER A 1 677 ? 12.652 37.835 11.066 1.00 84.75 677 SER A CA 1
ATOM 5476 C C . SER A 1 677 ? 13.684 38.637 10.267 1.00 84.75 677 SER A C 1
ATOM 5478 O O . SER A 1 677 ? 13.938 38.361 9.086 1.00 84.75 677 SER A O 1
ATOM 5480 N N . LYS A 1 678 ? 14.341 39.610 10.910 1.00 87.94 678 LYS A N 1
ATOM 5481 C CA . LYS A 1 678 ? 15.404 40.403 10.286 1.00 87.94 678 LYS A CA 1
ATOM 5482 C C . LYS A 1 678 ? 16.659 39.572 10.004 1.00 87.94 678 LYS A C 1
ATOM 5484 O O . LYS A 1 678 ? 17.198 39.668 8.899 1.00 87.94 678 LYS A O 1
ATOM 5489 N N . ALA A 1 679 ? 17.091 38.735 10.946 1.00 86.06 679 ALA A N 1
ATOM 5490 C CA . ALA A 1 679 ? 18.242 37.852 10.777 1.00 86.06 679 ALA A CA 1
ATOM 5491 C C . ALA A 1 679 ? 18.065 36.904 9.586 1.00 86.06 679 ALA A C 1
ATOM 5493 O O . ALA A 1 679 ? 18.959 36.801 8.746 1.00 86.06 679 ALA A O 1
ATOM 5494 N N . ILE A 1 680 ? 16.888 36.288 9.447 1.00 87.31 680 ILE A N 1
ATOM 5495 C CA . ILE A 1 680 ? 16.591 35.381 8.332 1.00 87.31 680 ILE A CA 1
ATOM 5496 C C . ILE A 1 680 ? 16.687 36.121 6.988 1.00 87.31 680 ILE A C 1
ATOM 5498 O O . ILE A 1 680 ? 17.330 35.623 6.062 1.00 87.31 680 ILE A O 1
ATOM 5502 N N . LYS A 1 681 ? 16.100 37.322 6.873 1.00 85.88 681 LYS A N 1
ATOM 5503 C CA . LYS A 1 681 ? 16.146 38.122 5.632 1.00 85.88 681 LYS A CA 1
ATOM 5504 C C . LYS A 1 681 ? 17.577 38.485 5.238 1.00 85.88 681 LYS A C 1
ATOM 5506 O O . LYS A 1 681 ? 17.944 38.393 4.067 1.00 85.88 681 LYS A O 1
ATOM 5511 N N . GLU A 1 682 ? 18.394 38.881 6.205 1.00 85.94 682 GLU A N 1
ATOM 5512 C CA . GLU A 1 682 ? 19.781 39.275 5.963 1.00 85.94 682 GLU A CA 1
ATOM 5513 C C . GLU A 1 682 ? 20.672 38.080 5.594 1.00 85.94 682 GLU A C 1
ATOM 5515 O O . GLU A 1 682 ? 21.514 38.197 4.700 1.00 85.94 682 GLU A O 1
ATOM 5520 N N . THR A 1 683 ? 20.440 36.914 6.198 1.00 85.25 683 THR A N 1
ATOM 5521 C CA . THR A 1 683 ? 21.149 35.666 5.871 1.00 85.25 683 THR A CA 1
ATOM 5522 C C . THR A 1 683 ? 20.688 35.078 4.534 1.00 85.25 683 THR A C 1
ATOM 5524 O O . THR A 1 683 ? 21.490 34.547 3.765 1.00 85.25 683 THR A O 1
ATOM 5527 N N . ALA A 1 684 ? 19.411 35.231 4.180 1.00 83.25 684 ALA A N 1
ATOM 5528 C CA . ALA A 1 684 ? 18.911 34.877 2.855 1.00 83.25 684 ALA A CA 1
ATOM 5529 C C . ALA A 1 684 ? 19.558 35.747 1.763 1.00 83.25 684 ALA A C 1
ATOM 5531 O O . ALA A 1 684 ? 19.993 35.228 0.731 1.00 83.25 684 ALA A O 1
ATOM 5532 N N . LEU A 1 685 ? 19.686 37.056 2.007 1.00 85.19 685 LEU A N 1
ATOM 5533 C CA . LEU A 1 685 ? 20.360 37.989 1.100 1.00 85.19 685 LEU A CA 1
ATOM 5534 C C . LEU A 1 685 ? 21.855 37.681 0.949 1.00 85.19 685 LEU A C 1
ATOM 5536 O O . LEU A 1 685 ? 22.355 37.679 -0.178 1.00 85.19 685 LEU A O 1
ATOM 5540 N N . SER A 1 686 ? 22.563 37.376 2.042 1.00 84.19 686 SER A N 1
ATOM 5541 C CA . SER A 1 686 ? 23.987 37.023 1.976 1.00 84.19 686 SER A CA 1
ATOM 5542 C C . SER A 1 686 ? 24.205 35.742 1.163 1.00 84.19 686 SER A C 1
ATOM 5544 O O . SER A 1 686 ? 25.056 35.706 0.271 1.00 84.19 686 SER A O 1
ATOM 5546 N N . ARG A 1 687 ? 23.374 34.712 1.372 1.00 79.75 687 ARG A N 1
ATOM 5547 C CA . ARG A 1 687 ? 23.436 33.446 0.626 1.00 79.75 687 ARG A CA 1
ATOM 5548 C C . ARG A 1 687 ? 23.079 33.627 -0.849 1.00 79.75 687 ARG A C 1
ATOM 5550 O O . ARG A 1 687 ? 23.790 33.099 -1.705 1.00 79.75 687 ARG A O 1
ATOM 5557 N N . ALA A 1 688 ? 22.059 34.421 -1.169 1.00 80.81 688 ALA A N 1
ATOM 5558 C CA . ALA A 1 688 ? 21.742 34.776 -2.552 1.00 80.81 688 ALA A CA 1
ATOM 5559 C C . ALA A 1 688 ? 22.901 35.501 -3.247 1.00 80.81 688 ALA A C 1
ATOM 5561 O O . ALA A 1 688 ? 23.256 35.152 -4.375 1.00 80.81 688 ALA A O 1
ATOM 5562 N N . ALA A 1 689 ? 23.524 36.470 -2.571 1.00 82.19 689 ALA A N 1
ATOM 5563 C CA . ALA A 1 689 ? 24.666 37.201 -3.107 1.00 82.19 689 ALA A CA 1
ATOM 5564 C C . ALA A 1 689 ? 25.872 36.275 -3.347 1.00 82.19 689 ALA A C 1
ATOM 5566 O O . ALA A 1 689 ? 26.496 36.344 -4.407 1.00 82.19 689 ALA A O 1
ATOM 5567 N N . LEU A 1 690 ? 26.176 35.362 -2.421 1.00 78.19 690 LEU A N 1
ATOM 5568 C CA . LEU A 1 690 ? 27.317 34.443 -2.530 1.00 78.19 690 LEU A CA 1
ATOM 5569 C C . LEU A 1 690 ? 27.143 33.410 -3.650 1.00 78.19 690 LEU A C 1
ATOM 5571 O O . LEU A 1 690 ? 28.026 33.254 -4.498 1.00 78.19 690 LEU A O 1
ATOM 5575 N N . PHE A 1 691 ? 25.995 32.734 -3.709 1.00 74.25 691 PHE A N 1
ATOM 5576 C CA . PHE A 1 691 ? 25.732 31.748 -4.763 1.00 74.25 691 PHE A CA 1
ATOM 5577 C C . PHE A 1 691 ? 25.526 32.412 -6.131 1.00 74.25 691 PHE A C 1
ATOM 5579 O O . PHE A 1 691 ? 26.032 31.913 -7.140 1.00 74.25 691 PHE A O 1
ATOM 5586 N N . GLY A 1 692 ? 24.875 33.579 -6.165 1.00 75.94 692 GLY A N 1
ATOM 5587 C CA . GLY A 1 692 ? 24.714 34.377 -7.378 1.00 75.94 692 GLY A CA 1
ATOM 5588 C C . GLY A 1 692 ? 26.052 34.855 -7.950 1.00 75.94 692 GLY A C 1
ATOM 5589 O O . GLY A 1 692 ? 26.319 34.670 -9.136 1.00 75.94 692 GLY A O 1
ATOM 5590 N N . THR A 1 693 ? 26.942 35.409 -7.122 1.00 76.19 693 THR A N 1
ATOM 5591 C CA . THR A 1 693 ? 28.272 35.868 -7.576 1.00 76.19 693 THR A CA 1
ATOM 5592 C C . THR A 1 693 ? 29.160 34.712 -8.030 1.00 76.19 693 THR A C 1
ATOM 5594 O O . THR A 1 693 ? 29.810 34.816 -9.074 1.00 76.19 693 THR A O 1
ATOM 5597 N N . THR A 1 694 ? 29.116 33.576 -7.332 1.00 74.31 694 THR A N 1
ATOM 5598 C CA . THR A 1 694 ? 29.866 32.366 -7.707 1.00 74.31 694 THR A CA 1
ATOM 5599 C C . THR A 1 694 ? 29.443 31.814 -9.069 1.00 74.31 694 THR A C 1
ATOM 5601 O O . THR A 1 694 ? 30.282 31.335 -9.830 1.00 74.31 694 THR A O 1
ATOM 5604 N N . ALA A 1 695 ? 28.164 31.936 -9.429 1.00 71.12 695 ALA A N 1
ATOM 5605 C CA . ALA A 1 695 ? 27.671 31.561 -10.753 1.00 71.12 695 ALA A CA 1
ATOM 5606 C C . ALA A 1 695 ? 27.949 32.636 -11.831 1.00 71.12 695 ALA A C 1
ATOM 5608 O O . ALA A 1 695 ? 28.199 32.309 -12.999 1.00 71.12 695 ALA A O 1
ATOM 5609 N N . ALA A 1 696 ? 27.932 33.920 -11.456 1.00 74.69 696 ALA A N 1
ATOM 5610 C CA . ALA A 1 696 ? 28.069 35.045 -12.382 1.00 74.69 696 ALA A CA 1
ATOM 5611 C C . ALA A 1 696 ? 29.507 35.312 -12.833 1.00 74.69 696 ALA A C 1
ATOM 5613 O O . ALA A 1 696 ? 29.763 35.467 -14.030 1.00 74.69 696 ALA A O 1
ATOM 5614 N N . VAL A 1 697 ? 30.452 35.358 -11.895 1.00 78.25 697 VAL A N 1
ATOM 5615 C CA . VAL A 1 697 ? 31.823 35.815 -12.161 1.00 78.25 697 VAL A CA 1
ATOM 5616 C C . VAL A 1 697 ? 32.581 34.889 -13.131 1.00 78.25 697 VAL A C 1
ATOM 5618 O O . VAL A 1 697 ? 33.162 35.414 -14.085 1.00 78.25 697 VAL A O 1
ATOM 5621 N N . PRO A 1 698 ? 32.539 33.542 -13.014 1.00 74.94 698 PRO A N 1
ATOM 5622 C CA . PRO A 1 698 ? 33.171 32.658 -13.998 1.00 74.94 698 PRO A CA 1
ATOM 5623 C C . PRO A 1 698 ? 32.571 32.833 -15.394 1.00 74.94 698 PRO A C 1
ATOM 5625 O O . PRO A 1 698 ? 33.291 32.821 -16.390 1.00 74.94 698 PRO A O 1
ATOM 5628 N N . SER A 1 699 ? 31.251 33.015 -15.464 1.00 72.31 699 SER A N 1
ATOM 5629 C CA . SER A 1 699 ? 30.501 33.166 -16.712 1.00 72.31 699 SER A CA 1
ATOM 5630 C C . SER A 1 699 ? 30.849 34.479 -17.420 1.00 72.31 699 SER A C 1
ATOM 5632 O O . SER A 1 699 ? 31.066 34.493 -18.634 1.00 72.31 699 SER A O 1
ATOM 5634 N N . PHE A 1 700 ? 30.981 35.565 -16.657 1.00 75.19 700 PHE A N 1
ATOM 5635 C CA . PHE A 1 700 ? 31.399 36.872 -17.156 1.00 75.19 700 PHE A CA 1
ATOM 5636 C C . PHE A 1 700 ? 32.866 36.878 -17.609 1.00 75.19 700 PHE A C 1
ATOM 5638 O O . PHE A 1 700 ? 33.173 37.337 -18.711 1.00 75.19 700 PHE A O 1
ATOM 5645 N N . LEU A 1 701 ? 33.765 36.285 -16.817 1.00 75.06 701 LEU A N 1
ATOM 5646 C CA . LEU A 1 701 ? 35.177 36.132 -17.175 1.00 75.06 701 LEU A CA 1
ATOM 5647 C C . LEU A 1 701 ? 35.336 35.350 -18.488 1.00 75.06 701 LEU A C 1
ATOM 5649 O O . LEU A 1 701 ? 36.105 35.742 -19.367 1.00 75.06 701 LEU A O 1
ATOM 5653 N N . LEU A 1 702 ? 34.556 34.280 -18.666 1.00 71.62 702 LEU A N 1
ATOM 5654 C CA . LEU A 1 702 ? 34.546 33.501 -19.903 1.00 71.62 702 LEU A CA 1
ATOM 5655 C C . LEU A 1 702 ? 34.024 34.305 -21.100 1.00 71.62 702 LEU A C 1
ATOM 5657 O O . LEU A 1 702 ? 34.511 34.121 -22.216 1.00 71.62 702 LEU A O 1
ATOM 5661 N N . ALA A 1 703 ? 33.041 35.183 -20.890 1.00 71.31 703 ALA A N 1
ATOM 5662 C CA . ALA A 1 703 ? 32.513 36.053 -21.938 1.00 71.31 703 ALA A CA 1
ATOM 5663 C C . ALA A 1 703 ? 33.556 37.081 -22.411 1.00 71.31 703 ALA A C 1
ATOM 5665 O O . ALA A 1 703 ? 33.669 37.322 -23.615 1.00 71.31 703 ALA A O 1
ATOM 5666 N N . LEU A 1 704 ? 34.360 37.628 -21.492 1.00 73.88 704 LEU A N 1
ATOM 5667 C CA . LEU A 1 704 ? 35.472 38.527 -21.817 1.00 73.88 704 LEU A CA 1
ATOM 5668 C C . LEU A 1 704 ? 36.608 37.793 -22.537 1.00 73.88 704 LEU A C 1
ATOM 5670 O O . LEU A 1 704 ? 37.070 38.241 -23.586 1.00 73.88 704 LEU A O 1
ATOM 5674 N N . LEU A 1 705 ? 37.012 36.627 -22.029 1.00 72.12 705 LEU A N 1
ATOM 5675 C CA . LEU A 1 705 ? 38.104 35.839 -22.607 1.00 72.12 705 LEU A CA 1
ATOM 5676 C C . LEU A 1 705 ? 37.788 35.336 -24.018 1.00 72.12 705 LEU A C 1
ATOM 5678 O O . LEU A 1 705 ? 38.673 35.309 -24.868 1.00 72.12 705 LEU A O 1
ATOM 5682 N N . LYS A 1 706 ? 36.524 35.014 -24.316 1.00 68.75 706 LYS A N 1
ATOM 5683 C CA . LYS A 1 706 ? 36.088 34.631 -25.671 1.00 68.75 706 LYS A CA 1
ATOM 5684 C C . LYS A 1 706 ? 36.240 35.745 -26.717 1.00 68.75 706 LYS A C 1
ATOM 5686 O O . LYS A 1 706 ? 36.268 35.442 -27.910 1.00 68.75 706 LYS A O 1
ATOM 5691 N N . ARG A 1 707 ? 36.350 37.014 -26.302 1.00 70.00 707 ARG A N 1
ATOM 5692 C CA . ARG A 1 707 ? 36.626 38.146 -27.207 1.00 70.00 707 ARG A CA 1
ATOM 5693 C C . ARG A 1 707 ? 38.117 38.297 -27.533 1.00 70.00 707 ARG A C 1
ATOM 5695 O O . ARG A 1 707 ? 38.457 39.009 -28.474 1.00 70.00 707 ARG A O 1
ATOM 5702 N N . ALA A 1 708 ? 39.008 37.632 -26.796 1.00 76.56 708 ALA A N 1
ATOM 5703 C CA . ALA A 1 708 ? 40.445 37.711 -27.027 1.00 76.56 708 ALA A CA 1
ATOM 5704 C C . ALA A 1 708 ? 40.883 36.784 -28.177 1.00 76.56 708 ALA A C 1
ATOM 5706 O O . ALA A 1 708 ? 40.620 35.579 -28.162 1.00 76.56 708 ALA A O 1
ATOM 5707 N N . LYS A 1 709 ? 41.629 37.332 -29.148 1.00 67.88 709 LYS A N 1
ATOM 5708 C CA . LYS A 1 709 ? 42.127 36.601 -30.334 1.00 67.88 709 LYS A CA 1
ATOM 5709 C C . LYS A 1 709 ? 42.962 35.358 -29.983 1.00 67.88 709 LYS A C 1
ATOM 5711 O O . LYS A 1 709 ? 42.948 34.380 -30.721 1.00 67.88 709 LYS A O 1
ATOM 5716 N N . PHE A 1 710 ? 43.653 35.371 -28.841 1.00 69.88 710 PHE A N 1
ATOM 5717 C CA . PHE A 1 710 ? 44.443 34.238 -28.344 1.00 69.88 710 PHE A CA 1
ATOM 5718 C C . PHE A 1 710 ? 43.574 33.025 -27.962 1.00 69.88 710 PHE A C 1
ATOM 5720 O O . PHE A 1 710 ? 43.920 31.886 -28.267 1.00 69.88 710 PHE A O 1
ATOM 5727 N N . VAL A 1 711 ? 42.407 33.265 -27.358 1.00 68.69 711 VAL A N 1
ATOM 5728 C CA . VAL A 1 711 ? 41.484 32.214 -26.893 1.00 68.69 711 VAL A CA 1
ATOM 5729 C C . VAL A 1 711 ? 40.684 31.616 -28.053 1.00 68.69 711 VAL A C 1
ATOM 5731 O O . VAL A 1 711 ? 40.370 30.430 -28.035 1.00 68.69 711 VAL A O 1
ATOM 5734 N N . GLN A 1 712 ? 40.411 32.404 -29.099 1.00 68.88 712 GLN A N 1
ATOM 5735 C CA . GLN A 1 712 ? 39.791 31.906 -30.334 1.00 68.88 712 GLN A CA 1
ATOM 5736 C C . GLN A 1 712 ? 40.696 30.926 -31.092 1.00 68.88 712 GLN A C 1
ATOM 5738 O O . GLN A 1 712 ? 40.196 30.022 -31.755 1.00 68.88 712 GLN A O 1
ATOM 5743 N N . ARG A 1 713 ? 42.020 31.076 -30.963 1.00 71.81 713 ARG A N 1
ATOM 5744 C CA . ARG A 1 713 ? 43.007 30.225 -31.638 1.00 71.81 713 ARG A CA 1
ATOM 5745 C C . ARG A 1 713 ? 43.196 28.868 -30.950 1.00 71.81 713 ARG A C 1
ATOM 5747 O O . ARG A 1 713 ? 43.480 27.896 -31.634 1.00 71.81 713 ARG A O 1
ATOM 5754 N N . ASN A 1 714 ? 42.985 28.793 -29.631 1.00 70.44 714 ASN A N 1
ATOM 5755 C CA . ASN A 1 714 ? 43.116 27.573 -28.823 1.00 70.44 714 ASN A CA 1
ATOM 5756 C C . ASN A 1 714 ? 41.881 27.349 -27.916 1.00 70.44 714 ASN A C 1
ATOM 5758 O O . ASN A 1 714 ? 41.920 27.649 -26.718 1.00 70.44 714 ASN A O 1
ATOM 5762 N N . PRO A 1 715 ? 40.784 26.764 -28.437 1.00 69.25 715 PRO A N 1
ATOM 5763 C CA . PRO A 1 715 ? 39.523 26.606 -27.698 1.00 69.25 715 PRO A CA 1
ATOM 5764 C C . PRO A 1 715 ? 39.599 25.641 -26.498 1.00 69.25 715 PRO A C 1
ATOM 5766 O O . PRO A 1 715 ? 38.751 25.699 -25.605 1.00 69.25 715 PRO A O 1
ATOM 5769 N N . MET A 1 716 ? 40.629 24.790 -26.425 1.00 70.88 716 MET A N 1
ATOM 5770 C CA . MET A 1 716 ? 40.856 23.855 -25.310 1.00 70.88 716 MET A CA 1
ATOM 5771 C C . MET A 1 716 ? 41.183 24.550 -23.975 1.00 70.88 716 MET A C 1
ATOM 5773 O O . MET A 1 716 ? 41.014 23.945 -22.919 1.00 70.88 716 MET A O 1
ATOM 5777 N N . ILE A 1 717 ? 41.578 25.829 -23.992 1.00 74.50 717 ILE A N 1
ATOM 5778 C CA . ILE A 1 717 ? 41.927 26.612 -22.789 1.00 74.50 717 ILE A CA 1
ATOM 5779 C C . ILE A 1 717 ? 40.673 27.060 -22.006 1.00 74.50 717 ILE A C 1
ATOM 5781 O O . ILE A 1 717 ? 40.738 27.336 -20.808 1.00 74.50 717 ILE A O 1
ATOM 5785 N N . ILE A 1 718 ? 39.497 27.068 -22.643 1.00 73.69 718 ILE A N 1
ATOM 5786 C CA . ILE A 1 718 ? 38.249 27.573 -22.048 1.00 73.69 718 ILE A CA 1
ATOM 5787 C C . ILE A 1 718 ? 37.794 26.718 -20.854 1.00 73.69 718 ILE A C 1
ATOM 5789 O O . ILE A 1 718 ? 37.312 27.258 -19.856 1.00 73.69 718 ILE A O 1
ATOM 5793 N N . ALA A 1 719 ? 37.930 25.390 -20.936 1.00 71.50 719 ALA A N 1
ATOM 5794 C CA . ALA A 1 719 ? 37.461 24.498 -19.875 1.00 71.50 719 ALA A CA 1
ATOM 5795 C C . ALA A 1 719 ? 38.340 24.578 -18.609 1.00 71.50 719 ALA A C 1
ATOM 5797 O O . ALA A 1 719 ? 37.775 24.808 -17.537 1.00 71.50 719 ALA A O 1
ATOM 5798 N N . PRO A 1 720 ? 39.685 24.477 -18.701 1.00 80.06 720 PRO A N 1
ATOM 5799 C CA . PRO A 1 720 ? 40.575 24.656 -17.555 1.00 80.06 720 PRO A CA 1
ATOM 5800 C C . PRO A 1 720 ? 40.377 26.003 -16.861 1.00 80.06 720 PRO A C 1
ATOM 5802 O O . PRO A 1 720 ? 40.194 26.037 -15.648 1.00 80.06 720 PRO A O 1
ATOM 5805 N N . VAL A 1 721 ? 40.310 27.103 -17.621 1.00 79.44 721 VAL A N 1
ATOM 5806 C CA . VAL A 1 721 ? 40.134 28.447 -17.047 1.00 79.44 721 VAL A CA 1
ATOM 5807 C C . VAL A 1 721 ? 38.807 28.571 -16.303 1.00 79.44 721 VAL A C 1
ATOM 5809 O O . VAL A 1 721 ? 38.788 29.113 -15.204 1.00 79.44 721 VAL A O 1
ATOM 5812 N N . ARG A 1 722 ? 37.715 28.009 -16.837 1.00 75.94 722 ARG A N 1
ATOM 5813 C CA . ARG A 1 722 ? 36.416 27.999 -16.150 1.00 75.94 722 ARG A CA 1
ATOM 5814 C C . ARG A 1 722 ? 36.463 27.219 -14.835 1.00 75.94 722 ARG A C 1
ATOM 5816 O O . ARG A 1 722 ? 35.883 27.658 -13.846 1.00 75.94 722 ARG A O 1
ATOM 5823 N N . HIS A 1 723 ? 37.104 26.052 -14.816 1.00 79.19 723 HIS A N 1
ATOM 5824 C CA . HIS A 1 723 ? 37.177 25.227 -13.606 1.00 79.19 723 HIS A CA 1
ATOM 5825 C C . HIS A 1 723 ? 38.084 25.858 -12.545 1.00 79.19 723 HIS A C 1
ATOM 5827 O O . HIS A 1 723 ? 37.691 25.921 -11.383 1.00 79.19 723 HIS A O 1
ATOM 5833 N N . VAL A 1 724 ? 39.227 26.413 -12.955 1.00 83.62 724 VAL A N 1
ATOM 5834 C CA . VAL A 1 724 ? 40.147 27.134 -12.065 1.00 83.62 724 VAL A CA 1
ATOM 5835 C C . VAL A 1 724 ? 39.501 28.409 -11.523 1.00 83.62 724 VAL A C 1
ATOM 5837 O O . VAL A 1 724 ? 39.533 28.630 -10.316 1.00 83.62 724 VAL A O 1
ATOM 5840 N N . SER A 1 725 ? 38.835 29.212 -12.362 1.00 80.19 725 SER A N 1
ATOM 5841 C CA . SER A 1 725 ? 38.150 30.425 -11.898 1.00 80.19 725 SER A CA 1
ATOM 5842 C C . SER A 1 725 ? 37.039 30.096 -10.904 1.00 80.19 725 SER A C 1
ATOM 5844 O O . SER A 1 725 ? 36.908 30.760 -9.884 1.00 80.19 725 SER A O 1
ATOM 5846 N N . THR A 1 726 ? 36.265 29.041 -11.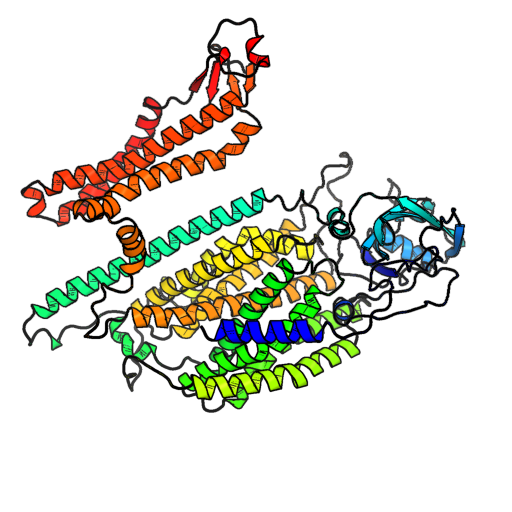172 1.00 78.69 726 THR A N 1
ATOM 5847 C CA . THR A 1 726 ? 35.191 28.597 -10.273 1.00 78.69 726 THR A CA 1
ATOM 5848 C C . THR A 1 726 ? 35.758 28.128 -8.931 1.00 78.69 726 THR A C 1
ATOM 5850 O O . THR A 1 726 ? 35.254 28.537 -7.891 1.00 78.69 726 THR A O 1
ATOM 5853 N N . ALA A 1 727 ? 36.838 27.338 -8.933 1.00 80.44 727 ALA A N 1
ATOM 5854 C CA . ALA A 1 727 ? 37.490 26.869 -7.709 1.00 80.44 727 ALA A CA 1
ATOM 5855 C C . ALA A 1 727 ? 38.073 28.021 -6.871 1.00 80.44 727 ALA A C 1
ATOM 5857 O O . ALA A 1 727 ? 37.900 28.037 -5.654 1.00 80.44 727 ALA A O 1
ATOM 5858 N N . ILE A 1 728 ? 38.700 29.011 -7.516 1.00 83.50 728 ILE A N 1
ATOM 5859 C CA . ILE A 1 728 ? 39.224 30.208 -6.841 1.00 83.50 728 ILE A CA 1
ATOM 5860 C C . ILE A 1 728 ? 38.086 31.002 -6.191 1.00 83.50 728 ILE A C 1
ATOM 5862 O O . ILE A 1 728 ? 38.206 31.413 -5.041 1.00 83.50 728 ILE A O 1
ATOM 5866 N N . ILE A 1 729 ? 36.964 31.186 -6.891 1.00 82.25 729 ILE A N 1
ATOM 5867 C CA . ILE A 1 729 ? 35.824 31.944 -6.360 1.00 82.25 729 ILE A CA 1
ATOM 5868 C C . ILE A 1 729 ? 35.162 31.203 -5.196 1.00 82.25 729 ILE A C 1
ATOM 5870 O O . ILE A 1 729 ? 34.881 31.829 -4.180 1.00 82.25 729 ILE A O 1
ATOM 5874 N N . PHE A 1 730 ? 35.001 29.878 -5.282 1.00 79.00 730 PHE A N 1
ATOM 5875 C CA . PHE A 1 730 ? 34.537 29.073 -4.146 1.00 79.00 730 PHE A CA 1
ATOM 5876 C C . PHE A 1 730 ? 35.490 29.150 -2.944 1.00 79.00 730 PHE A C 1
ATOM 5878 O O . PHE A 1 730 ? 35.025 29.244 -1.810 1.00 79.00 730 PHE A O 1
ATOM 5885 N N . GLY A 1 731 ? 36.807 29.155 -3.175 1.00 78.06 731 GLY A N 1
ATOM 5886 C CA . GLY A 1 731 ? 37.807 29.290 -2.111 1.00 78.06 731 GLY A CA 1
ATOM 5887 C C . GLY A 1 731 ? 37.809 30.671 -1.445 1.00 78.06 731 GLY A C 1
ATOM 5888 O O . GLY A 1 731 ? 37.954 30.771 -0.229 1.00 78.06 731 GLY A O 1
ATOM 5889 N N . LEU A 1 732 ? 37.595 31.737 -2.222 1.00 80.50 732 LEU A N 1
ATOM 5890 C CA . LEU A 1 732 ? 37.520 33.117 -1.723 1.00 80.50 732 LEU A CA 1
ATOM 5891 C C . LEU A 1 732 ? 36.140 33.486 -1.154 1.00 80.50 732 LEU A C 1
ATOM 5893 O O . LEU A 1 732 ? 36.013 34.507 -0.479 1.00 80.50 732 LEU A O 1
ATOM 5897 N N . MET A 1 733 ? 35.120 32.656 -1.382 1.00 80.25 733 MET A N 1
ATOM 5898 C CA . MET A 1 733 ? 33.742 32.906 -0.956 1.00 80.25 733 MET A CA 1
ATOM 5899 C C . MET A 1 733 ? 33.631 33.086 0.559 1.00 80.25 733 MET A C 1
ATOM 5901 O O . MET A 1 733 ? 32.966 34.009 1.019 1.00 80.25 733 MET A O 1
ATOM 5905 N N . ILE A 1 734 ? 34.291 32.225 1.338 1.00 73.12 734 ILE A N 1
ATOM 5906 C CA . ILE A 1 734 ? 34.160 32.218 2.799 1.00 73.12 734 ILE A CA 1
ATOM 5907 C C . ILE A 1 734 ? 34.791 33.486 3.415 1.00 73.12 734 ILE A C 1
ATOM 5909 O O . ILE A 1 734 ? 34.074 34.213 4.104 1.00 73.12 734 ILE A O 1
ATOM 5913 N N . PRO A 1 735 ? 36.058 33.853 3.130 1.00 78.75 735 PRO A N 1
ATOM 5914 C CA . PRO A 1 735 ? 36.642 35.085 3.671 1.00 78.75 735 PRO A CA 1
ATOM 5915 C C . PRO A 1 735 ? 35.907 36.363 3.245 1.00 78.75 735 PRO A C 1
ATOM 5917 O O . PRO A 1 735 ? 35.709 37.258 4.064 1.00 78.75 735 PRO A O 1
ATOM 5920 N N . VAL A 1 736 ? 35.467 36.445 1.982 1.00 79.06 736 VAL A N 1
ATOM 5921 C CA . VAL A 1 736 ? 34.731 37.613 1.464 1.00 79.06 736 VAL A CA 1
ATOM 5922 C C . VAL A 1 736 ? 33.325 37.695 2.063 1.00 79.06 736 VAL A C 1
ATOM 5924 O O . VAL A 1 736 ? 32.840 38.786 2.350 1.00 79.06 736 VAL A O 1
ATOM 5927 N N . SER A 1 737 ? 32.673 36.557 2.317 1.00 73.25 737 SER A N 1
ATOM 5928 C CA . SER A 1 737 ? 31.374 36.549 2.994 1.00 73.25 737 SER A CA 1
ATOM 5929 C C . SER A 1 737 ? 31.456 37.151 4.394 1.00 73.25 737 SER A C 1
ATOM 5931 O O . SER A 1 737 ? 30.607 37.964 4.743 1.00 73.25 737 SER A O 1
ATOM 5933 N N . PHE A 1 738 ? 32.512 36.837 5.150 1.00 71.81 738 PHE A N 1
ATOM 5934 C CA . PHE A 1 738 ? 32.695 37.355 6.504 1.00 71.81 738 PHE A CA 1
ATOM 5935 C C . PHE A 1 738 ? 33.056 38.836 6.556 1.00 71.81 738 PHE A C 1
ATOM 5937 O O . PHE A 1 738 ? 32.720 39.498 7.535 1.00 71.81 738 PHE A O 1
ATOM 5944 N N . SER A 1 739 ? 33.715 39.367 5.523 1.00 79.62 739 SER A N 1
ATOM 5945 C CA . SER A 1 739 ? 34.045 40.793 5.466 1.00 79.62 739 SER A CA 1
ATOM 5946 C C . SER A 1 739 ? 32.861 41.657 5.028 1.00 79.62 739 SER A C 1
ATOM 5948 O O . SER A 1 739 ? 32.691 42.760 5.542 1.00 79.62 739 SER A O 1
ATOM 5950 N N . VAL A 1 740 ? 32.031 41.162 4.103 1.00 79.00 740 VAL A N 1
ATOM 5951 C CA . VAL A 1 740 ? 30.865 41.896 3.581 1.00 79.00 740 VAL A CA 1
ATOM 5952 C C . VAL A 1 740 ? 29.642 41.736 4.489 1.00 79.00 740 VAL A C 1
ATOM 5954 O O . VAL A 1 740 ? 28.872 42.681 4.665 1.00 79.00 740 VAL A O 1
ATOM 5957 N N . PHE A 1 741 ? 29.463 40.557 5.089 1.00 80.44 741 PHE A N 1
ATOM 5958 C CA . PHE A 1 741 ? 28.334 40.230 5.956 1.00 80.44 741 PHE A CA 1
ATOM 5959 C C . PHE A 1 741 ? 28.847 39.771 7.331 1.00 80.44 741 PHE A C 1
ATOM 5961 O O . PHE A 1 741 ? 29.065 38.577 7.543 1.00 80.44 741 PHE A O 1
ATOM 5968 N N . PRO A 1 742 ? 29.048 40.700 8.284 1.00 78.50 742 PRO A N 1
ATOM 5969 C CA . PRO A 1 742 ? 29.512 40.343 9.620 1.00 78.50 742 PRO A CA 1
ATOM 5970 C C . PRO A 1 742 ? 28.491 39.449 10.341 1.00 78.50 742 PRO A C 1
ATOM 5972 O O . PRO A 1 742 ? 27.281 39.573 10.135 1.00 78.50 742 PRO A O 1
ATOM 5975 N N . GLN A 1 743 ? 28.988 38.564 11.213 1.00 78.50 743 GLN A N 1
ATOM 5976 C CA . GLN A 1 743 ? 28.174 37.583 11.952 1.00 78.50 743 GLN A CA 1
ATOM 5977 C C . GLN A 1 743 ? 27.171 38.219 12.929 1.00 78.50 743 GLN A C 1
ATOM 5979 O O . GLN A 1 743 ? 26.157 37.600 13.259 1.00 78.50 743 GLN A O 1
ATOM 5984 N N . PHE A 1 744 ? 27.441 39.447 13.376 1.00 83.06 744 PHE A N 1
ATOM 5985 C CA . PHE A 1 744 ? 26.577 40.201 14.278 1.00 83.06 744 PHE A CA 1
ATOM 5986 C C . PHE A 1 744 ? 25.793 41.267 13.511 1.00 83.06 744 PHE A C 1
ATOM 5988 O O . PHE A 1 744 ? 26.375 42.138 12.860 1.00 83.06 744 PHE A O 1
ATOM 5995 N N . GLY A 1 745 ? 24.466 41.191 13.600 1.00 83.19 745 GLY A N 1
ATOM 5996 C CA . GLY A 1 745 ? 23.552 42.229 13.137 1.00 83.19 745 GLY A CA 1
ATOM 5997 C C . GLY A 1 745 ? 23.271 43.246 14.241 1.00 83.19 745 GLY A C 1
ATOM 5998 O O . GLY A 1 745 ? 23.336 42.918 15.423 1.00 83.19 745 GLY A O 1
ATOM 5999 N N . LYS A 1 746 ? 22.959 44.485 13.847 1.00 86.75 746 LYS A N 1
ATOM 6000 C CA . LYS A 1 746 ? 22.585 45.578 14.755 1.00 86.75 746 LYS A CA 1
ATOM 6001 C C . LYS A 1 746 ? 21.119 45.955 14.573 1.00 86.75 746 LYS A C 1
ATOM 6003 O O . LYS A 1 746 ? 20.616 46.016 13.440 1.00 86.75 746 LYS A O 1
ATOM 6008 N N . MET A 1 747 ? 20.434 46.257 15.670 1.00 83.19 747 MET A N 1
ATOM 6009 C CA . MET A 1 747 ? 19.045 46.711 15.658 1.00 83.19 747 MET A CA 1
ATOM 6010 C C . MET A 1 747 ? 18.819 47.834 16.667 1.00 83.19 747 MET A C 1
ATOM 6012 O O . MET A 1 747 ? 19.312 47.796 17.793 1.00 83.19 747 MET A O 1
ATOM 6016 N N . LYS A 1 748 ? 18.055 48.845 16.243 1.00 82.19 748 LYS A N 1
ATOM 6017 C CA . LYS A 1 748 ? 17.528 49.876 17.139 1.00 82.19 748 LYS A CA 1
ATOM 6018 C C . LYS A 1 748 ? 16.320 49.320 17.890 1.00 82.19 748 LYS A C 1
ATOM 6020 O O . LYS A 1 748 ? 15.542 48.572 17.304 1.00 82.19 748 LYS A O 1
ATOM 6025 N N . ARG A 1 749 ? 16.151 49.731 19.147 1.00 73.12 749 ARG A N 1
ATOM 6026 C CA . ARG A 1 749 ? 15.066 49.266 20.031 1.00 73.12 749 ARG A CA 1
ATOM 6027 C C . ARG A 1 749 ? 13.674 49.635 19.548 1.00 73.12 749 ARG A C 1
ATOM 6029 O O . ARG A 1 749 ? 12.762 48.845 19.703 1.00 73.12 749 ARG A O 1
ATOM 6036 N N . GLU A 1 750 ? 13.552 50.779 18.883 1.00 75.12 750 GLU A N 1
ATOM 6037 C CA . GLU A 1 750 ? 12.311 51.260 18.256 1.00 75.12 750 GLU A CA 1
ATOM 6038 C C . GLU A 1 750 ? 11.712 50.259 17.250 1.00 75.12 750 GLU A C 1
ATOM 6040 O O . GLU A 1 750 ? 10.525 50.315 16.958 1.00 75.12 750 GLU A O 1
ATOM 6045 N N . ASN A 1 751 ? 12.528 49.339 16.721 1.00 77.19 751 ASN A N 1
ATOM 6046 C CA . ASN A 1 751 ? 12.108 48.321 15.758 1.00 77.19 751 ASN A CA 1
ATOM 6047 C C . ASN A 1 751 ? 11.866 46.940 16.400 1.00 77.19 751 ASN A C 1
ATOM 6049 O O . ASN A 1 751 ? 11.690 45.970 15.667 1.00 77.19 751 ASN A O 1
ATOM 6053 N N . LEU A 1 752 ? 11.952 46.829 17.729 1.00 77.38 752 LEU A N 1
ATOM 6054 C CA . LEU A 1 752 ? 11.720 45.599 18.493 1.00 77.38 752 LEU A CA 1
ATOM 6055 C C . LEU A 1 752 ? 10.377 45.675 19.229 1.00 77.38 752 LEU A C 1
ATOM 6057 O O . LEU A 1 752 ? 9.763 46.741 19.304 1.00 77.38 752 LEU A O 1
ATOM 6061 N N . GLU A 1 753 ? 9.926 44.542 19.762 1.00 81.44 753 GLU A N 1
ATOM 6062 C CA . GLU A 1 753 ? 8.673 44.430 20.511 1.00 81.44 753 GLU A CA 1
ATOM 6063 C C . GLU A 1 753 ? 8.632 45.399 21.714 1.00 81.44 753 GLU A C 1
ATOM 6065 O O . GLU A 1 753 ? 9.674 45.749 22.271 1.00 81.44 753 GLU A O 1
ATOM 6070 N N . GLU A 1 754 ? 7.433 45.828 22.132 1.00 74.75 754 GLU A N 1
ATOM 6071 C CA . GLU A 1 754 ? 7.234 46.854 23.179 1.00 74.75 754 GLU A CA 1
ATOM 6072 C C . GLU A 1 754 ? 7.973 46.532 24.497 1.00 74.75 754 GLU A C 1
ATOM 6074 O O . GLU A 1 754 ? 8.484 47.435 25.160 1.00 74.75 754 GLU A O 1
ATOM 6079 N N . GLU A 1 755 ? 8.140 45.244 24.818 1.00 73.00 755 GLU A N 1
ATOM 6080 C CA . GLU A 1 755 ? 8.889 44.732 25.979 1.00 73.00 755 GLU A CA 1
ATOM 6081 C C . GLU A 1 755 ? 10.377 45.140 25.984 1.00 73.00 755 GLU A C 1
ATOM 6083 O O . GLU A 1 755 ? 10.982 45.323 27.043 1.00 73.00 755 GLU A O 1
ATOM 6088 N N . PHE A 1 756 ? 10.978 45.325 24.804 1.00 72.62 756 PHE A N 1
ATOM 6089 C CA . PHE A 1 756 ? 12.372 45.757 24.649 1.00 72.62 756 PHE A CA 1
ATOM 6090 C C . PHE A 1 756 ? 12.521 47.281 24.562 1.00 72.62 756 PHE A C 1
ATOM 6092 O O . PHE A 1 756 ? 13.632 47.803 24.715 1.00 72.62 756 PHE A O 1
ATOM 6099 N N . GLN A 1 757 ? 11.419 48.001 24.336 1.00 71.62 757 GLN A N 1
ATOM 6100 C CA . GLN A 1 757 ? 11.386 49.465 24.288 1.00 71.62 757 GLN A CA 1
ATOM 6101 C C . GLN A 1 757 ? 11.351 50.083 25.695 1.00 71.62 757 GLN A C 1
ATOM 6103 O O . GLN A 1 757 ? 11.862 51.184 25.886 1.00 71.62 757 GLN A O 1
ATOM 6108 N N . SER A 1 758 ? 10.823 49.359 26.690 1.00 63.34 758 SER A N 1
ATOM 6109 C CA . SER A 1 758 ? 10.717 49.805 28.090 1.00 63.34 758 SER A CA 1
ATOM 6110 C C . SER A 1 758 ? 11.993 49.644 28.934 1.00 63.34 758 SER A C 1
ATOM 6112 O O . SER A 1 758 ? 12.008 50.031 30.100 1.00 63.34 758 SER A O 1
ATOM 6114 N N . LEU A 1 759 ? 13.066 49.058 28.391 1.00 64.19 759 LEU A N 1
ATOM 6115 C CA . LEU A 1 759 ? 14.332 48.843 29.107 1.00 64.19 759 LEU A CA 1
ATOM 6116 C C . LEU A 1 759 ? 15.192 50.127 29.126 1.00 64.19 759 LEU A C 1
ATOM 6118 O O . LEU A 1 759 ? 15.603 50.609 28.073 1.00 64.19 759 LEU A O 1
ATOM 6122 N N . GLU A 1 760 ? 15.554 50.615 30.321 1.00 58.00 760 GLU A N 1
ATOM 6123 C CA . GLU A 1 760 ? 16.232 51.906 30.624 1.00 58.00 760 GLU A CA 1
ATOM 6124 C C . GLU A 1 760 ? 17.660 52.120 30.054 1.00 58.00 760 GLU A C 1
ATOM 6126 O O . GLU A 1 760 ? 18.336 53.096 30.377 1.00 58.00 760 GLU A O 1
ATOM 6131 N N . SER A 1 761 ? 18.166 51.234 29.194 1.00 54.41 761 SER A N 1
ATOM 6132 C CA . SER A 1 761 ? 19.527 51.343 28.642 1.00 54.41 761 SER A CA 1
ATOM 6133 C C . SER A 1 761 ? 19.560 52.048 27.274 1.00 54.41 761 SER A C 1
ATOM 6135 O O . SER A 1 761 ? 18.985 51.592 26.300 1.00 54.41 761 SER A O 1
ATOM 6137 N N . ASN A 1 762 ? 20.289 53.152 27.129 1.00 56.44 762 ASN A N 1
ATOM 6138 C CA . ASN A 1 762 ? 20.432 53.845 25.836 1.00 56.44 762 ASN A CA 1
ATOM 6139 C C . ASN A 1 762 ? 21.462 53.155 24.912 1.00 56.44 762 ASN A C 1
ATOM 6141 O O . ASN A 1 762 ? 22.589 53.633 24.781 1.00 56.44 762 ASN A O 1
ATOM 6145 N N . GLY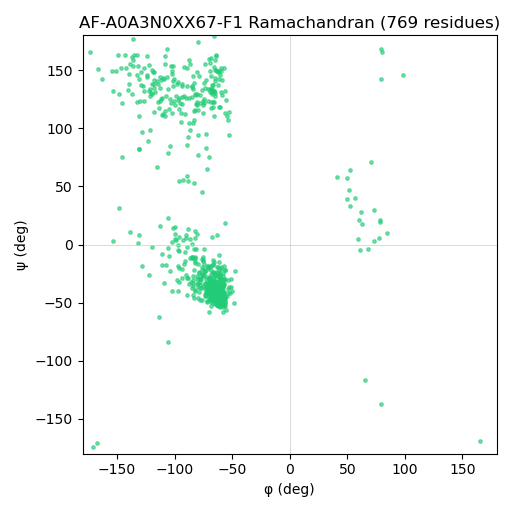 A 1 763 ? 21.112 52.034 24.263 1.00 66.94 763 GLY A N 1
ATOM 6146 C CA . GLY A 1 763 ? 22.050 51.321 23.375 1.00 66.94 763 GLY A CA 1
ATOM 6147 C C . GLY A 1 763 ? 21.430 50.474 22.258 1.00 66.94 763 GLY A C 1
ATOM 6148 O O . GLY A 1 763 ? 20.338 49.923 22.412 1.00 66.94 763 GLY A O 1
ATOM 6149 N N . GLU A 1 764 ? 22.159 50.359 21.138 1.00 78.25 764 GLU A N 1
ATOM 6150 C CA . GLU A 1 764 ? 21.895 49.395 20.054 1.00 78.25 764 GLU A CA 1
ATOM 6151 C C . GLU A 1 764 ? 21.938 47.958 20.598 1.00 78.25 764 GLU A C 1
ATOM 6153 O O . GLU A 1 764 ? 22.779 47.640 21.439 1.00 78.25 764 GLU A O 1
ATOM 6158 N N . LEU A 1 765 ? 21.048 47.092 20.110 1.00 84.31 765 LEU A N 1
ATOM 6159 C CA . LEU A 1 765 ? 21.056 45.667 20.437 1.00 84.31 765 LEU A CA 1
ATOM 6160 C C . LEU A 1 765 ? 21.657 44.863 19.285 1.00 84.31 765 LEU A C 1
ATOM 6162 O O . LEU A 1 765 ? 21.510 45.209 18.106 1.00 84.31 765 LEU A O 1
ATOM 6166 N N . PHE A 1 766 ? 22.338 43.781 19.643 1.00 87.38 766 PHE A N 1
ATOM 6167 C CA . PHE A 1 766 ? 23.067 42.916 18.727 1.00 87.38 766 PHE A CA 1
ATOM 6168 C C . PHE A 1 766 ? 22.411 41.545 18.658 1.00 87.38 766 PHE A C 1
ATOM 6170 O O . PHE A 1 766 ? 21.928 41.034 19.659 1.00 87.38 766 PHE A O 1
ATOM 6177 N N . TYR A 1 767 ? 22.414 40.914 17.492 1.00 87.38 767 TYR A N 1
ATOM 6178 C CA . TYR A 1 767 ? 21.926 39.543 17.338 1.00 87.38 767 TYR A CA 1
ATOM 6179 C C . TYR A 1 767 ? 22.839 38.749 16.417 1.00 87.38 767 TYR A C 1
ATOM 6181 O O . TYR A 1 767 ? 23.523 39.301 15.548 1.00 87.38 767 TYR A O 1
ATOM 6189 N N . HIS A 1 768 ? 22.834 37.431 16.587 1.00 84.94 768 HIS A N 1
ATOM 6190 C CA . HIS A 1 768 ? 23.526 36.536 15.672 1.00 84.94 768 HIS A CA 1
ATOM 6191 C C . HIS A 1 768 ? 22.701 36.347 14.397 1.00 84.94 768 HIS A C 1
ATOM 6193 O O . HIS A 1 768 ? 21.571 35.869 14.448 1.00 84.94 768 HIS A O 1
ATOM 6199 N N . ARG A 1 769 ? 23.280 36.676 13.238 1.00 74.00 769 ARG A N 1
ATOM 6200 C CA . ARG A 1 769 ? 22.660 36.412 11.923 1.00 74.00 769 ARG A CA 1
ATOM 6201 C C . ARG A 1 769 ? 22.692 34.928 11.528 1.00 74.00 769 ARG A C 1
ATOM 6203 O O . ARG A 1 769 ? 21.883 34.484 10.715 1.00 74.00 769 ARG A O 1
ATOM 6210 N N . GLY A 1 770 ? 23.624 34.167 12.104 1.00 66.31 770 GLY A N 1
ATOM 6211 C CA . GLY A 1 770 ? 23.939 32.804 11.676 1.00 66.31 770 GLY A CA 1
ATOM 6212 C C . GLY A 1 770 ? 24.844 32.761 10.437 1.00 66.31 770 GLY A C 1
ATOM 6213 O O . GLY A 1 770 ? 25.065 33.775 9.780 1.00 66.31 770 GLY A O 1
ATOM 6214 N N . LEU A 1 771 ? 25.411 31.580 10.168 1.00 52.56 771 LEU A N 1
ATOM 6215 C CA . LEU A 1 771 ? 26.346 31.305 9.066 1.00 52.56 771 LEU A CA 1
ATOM 6216 C C . LEU A 1 771 ? 25.641 30.918 7.763 1.00 52.56 771 LEU A C 1
ATOM 6218 O O . LEU A 1 771 ? 24.825 29.971 7.771 1.00 52.56 771 LEU A O 1
#

Sequence (771 aa):
MGLCRWTIEVVVLMTVFSSLLPVRADEHDHKYTDKEEVVLWMNTVGPYHNRQETYKYFSLPFCVGTKKTISHYHETLGEALQGVELEFSGLDIKYTEEVMQTTYCDIELDKPKKDAFVYAIKNHYWYQMYIDDLPIWGIVGEADENGEDYYLWTYKKLEIGYNGNRIVDVNLTSEGKVKLVPNTRIPMSYSVKWKKSDVKFEDRFDKYLDPSFFQHRIHWFSIFNSFMMVIFLVGLVSMILMRTLRKDYARYSKEEEMDDMDRDLGDEYGWKQVHGDVFRPSSHPLIFSSLIGSGCQIFSVSLIVIILAMIEDLYTERGSMLSTAIFVYAATSPVNGYFGGSLYAKQGGRRWIKQMFIGAFLIPAMVCGTAFFINFIAIYYHASRAIPFGTMVAVCCICFFVILPLNLVGTILGRNLSGQPNFPCRVNAVPRPIPEKKWFMEPAVIVCLGGILPFGSIFIEMYFIFTSFWAYKIYYVYGFMMLVLVILCIVTVCVTIVCTYFLLNAEDYRWQWTSFLSAASTAVYVYMYSFYYYFFKTKFKSVDLIPKISMYKIFPRMYGLFQTSFYFGYMAVFSTALGIMCGFLPISAPLVIASLIPHKGIKPALFWQALPQIILQRFRLFSAVTETICRSLLPIPLSACLAAFSVMVVRSEESENGIQVFDSNGNAVGVSKEAGSKAIKETALSRAALFGTTAAVPSFLLALLKRAKFVQRNPMIIAPVRHVSTAIIFGLMIPVSFSVFPQFGKMKRENLEEEFQSLESNGELFYHRGL

InterPro domains:
  IPR004240 Nonaspanin (TM9SF) [PF02990] (54-542)
  IPR004240 Nonaspanin (TM9SF) [PTHR10766] (25-586)
  IPR004686 Tricarboxylate/iron carrier [PF03820] (615-771)

Solvent-accessible surface area (backbone atoms only — not comparable to full-atom values): 41955 Å² total; per-residue (Å²): 120,71,70,63,59,56,53,51,55,53,52,53,55,53,58,62,65,69,74,74,70,92,86,71,80,34,80,88,61,55,42,55,54,90,61,33,81,47,67,48,32,31,30,32,25,28,33,65,66,36,68,85,51,30,27,46,47,73,76,45,85,66,81,63,29,81,52,88,79,76,95,78,88,83,85,50,76,28,29,44,71,67,25,60,55,78,40,77,40,20,64,93,43,34,37,91,54,69,39,68,84,40,73,54,45,72,41,74,28,43,66,72,52,45,51,52,51,51,51,37,34,77,50,47,21,31,37,38,32,32,46,84,76,45,76,42,72,48,67,54,39,47,61,44,99,86,66,83,50,48,29,37,52,33,30,42,39,38,40,38,24,30,36,94,47,26,78,34,44,76,44,74,47,78,39,61,78,41,74,78,54,75,80,38,77,48,65,32,30,37,28,37,41,72,40,86,42,91,63,52,72,87,59,37,58,53,84,69,43,62,61,85,76,63,40,65,66,60,56,51,52,43,50,51,58,28,47,52,52,41,55,51,46,53,52,50,52,49,48,52,51,55,50,50,52,51,55,50,52,61,42,53,64,48,59,74,70,51,58,78,79,62,61,82,70,63,75,67,73,40,43,66,67,33,62,33,51,51,75,56,61,60,85,63,44,56,61,52,22,20,46,38,5,41,7,52,27,50,46,51,35,54,53,51,48,44,51,46,50,65,75,40,74,43,83,67,50,80,34,40,58,58,39,51,48,53,51,45,46,41,72,41,23,28,51,20,16,21,50,13,30,11,49,26,33,40,52,69,52,80,66,53,70,61,32,50,53,48,39,53,40,53,62,57,50,53,52,51,51,49,49,51,57,46,32,56,50,24,53,75,68,63,28,38,58,32,60,52,70,67,59,55,51,50,54,50,47,46,48,60,71,45,24,40,56,37,15,48,53,15,23,54,50,15,34,74,78,51,13,72,69,86,67,98,61,72,63,61,92,70,83,80,85,66,64,93,68,60,75,78,64,33,60,69,49,40,18,58,61,37,9,53,61,42,36,66,50,42,49,64,58,50,52,52,54,49,43,23,75,74,68,73,41,69,80,79,65,41,70,59,54,55,52,50,52,52,51,45,51,54,38,33,39,50,44,23,52,53,51,41,50,54,33,28,51,53,46,41,47,74,41,69,62,43,32,26,42,12,24,19,32,22,20,55,54,52,43,54,43,50,54,49,42,61,71,60,50,47,63,64,77,85,74,96,80,71,84,88,75,83,84,84,82,77,80,56,64,70,62,58,73,61,49,50,49,47,52,54,47,53,44,52,51,52,23,50,51,50,12,34,30,41,21,31,63,39,70,57,48,60,56,53,51,54,71,65,51,78,56,101,82,60,76,85,62,65,77,74,49,39,66,66,43,49,58,46,58,76,67,66,66,90,47,80,64,51,56,52,36,60,76,69,47,47,60,24,60,49,48,12,50,51,41,18,50,52,41,46,61,76,49,43,62,32,43,76,72,23,33,64,30,22,43,89,87,68,48,80,75,48,69,33,34,55,59,16,47,50,24,38,53,53,44,12,50,51,41,16,51,53,51,21,46,56,53,41,53,40,55,52,53,50,58,57,47,64,72,35,73,72,42,67,75,43,66,79,56,56,60,59,51,43,53,51,46,39,52,51,44,62,66,48,44,61,66,52,44,51,72,78,51,58,59,64,43,80,43,60,43,91,73,43,59,71,80,60,57,72,51,95,66,95,64,60,36,32,32,72,37,68,136

Foldseek 3Di:
DVVVVVVVVVVVVVVVVVPPDDDDDDLVVQFADFFAWWWKWWWWKDFPQLVLFTFGRVVQVDDAFPADDDPDDDDDLLCLLQLTDTDTRNDGDTPPDWFDKDFRDKGFAAPVNLVSLLVQQVRFMKTWMDISLDIAIDTQWHADPVRPWTWGFQEWEWEWEDEDRGTQDIDIDTDDTDTRDHRDIRTHIYIYHYDYDPDDNVCSCVVQFPCVVPPVVLLVVLQVVLVVLLVVLVVVLVVVLVVVVVVVVVVVVVLVVDDPVVNVVPPPAFLVVCLQVLQAQADPLLLLLLLLLLLQLLLQLLLVLLVCVVVDVQVSDRSSSVVSSLVSSLVSLLSSLQRSLQSCLQNVNDPLVSSLVCSLPVLVVLVLVLLVVLLVVCVVSNGSSNNDPVSSVVSVCSSPVGNSVSSVNSNVCNCVVRSHHDRPDHHDPDDDDQDDDDPCLDLVNLLLVLLPSLLSSCVSVLVVVCCCVPVVNPDSPSVSVNSSSVSSLSSLQSSLLVSLSSNRRSVNSNSLVSSLSSQLSNLVVSLVVLVVCQPPVLVDDDPPDDDDDPPPPDDDHNDDDSSVSVSNSVSNSVSNSSSSNSSNSNVCVVVVVVVVPDDPDDDSCPDVVCPVVVVVVVVPDDDPVVVCCVVQPVVLLVQLQVQLVVLCSVLVVCLVFFFFKAFPVGDTPDGFNLNSVVLSNLNSNLRSVLSSCLSPVLSVVLVVLVPDPVCVVPVVVSVVSSVVSSVVSVVCSVVVSCVVPPQKDWDDQVSTDPVSVPDPDPGIMIGGSDD

pLDDT: mean 77.55, std 16.86, range [30.14, 96.25]